Protein AF-A0A9Q8SQZ8-F1 (afdb_monomer_lite)

Structure (mmCIF, N/CA/C/O backbone):
data_AF-A0A9Q8SQZ8-F1
#
_entry.id   AF-A0A9Q8SQZ8-F1
#
loop_
_atom_site.group_PDB
_atom_site.id
_atom_site.type_symbol
_atom_site.label_atom_id
_atom_site.label_alt_id
_atom_site.label_comp_id
_atom_site.label_asym_id
_atom_site.label_entity_id
_atom_site.label_seq_id
_atom_site.pdbx_PDB_ins_code
_atom_site.Cartn_x
_atom_site.Cartn_y
_atom_site.Cartn_z
_atom_site.occupancy
_atom_site.B_iso_or_equiv
_atom_site.auth_seq_id
_atom_site.auth_comp_id
_atom_site.auth_asym_id
_atom_site.auth_atom_id
_atom_site.pdbx_PDB_model_num
ATOM 1 N N . MET A 1 1 ? -5.851 -57.480 -8.052 1.00 29.58 1 MET A N 1
ATOM 2 C CA . MET A 1 1 ? -5.999 -58.046 -9.414 1.00 29.58 1 MET A CA 1
ATOM 3 C C . MET A 1 1 ? -5.198 -57.124 -10.332 1.00 29.58 1 MET A C 1
ATOM 5 O O . MET A 1 1 ? -5.355 -55.925 -10.174 1.00 29.58 1 MET A O 1
ATOM 9 N N . ALA A 1 2 ? -4.104 -57.583 -10.957 1.00 30.70 2 ALA A N 1
ATOM 10 C CA . ALA A 1 2 ? -4.053 -58.412 -12.184 1.00 30.70 2 ALA A CA 1
ATOM 11 C C . ALA A 1 2 ? -4.318 -57.544 -13.442 1.00 30.70 2 ALA A C 1
ATOM 13 O O . ALA A 1 2 ? -5.241 -56.744 -13.389 1.00 30.70 2 ALA A O 1
ATOM 14 N N . ILE A 1 3 ? -3.594 -57.622 -14.572 1.00 33.44 3 ILE A N 1
ATOM 15 C CA . ILE A 1 3 ? -2.558 -58.560 -15.090 1.00 33.44 3 ILE A CA 1
ATOM 16 C C . ILE A 1 3 ? -1.757 -57.782 -16.199 1.00 33.44 3 ILE A C 1
ATOM 18 O O . ILE A 1 3 ? -2.374 -56.963 -16.870 1.00 33.44 3 ILE A O 1
ATOM 22 N N . THR A 1 4 ? -0.407 -57.707 -16.202 1.00 34.75 4 THR A N 1
ATOM 23 C CA . THR A 1 4 ? 0.586 -58.338 -17.149 1.00 34.75 4 THR A CA 1
ATOM 24 C C . THR A 1 4 ? 0.375 -58.168 -18.689 1.00 34.75 4 THR A C 1
ATOM 26 O O . THR A 1 4 ? -0.754 -57.973 -19.106 1.00 34.75 4 THR A O 1
ATOM 29 N N . LEU A 1 5 ? 1.355 -58.228 -19.634 1.00 35.59 5 LEU A N 1
ATOM 30 C CA . LEU A 1 5 ? 2.773 -58.708 -19.699 1.00 35.59 5 LEU A CA 1
ATOM 31 C C . LEU A 1 5 ? 3.570 -58.143 -20.941 1.00 35.59 5 LEU A C 1
ATOM 33 O O . LEU A 1 5 ? 2.969 -57.860 -21.967 1.00 35.59 5 LEU A O 1
ATOM 37 N N . SER A 1 6 ? 4.916 -58.062 -20.829 1.00 34.66 6 SER A N 1
ATOM 38 C CA . SER A 1 6 ? 6.057 -58.204 -21.812 1.00 34.66 6 SER A CA 1
ATOM 39 C C . SER A 1 6 ? 5.891 -58.149 -23.366 1.00 34.66 6 SER A C 1
ATOM 41 O O . SER A 1 6 ? 5.015 -58.830 -23.882 1.00 34.66 6 SER A O 1
ATOM 43 N N . ALA A 1 7 ? 6.734 -57.457 -24.178 1.00 29.70 7 ALA A N 1
ATOM 44 C CA . ALA A 1 7 ? 8.178 -57.659 -24.584 1.00 29.70 7 ALA A CA 1
ATOM 45 C C . ALA A 1 7 ? 8.372 -58.624 -25.818 1.00 29.70 7 ALA A C 1
ATOM 47 O O . ALA A 1 7 ? 7.329 -59.064 -26.299 1.00 29.70 7 ALA A O 1
ATOM 48 N N . PRO A 1 8 ? 9.578 -59.004 -26.373 1.00 53.09 8 PRO A N 1
ATOM 49 C CA . PRO A 1 8 ? 10.999 -58.716 -26.010 1.00 53.09 8 PRO A CA 1
ATOM 50 C C . PRO A 1 8 ? 12.100 -58.600 -27.147 1.00 53.09 8 PRO A C 1
ATOM 52 O O . PRO A 1 8 ? 11.876 -58.946 -28.302 1.00 53.09 8 PRO A O 1
ATOM 55 N N . SER A 1 9 ? 13.370 -58.355 -26.731 1.00 38.12 9 SER A N 1
ATOM 56 C CA . SER A 1 9 ? 14.675 -58.841 -27.315 1.00 38.12 9 SER A CA 1
ATOM 57 C C . SER A 1 9 ? 15.298 -58.139 -28.557 1.00 38.12 9 SER A C 1
ATOM 59 O O . SER A 1 9 ? 14.553 -57.578 -29.347 1.00 38.12 9 SER A O 1
ATOM 61 N N . LYS A 1 10 ? 16.631 -58.125 -28.838 1.00 39.84 10 LYS A N 1
ATOM 62 C CA . LYS A 1 10 ? 17.934 -58.596 -28.226 1.00 39.84 10 LYS A CA 1
ATOM 63 C C . LYS A 1 10 ? 19.115 -57.854 -28.951 1.00 39.84 10 LYS A C 1
ATOM 65 O O . LYS A 1 10 ? 18.832 -57.266 -29.985 1.00 39.84 10 LYS A O 1
ATOM 70 N N . ALA A 1 11 ? 20.425 -57.829 -28.618 1.00 34.94 11 ALA A N 1
ATOM 71 C CA . ALA A 1 11 ? 21.344 -58.324 -27.550 1.00 34.94 11 ALA A CA 1
ATOM 72 C C . ALA A 1 11 ? 22.376 -57.178 -27.215 1.00 34.94 11 ALA A C 1
ATOM 74 O O . ALA A 1 11 ? 21.941 -56.038 -27.295 1.00 34.94 11 ALA A O 1
ATOM 75 N N . GLY A 1 12 ? 23.678 -57.249 -26.838 1.00 30.16 12 GLY A N 1
ATOM 76 C CA . GLY A 1 12 ? 24.775 -58.246 -26.623 1.00 30.16 12 GLY A CA 1
ATOM 77 C C . GLY A 1 12 ? 26.132 -57.635 -27.103 1.00 30.16 12 GLY A C 1
ATOM 78 O O . GLY A 1 12 ? 26.071 -56.794 -27.990 1.00 30.16 12 GLY A O 1
ATOM 79 N N . SER A 1 13 ? 27.384 -57.937 -26.689 1.00 32.06 13 SER A N 1
ATOM 80 C CA . SER A 1 13 ? 28.087 -58.704 -25.608 1.00 32.06 13 SER A CA 1
ATOM 81 C C . SER A 1 13 ? 29.627 -58.582 -25.867 1.00 32.06 13 SER A C 1
ATOM 83 O O . SER A 1 13 ? 29.967 -58.499 -27.041 1.00 32.06 13 SER A O 1
ATOM 85 N N . GLY A 1 14 ? 30.643 -58.615 -24.976 1.00 29.47 14 GLY A N 1
ATOM 86 C CA . GLY A 1 14 ? 30.841 -58.799 -23.512 1.00 29.47 14 GLY A CA 1
ATOM 87 C C . GLY A 1 14 ? 32.157 -58.076 -23.070 1.00 29.47 14 GLY A C 1
ATOM 88 O O . GLY A 1 14 ? 32.350 -56.962 -23.533 1.00 29.47 14 GLY A O 1
ATOM 89 N N . GLN A 1 15 ? 33.120 -58.560 -22.250 1.00 32.97 15 GLN A N 1
ATOM 90 C CA . GLN A 1 15 ? 33.328 -59.809 -21.478 1.00 32.97 15 GLN A CA 1
ATOM 91 C C . GLN A 1 15 ? 34.318 -59.614 -20.274 1.00 32.97 15 GLN A C 1
ATOM 93 O O . GLN A 1 15 ? 35.314 -58.917 -20.401 1.00 32.97 15 GLN A O 1
ATOM 98 N N . ASN A 1 16 ? 34.064 -60.317 -19.158 1.00 29.31 16 ASN A N 1
ATOM 99 C CA . ASN A 1 16 ? 34.944 -60.946 -18.131 1.00 29.31 16 ASN A CA 1
ATOM 100 C C . ASN A 1 16 ? 36.284 -60.355 -17.594 1.00 29.31 16 ASN A C 1
ATOM 102 O O . ASN A 1 16 ? 37.296 -60.416 -18.286 1.00 29.31 16 ASN A O 1
ATOM 106 N N . ALA A 1 17 ? 36.352 -60.158 -16.257 1.00 26.91 17 ALA A N 1
ATOM 107 C CA . ALA A 1 17 ? 37.356 -60.781 -15.350 1.00 26.91 17 ALA A CA 1
ATOM 108 C C . ALA A 1 17 ? 36.981 -60.701 -13.833 1.00 26.91 17 ALA A C 1
ATOM 110 O O . ALA A 1 17 ? 36.675 -59.624 -13.345 1.00 26.91 17 ALA A O 1
ATOM 111 N N . VAL A 1 18 ? 37.049 -61.841 -13.110 1.00 26.22 18 VAL A N 1
ATOM 112 C CA . VAL A 1 18 ? 37.320 -62.052 -11.646 1.00 26.22 18 VAL A CA 1
ATOM 113 C C . VAL A 1 18 ? 36.670 -61.071 -10.625 1.00 26.22 18 VAL A C 1
ATOM 115 O O . VAL A 1 18 ? 37.147 -59.961 -10.443 1.00 26.22 18 VAL A O 1
ATOM 118 N N . ALA A 1 19 ? 35.530 -61.389 -9.984 1.00 28.50 19 ALA A N 1
ATOM 119 C CA . ALA A 1 19 ? 35.329 -62.224 -8.765 1.00 28.50 19 ALA A CA 1
ATOM 120 C C . ALA A 1 19 ? 35.812 -61.576 -7.437 1.00 28.50 19 ALA A C 1
ATOM 122 O O . ALA A 1 19 ? 36.982 -61.234 -7.308 1.00 28.50 19 ALA A O 1
ATOM 123 N N . CYS A 1 20 ? 34.938 -61.331 -6.442 1.00 23.98 20 CYS A N 1
ATOM 124 C CA . CYS A 1 20 ? 34.544 -62.235 -5.323 1.00 23.98 20 CYS A CA 1
ATOM 125 C C . CYS A 1 20 ? 33.568 -61.466 -4.354 1.00 23.98 20 CYS A C 1
ATOM 127 O O . CYS A 1 20 ? 33.515 -60.247 -4.469 1.00 23.98 20 CYS A O 1
ATOM 129 N N . ILE A 1 21 ? 32.786 -61.996 -3.381 1.00 25.22 21 ILE A N 1
ATOM 130 C CA . ILE A 1 21 ? 32.521 -63.359 -2.843 1.00 25.22 21 ILE A CA 1
ATOM 131 C C . ILE A 1 21 ? 31.147 -63.441 -2.072 1.00 25.22 21 ILE A C 1
ATOM 133 O O . ILE A 1 21 ? 30.454 -62.444 -1.921 1.00 25.22 21 ILE A O 1
ATOM 137 N N . LEU A 1 22 ? 30.780 -64.665 -1.644 1.00 27.27 22 LEU A N 1
ATOM 138 C CA . LEU A 1 22 ? 29.767 -65.223 -0.684 1.00 27.27 22 LEU A CA 1
ATOM 139 C C . LEU A 1 22 ? 29.195 -64.324 0.471 1.00 27.27 22 LEU A C 1
ATOM 141 O O . LEU A 1 22 ? 29.862 -63.378 0.862 1.00 27.27 22 LEU A O 1
ATOM 145 N N . TYR A 1 23 ? 28.061 -64.588 1.174 1.00 26.44 23 TYR A N 1
ATOM 146 C CA . TYR A 1 23 ? 27.014 -65.663 1.221 1.00 26.44 23 TYR A CA 1
ATOM 147 C C . TYR A 1 23 ? 25.733 -65.147 1.976 1.00 26.44 23 TYR A C 1
ATOM 149 O O . TYR A 1 23 ? 25.850 -64.180 2.716 1.00 26.44 23 TYR A O 1
ATOM 157 N N . ARG A 1 24 ? 24.478 -65.583 1.697 1.00 28.17 24 ARG A N 1
ATOM 158 C CA . ARG A 1 24 ? 23.642 -66.693 2.291 1.00 28.17 24 ARG A CA 1
ATOM 159 C C . ARG A 1 24 ? 23.305 -66.595 3.817 1.00 28.17 24 ARG A C 1
ATOM 161 O O . ARG A 1 24 ? 24.044 -65.947 4.535 1.00 28.17 24 ARG A O 1
ATOM 168 N N . GLN A 1 25 ? 22.243 -67.210 4.393 1.00 26.48 25 GLN A N 1
ATOM 169 C CA . GLN A 1 25 ? 21.370 -68.334 3.950 1.00 26.48 25 GLN A CA 1
ATOM 170 C C . GLN A 1 25 ? 19.916 -68.350 4.543 1.00 26.48 25 GLN A C 1
ATOM 172 O O . GLN A 1 25 ? 19.582 -67.549 5.405 1.00 26.48 25 GLN A O 1
ATOM 177 N N . HIS A 1 26 ? 19.087 -69.300 4.058 1.00 26.12 26 HIS A N 1
ATOM 178 C CA . HIS A 1 26 ? 17.745 -69.782 4.503 1.00 26.12 26 HIS A CA 1
ATOM 179 C C . HIS A 1 26 ? 17.633 -70.119 6.025 1.00 26.12 26 HIS A C 1
ATOM 181 O O . HIS A 1 26 ? 18.666 -70.208 6.679 1.00 26.12 26 HIS A O 1
ATOM 187 N N . HIS A 1 27 ? 16.475 -70.357 6.684 1.00 25.61 27 HIS A N 1
ATOM 188 C CA . HIS A 1 27 ? 15.243 -71.150 6.386 1.00 25.61 27 HIS A CA 1
ATOM 189 C C . HIS A 1 27 ? 13.979 -70.529 7.064 1.00 25.61 27 HIS A C 1
ATOM 191 O O . HIS A 1 27 ? 14.144 -69.697 7.944 1.00 25.61 27 HIS A O 1
ATOM 197 N N . HIS A 1 28 ? 12.711 -70.705 6.637 1.00 24.20 28 HIS A N 1
ATOM 198 C CA . HIS A 1 28 ? 11.832 -71.888 6.408 1.00 24.20 28 HIS A CA 1
ATOM 199 C C . HIS A 1 28 ? 11.292 -72.593 7.685 1.00 24.20 28 HIS A C 1
ATOM 201 O O . HIS A 1 28 ? 12.040 -72.751 8.639 1.00 24.20 28 HIS A O 1
ATOM 207 N N . ILE A 1 29 ? 10.034 -73.096 7.608 1.00 26.03 29 ILE A N 1
ATOM 208 C CA . ILE A 1 29 ? 9.170 -73.741 8.649 1.00 26.03 29 ILE A CA 1
ATOM 209 C C . ILE A 1 29 ? 8.401 -72.699 9.505 1.00 26.03 29 ILE A C 1
ATOM 211 O O . ILE A 1 29 ? 9.046 -71.850 10.101 1.00 26.03 29 ILE A O 1
ATOM 215 N N . THR A 1 30 ? 7.062 -72.538 9.570 1.00 25.81 30 THR A N 1
ATOM 216 C CA . THR A 1 30 ? 5.794 -73.309 9.362 1.00 25.81 30 THR A CA 1
ATOM 217 C C . THR A 1 30 ? 5.261 -74.132 10.548 1.00 25.81 30 THR A C 1
ATOM 219 O O . THR A 1 30 ? 5.924 -75.069 10.968 1.00 25.81 30 THR A O 1
ATOM 222 N N . GLN A 1 31 ? 3.985 -73.889 10.919 1.00 27.36 31 GLN A N 1
ATOM 223 C CA . GLN A 1 31 ? 3.171 -74.586 11.950 1.00 27.36 31 GLN A CA 1
ATOM 224 C C . GLN A 1 31 ? 3.599 -74.289 13.418 1.00 27.36 31 GLN A C 1
ATOM 226 O O . GLN A 1 31 ? 4.762 -73.998 13.660 1.00 27.36 31 GLN A O 1
ATOM 231 N N . SER A 1 32 ? 2.725 -74.272 14.442 1.00 26.34 32 SER A N 1
ATOM 232 C CA . SER A 1 32 ? 1.269 -74.531 14.503 1.00 26.34 32 SER A CA 1
ATOM 233 C C . SER A 1 32 ? 0.553 -73.718 15.611 1.00 26.34 32 SER A C 1
ATOM 235 O O . SER A 1 32 ? 1.169 -73.356 16.603 1.00 26.34 32 SER A O 1
ATOM 237 N N . THR A 1 33 ? -0.762 -73.509 15.443 1.00 27.78 33 THR A N 1
ATOM 238 C CA . THR A 1 33 ? -1.825 -73.370 16.479 1.00 27.78 33 THR A CA 1
ATOM 239 C C . THR A 1 33 ? -1.558 -72.638 17.811 1.00 27.78 33 THR A C 1
ATOM 241 O O . THR A 1 33 ? -0.959 -73.190 18.724 1.00 27.78 33 THR A O 1
ATOM 244 N N . SER A 1 34 ? -2.215 -71.476 17.951 1.00 39.34 34 SER A N 1
ATOM 245 C CA . SER A 1 34 ? -2.925 -70.990 19.158 1.00 39.34 34 SER A CA 1
ATOM 246 C C . SER A 1 34 ? -2.307 -71.210 20.552 1.00 39.34 34 SER A C 1
ATOM 248 O O . SER A 1 34 ? -2.555 -72.246 21.160 1.00 39.34 34 SER A O 1
ATOM 250 N N . ASP A 1 35 ? -1.715 -70.146 21.118 1.00 37.88 35 ASP A N 1
ATOM 251 C CA . ASP A 1 35 ? -2.357 -69.474 22.276 1.00 37.88 35 ASP A CA 1
ATOM 252 C C . ASP A 1 35 ? -1.887 -68.031 22.613 1.00 37.88 35 ASP A C 1
ATOM 254 O O . ASP A 1 35 ? -2.215 -67.501 23.670 1.00 37.88 35 ASP A O 1
ATOM 258 N N . ASP A 1 36 ? -1.200 -67.317 21.707 1.00 33.66 36 ASP A N 1
ATOM 259 C CA . ASP A 1 36 ? -0.632 -65.984 22.011 1.00 33.66 36 ASP A CA 1
ATOM 260 C C . ASP A 1 36 ? -1.308 -64.807 21.265 1.00 33.66 36 ASP A C 1
ATOM 262 O O . ASP A 1 36 ? -0.710 -64.063 20.481 1.00 33.66 36 ASP A O 1
ATOM 266 N N . ARG A 1 37 ? -2.623 -64.637 21.465 1.00 37.81 37 ARG A N 1
ATOM 267 C CA . ARG A 1 37 ? -3.443 -63.650 20.723 1.00 37.81 37 ARG A CA 1
ATOM 268 C C . ARG A 1 37 ? -3.409 -62.220 21.306 1.00 37.81 37 ARG A C 1
ATOM 270 O O . ARG A 1 37 ? -4.392 -61.492 21.158 1.00 37.81 37 ARG A O 1
ATOM 277 N N . LYS A 1 38 ? -2.325 -61.795 21.975 1.00 34.44 38 LYS A N 1
ATOM 278 C CA . LYS A 1 38 ? -2.216 -60.428 22.550 1.00 34.44 38 LYS A CA 1
ATOM 279 C C . LYS A 1 38 ? -0.894 -59.672 22.351 1.00 34.44 38 LYS A C 1
ATOM 281 O O . LYS A 1 38 ? -0.912 -58.461 22.550 1.00 34.44 38 LYS A O 1
ATOM 286 N N . LEU A 1 39 ? 0.204 -60.302 21.924 1.00 33.69 39 LEU A N 1
ATOM 287 C CA . LEU A 1 39 ? 1.520 -59.631 21.838 1.00 33.69 39 LEU A CA 1
ATOM 288 C C . LEU A 1 39 ? 2.048 -59.351 20.417 1.00 33.69 39 LEU A C 1
ATOM 290 O O . LEU A 1 39 ? 2.993 -58.582 20.255 1.00 33.69 39 LEU A O 1
ATOM 294 N N . HIS A 1 40 ? 1.428 -59.895 19.365 1.00 27.97 40 HIS A N 1
ATOM 295 C CA . HIS A 1 40 ? 1.978 -59.830 18.003 1.00 27.97 40 HIS A CA 1
ATOM 296 C C . HIS A 1 40 ? 1.362 -58.728 17.112 1.00 27.97 40 HIS A C 1
ATOM 298 O O . HIS A 1 40 ? 0.748 -59.004 16.082 1.00 27.97 40 HIS A O 1
ATOM 304 N N . LYS A 1 41 ? 1.513 -57.454 17.513 1.00 28.98 41 LYS A N 1
ATOM 305 C CA . LYS A 1 41 ? 1.098 -56.289 16.693 1.00 28.98 41 LYS A CA 1
ATOM 306 C C . LYS A 1 41 ? 2.043 -55.073 16.762 1.00 28.98 41 LYS A C 1
ATOM 308 O O . LYS A 1 41 ? 1.623 -53.963 16.459 1.00 28.98 41 LYS A O 1
ATOM 313 N N . ALA A 1 42 ? 3.298 -55.280 17.177 1.00 31.52 42 ALA A N 1
ATOM 314 C CA . ALA A 1 42 ? 4.216 -54.201 17.573 1.00 31.52 42 ALA A CA 1
ATOM 315 C C . ALA A 1 42 ? 5.553 -54.119 16.798 1.00 31.52 42 ALA A C 1
ATOM 317 O O . ALA A 1 42 ? 6.314 -53.191 17.040 1.00 31.52 42 ALA A O 1
ATOM 318 N N . TYR A 1 43 ? 5.870 -55.061 15.896 1.00 29.69 43 TYR A N 1
ATOM 319 C CA . TYR A 1 43 ? 7.236 -55.214 15.352 1.00 29.69 43 TYR A CA 1
ATOM 320 C C . TYR A 1 43 ? 7.308 -55.474 13.833 1.00 29.69 43 TYR A C 1
ATOM 322 O O . TYR A 1 43 ? 8.020 -56.357 13.358 1.00 29.69 43 TYR A O 1
ATOM 330 N N . THR A 1 44 ? 6.566 -54.705 13.026 1.00 28.48 44 THR A N 1
ATOM 331 C CA . THR A 1 44 ? 6.694 -54.757 11.549 1.00 28.48 44 THR A CA 1
ATOM 332 C C . THR A 1 44 ? 6.420 -53.403 10.878 1.00 28.48 44 THR A C 1
ATOM 334 O O . THR A 1 44 ? 5.674 -53.311 9.911 1.00 28.48 44 THR A O 1
ATOM 337 N N . SER A 1 45 ? 7.022 -52.331 11.407 1.00 27.20 45 SER A N 1
ATOM 338 C CA . SER A 1 45 ? 6.973 -50.983 10.812 1.00 27.20 45 SER A CA 1
ATOM 339 C C . SER A 1 45 ? 8.290 -50.222 11.022 1.00 27.20 45 SER A C 1
ATOM 341 O O . SER A 1 45 ? 8.309 -49.112 11.547 1.00 27.20 45 SER A O 1
ATOM 343 N N . ILE A 1 46 ? 9.413 -50.837 10.635 1.00 36.97 46 ILE A N 1
ATOM 344 C CA . ILE A 1 46 ? 10.750 -50.223 10.685 1.00 36.97 46 ILE A CA 1
ATOM 345 C C . ILE A 1 46 ? 11.324 -50.197 9.264 1.00 36.97 46 ILE A C 1
ATOM 347 O O . ILE A 1 46 ? 12.080 -51.086 8.895 1.00 36.97 46 ILE A O 1
ATOM 351 N N . MET A 1 47 ? 10.890 -49.213 8.467 1.00 34.94 47 MET A N 1
ATOM 352 C CA . MET A 1 47 ? 11.507 -48.717 7.217 1.00 34.94 47 MET A CA 1
ATOM 353 C C . MET A 1 47 ? 10.702 -47.492 6.734 1.00 34.94 47 MET A C 1
ATOM 355 O O . MET A 1 47 ? 9.926 -47.557 5.784 1.00 34.94 47 MET A O 1
ATOM 359 N N . SER A 1 48 ? 10.827 -46.369 7.443 1.00 27.56 48 SER A N 1
ATOM 360 C CA . SER A 1 48 ? 10.388 -45.035 6.996 1.00 27.56 48 SER A CA 1
ATOM 361 C C . SER A 1 48 ? 11.151 -43.974 7.800 1.00 27.56 48 SER A C 1
ATOM 363 O O . SER A 1 48 ? 11.157 -44.069 9.029 1.00 27.56 48 SER A O 1
ATOM 365 N N . PRO A 1 49 ? 11.810 -42.986 7.163 1.00 30.95 49 PRO A N 1
ATOM 366 C CA . PRO A 1 49 ? 12.570 -41.949 7.859 1.00 30.95 49 PRO A CA 1
ATOM 367 C C . PRO A 1 49 ? 11.630 -40.876 8.432 1.00 30.95 49 PRO A C 1
ATOM 369 O O . PRO A 1 49 ? 11.545 -39.760 7.930 1.00 30.95 49 PRO A O 1
ATOM 372 N N . SER A 1 50 ? 10.902 -41.229 9.492 1.00 33.09 50 SER A N 1
ATOM 373 C CA . SER A 1 50 ? 10.036 -40.310 10.235 1.00 33.09 50 SER A CA 1
ATOM 374 C C . SER A 1 50 ? 10.875 -39.342 11.078 1.00 33.09 50 SER A C 1
ATOM 376 O O . SER A 1 50 ? 11.091 -39.572 12.270 1.00 33.09 50 SER A O 1
ATOM 378 N N . THR A 1 51 ? 11.345 -38.249 10.477 1.00 40.06 51 THR A N 1
ATOM 379 C CA . THR A 1 51 ? 11.937 -37.119 11.207 1.00 40.06 51 THR A CA 1
ATOM 380 C C . THR A 1 51 ? 10.885 -36.480 12.112 1.00 40.06 51 THR A C 1
ATOM 382 O O . THR A 1 51 ? 10.041 -35.715 11.651 1.00 40.06 51 THR A O 1
ATOM 385 N N . SER A 1 52 ? 10.932 -36.806 13.404 1.00 41.84 52 SER A N 1
ATOM 386 C CA . SER A 1 52 ? 10.044 -36.263 14.438 1.00 41.84 52 SER A CA 1
ATOM 387 C C . SER A 1 52 ? 10.327 -34.775 14.688 1.00 41.84 52 SER A C 1
ATOM 389 O O . SER A 1 52 ? 11.026 -34.429 15.641 1.00 41.84 52 SER A O 1
ATOM 391 N N . ARG A 1 53 ? 9.787 -33.895 13.836 1.00 53.56 53 ARG A N 1
ATOM 392 C CA . ARG A 1 53 ? 9.854 -32.434 13.998 1.00 53.56 53 ARG A CA 1
ATOM 393 C C . ARG A 1 53 ? 9.190 -32.022 15.314 1.00 53.56 53 ARG A C 1
ATOM 395 O O . ARG A 1 53 ? 7.995 -32.223 15.505 1.00 53.56 53 ARG A O 1
ATOM 402 N N . SER A 1 54 ? 9.970 -31.468 16.239 1.00 64.75 54 SER A N 1
ATOM 403 C CA . SER A 1 54 ? 9.525 -31.170 17.605 1.00 64.75 54 SER A CA 1
ATOM 404 C C . SER A 1 54 ? 8.972 -29.748 17.741 1.00 64.75 54 SER A C 1
ATOM 406 O O . SER A 1 54 ? 9.560 -28.911 18.427 1.00 64.75 54 SER A O 1
ATOM 408 N N . TYR A 1 55 ? 7.839 -29.474 17.095 1.00 79.88 55 TYR A N 1
ATOM 409 C CA . TYR A 1 55 ? 7.049 -28.259 17.313 1.00 79.88 55 TYR A CA 1
ATOM 410 C C . TYR A 1 55 ? 5.685 -28.601 17.935 1.00 79.88 55 TYR A C 1
ATOM 412 O O . TYR A 1 55 ? 5.191 -29.722 17.811 1.00 79.88 55 TYR A O 1
ATOM 420 N N . LEU A 1 56 ? 5.067 -27.641 18.629 1.00 86.31 56 LEU A N 1
ATOM 421 C CA . LEU A 1 56 ? 3.779 -27.854 19.291 1.00 86.31 56 LEU A CA 1
ATOM 422 C C . LEU A 1 56 ? 2.623 -27.770 18.285 1.00 86.31 56 LEU A C 1
ATOM 424 O O . LEU A 1 56 ? 2.368 -26.704 17.726 1.00 86.31 56 LEU A O 1
ATOM 428 N N . ILE A 1 57 ? 1.886 -28.868 18.114 1.00 95.25 57 ILE A N 1
ATOM 429 C CA . ILE A 1 57 ? 0.538 -28.838 17.533 1.00 95.25 57 ILE A CA 1
ATOM 430 C C . ILE A 1 57 ? -0.443 -28.464 18.649 1.00 95.25 57 ILE A C 1
ATOM 432 O O . ILE A 1 57 ? -0.420 -29.046 19.731 1.00 95.25 57 ILE A O 1
ATOM 436 N N . GLN A 1 58 ? -1.288 -27.473 18.391 1.00 96.19 58 GLN A N 1
ATOM 437 C CA . GLN A 1 58 ? -2.3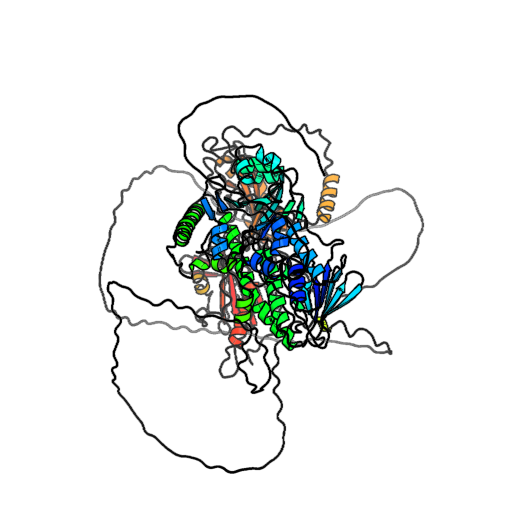03 -26.980 19.312 1.00 96.19 58 GLN A CA 1
ATOM 438 C C . GLN A 1 58 ? -3.511 -27.927 19.328 1.00 96.19 58 GLN A C 1
ATOM 440 O O . GLN A 1 58 ? -4.089 -28.241 18.284 1.00 96.19 58 GLN A O 1
ATOM 445 N N . GLU A 1 59 ? -3.918 -28.346 20.524 1.00 94.81 59 GLU A N 1
ATOM 446 C CA . GLU A 1 59 ? -5.175 -29.061 20.758 1.00 94.81 59 GLU A CA 1
ATOM 447 C C . GLU A 1 59 ? -6.301 -28.079 21.113 1.00 94.81 59 GLU A C 1
ATOM 449 O O . GLU A 1 59 ? -6.051 -26.991 21.636 1.00 94.81 59 GLU A O 1
ATOM 454 N N . LYS A 1 60 ? -7.560 -28.458 20.845 1.00 96.38 60 LYS A N 1
ATOM 455 C CA . LYS A 1 60 ? -8.721 -27.618 21.168 1.00 96.38 60 LYS A CA 1
ATOM 456 C C . LYS A 1 60 ? -8.976 -27.601 22.677 1.00 96.38 60 LYS A C 1
ATOM 458 O O . LYS A 1 60 ? -9.432 -28.597 23.248 1.00 96.38 60 LYS A O 1
ATOM 463 N N . GLN A 1 61 ? -8.730 -26.451 23.300 1.00 95.62 61 GLN A N 1
ATOM 464 C CA . GLN A 1 61 ? -9.007 -26.215 24.713 1.00 95.62 61 GLN A CA 1
ATOM 465 C C . GLN A 1 61 ? -10.487 -26.450 25.031 1.00 95.62 61 GLN A C 1
ATOM 467 O O . GLN A 1 61 ? -11.378 -26.110 24.249 1.00 95.62 61 GLN A O 1
ATOM 472 N N . GLN A 1 62 ? -10.746 -27.019 26.206 1.00 94.88 62 GLN A N 1
ATOM 473 C CA . GLN A 1 62 ? -12.090 -27.120 26.764 1.00 94.88 62 GLN A CA 1
ATOM 474 C C . GLN A 1 62 ? -12.336 -25.904 27.660 1.00 94.88 62 GLN A C 1
ATOM 476 O O . GLN A 1 62 ? -11.486 -25.566 28.483 1.00 94.88 62 GLN A O 1
ATOM 481 N N . ARG A 1 63 ? -13.484 -25.243 27.485 1.00 94.38 63 ARG A N 1
ATOM 482 C CA . ARG A 1 63 ? -13.889 -24.052 28.242 1.00 94.38 63 ARG A CA 1
ATOM 483 C C . ARG A 1 63 ? -15.258 -24.247 28.869 1.00 94.38 63 ARG A C 1
ATOM 485 O O . ARG A 1 63 ? -16.184 -24.701 28.194 1.00 94.38 63 ARG A O 1
ATOM 492 N N . ASP A 1 64 ? -15.383 -23.834 30.124 1.00 91.94 64 ASP A N 1
ATOM 493 C CA . ASP A 1 64 ? -16.672 -23.672 30.786 1.00 91.94 64 ASP A CA 1
ATOM 494 C C . ASP A 1 64 ? -17.490 -22.552 30.127 1.00 91.94 64 ASP A C 1
ATOM 496 O O . ASP A 1 64 ? -16.951 -21.612 29.534 1.00 91.94 64 ASP A O 1
ATOM 500 N N . ALA A 1 65 ? -18.815 -22.616 30.263 1.00 89.31 65 ALA A N 1
ATOM 501 C CA . ALA A 1 65 ? -19.719 -21.621 29.681 1.00 89.31 65 ALA A CA 1
ATOM 502 C C . ALA A 1 65 ? -19.471 -20.186 30.197 1.00 89.31 65 ALA A C 1
ATOM 504 O O . ALA A 1 65 ? -19.799 -19.230 29.506 1.00 89.31 65 ALA A O 1
ATOM 505 N N . SER A 1 66 ? -18.861 -20.032 31.378 1.00 89.38 66 SER A N 1
ATOM 506 C CA . SER A 1 66 ? -18.476 -18.747 31.980 1.00 89.38 66 SER A CA 1
ATOM 507 C C . SER A 1 66 ? -17.170 -18.148 31.439 1.00 89.38 66 SER A C 1
ATOM 509 O O . SER A 1 66 ? -16.827 -17.029 31.815 1.00 89.38 66 SER A O 1
ATOM 511 N N . THR A 1 67 ? -16.424 -18.870 30.594 1.00 93.19 67 THR A N 1
ATOM 512 C CA . THR A 1 67 ? -15.149 -18.406 30.002 1.00 93.19 67 THR A CA 1
ATOM 513 C C . THR A 1 67 ? -15.110 -18.543 28.475 1.00 93.19 67 THR A C 1
ATOM 515 O O . THR A 1 67 ? -14.196 -18.043 27.815 1.00 93.19 67 THR A O 1
ATOM 518 N N . LYS A 1 68 ? -16.100 -19.221 27.888 1.00 97.06 68 LYS A N 1
ATOM 519 C CA . LYS A 1 68 ? -16.339 -19.291 26.446 1.00 97.06 68 LYS A CA 1
ATOM 520 C C . LYS A 1 68 ? -16.921 -17.970 25.923 1.00 97.06 68 LYS A C 1
ATOM 522 O O . LYS A 1 68 ? -17.725 -17.337 26.588 1.00 97.06 68 LYS A O 1
ATOM 527 N N . LEU A 1 69 ? -16.547 -17.604 24.695 1.00 98.31 69 LEU A N 1
ATOM 528 C CA . LEU A 1 69 ? -17.121 -16.479 23.944 1.00 98.31 69 LEU A CA 1
ATOM 529 C C . LEU A 1 69 ? -17.799 -17.011 22.677 1.00 98.31 69 LEU A C 1
ATOM 531 O O . LEU A 1 69 ? -17.323 -17.996 22.105 1.00 98.31 69 LEU A O 1
ATOM 535 N N . HIS A 1 70 ? -18.835 -16.324 22.204 1.00 98.50 70 HIS A N 1
ATOM 536 C CA . HIS A 1 70 ? -19.245 -16.328 20.804 1.00 98.50 70 HIS A CA 1
ATOM 537 C C . HIS A 1 70 ? -18.517 -15.195 20.070 1.00 98.50 70 HIS A C 1
ATOM 539 O O . HIS A 1 70 ? -18.701 -14.019 20.389 1.00 98.50 70 HIS A O 1
ATOM 545 N N . VAL A 1 71 ? -17.699 -15.550 19.081 1.00 98.88 71 VAL A N 1
ATOM 546 C CA . VAL A 1 71 ? -16.911 -14.608 18.278 1.00 98.88 71 VAL A CA 1
ATOM 547 C C . VAL A 1 71 ? -17.453 -14.570 16.851 1.00 98.88 71 VAL A C 1
ATOM 549 O O . VAL A 1 71 ? -17.574 -15.614 16.204 1.00 98.88 71 VAL A O 1
ATOM 552 N N . ILE A 1 72 ? -17.766 -13.374 16.348 1.00 98.94 72 ILE A N 1
ATOM 553 C CA . ILE A 1 72 ? -18.094 -13.157 14.933 1.00 98.94 72 ILE A CA 1
ATOM 554 C C . ILE A 1 72 ? -16.859 -12.613 14.218 1.00 98.94 72 ILE A C 1
ATOM 556 O O . ILE A 1 72 ? -16.246 -11.650 14.671 1.00 98.94 72 ILE A O 1
ATOM 560 N N . ILE A 1 73 ? -16.510 -13.216 13.085 1.00 98.94 73 ILE A N 1
ATOM 561 C CA . ILE A 1 73 ? -15.404 -12.790 12.221 1.00 98.94 73 ILE A CA 1
ATOM 562 C C . ILE A 1 73 ? -15.991 -12.390 10.870 1.00 98.94 73 ILE A C 1
ATOM 564 O O . ILE A 1 73 ? -16.758 -13.151 10.280 1.00 98.94 73 ILE A O 1
ATOM 568 N N . VAL A 1 74 ? -15.651 -11.203 10.375 1.00 98.75 74 VAL A N 1
ATOM 569 C CA . VAL A 1 74 ? -16.180 -10.684 9.105 1.00 98.75 74 VAL A CA 1
ATOM 570 C C . VAL A 1 74 ? -15.102 -10.769 8.033 1.00 98.75 74 VAL A C 1
ATOM 572 O O . VAL A 1 74 ? -14.059 -10.135 8.166 1.00 98.75 74 VAL A O 1
ATOM 575 N N . GLY A 1 75 ? -15.367 -11.548 6.983 1.00 98.06 75 GLY A N 1
ATOM 576 C CA . GLY A 1 75 ? -14.433 -11.905 5.914 1.00 98.06 75 GLY A CA 1
ATOM 577 C C . GLY A 1 75 ? -13.829 -13.304 6.097 1.00 98.06 75 GLY A C 1
ATOM 578 O O . GLY A 1 75 ? -13.155 -13.586 7.086 1.00 98.06 75 GLY A O 1
ATOM 579 N N . ALA A 1 76 ? -14.012 -14.181 5.107 1.00 97.56 76 ALA A N 1
ATOM 580 C CA . ALA A 1 76 ? -13.459 -15.540 5.054 1.00 97.56 76 ALA A CA 1
ATOM 581 C C . ALA A 1 76 ? -12.146 -15.624 4.243 1.00 97.56 76 ALA A C 1
ATOM 583 O O . ALA A 1 76 ? -11.826 -16.658 3.651 1.00 97.56 76 ALA A O 1
ATOM 584 N N . GLY A 1 77 ? -11.371 -14.535 4.208 1.00 95.88 77 GLY A N 1
ATOM 585 C CA . GLY A 1 77 ? -10.009 -14.516 3.664 1.00 95.88 77 GLY A CA 1
ATOM 586 C C . GLY A 1 77 ? -8.994 -15.229 4.571 1.00 95.88 77 GLY A C 1
ATOM 587 O O . GLY A 1 77 ? -9.326 -15.703 5.657 1.00 95.88 77 GLY A O 1
ATOM 588 N N . LEU A 1 78 ? -7.723 -15.274 4.151 1.00 96.12 78 LEU A N 1
ATOM 589 C CA . LEU A 1 78 ? -6.651 -15.997 4.865 1.00 96.12 78 LEU A CA 1
ATOM 590 C C . LEU A 1 78 ? -6.520 -15.603 6.352 1.00 96.12 78 LEU A C 1
ATOM 592 O O . LEU A 1 78 ? -6.376 -16.483 7.198 1.00 96.12 78 LEU A O 1
ATOM 596 N N . GLY A 1 79 ? -6.612 -14.306 6.674 1.00 96.56 79 GLY A N 1
ATOM 597 C CA . GLY A 1 79 ? -6.570 -13.814 8.058 1.00 96.56 79 GLY A CA 1
ATOM 598 C C . GLY A 1 79 ? -7.805 -14.199 8.874 1.00 96.56 79 GLY A C 1
ATOM 599 O O . GLY A 1 79 ? -7.672 -14.717 9.979 1.00 96.56 79 GLY A O 1
ATOM 600 N N . GLY A 1 80 ? -9.007 -14.023 8.312 1.00 98.31 80 GLY A N 1
ATOM 601 C CA . GLY A 1 80 ? -10.264 -14.377 8.980 1.00 98.31 80 GLY A CA 1
ATOM 602 C C . GLY A 1 80 ? -10.397 -15.878 9.252 1.00 98.31 80 GLY A C 1
ATOM 603 O O . GLY A 1 80 ? -10.789 -16.274 10.347 1.00 98.31 80 GLY A O 1
ATOM 604 N N . LEU A 1 81 ? -9.978 -16.732 8.310 1.00 98.69 81 LEU A N 1
ATOM 605 C CA . LEU A 1 81 ? -9.909 -18.183 8.529 1.00 98.69 81 LEU A CA 1
ATOM 606 C C . LEU A 1 81 ? -8.812 -18.571 9.532 1.00 98.69 81 LEU A C 1
ATOM 608 O O . LEU A 1 81 ? -9.032 -19.464 10.346 1.00 98.69 81 LEU A O 1
ATOM 612 N N . GLY A 1 82 ? -7.660 -17.892 9.522 1.00 98.56 82 GLY A N 1
ATOM 613 C CA . GLY A 1 82 ? -6.608 -18.096 10.522 1.00 98.56 82 GLY A CA 1
ATOM 614 C C . GLY A 1 82 ? -7.069 -17.758 11.944 1.00 98.56 82 GLY A C 1
ATOM 615 O O . GLY A 1 82 ? -6.873 -18.551 12.864 1.00 98.56 82 GLY A O 1
ATOM 616 N N . ALA A 1 83 ? -7.759 -16.628 12.108 1.00 98.75 83 ALA A N 1
ATOM 617 C CA . ALA A 1 83 ? -8.394 -16.238 13.364 1.00 98.75 83 ALA A CA 1
ATOM 618 C C . ALA A 1 83 ? -9.529 -17.194 13.767 1.00 98.75 83 ALA A C 1
ATOM 620 O O . ALA A 1 83 ? -9.641 -17.550 14.934 1.00 98.75 83 ALA A O 1
ATOM 621 N N . ALA A 1 84 ? -10.329 -17.696 12.819 1.00 98.88 84 ALA A N 1
ATOM 622 C CA . ALA A 1 84 ? -11.344 -18.705 13.121 1.00 98.88 84 ALA A CA 1
ATOM 623 C C . ALA A 1 84 ? -10.716 -19.987 13.692 1.00 98.88 84 ALA A C 1
ATOM 625 O O . ALA A 1 84 ? -11.162 -20.488 14.723 1.00 98.88 84 ALA A O 1
ATOM 626 N N . ILE A 1 85 ? -9.654 -20.495 13.057 1.00 98.88 85 ILE A N 1
ATOM 627 C CA . ILE A 1 85 ? -8.918 -21.687 13.503 1.00 98.88 85 ILE A CA 1
ATOM 628 C C . ILE A 1 85 ? -8.351 -21.486 14.911 1.00 98.88 85 ILE A C 1
ATOM 630 O O . ILE A 1 85 ? -8.576 -22.325 15.784 1.00 98.88 85 ILE A O 1
ATOM 634 N N . SER A 1 86 ? -7.639 -20.386 15.156 1.00 98.56 86 SER A N 1
ATOM 635 C CA . SER A 1 86 ? -6.985 -20.135 16.443 1.00 98.56 86 SER A CA 1
ATOM 636 C C . SER A 1 86 ? -7.986 -19.871 17.576 1.00 98.56 86 SER A C 1
ATOM 638 O O . SER A 1 86 ? -7.816 -20.399 18.672 1.00 98.56 86 SER A O 1
ATOM 640 N N . THR A 1 87 ? -9.073 -19.137 17.319 1.00 98.81 87 THR A N 1
ATOM 641 C CA . THR A 1 87 ? -10.148 -18.882 18.292 1.00 98.81 87 THR A CA 1
ATOM 642 C C . THR A 1 87 ? -10.938 -20.157 18.619 1.00 98.81 87 THR A C 1
ATOM 644 O O . THR A 1 87 ? -11.310 -20.367 19.777 1.00 98.81 87 THR A O 1
ATOM 647 N N . LEU A 1 88 ? -11.132 -21.060 17.648 1.00 98.81 88 LEU A N 1
ATOM 648 C CA . LEU A 1 88 ? -11.701 -22.390 17.899 1.00 98.81 88 LEU A CA 1
ATOM 649 C C . LEU A 1 88 ? -10.739 -23.294 18.681 1.00 98.81 88 LEU A C 1
ATOM 651 O O . LEU A 1 88 ? -11.198 -24.036 19.546 1.00 98.81 88 LEU A O 1
ATOM 655 N N . LEU A 1 89 ? -9.427 -23.238 18.421 1.00 98.69 89 LEU A N 1
ATOM 656 C CA . LEU A 1 89 ? -8.410 -23.961 19.203 1.00 98.69 89 LEU A CA 1
ATOM 657 C C . LEU A 1 89 ? -8.326 -23.444 20.647 1.00 98.69 89 LEU A C 1
ATOM 659 O O . LEU A 1 89 ? -8.210 -24.238 21.576 1.00 98.69 89 LEU A O 1
ATOM 663 N N . ALA A 1 90 ? -8.510 -22.140 20.853 1.00 98.31 90 ALA A N 1
ATOM 664 C CA . ALA A 1 90 ? -8.669 -21.515 22.165 1.00 98.31 90 ALA A CA 1
ATOM 665 C C . ALA A 1 90 ? -9.981 -21.896 22.893 1.00 98.31 90 ALA A C 1
ATOM 667 O O . ALA A 1 90 ? -10.182 -21.499 24.038 1.00 98.31 90 ALA A O 1
ATOM 668 N N . GLY A 1 91 ? -10.871 -22.680 22.268 1.00 98.25 91 GLY A N 1
ATOM 669 C CA . GLY A 1 91 ? -12.070 -23.247 22.900 1.00 98.25 91 GLY A CA 1
ATOM 670 C C . GLY A 1 91 ? -13.330 -22.375 22.835 1.00 98.25 91 GLY A C 1
ATOM 671 O O . GLY A 1 91 ? -14.346 -22.734 23.436 1.00 98.25 91 GLY A O 1
ATOM 672 N N . HIS A 1 92 ? -13.292 -21.251 22.117 1.00 98.62 92 HIS A N 1
ATOM 673 C CA . HIS A 1 92 ? -14.451 -20.379 21.894 1.00 98.62 92 HIS A CA 1
ATOM 674 C C . HIS A 1 92 ? -15.313 -20.889 20.720 1.00 98.62 92 HIS A C 1
ATOM 676 O O . HIS A 1 92 ? -14.892 -21.773 19.969 1.00 98.62 92 HIS A O 1
ATOM 682 N N . ASP A 1 93 ? -16.522 -20.345 20.557 1.00 98.56 93 ASP A N 1
ATOM 683 C CA . ASP A 1 93 ? -17.408 -20.653 19.425 1.00 98.56 93 ASP A CA 1
ATOM 684 C C . ASP A 1 93 ? -17.321 -19.540 18.372 1.00 98.56 93 ASP A C 1
ATOM 686 O O . ASP A 1 93 ? -17.383 -18.360 18.713 1.00 98.56 93 ASP A O 1
ATOM 690 N N . VAL A 1 94 ? -17.194 -19.904 17.090 1.00 98.88 94 VAL A N 1
ATOM 691 C CA . VAL A 1 94 ? -16.936 -18.949 15.996 1.00 98.88 94 VAL A CA 1
ATOM 692 C C . VAL A 1 94 ? -18.005 -19.015 14.909 1.00 98.88 94 VAL A C 1
ATOM 694 O O . VAL A 1 94 ? -18.346 -20.100 14.427 1.00 98.88 94 VAL A O 1
ATOM 697 N N . THR A 1 95 ? -18.456 -17.839 14.472 1.00 98.88 95 THR A N 1
ATOM 698 C CA . THR A 1 95 ? -19.239 -17.642 13.245 1.00 98.88 95 THR A CA 1
ATOM 699 C C . THR A 1 95 ? -18.474 -16.721 12.291 1.00 98.88 95 THR A C 1
ATOM 701 O O . THR A 1 95 ? -18.124 -15.604 12.663 1.00 98.88 95 THR A O 1
ATOM 704 N N . VAL A 1 96 ? -18.214 -17.169 11.061 1.00 98.88 96 VAL A N 1
ATOM 705 C CA . VAL A 1 96 ? -17.572 -16.368 10.005 1.00 98.88 96 VAL A CA 1
ATOM 706 C C . VAL A 1 96 ? -18.626 -15.916 8.997 1.00 98.88 96 VAL A C 1
ATOM 708 O O . VAL A 1 96 ? -19.364 -16.744 8.458 1.00 98.88 96 VAL A O 1
ATOM 711 N N . LEU A 1 97 ? -18.682 -14.612 8.739 1.00 98.62 97 LEU A N 1
ATOM 712 C CA . LEU A 1 97 ? -19.608 -13.978 7.801 1.00 98.62 97 LEU A CA 1
ATOM 713 C C . LEU A 1 97 ? -18.842 -13.557 6.542 1.00 98.62 97 LEU A C 1
ATOM 715 O O . LEU A 1 97 ? -17.910 -12.758 6.625 1.00 98.62 97 LEU A O 1
ATOM 719 N N . GLU A 1 98 ? -19.223 -14.093 5.385 1.00 97.62 98 GLU A N 1
ATOM 720 C CA . GLU A 1 98 ? -18.616 -13.795 4.086 1.00 97.62 98 GLU A CA 1
ATOM 721 C C . GLU A 1 98 ? -19.633 -13.128 3.151 1.00 97.62 98 GLU A C 1
ATOM 723 O O . GLU A 1 98 ? -20.746 -13.621 2.960 1.00 97.62 98 GLU A O 1
ATOM 728 N N . ALA A 1 99 ? -19.240 -12.011 2.537 1.00 96.50 99 ALA A N 1
ATOM 729 C CA . ALA A 1 99 ? -20.066 -11.260 1.598 1.00 96.50 99 ALA A CA 1
ATOM 730 C C . ALA A 1 99 ? -20.262 -11.997 0.263 1.00 96.50 99 ALA A C 1
ATOM 732 O O . ALA A 1 99 ? -21.325 -11.880 -0.351 1.00 96.50 99 ALA A O 1
ATOM 733 N N . ALA A 1 100 ? -19.262 -12.759 -0.186 1.00 92.38 100 ALA A N 1
ATOM 734 C CA . ALA A 1 100 ? -19.338 -13.575 -1.392 1.00 92.38 100 ALA A CA 1
ATOM 735 C C . ALA A 1 100 ? -20.379 -14.704 -1.276 1.00 92.38 100 ALA A C 1
ATOM 737 O O . ALA A 1 100 ? -20.656 -15.239 -0.200 1.00 92.38 100 ALA A O 1
ATOM 738 N N . SER A 1 101 ? -20.937 -15.111 -2.419 1.00 91.56 101 SER A N 1
ATOM 739 C CA . SER A 1 101 ? -21.929 -16.194 -2.493 1.00 91.56 101 SER A CA 1
ATOM 740 C C . SER A 1 101 ? -21.338 -17.591 -2.278 1.00 91.56 101 SER A C 1
ATOM 742 O O . SER A 1 101 ? -22.065 -18.522 -1.933 1.00 91.56 101 SER A O 1
ATOM 744 N N . ASN A 1 102 ? -20.021 -17.728 -2.453 1.00 88.31 102 ASN A N 1
ATOM 745 C CA . ASN A 1 102 ? -19.232 -18.933 -2.222 1.00 88.31 102 ASN A CA 1
ATOM 746 C C . ASN A 1 102 ? -17.905 -18.523 -1.567 1.00 88.31 102 ASN A C 1
ATOM 748 O O . ASN A 1 102 ? -17.303 -17.538 -1.990 1.00 88.31 102 ASN A O 1
ATOM 752 N N . ILE A 1 103 ? -17.430 -19.282 -0.575 1.00 86.50 103 ILE A N 1
ATOM 753 C CA . ILE A 1 103 ? -16.110 -19.056 0.032 1.00 86.50 103 ILE A CA 1
ATOM 754 C C . ILE A 1 103 ? -15.047 -19.705 -0.864 1.00 86.50 103 ILE A C 1
ATOM 756 O O . ILE A 1 103 ? -15.072 -20.915 -1.082 1.00 86.50 103 ILE A O 1
ATOM 760 N N . GLY A 1 104 ? -14.114 -18.907 -1.381 1.00 81.75 104 GLY A N 1
ATOM 761 C CA . GLY A 1 104 ? -13.048 -19.360 -2.274 1.00 81.75 104 GLY A CA 1
ATOM 762 C C . GLY A 1 104 ? -12.114 -18.222 -2.680 1.00 81.75 104 GLY A C 1
ATOM 763 O O . GLY A 1 104 ? -12.320 -17.075 -2.294 1.00 81.75 104 GLY A O 1
ATOM 764 N N . GLU A 1 105 ? -11.089 -18.546 -3.466 1.00 75.75 105 GLU A N 1
ATOM 765 C CA . GLU A 1 105 ? -10.019 -17.621 -3.860 1.00 75.75 105 GLU A CA 1
ATOM 766 C C . GLU A 1 105 ? -9.660 -17.788 -5.341 1.00 75.75 105 GLU A C 1
ATOM 768 O O . GLU A 1 105 ? -9.557 -18.915 -5.837 1.00 75.75 105 GLU A O 1
ATOM 773 N N . VAL A 1 106 ? -9.453 -16.669 -6.041 1.00 62.84 106 VAL A N 1
ATOM 774 C CA . VAL A 1 106 ? -9.109 -16.640 -7.475 1.00 62.84 106 VAL A CA 1
ATOM 775 C C . VAL A 1 106 ? -7.593 -16.801 -7.662 1.00 62.84 106 VAL A C 1
ATOM 777 O O . VAL A 1 106 ? -6.794 -16.420 -6.805 1.00 62.84 106 VAL A O 1
ATOM 780 N N . GLY A 1 107 ? -7.194 -17.451 -8.757 1.00 64.31 107 GLY A N 1
ATOM 781 C CA . GLY A 1 107 ? -5.861 -18.030 -8.917 1.00 64.31 107 GLY A CA 1
ATOM 782 C C . GLY A 1 107 ? -4.709 -17.032 -9.046 1.00 64.31 107 GLY A C 1
ATOM 783 O O . GLY A 1 107 ? -4.645 -16.249 -9.987 1.00 64.31 107 GLY A O 1
ATOM 784 N N . ALA A 1 108 ? -3.753 -17.138 -8.125 1.00 75.06 108 ALA A N 1
ATOM 785 C CA . ALA A 1 108 ? -2.393 -16.620 -8.239 1.00 75.06 108 ALA A CA 1
ATOM 786 C C . ALA A 1 108 ? -1.473 -17.400 -7.283 1.00 75.06 108 ALA A C 1
ATOM 788 O O . ALA A 1 108 ? -1.945 -18.119 -6.392 1.00 75.06 108 ALA A O 1
ATOM 789 N N . GLY A 1 109 ? -0.161 -17.242 -7.438 1.00 89.06 109 GLY A N 1
ATOM 790 C CA . GLY A 1 109 ? 0.821 -17.708 -6.466 1.00 89.06 109 GLY A CA 1
ATOM 791 C C . GLY A 1 109 ? 0.787 -16.928 -5.153 1.00 89.06 109 GLY A C 1
ATOM 792 O O . GLY A 1 109 ? 0.451 -15.739 -5.109 1.00 89.06 109 GLY A O 1
ATOM 793 N N . ILE A 1 110 ? 1.148 -17.621 -4.078 1.00 92.81 110 ILE A N 1
ATOM 794 C CA . ILE A 1 110 ? 1.423 -17.052 -2.763 1.00 92.81 110 ILE A CA 1
ATOM 795 C C . ILE A 1 110 ? 2.553 -17.836 -2.090 1.00 92.81 110 ILE A C 1
ATOM 797 O O . ILE A 1 110 ? 2.650 -19.050 -2.265 1.00 92.81 110 ILE A O 1
ATOM 801 N N . GLN A 1 111 ? 3.388 -17.151 -1.314 1.00 94.50 111 GLN A N 1
ATOM 802 C CA . GLN A 1 111 ? 4.518 -17.761 -0.613 1.00 94.50 111 GLN A CA 1
ATOM 803 C C . GLN A 1 111 ? 4.225 -17.840 0.889 1.00 94.50 111 GLN A C 1
ATOM 805 O O . GLN A 1 111 ? 3.604 -16.943 1.461 1.00 94.50 111 GLN A O 1
ATOM 810 N N . VAL A 1 112 ? 4.676 -18.914 1.529 1.00 96.00 112 VAL A N 1
ATOM 811 C CA . VAL A 1 112 ? 4.624 -19.124 2.977 1.00 96.00 112 VAL A CA 1
ATOM 812 C C . VAL A 1 112 ? 6.060 -19.148 3.485 1.00 96.00 112 VAL A C 1
ATOM 814 O O . VAL A 1 112 ? 6.819 -20.072 3.198 1.00 96.00 112 VAL A O 1
ATOM 817 N N . LEU A 1 113 ? 6.425 -18.101 4.223 1.00 96.00 113 LEU A N 1
ATOM 818 C CA . LEU A 1 113 ? 7.722 -17.962 4.884 1.00 96.00 113 LEU A CA 1
ATOM 819 C C . LEU A 1 113 ? 7.768 -18.787 6.190 1.00 96.00 113 LEU A C 1
ATOM 821 O O . LEU A 1 113 ? 6.712 -19.000 6.795 1.00 96.00 113 LEU A O 1
ATOM 825 N N . PRO A 1 114 ? 8.959 -19.179 6.684 1.00 95.75 114 PRO A N 1
ATOM 826 C CA . PRO A 1 114 ? 9.151 -19.908 7.944 1.00 95.75 114 PRO A CA 1
ATOM 827 C C . PRO A 1 114 ? 8.314 -19.435 9.152 1.00 95.75 114 PRO A C 1
ATOM 829 O O . PRO A 1 114 ? 7.737 -20.258 9.864 1.00 95.75 114 PRO A O 1
ATOM 832 N N . ASN A 1 115 ? 8.168 -18.123 9.362 1.00 95.31 115 ASN A N 1
ATOM 833 C CA . ASN A 1 115 ? 7.330 -17.544 10.423 1.00 95.31 115 ASN A CA 1
ATOM 834 C C . ASN A 1 115 ? 5.833 -17.866 10.246 1.00 95.31 115 ASN A C 1
ATOM 836 O O . ASN A 1 115 ? 5.150 -18.193 11.214 1.00 95.31 115 ASN A O 1
ATOM 840 N N . ALA A 1 116 ? 5.325 -17.846 9.012 1.00 97.12 116 ALA A N 1
ATOM 841 C CA . ALA A 1 116 ? 3.948 -18.228 8.701 1.00 97.12 116 ALA A CA 1
ATOM 842 C C . ALA A 1 116 ? 3.758 -19.756 8.729 1.00 97.12 116 ALA A C 1
ATOM 844 O O . ALA A 1 116 ? 2.730 -20.243 9.205 1.00 97.12 116 ALA A O 1
ATOM 845 N N . ALA A 1 117 ? 4.762 -20.523 8.289 1.00 97.50 117 ALA A N 1
ATOM 846 C CA . ALA A 1 117 ? 4.767 -21.980 8.397 1.00 97.50 117 ALA A CA 1
ATOM 847 C C . ALA A 1 117 ? 4.681 -22.434 9.865 1.00 97.50 117 ALA A C 1
ATOM 849 O O . ALA A 1 117 ? 3.861 -23.294 10.174 1.00 97.50 117 ALA A O 1
ATOM 850 N N . ARG A 1 118 ? 5.419 -21.794 10.787 1.00 96.75 118 ARG A N 1
ATOM 851 C CA . ARG A 1 118 ? 5.331 -22.028 12.244 1.00 96.75 118 ARG A CA 1
ATOM 852 C C . ARG A 1 118 ? 3.897 -21.932 12.769 1.00 96.75 118 ARG A C 1
ATOM 854 O O . ARG A 1 118 ? 3.446 -22.818 13.496 1.00 96.75 118 ARG A O 1
ATOM 861 N N . VAL A 1 119 ? 3.164 -20.892 12.368 1.00 97.94 119 VAL A N 1
ATOM 862 C CA . VAL A 1 119 ? 1.755 -20.698 12.748 1.00 97.94 119 VAL A CA 1
ATOM 863 C C . VAL A 1 119 ? 0.881 -21.822 12.181 1.00 97.94 119 VAL A C 1
ATOM 865 O O . VAL A 1 119 ? 0.225 -22.532 12.947 1.00 97.94 119 VAL A O 1
ATOM 868 N N . LEU A 1 120 ? 0.927 -22.044 10.863 1.00 98.38 120 LEU A N 1
ATOM 869 C CA . LEU A 1 120 ? 0.120 -23.054 10.162 1.00 98.38 120 LEU A CA 1
ATOM 870 C C . LEU A 1 120 ? 0.363 -24.475 10.697 1.00 98.38 120 LEU A C 1
ATOM 872 O O . LEU A 1 120 ? -0.578 -25.240 10.916 1.00 98.38 120 LEU A O 1
ATOM 876 N N . PHE A 1 121 ? 1.623 -24.834 10.934 1.00 97.50 121 PHE A N 1
ATOM 877 C CA . PHE A 1 121 ? 2.017 -26.160 11.407 1.00 97.50 121 PHE A CA 1
ATOM 878 C C . PHE A 1 121 ? 1.509 -26.393 12.832 1.00 97.50 121 PHE A C 1
ATOM 880 O O . PHE A 1 121 ? 0.996 -27.474 13.124 1.00 97.50 121 PHE A O 1
ATOM 887 N N . SER A 1 122 ? 1.528 -25.359 13.681 1.00 97.44 122 SER A N 1
ATOM 888 C CA . SER A 1 122 ? 0.932 -25.431 15.018 1.00 97.44 122 SER A CA 1
ATOM 889 C C . SER A 1 122 ? -0.583 -25.634 15.003 1.00 97.44 122 SER A C 1
ATOM 891 O O . SER A 1 122 ? -1.130 -26.219 15.929 1.00 97.44 122 SER A O 1
ATOM 893 N N . TRP A 1 123 ? -1.283 -25.239 13.939 1.00 98.25 123 TRP A N 1
ATOM 894 C CA . TRP A 1 123 ? -2.705 -25.551 13.766 1.00 98.25 123 TRP A CA 1
ATOM 895 C C . TRP A 1 123 ? -2.961 -26.972 13.236 1.00 98.25 123 TRP A C 1
ATOM 897 O O . TRP A 1 123 ? -4.118 -27.342 13.024 1.00 98.25 123 TRP A O 1
ATOM 907 N N . GLY A 1 124 ? -1.915 -27.782 13.039 1.00 97.00 124 GLY A N 1
ATOM 908 C CA . GLY A 1 124 ? -1.997 -29.153 12.527 1.00 97.00 124 GLY A CA 1
ATOM 909 C C . GLY A 1 124 ? -2.097 -29.247 11.001 1.00 97.00 124 GLY A C 1
ATOM 910 O O . GLY A 1 124 ? -2.643 -30.221 10.491 1.00 97.00 124 GLY A O 1
ATOM 911 N N . LEU A 1 125 ? -1.626 -28.235 10.260 1.00 97.62 125 LEU A N 1
ATOM 912 C CA . LEU A 1 125 ? -1.804 -28.164 8.803 1.00 97.62 125 LEU A CA 1
ATOM 913 C C . LEU A 1 125 ? -0.655 -28.747 7.960 1.00 97.62 125 LEU A C 1
ATOM 915 O O . LEU A 1 125 ? -0.859 -28.877 6.756 1.00 97.62 125 LEU A O 1
ATOM 919 N N . GLU A 1 126 ? 0.507 -29.110 8.528 1.00 96.38 126 GLU A N 1
ATOM 920 C CA . GLU A 1 126 ? 1.692 -29.552 7.751 1.00 96.38 126 GLU A CA 1
ATOM 921 C C . GLU A 1 126 ? 1.341 -30.659 6.737 1.00 96.38 126 GLU A C 1
ATOM 923 O O . GLU A 1 126 ? 1.474 -30.454 5.531 1.00 96.38 126 GLU A O 1
ATOM 928 N N . GLU A 1 127 ? 0.780 -31.783 7.198 1.00 95.06 127 GLU A N 1
ATOM 929 C CA . GLU A 1 127 ? 0.443 -32.940 6.350 1.00 95.06 127 GLU A CA 1
ATOM 930 C C . GLU A 1 127 ? -0.693 -32.657 5.343 1.00 95.06 127 GLU A C 1
ATOM 932 O O . GLU A 1 127 ? -0.835 -33.360 4.340 1.00 95.06 127 GLU A O 1
ATOM 937 N N . LYS A 1 128 ? -1.532 -31.636 5.576 1.00 95.12 128 LYS A N 1
ATOM 938 C CA . LYS A 1 128 ? -2.549 -31.200 4.600 1.00 95.12 128 LYS A CA 1
ATOM 939 C C . LYS A 1 128 ? -1.934 -30.305 3.526 1.00 95.12 128 LYS A C 1
ATOM 941 O O . LYS A 1 128 ? -2.210 -30.505 2.347 1.00 95.12 128 LYS A O 1
ATOM 946 N N . LEU A 1 129 ? -1.098 -29.351 3.934 1.00 96.06 129 LEU A N 1
ATOM 947 C CA . LEU A 1 129 ? -0.471 -28.359 3.063 1.00 96.06 129 LEU A CA 1
ATOM 948 C C . LEU A 1 129 ? 0.640 -28.953 2.195 1.00 96.06 129 LEU A C 1
ATOM 950 O O . LEU A 1 129 ? 0.718 -28.619 1.016 1.00 96.06 129 LEU A O 1
ATOM 954 N N . GLU A 1 130 ? 1.458 -29.866 2.723 1.00 95.06 130 GLU A N 1
ATOM 955 C CA . GLU A 1 130 ? 2.603 -30.447 2.005 1.00 95.06 130 GLU A CA 1
ATOM 956 C C . GLU A 1 130 ? 2.217 -31.049 0.640 1.00 95.06 130 GLU A C 1
ATOM 958 O O . GLU A 1 130 ? 2.979 -30.962 -0.319 1.00 95.06 130 GLU A O 1
ATOM 963 N N . LYS A 1 131 ? 0.993 -31.580 0.527 1.00 93.38 131 LYS A N 1
ATOM 964 C CA . LYS A 1 131 ? 0.416 -32.167 -0.696 1.00 93.38 131 LYS A CA 1
ATOM 965 C C . LYS A 1 131 ? 0.170 -31.158 -1.830 1.00 93.38 131 LYS A C 1
ATOM 967 O O . LYS A 1 131 ? -0.072 -31.576 -2.959 1.00 93.38 131 LYS A O 1
ATOM 972 N N . TYR A 1 132 ? 0.222 -29.857 -1.540 1.00 93.12 132 TYR A N 1
ATOM 973 C CA . TYR A 1 132 ? 0.006 -28.759 -2.493 1.00 93.12 132 TYR A CA 1
ATOM 974 C C . TYR A 1 132 ? 1.198 -27.790 -2.586 1.00 93.12 132 TYR A C 1
ATOM 976 O O . TYR A 1 132 ? 1.176 -26.886 -3.421 1.00 93.12 132 TYR A O 1
ATOM 984 N N . ALA A 1 133 ? 2.216 -27.970 -1.740 1.00 93.44 133 ALA A N 1
ATOM 985 C CA . ALA A 1 133 ? 3.375 -27.093 -1.642 1.00 93.44 133 ALA A CA 1
ATOM 986 C C . ALA A 1 133 ? 4.408 -27.375 -2.744 1.00 93.44 133 ALA A C 1
ATOM 988 O O . ALA A 1 133 ? 4.897 -28.500 -2.878 1.00 93.44 133 ALA A O 1
ATOM 989 N N . THR A 1 134 ? 4.834 -26.340 -3.468 1.00 93.25 134 THR A N 1
ATOM 990 C CA . THR A 1 134 ? 6.149 -26.365 -4.121 1.00 93.25 134 THR A CA 1
ATOM 991 C C . THR A 1 134 ? 7.219 -26.098 -3.065 1.00 93.25 134 THR A C 1
ATOM 993 O O . THR A 1 134 ? 7.038 -25.268 -2.173 1.00 93.25 134 THR A O 1
ATOM 996 N N . LYS A 1 135 ? 8.354 -26.794 -3.177 1.00 93.06 135 LYS A N 1
ATOM 997 C CA . LYS A 1 135 ? 9.511 -26.666 -2.284 1.00 93.06 135 LYS A CA 1
ATOM 998 C C . LYS A 1 135 ? 10.704 -26.079 -3.056 1.00 93.06 135 LYS A C 1
ATOM 1000 O O . LYS A 1 135 ? 11.555 -26.854 -3.492 1.00 93.06 135 LYS A O 1
ATOM 1005 N N . PRO A 1 136 ? 10.739 -24.757 -3.309 1.00 93.31 136 PRO A N 1
ATOM 1006 C CA . PRO A 1 136 ? 11.879 -24.112 -3.961 1.00 93.31 136 PRO A CA 1
ATOM 1007 C C . PRO A 1 136 ? 13.193 -24.339 -3.197 1.00 93.31 136 PRO A C 1
ATOM 1009 O O . PRO A 1 136 ? 13.217 -24.303 -1.967 1.00 93.31 136 PRO A O 1
ATOM 1012 N N . GLN A 1 137 ? 14.286 -24.559 -3.933 1.00 91.88 137 GLN A N 1
ATOM 1013 C CA . GLN A 1 137 ? 15.628 -24.768 -3.366 1.00 91.88 137 GLN A CA 1
ATOM 1014 C C . GLN A 1 137 ? 16.342 -23.455 -3.033 1.00 91.88 137 GLN A C 1
ATOM 1016 O O . GLN A 1 137 ? 17.054 -23.368 -2.036 1.00 91.88 137 GLN A O 1
ATOM 1021 N N . LYS A 1 138 ? 16.165 -22.434 -3.879 1.00 93.25 138 LYS A N 1
ATOM 1022 C CA . LYS A 1 138 ? 16.814 -21.127 -3.746 1.00 93.25 138 LYS A CA 1
ATOM 1023 C C . LYS A 1 138 ? 15.861 -19.985 -4.062 1.00 93.25 138 LYS A C 1
ATOM 1025 O O . LYS A 1 138 ? 14.895 -20.169 -4.809 1.00 93.25 138 LYS A O 1
ATOM 1030 N N . CYS A 1 139 ? 16.207 -18.802 -3.568 1.00 94.50 139 CYS A N 1
ATOM 1031 C CA . CYS A 1 139 ? 15.770 -17.531 -4.129 1.00 94.50 139 CYS A CA 1
ATOM 1032 C C . CYS A 1 139 ? 16.956 -16.829 -4.801 1.00 94.50 139 CYS A C 1
ATOM 1034 O O . CYS A 1 139 ? 18.013 -16.695 -4.191 1.00 94.50 139 CYS A O 1
ATOM 1036 N N . ASN A 1 140 ? 16.773 -16.361 -6.034 1.00 95.50 140 ASN A N 1
ATOM 1037 C CA . ASN A 1 140 ? 17.806 -15.717 -6.843 1.00 95.50 140 ASN A CA 1
ATOM 1038 C C . ASN A 1 140 ? 17.423 -14.264 -7.149 1.00 95.50 140 ASN A C 1
ATOM 1040 O O . ASN A 1 140 ? 16.278 -13.998 -7.521 1.00 95.50 140 ASN A O 1
ATOM 1044 N N . PHE A 1 141 ? 18.389 -13.351 -7.086 1.00 95.81 141 PHE A N 1
ATOM 1045 C CA . PHE A 1 141 ? 18.282 -11.996 -7.623 1.00 95.81 141 PHE A CA 1
ATOM 1046 C C . PHE A 1 141 ? 19.121 -11.851 -8.889 1.00 95.81 141 PHE A C 1
ATOM 1048 O O . PHE A 1 141 ? 20.272 -12.289 -8.977 1.00 95.81 141 PHE A O 1
ATOM 1055 N N . ILE A 1 142 ? 18.510 -11.233 -9.891 1.00 97.12 142 ILE A N 1
ATOM 1056 C CA . ILE A 1 142 ? 19.006 -11.113 -11.257 1.00 97.12 142 ILE A CA 1
ATOM 1057 C C . ILE A 1 142 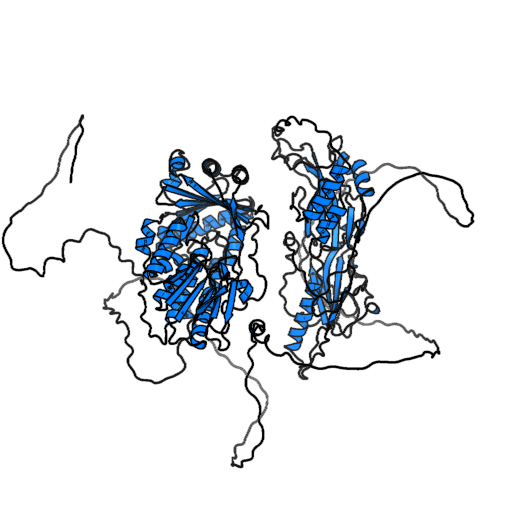? 18.771 -9.659 -11.683 1.00 97.12 142 ILE A C 1
ATOM 1059 O O . ILE A 1 142 ? 17.716 -9.088 -11.414 1.00 97.12 142 ILE A O 1
ATOM 1063 N N . GLY A 1 143 ? 19.741 -9.025 -12.334 1.00 97.62 143 GLY A N 1
ATOM 1064 C CA . GLY A 1 143 ? 19.535 -7.718 -12.946 1.00 97.62 143 GLY A CA 1
ATOM 1065 C C . GLY A 1 143 ? 18.589 -7.840 -14.138 1.00 97.62 143 GLY A C 1
ATOM 1066 O O . GLY A 1 143 ? 18.496 -8.890 -14.777 1.00 97.62 143 GLY A O 1
ATOM 1067 N N . TRP A 1 144 ? 17.892 -6.764 -14.486 1.00 97.44 144 TRP A N 1
ATOM 1068 C CA . TRP A 1 144 ? 16.915 -6.748 -15.579 1.00 97.44 144 TRP A CA 1
ATOM 1069 C C . TRP A 1 144 ? 17.457 -7.168 -16.960 1.00 97.44 144 TRP A C 1
ATOM 1071 O O . TRP A 1 144 ? 16.678 -7.549 -17.834 1.00 97.44 144 TRP A O 1
ATOM 1081 N N . LYS A 1 145 ? 18.784 -7.148 -17.156 1.00 96.69 145 LYS A N 1
ATOM 1082 C CA . LYS A 1 145 ? 19.488 -7.669 -18.345 1.00 96.69 145 LYS A CA 1
ATOM 1083 C C . LYS A 1 145 ? 19.819 -9.167 -18.297 1.00 96.69 145 LYS A C 1
ATOM 1085 O O . LYS A 1 145 ? 20.360 -9.694 -19.264 1.00 96.69 145 LYS A O 1
ATOM 1090 N N . GLY A 1 146 ? 19.503 -9.855 -17.203 1.00 96.06 146 GLY A N 1
ATOM 1091 C CA . GLY A 1 146 ? 19.756 -11.283 -16.998 1.00 96.06 146 GLY A CA 1
ATOM 1092 C C . GLY A 1 146 ? 21.086 -11.622 -16.322 1.00 96.06 146 GLY A C 1
ATOM 1093 O O . GLY A 1 146 ? 21.367 -12.799 -16.091 1.00 96.06 146 GLY A O 1
ATOM 1094 N N . ASN A 1 147 ? 21.887 -10.616 -15.964 1.00 95.00 147 ASN A N 1
ATOM 1095 C CA . ASN A 1 147 ? 23.084 -10.782 -15.146 1.00 95.00 147 ASN A CA 1
ATOM 1096 C C . ASN A 1 147 ? 22.706 -11.257 -13.736 1.00 95.00 147 ASN A C 1
ATOM 1098 O O . ASN A 1 147 ? 21.918 -10.613 -13.051 1.00 95.00 147 ASN A O 1
ATOM 1102 N N . PHE A 1 148 ? 23.280 -12.369 -13.284 1.00 95.75 148 PHE A N 1
ATOM 1103 C CA . PHE A 1 148 ? 23.100 -12.837 -11.910 1.00 95.75 148 PHE A CA 1
ATOM 1104 C C . PHE A 1 148 ? 23.670 -11.813 -10.915 1.00 95.75 148 PHE A C 1
ATOM 1106 O O . PHE A 1 148 ? 24.782 -11.312 -11.113 1.00 95.75 148 PHE A O 1
ATOM 1113 N N . LEU A 1 149 ? 22.908 -11.502 -9.864 1.00 95.25 149 LEU A N 1
ATOM 1114 C CA . LEU A 1 149 ? 23.352 -10.631 -8.776 1.00 95.25 149 LEU A CA 1
ATOM 1115 C C . LEU A 1 149 ? 23.792 -11.458 -7.576 1.00 95.25 149 LEU A C 1
ATOM 1117 O O . LEU A 1 149 ? 24.904 -11.245 -7.099 1.00 95.25 149 LEU A O 1
ATOM 1121 N N . SER A 1 150 ? 22.909 -12.346 -7.096 1.00 94.62 150 SER A N 1
ATOM 1122 C CA . SER A 1 150 ? 23.079 -13.062 -5.830 1.00 94.62 150 SER A CA 1
ATOM 1123 C C . SER A 1 150 ? 22.017 -14.153 -5.592 1.00 94.62 150 SER A C 1
ATOM 1125 O O . SER A 1 150 ? 20.930 -14.081 -6.168 1.00 94.62 150 SER A O 1
ATOM 1127 N N . GLU A 1 151 ? 22.275 -15.129 -4.713 1.00 93.25 151 GLU A N 1
ATOM 1128 C CA . GLU A 1 151 ? 21.315 -16.183 -4.317 1.00 93.25 151 GLU A CA 1
ATOM 1129 C C . GLU A 1 151 ? 21.173 -16.387 -2.792 1.00 93.25 151 GLU A C 1
ATOM 1131 O O . GLU A 1 151 ? 21.928 -15.851 -1.982 1.00 93.25 151 GLU A O 1
ATOM 1136 N N . MET A 1 152 ? 20.171 -17.174 -2.387 1.00 91.25 152 MET A N 1
ATOM 1137 C CA . MET A 1 152 ? 19.938 -17.606 -1.006 1.00 91.25 152 MET A CA 1
ATOM 1138 C C . MET A 1 152 ? 19.362 -19.028 -0.984 1.00 91.25 152 MET A C 1
ATOM 1140 O O . MET A 1 152 ? 18.338 -19.282 -1.621 1.00 91.25 152 MET A O 1
ATOM 1144 N N . ASP A 1 153 ? 19.989 -19.948 -0.247 1.00 90.69 153 ASP A N 1
ATOM 1145 C CA . ASP A 1 153 ? 19.536 -21.341 -0.097 1.00 90.69 153 ASP A CA 1
ATOM 1146 C C . ASP A 1 153 ? 18.359 -21.437 0.890 1.00 90.69 153 ASP A C 1
ATOM 1148 O O . ASP A 1 153 ? 18.496 -21.216 2.091 1.00 90.69 153 ASP A O 1
ATOM 1152 N N . TYR A 1 154 ? 17.173 -21.792 0.408 1.00 91.31 154 TYR A N 1
ATOM 1153 C CA . TYR A 1 154 ? 15.982 -21.856 1.255 1.00 91.31 154 TYR A CA 1
ATOM 1154 C C . TYR A 1 154 ? 15.998 -23.010 2.266 1.00 91.31 154 TYR A C 1
ATOM 1156 O O . TYR A 1 154 ? 15.332 -22.917 3.298 1.00 91.31 154 TYR A O 1
ATOM 1164 N N . HIS A 1 155 ? 16.725 -24.097 2.011 1.00 86.88 155 HIS A N 1
ATOM 1165 C CA . HIS A 1 155 ? 16.783 -25.242 2.920 1.00 86.88 155 HIS A CA 1
ATOM 1166 C C . HIS A 1 155 ? 17.705 -24.965 4.111 1.00 86.88 155 HIS A C 1
ATOM 1168 O O . HIS A 1 155 ? 17.353 -25.287 5.247 1.00 86.88 155 HIS A O 1
ATOM 1174 N N . GLN A 1 156 ? 18.839 -24.307 3.877 1.00 85.19 156 GLN A N 1
ATOM 1175 C CA . GLN A 1 156 ? 19.776 -23.921 4.934 1.00 85.19 156 GLN A CA 1
ATOM 1176 C C . GLN A 1 156 ? 19.185 -22.835 5.851 1.00 85.19 156 GLN A C 1
ATOM 1178 O O . GLN A 1 156 ? 19.281 -22.931 7.075 1.00 85.19 156 GLN A O 1
ATOM 1183 N N . TYR A 1 157 ? 18.478 -21.849 5.291 1.00 86.44 157 TYR A N 1
ATOM 1184 C CA . TYR A 1 157 ? 17.848 -20.787 6.087 1.00 86.44 157 TYR A CA 1
ATOM 1185 C C . TYR A 1 157 ? 16.579 -21.274 6.805 1.00 86.44 157 TYR A C 1
ATOM 1187 O O . TYR A 1 157 ? 16.269 -20.777 7.887 1.00 86.44 157 TYR A O 1
ATOM 1195 N N . ALA A 1 158 ? 15.875 -22.283 6.273 1.00 87.62 158 ALA A N 1
ATOM 1196 C CA . ALA A 1 158 ? 14.783 -22.950 6.988 1.00 87.62 158 ALA A CA 1
ATOM 1197 C C . ALA A 1 158 ? 15.266 -23.599 8.297 1.00 87.62 158 ALA A C 1
ATOM 1199 O O . ALA A 1 158 ? 14.614 -23.438 9.329 1.00 87.62 158 ALA A O 1
ATOM 1200 N N . ALA A 1 159 ? 16.431 -24.260 8.292 1.00 82.75 159 ALA A N 1
ATOM 1201 C CA . ALA A 1 159 ? 17.029 -24.825 9.505 1.00 82.75 159 ALA A CA 1
ATOM 1202 C C . ALA A 1 159 ? 17.307 -23.732 10.556 1.00 82.75 159 ALA A C 1
ATOM 1204 O O . ALA A 1 159 ? 16.875 -23.843 11.704 1.00 82.75 159 ALA A O 1
ATOM 1205 N N . ALA A 1 160 ? 17.921 -22.615 10.147 1.00 78.25 160 ALA A N 1
ATOM 1206 C CA . ALA A 1 160 ? 18.158 -21.457 11.017 1.00 78.25 160 ALA A CA 1
ATOM 1207 C C . ALA A 1 160 ? 16.869 -20.786 11.535 1.00 78.25 160 ALA A C 1
ATOM 1209 O O . ALA A 1 160 ? 16.847 -20.253 12.645 1.00 78.25 160 ALA A O 1
ATOM 1210 N N . ALA A 1 161 ? 15.775 -20.852 10.772 1.00 83.75 161 ALA A N 1
ATOM 1211 C CA . ALA A 1 161 ? 14.449 -20.398 11.190 1.00 83.75 161 ALA A CA 1
ATOM 1212 C C . ALA A 1 161 ? 13.705 -21.394 12.112 1.00 83.75 161 ALA A C 1
ATOM 1214 O O . ALA A 1 161 ? 12.559 -21.136 12.500 1.00 83.75 161 ALA A O 1
ATOM 1215 N N . GLY A 1 162 ? 14.346 -22.502 12.505 1.00 83.12 162 GLY A N 1
ATOM 1216 C CA . GLY A 1 162 ? 13.793 -23.546 13.374 1.00 83.12 162 GLY A CA 1
ATOM 1217 C C . GLY A 1 162 ? 13.116 -24.686 12.612 1.00 83.12 162 GLY A C 1
ATOM 1218 O O . GLY A 1 162 ? 12.027 -25.100 12.997 1.00 83.12 162 GLY A O 1
ATOM 1219 N N . ASP A 1 163 ? 13.731 -25.141 11.518 1.00 88.56 163 ASP A N 1
ATOM 1220 C CA . ASP A 1 163 ? 13.256 -26.183 10.586 1.00 88.56 163 ASP A CA 1
ATOM 1221 C C . ASP A 1 163 ? 11.915 -25.898 9.873 1.00 88.56 163 ASP A C 1
ATOM 1223 O O . ASP A 1 163 ? 11.365 -26.770 9.189 1.00 88.56 163 ASP A O 1
ATOM 1227 N N . PHE A 1 164 ? 11.401 -24.668 9.970 1.00 93.44 164 PHE A N 1
ATOM 1228 C CA . PHE A 1 164 ? 10.193 -24.239 9.264 1.00 93.44 164 PHE A CA 1
ATOM 1229 C C . PHE A 1 164 ? 10.521 -23.815 7.821 1.00 93.44 164 PHE A C 1
ATOM 1231 O O . PHE A 1 164 ? 11.418 -22.997 7.620 1.00 93.44 164 PHE A O 1
ATOM 1238 N N . PRO A 1 165 ? 9.824 -24.351 6.802 1.00 94.31 165 PRO A N 1
ATOM 1239 C CA . PRO A 1 165 ? 10.221 -24.189 5.406 1.00 94.31 165 PRO A CA 1
ATOM 1240 C C . PRO A 1 165 ? 9.708 -22.900 4.749 1.00 94.31 165 PRO A C 1
ATOM 1242 O O . PRO A 1 165 ? 8.698 -22.327 5.155 1.00 94.31 165 PRO A O 1
ATOM 1245 N N . PHE A 1 166 ? 10.362 -22.531 3.646 1.00 94.62 166 PHE A N 1
ATOM 1246 C CA . PHE A 1 166 ? 9.794 -21.689 2.593 1.00 94.62 166 PHE A CA 1
ATOM 1247 C C . PHE A 1 166 ? 9.002 -22.580 1.621 1.00 94.62 166 PHE A C 1
ATOM 1249 O O . PHE A 1 166 ? 9.582 -23.496 1.033 1.00 94.62 166 PHE A O 1
ATOM 1256 N N . TRP A 1 167 ? 7.701 -22.335 1.447 1.00 95.38 167 TRP A N 1
ATOM 1257 C CA . TRP A 1 167 ? 6.822 -23.103 0.546 1.00 95.38 167 TRP A CA 1
ATOM 1258 C C . TRP A 1 167 ? 5.973 -22.180 -0.336 1.00 95.38 167 TRP A C 1
ATOM 1260 O O . TRP A 1 167 ? 5.324 -21.269 0.178 1.00 95.38 167 TRP A O 1
ATOM 1270 N N . ASP A 1 168 ? 5.901 -22.460 -1.640 1.00 94.94 168 ASP A N 1
ATOM 1271 C CA . ASP A 1 168 ? 5.001 -21.747 -2.558 1.00 94.94 168 ASP A CA 1
ATOM 1272 C C . ASP A 1 168 ? 3.705 -22.532 -2.787 1.00 94.94 168 ASP A C 1
ATOM 1274 O O . ASP A 1 168 ? 3.705 -23.760 -2.908 1.00 94.94 168 ASP A O 1
ATOM 1278 N N . PHE A 1 169 ? 2.593 -21.810 -2.902 1.00 94.06 169 PHE A N 1
ATOM 1279 C CA . PHE A 1 169 ? 1.251 -22.359 -3.072 1.00 94.06 169 PHE A CA 1
ATOM 1280 C C . PHE A 1 169 ? 0.481 -21.645 -4.177 1.00 94.06 169 PHE A C 1
ATOM 1282 O O . PHE A 1 169 ? 0.615 -20.440 -4.387 1.00 94.06 169 PHE A O 1
ATOM 1289 N N . HIS A 1 170 ? -0.431 -22.370 -4.823 1.00 92.19 170 HIS A N 1
ATOM 1290 C CA . HIS A 1 170 ? -1.563 -21.721 -5.475 1.00 92.19 170 HIS A CA 1
ATOM 1291 C C . HIS A 1 170 ? -2.517 -21.232 -4.375 1.00 92.19 170 HIS A C 1
ATOM 1293 O O . HIS A 1 170 ? -2.926 -22.033 -3.530 1.00 92.19 170 HIS A O 1
ATOM 1299 N N . ARG A 1 171 ? -2.866 -19.938 -4.352 1.00 90.81 171 ARG A N 1
ATOM 1300 C CA . ARG A 1 171 ? -3.540 -19.293 -3.203 1.00 90.81 171 ARG A CA 1
ATOM 1301 C C . ARG A 1 171 ? -4.808 -20.022 -2.745 1.00 90.81 171 ARG A C 1
ATOM 1303 O O . ARG A 1 171 ? -5.039 -20.144 -1.544 1.00 90.81 171 ARG A O 1
ATOM 1310 N N . SER A 1 172 ? -5.570 -20.574 -3.690 1.00 91.00 172 SER A N 1
ATOM 1311 C CA . SER A 1 172 ? -6.793 -21.334 -3.412 1.00 91.00 172 SER A CA 1
ATOM 1312 C C . SER A 1 172 ? -6.573 -22.656 -2.659 1.00 91.00 172 SER A C 1
ATOM 1314 O O . SER A 1 172 ? -7.497 -23.114 -1.998 1.00 91.00 172 SER A O 1
ATOM 1316 N N . ASP A 1 173 ? -5.396 -23.291 -2.731 1.00 93.25 173 ASP A N 1
ATOM 1317 C CA . ASP A 1 173 ? -5.127 -24.529 -1.979 1.00 93.25 173 ASP A CA 1
ATOM 1318 C C . ASP A 1 173 ? -4.799 -24.234 -0.515 1.00 93.25 173 ASP A C 1
ATOM 1320 O O . ASP A 1 173 ? -5.339 -24.897 0.370 1.00 93.25 173 ASP A O 1
ATOM 1324 N N . LEU A 1 174 ? -3.981 -23.208 -0.252 1.00 95.00 174 LEU A N 1
ATOM 1325 C CA . LEU A 1 174 ? -3.713 -22.715 1.105 1.00 95.00 174 LEU A CA 1
ATOM 1326 C C . LEU A 1 174 ? -5.017 -22.253 1.775 1.00 95.00 174 LEU A C 1
ATOM 1328 O O . LEU A 1 174 ? -5.327 -22.672 2.889 1.00 95.00 174 LEU A O 1
ATOM 1332 N N . HIS A 1 175 ? -5.808 -21.444 1.062 1.00 96.44 175 HIS A N 1
ATOM 1333 C CA . HIS A 1 175 ? -7.122 -20.975 1.509 1.00 96.44 175 HIS A CA 1
ATOM 1334 C C . HIS A 1 175 ? -8.088 -22.129 1.800 1.00 96.44 175 HIS A C 1
ATOM 1336 O O . HIS A 1 175 ? -8.667 -22.183 2.883 1.00 96.44 175 HIS A O 1
ATOM 1342 N N . ARG A 1 176 ? -8.193 -23.110 0.896 1.00 95.31 176 ARG A N 1
ATOM 1343 C CA . ARG A 1 176 ? -9.032 -24.295 1.102 1.00 95.31 176 ARG A CA 1
ATOM 1344 C C . ARG A 1 176 ? -8.565 -25.153 2.283 1.00 95.31 176 ARG A C 1
ATOM 1346 O O . ARG A 1 176 ? -9.409 -25.617 3.039 1.00 95.31 176 ARG A O 1
ATOM 1353 N N . CYS A 1 177 ? -7.260 -25.334 2.497 1.00 97.44 177 CYS A N 1
ATOM 1354 C CA . CYS A 1 177 ? -6.756 -26.084 3.657 1.00 97.44 177 CYS A CA 1
ATOM 1355 C C . CYS A 1 177 ? -7.099 -25.391 4.989 1.00 97.44 177 CYS A C 1
ATOM 1357 O O . CYS A 1 177 ? -7.424 -26.070 5.966 1.00 97.44 177 CYS A O 1
ATOM 1359 N N . LEU A 1 178 ? -7.075 -24.052 5.024 1.00 98.38 178 LEU A N 1
ATOM 1360 C CA . LEU A 1 178 ? -7.558 -23.261 6.161 1.00 98.38 178 LEU A CA 1
ATOM 1361 C C . LEU A 1 178 ? -9.078 -23.421 6.340 1.00 98.38 178 LEU A C 1
ATOM 1363 O O . LEU A 1 178 ? -9.538 -23.705 7.442 1.00 98.38 178 LEU A O 1
ATOM 1367 N N . LEU A 1 179 ? -9.854 -23.313 5.258 1.00 98.25 179 LEU A N 1
ATOM 1368 C CA . LEU A 1 179 ? -11.312 -23.466 5.272 1.00 98.25 179 LEU A CA 1
ATOM 1369 C C . LEU A 1 179 ? -11.745 -24.843 5.799 1.00 98.25 179 LEU A C 1
ATOM 1371 O O . LEU A 1 179 ? -12.550 -24.929 6.725 1.00 98.25 179 LEU A O 1
ATOM 1375 N N . GLU A 1 180 ? -11.164 -25.916 5.255 1.00 98.00 180 GLU A N 1
ATOM 1376 C CA . GLU A 1 180 ? -11.395 -27.297 5.691 1.00 98.00 180 GLU A CA 1
ATOM 1377 C C . GLU A 1 180 ? -11.096 -27.469 7.190 1.00 98.00 180 GLU A C 1
ATOM 1379 O O . GLU A 1 180 ? -11.866 -28.116 7.898 1.00 98.00 180 GLU A O 1
ATOM 1384 N N . ARG A 1 181 ? -10.012 -26.865 7.699 1.00 98.25 181 ARG A N 1
ATOM 1385 C CA . ARG A 1 181 ? -9.625 -26.946 9.119 1.00 98.25 181 ARG A CA 1
ATOM 1386 C C . ARG A 1 181 ? -10.504 -26.088 10.033 1.00 98.25 181 ARG A C 1
ATOM 1388 O O . ARG A 1 181 ? -10.781 -26.514 11.151 1.00 98.25 181 ARG A O 1
ATOM 1395 N N . ALA A 1 182 ? -10.980 -24.930 9.578 1.00 98.56 182 ALA A N 1
ATOM 1396 C CA . ALA A 1 182 ? -11.948 -24.121 10.320 1.00 98.56 182 ALA A CA 1
ATOM 1397 C C . ALA A 1 182 ? -13.273 -24.884 10.503 1.00 98.56 182 ALA A C 1
ATOM 1399 O O . ALA A 1 182 ? -13.788 -24.968 11.619 1.00 98.56 182 ALA A O 1
ATOM 1400 N N . VAL A 1 183 ? -13.783 -25.516 9.437 1.00 98.25 183 VAL A N 1
ATOM 1401 C CA . VAL A 1 183 ? -14.983 -26.374 9.490 1.00 98.25 183 VAL A CA 1
ATOM 1402 C C . VAL A 1 183 ? -14.765 -27.581 10.408 1.00 98.25 183 VAL A C 1
ATOM 1404 O O . VAL A 1 183 ? -15.597 -27.847 11.270 1.00 98.25 183 VAL A O 1
ATOM 1407 N N . GLU A 1 184 ? -13.628 -28.271 10.285 1.00 98.12 184 GLU A N 1
ATOM 1408 C CA . GLU A 1 184 ? -13.249 -29.415 11.133 1.00 98.12 184 GLU A CA 1
ATOM 1409 C C . GLU A 1 184 ? -13.219 -29.070 12.634 1.00 98.12 184 GLU A C 1
ATOM 1411 O O . GLU A 1 184 ? -13.615 -29.881 13.469 1.00 98.12 184 GLU A O 1
ATOM 1416 N N . LEU A 1 185 ? -12.793 -27.851 12.984 1.00 98.25 185 LEU A N 1
ATOM 1417 C CA . LEU A 1 185 ? -12.757 -27.349 14.363 1.00 98.25 185 LEU A CA 1
ATOM 1418 C C . LEU A 1 185 ? -14.109 -26.805 14.868 1.00 98.25 185 LEU A C 1
ATOM 1420 O O . LEU A 1 185 ? -14.228 -26.499 16.063 1.00 98.25 185 LEU A O 1
ATOM 1424 N N . GLY A 1 186 ? -15.121 -26.707 13.999 1.00 98.06 186 GLY A N 1
ATOM 1425 C CA . GLY A 1 186 ? -16.493 -26.314 14.335 1.00 98.06 186 GLY A CA 1
ATOM 1426 C C . GLY A 1 186 ? -16.899 -24.880 13.972 1.00 98.06 186 GLY A C 1
ATOM 1427 O O . GLY A 1 186 ? -17.823 -24.358 14.594 1.00 98.06 186 GLY A O 1
ATOM 1428 N N . ALA A 1 187 ? -16.241 -24.229 13.005 1.00 98.44 187 ALA A N 1
ATOM 1429 C CA . ALA A 1 187 ? -16.673 -22.920 12.505 1.00 98.44 187 ALA A CA 1
ATOM 1430 C C . ALA A 1 187 ? -18.078 -22.988 11.885 1.00 98.44 187 ALA A C 1
ATOM 1432 O O . ALA A 1 187 ? -18.339 -23.811 11.004 1.00 98.44 187 ALA A O 1
ATOM 1433 N N . LYS A 1 188 ? -18.962 -22.065 12.274 1.00 98.50 188 LYS A N 1
ATOM 1434 C CA . LYS A 1 188 ? -20.164 -21.745 11.492 1.00 98.50 188 LYS A CA 1
ATOM 1435 C C . LYS A 1 188 ? -19.755 -20.788 10.376 1.00 98.50 188 LYS A C 1
ATOM 1437 O O . LYS A 1 188 ? -19.049 -19.821 10.643 1.00 98.50 188 LYS A O 1
ATOM 1442 N N . LEU A 1 189 ? -20.183 -21.048 9.145 1.00 97.88 189 LEU A N 1
ATOM 1443 C CA . LEU A 1 189 ? -19.847 -20.235 7.975 1.00 97.88 189 LEU A CA 1
ATOM 1444 C C . LEU A 1 189 ? -21.136 -19.766 7.296 1.00 97.88 189 LEU A C 1
ATOM 1446 O O . LEU A 1 189 ? -21.994 -20.594 6.991 1.00 97.88 189 LEU A O 1
ATOM 1450 N N . GLU A 1 190 ? -21.259 -18.468 7.028 1.00 97.38 190 GLU A N 1
ATOM 1451 C CA . GLU A 1 190 ? -22.406 -17.894 6.318 1.00 97.38 190 GLU A CA 1
ATOM 1452 C C . GLU A 1 190 ? -21.944 -17.094 5.091 1.00 97.38 190 GLU A C 1
ATOM 1454 O O . GLU A 1 190 ? -21.260 -16.082 5.222 1.00 97.38 190 GLU A O 1
ATOM 1459 N N . THR A 1 191 ? -22.331 -17.540 3.893 1.00 96.81 191 THR A N 1
ATOM 1460 C CA . THR A 1 191 ? -22.136 -16.822 2.620 1.00 96.81 191 THR A CA 1
ATOM 1461 C C . THR A 1 191 ? -23.289 -15.868 2.321 1.00 96.81 191 THR A C 1
ATOM 1463 O O . THR A 1 191 ? -24.404 -16.043 2.816 1.00 96.81 191 THR A O 1
ATOM 1466 N N . ASN A 1 192 ? -23.055 -14.888 1.443 1.00 95.50 192 ASN A N 1
ATOM 1467 C CA . ASN A 1 192 ? -23.970 -13.768 1.168 1.00 95.50 192 ASN A CA 1
ATOM 1468 C C . ASN A 1 192 ? -24.258 -12.907 2.421 1.00 95.50 192 ASN A C 1
ATOM 1470 O O . ASN A 1 192 ? -25.214 -12.135 2.456 1.00 95.50 192 ASN A O 1
ATOM 1474 N N . ALA A 1 193 ? -23.425 -13.025 3.456 1.00 96.88 193 ALA A N 1
ATOM 1475 C CA . ALA A 1 193 ? -23.520 -12.327 4.728 1.00 96.88 193 ALA A CA 1
ATOM 1476 C C . ALA A 1 193 ? -22.655 -11.056 4.712 1.00 96.88 193 ALA A C 1
ATOM 1478 O O . ALA A 1 193 ? -21.753 -10.877 5.531 1.00 96.88 193 ALA A O 1
ATOM 1479 N N . LYS A 1 194 ? -22.935 -10.148 3.767 1.00 97.25 194 LYS A N 1
ATOM 1480 C CA . LYS A 1 194 ? -22.274 -8.838 3.727 1.00 97.25 194 LYS A CA 1
ATOM 1481 C C . LYS A 1 194 ? -22.719 -7.992 4.926 1.00 97.25 194 LYS A C 1
ATOM 1483 O O . LYS A 1 194 ? -23.881 -7.592 4.996 1.00 97.25 194 LYS A O 1
ATOM 1488 N N . VAL A 1 195 ? -21.786 -7.688 5.826 1.00 97.38 195 VAL A N 1
ATOM 1489 C CA . VAL A 1 195 ? -21.970 -6.712 6.914 1.00 97.38 195 VAL A CA 1
ATOM 1490 C C . VAL A 1 195 ? -21.971 -5.289 6.348 1.00 97.38 195 VAL A C 1
ATOM 1492 O O . VAL A 1 195 ? -21.280 -4.999 5.369 1.00 97.38 195 VAL A O 1
ATOM 1495 N N . ASP A 1 196 ? -22.789 -4.431 6.951 1.00 92.94 196 ASP A N 1
ATOM 1496 C CA . ASP A 1 196 ? -22.998 -3.032 6.568 1.00 92.94 196 ASP A CA 1
ATOM 1497 C C . ASP A 1 196 ? -22.479 -2.078 7.662 1.00 92.94 196 ASP A C 1
ATOM 1499 O O . ASP A 1 196 ? -21.696 -1.179 7.378 1.00 92.94 196 ASP A O 1
ATOM 1503 N N . THR A 1 197 ? -22.844 -2.341 8.924 1.00 95.81 197 THR A N 1
ATOM 1504 C CA . THR A 1 197 ? -22.471 -1.569 10.127 1.00 95.81 197 THR A CA 1
ATOM 1505 C C . THR A 1 197 ? -22.479 -2.480 11.373 1.00 95.81 197 THR A C 1
ATOM 1507 O O . THR A 1 197 ? -22.922 -3.635 11.308 1.00 95.81 197 THR A O 1
ATOM 1510 N N . PHE A 1 198 ? -21.988 -1.993 12.516 1.00 97.69 198 PHE A N 1
ATOM 1511 C CA . PHE A 1 198 ? -22.073 -2.658 13.820 1.00 97.69 198 PHE A CA 1
ATOM 1512 C C . PHE A 1 198 ? -22.345 -1.660 14.957 1.00 97.69 198 PHE A C 1
ATOM 1514 O O . PHE A 1 198 ? -21.982 -0.490 14.878 1.00 97.69 198 PHE A O 1
ATOM 1521 N N . THR A 1 199 ? -22.949 -2.132 16.047 1.00 97.06 199 THR A N 1
ATOM 1522 C CA . THR A 1 199 ? -23.119 -1.368 17.294 1.00 97.06 199 THR A CA 1
ATOM 1523 C C . THR A 1 199 ? -22.561 -2.139 18.484 1.00 97.06 199 THR A C 1
ATOM 1525 O O . THR A 1 199 ? -22.615 -3.368 18.535 1.00 97.06 199 THR A O 1
ATOM 1528 N N . ILE A 1 200 ? -22.025 -1.409 19.458 1.00 97.06 200 ILE A N 1
ATOM 1529 C CA . ILE A 1 200 ? -21.627 -1.942 20.765 1.00 97.06 200 ILE A CA 1
ATOM 1530 C C . ILE A 1 200 ? -22.805 -1.791 21.735 1.00 97.06 200 ILE A C 1
ATOM 1532 O O . ILE A 1 200 ? -23.552 -0.812 21.654 1.00 97.06 200 ILE A O 1
ATOM 1536 N N . SER A 1 201 ? -23.008 -2.760 22.630 1.00 94.62 201 SER A N 1
ATOM 1537 C CA . SER A 1 201 ? -24.102 -2.710 23.604 1.00 94.62 201 SER A CA 1
ATOM 1538 C C . SER A 1 201 ? -23.875 -1.634 24.686 1.00 94.62 201 SER A C 1
ATOM 1540 O O . SER A 1 201 ? -22.728 -1.339 25.019 1.00 94.62 201 SER A O 1
ATOM 1542 N N . PRO A 1 202 ? -24.935 -1.032 25.274 1.00 88.81 202 PRO A N 1
ATOM 1543 C CA . PRO A 1 202 ? -24.794 0.093 26.218 1.00 88.81 202 PRO A CA 1
ATOM 1544 C C . PRO A 1 202 ? -24.081 -0.214 27.547 1.00 88.81 202 PRO A C 1
ATOM 1546 O O . PRO A 1 202 ? -23.849 0.701 28.334 1.00 88.81 202 PRO A O 1
ATOM 1549 N N . ASP A 1 203 ? -23.790 -1.486 27.809 1.00 87.31 203 ASP A N 1
ATOM 1550 C CA . ASP A 1 203 ? -23.041 -2.023 28.947 1.00 87.31 203 ASP A CA 1
ATOM 1551 C C . ASP A 1 203 ? -21.591 -2.418 28.583 1.00 87.31 203 ASP A C 1
ATOM 1553 O O . ASP A 1 203 ? -20.887 -2.995 29.410 1.00 87.31 203 ASP A O 1
ATOM 1557 N N . ASP A 1 204 ? -21.151 -2.131 27.350 1.00 86.44 204 ASP A N 1
ATOM 1558 C CA . ASP A 1 204 ? -19.833 -2.465 26.791 1.00 86.44 204 ASP A CA 1
ATOM 1559 C C . ASP A 1 204 ? -19.498 -3.977 26.759 1.00 86.44 204 ASP A C 1
ATOM 1561 O O . ASP A 1 204 ? -18.337 -4.357 26.587 1.00 86.44 204 ASP A O 1
ATOM 1565 N N . THR A 1 205 ? -20.484 -4.876 26.893 1.00 88.44 205 THR A N 1
ATOM 1566 C CA . THR A 1 205 ? -20.219 -6.328 26.944 1.00 88.44 205 THR A CA 1
ATOM 1567 C C . THR A 1 205 ? -20.238 -7.029 25.587 1.00 88.44 205 THR A C 1
ATOM 1569 O O . THR A 1 205 ? -19.496 -8.000 25.423 1.00 88.44 205 THR A O 1
ATOM 1572 N N . THR A 1 206 ? -21.025 -6.568 24.610 1.00 96.38 206 THR A N 1
ATOM 1573 C CA . THR A 1 206 ? -21.258 -7.269 23.331 1.00 96.38 206 THR A CA 1
ATOM 1574 C C . THR A 1 206 ? -21.213 -6.336 22.120 1.00 96.38 206 THR A C 1
ATOM 1576 O O . THR A 1 206 ? -21.336 -5.116 22.236 1.00 96.38 206 THR A O 1
ATOM 1579 N N . ALA A 1 207 ? -21.057 -6.927 20.936 1.00 98.19 207 ALA A N 1
ATOM 1580 C CA . ALA A 1 207 ? -21.186 -6.261 19.646 1.00 98.19 207 ALA A CA 1
ATOM 1581 C C . ALA A 1 207 ? -22.304 -6.916 18.820 1.00 98.19 207 ALA A C 1
ATOM 1583 O O . ALA A 1 207 ? -22.430 -8.143 18.783 1.00 98.19 207 ALA A O 1
ATOM 1584 N N . THR A 1 208 ? -23.102 -6.102 18.131 1.00 98.44 208 THR A N 1
ATOM 1585 C CA . THR A 1 208 ? -24.136 -6.544 17.187 1.00 98.44 208 THR A CA 1
ATOM 1586 C C . THR A 1 208 ? -23.790 -6.063 15.785 1.00 98.44 208 THR A C 1
ATOM 1588 O O . THR A 1 208 ? -23.687 -4.862 15.550 1.00 98.44 208 THR A O 1
ATOM 1591 N N . VAL A 1 209 ? -23.621 -6.993 14.844 1.00 97.75 209 VAL A N 1
ATOM 1592 C CA . VAL A 1 209 ? -23.461 -6.684 13.414 1.00 97.75 209 VAL A CA 1
ATOM 1593 C C . VAL A 1 209 ? -24.815 -6.573 12.730 1.00 97.75 209 VAL A C 1
ATOM 1595 O O . VAL A 1 209 ? -25.743 -7.313 13.064 1.00 97.75 209 VAL A O 1
ATOM 1598 N N . TYR A 1 210 ? -24.899 -5.709 11.723 1.00 97.81 210 TYR A N 1
ATOM 1599 C CA . TYR A 1 210 ? -26.052 -5.570 10.838 1.00 97.81 210 TYR A CA 1
ATOM 1600 C C . TYR A 1 210 ? -25.631 -5.918 9.414 1.00 97.81 210 TYR A C 1
ATOM 1602 O O . TYR A 1 210 ? -24.631 -5.419 8.897 1.00 97.81 210 TYR A O 1
ATOM 1610 N N . LEU A 1 211 ? -26.390 -6.809 8.787 1.00 96.94 211 LEU A N 1
ATOM 1611 C CA . LEU A 1 211 ? -26.167 -7.276 7.428 1.00 96.94 211 LEU A CA 1
ATOM 1612 C C . LEU A 1 211 ? -26.984 -6.457 6.432 1.00 96.94 211 LEU A C 1
ATOM 1614 O O . LEU A 1 211 ? -28.116 -6.054 6.716 1.00 96.94 211 LEU A O 1
ATOM 1618 N N . VAL A 1 212 ? -26.458 -6.319 5.217 1.00 91.88 212 VAL A N 1
ATOM 1619 C CA . VAL A 1 212 ? -27.234 -5.847 4.066 1.00 91.88 212 VAL A CA 1
ATOM 1620 C C . VAL A 1 212 ? -28.453 -6.761 3.895 1.00 91.88 212 VAL A C 1
ATOM 1622 O O . VAL A 1 212 ? -28.319 -7.975 3.755 1.00 91.88 212 VAL A O 1
ATOM 1625 N N . GLY A 1 213 ? -29.653 -6.177 3.951 1.00 87.88 213 GLY A N 1
ATOM 1626 C CA . GLY A 1 213 ? -30.923 -6.914 4.033 1.00 87.88 213 GLY A CA 1
ATOM 1627 C C . GLY A 1 213 ? -31.562 -6.955 5.430 1.00 87.88 213 GLY A C 1
ATOM 1628 O O . GLY A 1 213 ? -32.640 -7.522 5.577 1.00 87.88 213 GLY A O 1
ATOM 1629 N N . GLY A 1 214 ? -30.951 -6.339 6.448 1.00 89.81 214 GLY A N 1
ATOM 1630 C CA . GLY A 1 214 ? -31.591 -6.034 7.737 1.00 89.81 214 GLY A CA 1
ATOM 1631 C C . GLY A 1 214 ? -31.555 -7.140 8.797 1.00 89.81 214 GLY A C 1
ATOM 1632 O O . GLY A 1 214 ? -32.117 -6.958 9.875 1.00 89.81 214 GLY A O 1
ATOM 1633 N N . ARG A 1 215 ? -30.889 -8.274 8.541 1.00 95.69 215 ARG A N 1
ATOM 1634 C CA . ARG A 1 215 ? -30.611 -9.286 9.579 1.00 95.69 215 ARG A CA 1
ATOM 1635 C C . ARG A 1 215 ? -29.467 -8.808 10.476 1.00 95.69 215 ARG A C 1
ATOM 1637 O O . ARG A 1 215 ? -28.455 -8.343 9.964 1.00 95.69 215 ARG A O 1
ATOM 1644 N N . SER A 1 216 ? -29.587 -8.984 11.788 1.00 96.81 216 SER A N 1
ATOM 1645 C CA . SER A 1 216 ? -28.507 -8.721 12.747 1.00 96.81 216 SER A CA 1
ATOM 1646 C C . SER A 1 216 ? -28.090 -9.978 13.516 1.00 96.81 216 SER A C 1
ATOM 1648 O O . SER A 1 216 ? -28.839 -10.955 13.583 1.00 96.81 216 SER A O 1
ATOM 1650 N N . LEU A 1 217 ? -26.868 -9.969 14.059 1.00 98.12 217 LEU A N 1
ATOM 1651 C CA . LEU A 1 217 ? -26.325 -11.026 14.922 1.00 98.12 217 LEU A CA 1
ATOM 1652 C C . LEU A 1 217 ? -25.507 -10.402 16.060 1.00 98.12 217 LEU A C 1
ATOM 1654 O O . LEU A 1 217 ? -24.720 -9.491 15.812 1.00 98.12 217 LEU A O 1
ATOM 1658 N N . THR A 1 218 ? -25.644 -10.925 17.280 1.00 98.19 218 THR A N 1
ATOM 1659 C CA . THR A 1 218 ? -24.919 -10.450 18.475 1.00 98.19 218 THR A CA 1
ATOM 1660 C C . THR A 1 218 ? -23.835 -11.446 18.908 1.00 98.19 218 THR A C 1
ATOM 1662 O O . THR A 1 218 ? -23.985 -12.665 18.770 1.00 98.19 218 THR A O 1
ATOM 1665 N N . CYS A 1 219 ? -22.721 -10.926 19.421 1.00 98.50 219 CYS A N 1
ATOM 1666 C CA . CYS A 1 219 ? -21.536 -11.680 19.826 1.00 98.50 219 CYS A CA 1
ATOM 1667 C C . CYS A 1 219 ? -20.788 -10.987 20.972 1.00 98.50 219 CYS A C 1
ATOM 1669 O O . CYS A 1 219 ? -20.931 -9.783 21.179 1.00 98.50 219 CYS A O 1
ATOM 1671 N N . ASP A 1 220 ? -19.961 -11.734 21.700 1.00 98.38 220 ASP A N 1
ATOM 1672 C CA . ASP A 1 220 ? -19.135 -11.177 22.777 1.00 98.38 220 ASP A CA 1
ATOM 1673 C C . ASP A 1 220 ? -17.887 -10.461 22.238 1.00 98.38 220 ASP A C 1
ATOM 1675 O O . ASP A 1 220 ? -17.308 -9.621 22.928 1.00 98.38 220 ASP A O 1
ATOM 1679 N N . LEU A 1 221 ? -17.454 -10.813 21.023 1.00 98.75 221 LEU A N 1
ATOM 1680 C CA . LEU A 1 221 ? -16.349 -10.181 20.308 1.00 98.75 221 LEU A CA 1
ATOM 1681 C C . LEU A 1 221 ? -16.595 -10.225 18.795 1.00 98.75 221 LEU A C 1
ATOM 1683 O O . LEU A 1 221 ? -16.790 -11.296 18.218 1.00 98.75 221 LEU A O 1
ATOM 1687 N N . LEU A 1 222 ? -16.520 -9.061 18.158 1.00 98.88 222 LEU A N 1
ATOM 1688 C CA . LEU A 1 222 ? -16.499 -8.886 16.712 1.00 98.88 222 LEU A CA 1
ATOM 1689 C C . LEU A 1 222 ? -15.057 -8.674 16.223 1.00 98.88 222 LEU A C 1
ATOM 1691 O O . LEU A 1 222 ? -14.318 -7.867 16.785 1.00 98.88 222 LEU A O 1
ATOM 1695 N N . VAL A 1 223 ? -14.664 -9.374 15.160 1.00 98.88 223 VAL A N 1
ATOM 1696 C CA . VAL A 1 223 ? -13.338 -9.274 14.536 1.00 98.88 223 VAL A CA 1
ATOM 1697 C C . VAL A 1 223 ? -13.481 -8.812 13.086 1.00 98.88 223 VAL A C 1
ATOM 1699 O O . VAL A 1 223 ? -14.019 -9.533 12.241 1.00 98.88 223 VAL A O 1
ATOM 1702 N N . GLY A 1 224 ? -12.981 -7.612 12.790 1.00 98.50 224 GLY A N 1
ATOM 1703 C CA . GLY A 1 224 ? -12.896 -7.082 11.431 1.00 98.50 224 GLY A CA 1
ATOM 1704 C C . GLY A 1 224 ? -11.711 -7.673 10.667 1.00 98.50 224 GLY A C 1
ATOM 1705 O O . GLY A 1 224 ? -10.560 -7.350 10.961 1.00 98.50 224 GLY A O 1
ATOM 1706 N N . ALA A 1 225 ? -12.000 -8.527 9.684 1.00 98.25 225 ALA A N 1
ATOM 1707 C CA . ALA A 1 225 ? -11.032 -9.138 8.770 1.00 98.25 225 ALA A CA 1
ATOM 1708 C C . ALA A 1 225 ? -11.432 -8.919 7.291 1.00 98.25 225 ALA A C 1
ATOM 1710 O O . ALA A 1 225 ? -11.019 -9.666 6.402 1.00 98.25 225 ALA A O 1
ATOM 1711 N N . ASP A 1 226 ? -12.222 -7.872 7.017 1.00 96.62 226 ASP A N 1
ATOM 1712 C CA . ASP A 1 226 ? -12.893 -7.559 5.745 1.00 96.62 226 ASP A CA 1
ATOM 1713 C C . ASP A 1 226 ? -11.969 -6.937 4.671 1.00 96.62 226 ASP A C 1
ATOM 1715 O O . ASP A 1 226 ? -12.416 -6.322 3.702 1.00 96.62 226 ASP A O 1
ATOM 1719 N N . GLY A 1 227 ? -10.661 -7.170 4.806 1.00 94.06 227 GLY A N 1
ATOM 1720 C CA . GLY A 1 227 ? -9.645 -6.892 3.794 1.00 94.06 227 GLY A CA 1
ATOM 1721 C C . GLY A 1 227 ? -9.297 -5.414 3.603 1.00 94.06 227 GLY A C 1
ATOM 1722 O O . GLY A 1 227 ? -9.722 -4.531 4.341 1.00 94.06 227 GLY A O 1
ATOM 1723 N N . ILE A 1 228 ? -8.500 -5.129 2.570 1.00 93.06 228 ILE A N 1
ATOM 1724 C CA . ILE A 1 228 ? -7.942 -3.790 2.316 1.00 93.06 228 ILE A CA 1
ATOM 1725 C C . ILE A 1 228 ? -9.009 -2.688 2.161 1.00 93.06 228 ILE A C 1
ATOM 1727 O O . ILE A 1 228 ? -8.803 -1.548 2.584 1.00 93.06 228 ILE A O 1
ATOM 1731 N N . ASN A 1 229 ? -10.177 -3.044 1.619 1.00 92.06 229 ASN A N 1
ATOM 1732 C CA . ASN A 1 229 ? -11.327 -2.160 1.411 1.00 92.06 229 ASN A CA 1
ATOM 1733 C C . ASN A 1 229 ? -12.304 -2.158 2.610 1.00 92.06 229 ASN A C 1
ATOM 1735 O O . ASN A 1 229 ? -13.484 -1.862 2.421 1.00 92.06 229 ASN A O 1
ATOM 1739 N N . SER A 1 230 ? -11.822 -2.520 3.808 1.00 95.25 230 SER A N 1
ATOM 1740 C CA . SER A 1 230 ? -12.621 -2.671 5.029 1.00 95.25 230 SER A CA 1
ATOM 1741 C C . SER A 1 230 ? -13.575 -1.504 5.275 1.00 95.25 230 SER A C 1
ATOM 1743 O O . SER A 1 230 ? -13.163 -0.341 5.285 1.00 95.25 230 SER A O 1
ATOM 1745 N N . LYS A 1 231 ? -14.844 -1.837 5.525 1.00 93.19 231 LYS A N 1
ATOM 1746 C CA . LYS A 1 231 ? -15.874 -0.892 5.970 1.00 93.19 231 LYS A CA 1
ATOM 1747 C C . LYS A 1 231 ? -15.976 -0.831 7.483 1.00 93.19 231 LYS A C 1
ATOM 1749 O O . LYS A 1 231 ? -16.225 0.246 8.015 1.00 93.19 231 LYS A O 1
ATOM 1754 N N . LEU A 1 232 ? -15.670 -1.927 8.176 1.00 95.69 232 LEU A N 1
ATOM 1755 C CA . LEU A 1 232 ? -15.579 -1.924 9.638 1.00 95.69 232 LEU A CA 1
ATOM 1756 C C . LEU A 1 232 ? -14.496 -0.958 10.141 1.00 95.69 232 LEU A C 1
ATOM 1758 O O . LEU A 1 232 ? -14.677 -0.346 11.188 1.00 95.69 232 LEU A O 1
ATOM 1762 N N . ARG A 1 233 ? -13.419 -0.758 9.368 1.00 95.19 233 ARG A N 1
ATOM 1763 C CA . ARG A 1 233 ? -12.374 0.240 9.644 1.00 95.19 233 ARG A CA 1
ATOM 1764 C C . ARG A 1 233 ? -12.903 1.674 9.579 1.00 95.19 233 ARG A C 1
ATOM 1766 O O . ARG A 1 233 ? -12.637 2.456 10.485 1.00 95.19 233 ARG A O 1
ATOM 1773 N N . GLU A 1 234 ? -13.624 2.025 8.515 1.00 94.12 234 GLU A N 1
ATOM 1774 C CA . GLU A 1 234 ? -14.171 3.379 8.328 1.00 94.12 234 GLU A CA 1
ATOM 1775 C C . GLU A 1 234 ? -15.244 3.699 9.379 1.00 94.12 234 GLU A C 1
ATOM 1777 O O . GLU A 1 234 ? -15.253 4.793 9.943 1.00 94.12 234 GLU A O 1
ATOM 1782 N N . GLU A 1 235 ? -16.087 2.713 9.701 1.00 94.50 235 GLU A N 1
ATOM 1783 C CA . GLU A 1 235 ? -17.113 2.807 10.743 1.00 94.50 235 GLU A CA 1
ATOM 1784 C C . GLU A 1 235 ? -16.485 2.997 12.135 1.00 94.50 235 GLU A C 1
ATOM 1786 O O . GLU A 1 235 ? -16.824 3.933 12.858 1.00 94.50 235 GLU A O 1
ATOM 1791 N N . PHE A 1 236 ? -15.496 2.168 12.489 1.00 95.31 236 PHE A N 1
ATOM 1792 C CA . PHE A 1 236 ? -14.781 2.250 13.767 1.00 95.31 236 PHE A CA 1
ATOM 1793 C C . PHE A 1 236 ? -13.999 3.563 13.935 1.00 95.31 236 PHE A C 1
ATOM 1795 O O . PHE A 1 236 ? -13.971 4.129 15.027 1.00 95.31 236 PHE A O 1
ATOM 1802 N N . LEU A 1 237 ? -13.408 4.082 12.855 1.00 92.81 237 LEU A N 1
ATOM 1803 C CA . LEU A 1 237 ? -12.757 5.396 12.839 1.00 92.81 237 LEU A CA 1
ATOM 1804 C C . LEU A 1 237 ? -13.747 6.571 12.721 1.00 92.81 237 LEU A C 1
ATOM 1806 O O . LEU A 1 237 ? -13.320 7.724 12.816 1.00 92.81 237 LEU A O 1
ATOM 1810 N N . CYS A 1 238 ? -15.037 6.297 12.490 1.00 91.31 238 CYS A N 1
ATOM 1811 C CA . CYS A 1 238 ? -16.100 7.272 12.220 1.00 91.31 238 CYS A CA 1
ATOM 1812 C C . CYS A 1 238 ? -15.751 8.285 11.107 1.00 91.31 238 CYS A C 1
ATOM 1814 O O . CYS A 1 238 ? -16.148 9.452 11.159 1.00 91.31 238 CYS A O 1
ATOM 1816 N N . LYS A 1 239 ? -14.989 7.850 10.095 1.00 90.06 239 LYS A N 1
ATOM 1817 C CA . LYS A 1 239 ? -14.559 8.670 8.950 1.00 90.06 239 LYS A CA 1
ATOM 1818 C C . LYS A 1 239 ? -14.228 7.792 7.735 1.00 90.06 239 LYS A C 1
ATOM 1820 O O . LYS A 1 239 ? -13.790 6.656 7.919 1.00 90.06 239 LYS A O 1
ATOM 1825 N N . PRO A 1 240 ? -14.319 8.324 6.503 1.00 89.44 240 PRO A N 1
ATOM 1826 C CA . PRO A 1 240 ? -13.708 7.686 5.346 1.00 89.44 240 PRO A CA 1
ATOM 1827 C C . PRO A 1 240 ? -12.200 7.504 5.555 1.00 89.44 240 PRO A C 1
ATOM 1829 O O . PRO A 1 240 ? -11.497 8.439 5.941 1.00 89.44 240 PRO A O 1
ATOM 1832 N N . ASP A 1 241 ? -11.711 6.308 5.262 1.00 90.00 241 ASP A N 1
ATOM 1833 C CA . ASP A 1 241 ? -10.299 5.943 5.260 1.00 90.00 241 ASP A CA 1
ATOM 1834 C C . ASP A 1 241 ? -10.120 4.944 4.103 1.00 90.00 241 ASP A C 1
ATOM 1836 O O . ASP A 1 241 ? -10.341 3.741 4.283 1.00 90.00 241 ASP A O 1
ATOM 1840 N N . PRO A 1 242 ? -9.788 5.408 2.885 1.00 89.75 242 PRO A N 1
ATOM 1841 C CA . PRO A 1 242 ? -9.534 4.536 1.742 1.00 89.75 242 PRO A CA 1
ATOM 1842 C C . PRO A 1 242 ? -8.117 3.926 1.796 1.00 89.75 242 PRO A C 1
ATOM 1844 O O . PRO A 1 242 ? -7.249 4.433 2.510 1.00 89.75 242 PRO A O 1
ATOM 1847 N N . PRO A 1 243 ? -7.836 2.857 1.027 1.00 90.69 243 PRO A N 1
ATOM 1848 C CA . PRO A 1 243 ? -6.470 2.376 0.826 1.00 90.69 243 PRO A CA 1
ATOM 1849 C C . PRO A 1 243 ? -5.581 3.464 0.210 1.00 90.69 243 PRO A C 1
ATOM 1851 O O . PRO A 1 243 ? -6.015 4.183 -0.692 1.00 90.69 243 PRO A O 1
ATOM 1854 N N . GLN A 1 244 ? -4.326 3.556 0.647 1.00 90.12 244 GLN A N 1
ATOM 1855 C CA . GLN A 1 244 ? -3.360 4.486 0.058 1.00 90.12 244 GLN A CA 1
ATOM 1856 C C . GLN A 1 244 ? -2.731 3.856 -1.186 1.00 90.12 244 GLN A C 1
ATOM 1858 O O . GLN A 1 244 ? -2.230 2.735 -1.108 1.00 90.12 244 GLN A O 1
ATOM 1863 N N . LEU A 1 245 ? -2.757 4.559 -2.321 1.00 90.19 245 LEU A N 1
ATOM 1864 C CA . LEU A 1 245 ? -2.152 4.094 -3.575 1.00 90.19 245 LEU A CA 1
ATOM 1865 C C . LEU A 1 245 ? -0.622 4.154 -3.473 1.00 90.19 245 LEU A C 1
ATOM 1867 O O . LEU A 1 245 ? -0.094 5.149 -2.977 1.00 90.19 245 LEU A O 1
ATOM 1871 N N . THR A 1 246 ? 0.096 3.137 -3.959 1.00 88.00 246 THR A N 1
ATOM 1872 C CA . THR A 1 246 ? 1.574 3.110 -3.872 1.00 88.00 246 THR A CA 1
ATOM 1873 C C . THR A 1 246 ? 2.291 3.626 -5.117 1.00 88.00 246 THR A C 1
ATOM 1875 O O . THR A 1 246 ? 3.514 3.715 -5.104 1.00 88.00 246 THR A O 1
ATOM 1878 N N . GLY A 1 247 ? 1.550 3.937 -6.185 1.00 90.06 247 GLY A N 1
ATOM 1879 C CA . GLY A 1 247 ? 2.106 4.271 -7.500 1.00 90.06 247 GLY A CA 1
ATOM 1880 C C . GLY A 1 247 ? 2.422 3.061 -8.386 1.00 90.06 247 GLY A C 1
ATOM 1881 O O . GLY A 1 247 ? 2.837 3.265 -9.521 1.00 90.06 247 GLY A O 1
ATOM 1882 N N . ASP A 1 248 ? 2.162 1.834 -7.915 1.00 93.00 248 ASP A N 1
ATOM 1883 C CA . ASP A 1 248 ? 2.494 0.589 -8.618 1.00 93.00 248 ASP A CA 1
ATOM 1884 C C . ASP A 1 248 ? 1.253 -0.284 -8.875 1.00 93.00 248 ASP A C 1
ATOM 1886 O O . ASP A 1 248 ? 0.293 -0.299 -8.096 1.00 93.00 248 ASP A O 1
ATOM 1890 N N . LEU A 1 249 ? 1.314 -1.107 -9.920 1.00 93.88 249 LEU A N 1
ATOM 1891 C CA . LEU A 1 249 ? 0.432 -2.253 -10.124 1.00 93.88 249 LEU A CA 1
ATOM 1892 C C . LEU A 1 249 ? 1.238 -3.546 -10.288 1.00 93.88 249 LEU A C 1
ATOM 1894 O O . LEU A 1 249 ? 2.410 -3.544 -10.657 1.00 93.88 249 LEU A O 1
ATOM 1898 N N . ALA A 1 250 ? 0.581 -4.677 -10.053 1.00 94.62 250 ALA A N 1
ATOM 1899 C CA . ALA A 1 250 ? 1.088 -6.011 -10.326 1.00 94.62 250 ALA A CA 1
ATOM 1900 C C . ALA A 1 250 ? 0.252 -6.695 -11.414 1.00 94.62 250 ALA A C 1
ATOM 1902 O O . ALA A 1 250 ? -0.911 -7.042 -11.200 1.00 94.62 250 ALA A O 1
ATOM 1903 N N . TYR A 1 251 ? 0.862 -6.968 -12.561 1.00 95.06 251 TYR A N 1
ATOM 1904 C CA . TYR A 1 251 ? 0.387 -7.997 -13.477 1.00 95.06 251 TYR A CA 1
ATOM 1905 C C . TYR A 1 251 ? 0.554 -9.377 -12.826 1.00 95.06 251 TYR A C 1
ATOM 1907 O O . TYR A 1 251 ? 1.624 -9.689 -12.301 1.00 95.06 251 TYR A O 1
ATOM 1915 N N . ARG A 1 252 ? -0.481 -10.220 -12.876 1.00 91.94 252 ARG A N 1
ATOM 1916 C CA . ARG A 1 252 ? -0.458 -11.615 -12.402 1.00 91.94 252 ARG A CA 1
ATOM 1917 C C . ARG A 1 252 ? -0.870 -12.562 -13.522 1.00 91.94 252 ARG A C 1
ATOM 1919 O O . ARG A 1 252 ? -1.941 -12.383 -14.103 1.00 91.94 252 ARG A O 1
ATOM 1926 N N . LEU A 1 253 ? -0.034 -13.564 -13.785 1.00 92.00 253 LEU A N 1
ATOM 1927 C CA . LEU A 1 253 ? -0.234 -14.586 -14.813 1.00 92.00 253 LEU A CA 1
ATOM 1928 C C . LEU A 1 253 ? 0.265 -15.962 -14.345 1.00 92.00 253 LEU A C 1
ATOM 1930 O O . LEU A 1 253 ? 1.161 -16.075 -13.502 1.00 92.00 253 LEU A O 1
ATOM 1934 N N . LEU A 1 254 ? -0.308 -17.010 -14.934 1.00 91.62 254 LEU A N 1
ATOM 1935 C CA . LEU A 1 254 ? 0.079 -18.406 -14.744 1.00 91.62 254 LEU A CA 1
ATOM 1936 C C . LEU A 1 254 ? 0.431 -18.997 -16.115 1.00 91.62 254 LEU A C 1
ATOM 1938 O O . LEU A 1 254 ? -0.390 -18.968 -17.026 1.00 91.62 254 LEU A O 1
ATOM 1942 N N . LEU A 1 255 ? 1.643 -19.529 -16.261 1.00 93.62 255 LEU A N 1
ATOM 1943 C CA . LEU A 1 255 ? 2.113 -20.181 -17.485 1.00 93.62 255 LEU A CA 1
ATOM 1944 C C . LEU A 1 255 ? 2.059 -21.705 -17.352 1.00 93.62 255 LEU A C 1
ATOM 1946 O O . LEU A 1 255 ? 2.266 -22.257 -16.266 1.00 93.62 255 LEU A O 1
ATOM 1950 N N . ASN A 1 256 ? 1.842 -22.391 -18.473 1.00 93.00 256 ASN A N 1
ATOM 1951 C CA . ASN A 1 256 ? 1.925 -23.845 -18.553 1.00 93.00 256 ASN A CA 1
ATOM 1952 C C . ASN A 1 256 ? 3.393 -24.300 -18.603 1.00 93.00 256 ASN A C 1
ATOM 1954 O O . ASN A 1 256 ? 4.128 -24.000 -19.549 1.00 93.00 256 ASN A O 1
ATOM 1958 N N . THR A 1 257 ? 3.832 -25.075 -17.611 1.00 94.31 257 THR A N 1
ATOM 1959 C CA . THR A 1 257 ? 5.218 -25.568 -17.559 1.00 94.31 257 THR A CA 1
ATOM 1960 C C . THR A 1 257 ? 5.541 -26.541 -18.689 1.00 94.31 257 THR A C 1
ATOM 1962 O O . THR A 1 257 ? 6.698 -26.630 -19.099 1.00 94.31 257 THR A O 1
ATOM 1965 N N . ALA A 1 258 ? 4.541 -27.233 -19.249 1.00 95.25 258 ALA A N 1
ATOM 1966 C CA . ALA A 1 258 ? 4.731 -28.137 -20.382 1.00 95.25 258 ALA A CA 1
ATOM 1967 C C . ALA A 1 258 ? 5.203 -27.407 -21.652 1.00 95.25 258 ALA A C 1
ATOM 1969 O O . ALA A 1 258 ? 5.839 -28.026 -22.506 1.00 95.25 258 ALA A O 1
ATOM 1970 N N . ASP A 1 259 ? 4.925 -26.107 -21.773 1.00 94.06 259 ASP A N 1
ATOM 1971 C CA . ASP A 1 259 ? 5.414 -25.256 -22.858 1.00 94.06 259 ASP A CA 1
ATOM 1972 C C . ASP A 1 259 ? 6.798 -24.677 -22.540 1.00 94.06 259 ASP A C 1
ATOM 1974 O O . ASP A 1 259 ? 7.693 -24.735 -23.384 1.00 94.06 259 ASP A O 1
ATOM 1978 N N . MET A 1 260 ? 7.042 -24.261 -21.292 1.00 95.19 260 MET A N 1
ATOM 1979 C CA . MET A 1 260 ? 8.378 -23.851 -20.830 1.00 95.19 260 MET A CA 1
ATOM 1980 C C . MET A 1 260 ? 9.425 -24.968 -20.967 1.00 95.19 260 MET A C 1
ATOM 1982 O O . MET A 1 260 ? 10.554 -24.708 -21.370 1.00 95.19 260 MET A O 1
ATOM 1986 N N . LEU A 1 261 ? 9.048 -26.227 -20.715 1.00 95.94 261 LEU A N 1
ATOM 1987 C CA . LEU A 1 261 ? 9.904 -27.410 -20.896 1.00 95.94 261 LEU A CA 1
ATOM 1988 C C . LEU A 1 261 ? 10.285 -27.691 -22.364 1.00 95.94 261 LEU A C 1
ATOM 1990 O O . LEU A 1 261 ? 11.133 -28.554 -22.619 1.00 95.94 261 LEU A O 1
ATOM 1994 N N . LYS A 1 262 ? 9.696 -26.993 -23.342 1.00 96.00 262 LYS A N 1
ATOM 1995 C CA . LYS A 1 262 ? 10.106 -27.066 -24.756 1.00 96.00 262 LYS A CA 1
ATOM 1996 C C . LYS A 1 262 ? 11.265 -26.113 -25.060 1.00 96.00 262 LYS A C 1
ATOM 1998 O O . LYS A 1 262 ? 12.048 -26.404 -25.960 1.00 96.00 262 LYS A O 1
ATOM 2003 N N . ASP A 1 263 ? 11.413 -25.027 -24.300 1.00 96.00 263 ASP A N 1
ATOM 2004 C CA . ASP A 1 263 ? 12.501 -24.062 -24.467 1.00 96.00 263 ASP A CA 1
ATOM 2005 C C . ASP A 1 263 ? 13.727 -24.445 -23.605 1.00 96.00 263 ASP A C 1
ATOM 2007 O O . ASP A 1 263 ? 13.599 -24.594 -22.385 1.00 96.00 263 ASP A O 1
ATOM 2011 N N . PRO A 1 264 ? 14.932 -24.601 -24.191 1.00 94.88 264 PRO A N 1
ATOM 2012 C CA . PRO A 1 264 ? 16.136 -24.956 -23.437 1.00 94.88 264 PRO A CA 1
ATOM 2013 C C . PRO A 1 264 ? 16.527 -23.966 -22.329 1.00 94.88 264 PRO A C 1
ATOM 2015 O O . PRO A 1 264 ? 17.115 -24.391 -21.338 1.00 94.88 264 PRO A O 1
ATOM 2018 N N . GLU A 1 265 ? 16.203 -22.676 -22.465 1.00 93.44 265 GLU A N 1
ATOM 2019 C CA . GLU A 1 265 ? 16.570 -21.634 -21.492 1.00 93.44 265 GLU A CA 1
ATOM 2020 C C . GLU A 1 265 ? 15.544 -21.486 -20.361 1.00 93.44 265 GLU A C 1
ATOM 2022 O O . GLU A 1 265 ? 15.883 -20.972 -19.295 1.00 93.44 265 GLU A O 1
ATOM 2027 N N . LEU A 1 266 ? 14.300 -21.939 -20.567 1.00 95.50 266 LEU A N 1
ATOM 2028 C CA . LEU A 1 266 ? 13.242 -21.897 -19.547 1.00 95.50 266 LEU A CA 1
ATOM 2029 C C . LEU A 1 266 ? 13.096 -23.212 -18.775 1.00 95.50 266 LEU A C 1
ATOM 2031 O O . LEU A 1 266 ? 12.684 -23.193 -17.614 1.00 95.50 266 LEU A O 1
ATOM 2035 N N . ARG A 1 267 ? 13.481 -24.341 -19.386 1.00 94.69 267 ARG A N 1
ATOM 2036 C CA . ARG A 1 267 ? 13.496 -25.689 -18.790 1.00 94.69 267 ARG A CA 1
ATOM 2037 C C . ARG A 1 267 ? 13.990 -25.715 -17.339 1.00 94.69 267 ARG A C 1
ATOM 2039 O O . ARG A 1 267 ? 13.349 -26.337 -16.492 1.00 94.69 267 ARG A O 1
ATOM 2046 N N . HIS A 1 268 ? 15.112 -25.049 -17.051 1.00 91.12 268 HIS A N 1
ATOM 2047 C CA . HIS A 1 268 ? 15.753 -25.109 -15.735 1.00 91.12 268 HIS A CA 1
ATOM 2048 C C . HIS A 1 268 ? 14.834 -24.626 -14.605 1.00 91.12 268 HIS A C 1
ATOM 2050 O O . HIS A 1 268 ? 14.805 -25.265 -13.557 1.00 91.12 268 HIS A O 1
ATOM 2056 N N . PHE A 1 269 ? 14.039 -23.572 -14.835 1.00 91.50 269 PHE A N 1
ATOM 2057 C CA . PHE A 1 269 ? 13.122 -23.017 -13.831 1.00 91.50 269 PHE A CA 1
ATOM 2058 C C . PHE A 1 269 ? 11.998 -23.986 -13.429 1.00 91.50 269 PHE A C 1
ATOM 2060 O O . PHE A 1 269 ? 11.410 -23.824 -12.363 1.00 91.50 269 PHE A O 1
ATOM 2067 N N . VAL A 1 270 ? 11.695 -24.982 -14.271 1.00 92.69 270 VAL A N 1
ATOM 2068 C CA . VAL A 1 270 ? 10.699 -26.031 -13.999 1.00 92.69 270 VAL A CA 1
ATOM 2069 C C . VAL A 1 270 ? 11.357 -27.266 -13.381 1.00 92.69 270 VAL A C 1
ATOM 2071 O O . VAL A 1 270 ? 10.865 -27.790 -12.385 1.00 92.69 270 VAL A O 1
ATOM 2074 N N . GLU A 1 271 ? 12.466 -27.735 -13.962 1.00 92.38 271 GLU A N 1
ATOM 2075 C CA . GLU A 1 271 ? 13.166 -28.948 -13.507 1.00 92.38 271 GLU A CA 1
ATOM 2076 C C . GLU A 1 271 ? 13.883 -28.748 -12.159 1.00 92.38 271 GLU A C 1
ATOM 2078 O O . GLU A 1 271 ? 14.056 -29.711 -11.415 1.00 92.38 271 GLU A O 1
ATOM 2083 N N . ASN A 1 272 ? 14.256 -27.509 -11.817 1.00 91.12 272 ASN A N 1
ATOM 2084 C CA . ASN A 1 272 ? 14.875 -27.136 -10.544 1.00 91.12 272 ASN A CA 1
ATOM 2085 C C . ASN A 1 272 ? 14.093 -25.957 -9.929 1.00 91.12 272 ASN A C 1
ATOM 2087 O O . ASN A 1 272 ? 14.447 -24.801 -10.169 1.00 91.12 272 ASN A O 1
ATOM 2091 N N . PRO A 1 273 ? 13.012 -26.215 -9.164 1.00 91.19 273 PRO A N 1
ATOM 2092 C CA . PRO A 1 273 ? 12.167 -25.165 -8.602 1.00 91.19 273 PRO A CA 1
ATOM 2093 C C . PRO A 1 273 ? 12.949 -24.160 -7.748 1.00 91.19 273 PRO A C 1
ATOM 2095 O O . PRO A 1 273 ? 13.594 -24.513 -6.758 1.00 91.19 273 PRO A O 1
ATOM 2098 N N . GLN A 1 274 ? 12.861 -22.892 -8.137 1.00 93.62 274 GLN A N 1
ATOM 2099 C CA . GLN A 1 274 ? 13.517 -21.744 -7.515 1.00 93.62 274 GLN A CA 1
ATOM 2100 C C . GLN A 1 274 ? 12.566 -20.544 -7.573 1.00 93.62 274 GLN A C 1
ATOM 2102 O O . GLN A 1 274 ? 11.710 -20.473 -8.461 1.00 93.62 274 GLN A O 1
ATOM 2107 N N . VAL A 1 275 ? 12.739 -19.600 -6.652 1.00 95.69 275 VAL A N 1
ATOM 2108 C CA . VAL A 1 275 ? 12.114 -18.274 -6.717 1.00 95.69 275 VAL A CA 1
ATOM 2109 C C . VAL A 1 275 ? 13.108 -17.322 -7.377 1.00 95.69 275 VAL A C 1
ATOM 2111 O O . VAL A 1 275 ? 14.283 -17.324 -7.021 1.00 95.69 275 VAL A O 1
ATOM 2114 N N . ASN A 1 276 ? 12.683 -16.511 -8.341 1.00 96.12 276 ASN A N 1
ATOM 2115 C CA . ASN A 1 276 ? 13.592 -15.625 -9.075 1.00 96.12 276 ASN A CA 1
ATOM 2116 C C . ASN A 1 276 ? 13.030 -14.203 -9.150 1.00 96.12 276 ASN A C 1
ATOM 2118 O O . ASN A 1 276 ? 11.873 -14.021 -9.531 1.00 96.12 276 ASN A O 1
ATOM 2122 N N . TYR A 1 277 ? 13.869 -13.218 -8.831 1.00 97.19 277 TYR A N 1
ATOM 2123 C CA . TYR A 1 277 ? 13.575 -11.786 -8.850 1.00 97.19 277 TYR A CA 1
ATOM 2124 C C . TYR A 1 277 ? 14.462 -11.086 -9.894 1.00 97.19 277 TYR A C 1
ATOM 2126 O O . TYR A 1 277 ? 15.677 -11.011 -9.716 1.00 97.19 277 TYR A O 1
ATOM 2134 N N . TRP A 1 278 ? 13.871 -10.545 -10.964 1.00 98.00 278 TRP A N 1
ATOM 2135 C CA . TRP A 1 278 ? 14.553 -9.638 -11.901 1.00 98.00 278 TRP A CA 1
ATOM 2136 C C . TRP A 1 278 ? 14.307 -8.191 -11.493 1.00 98.00 278 TRP A C 1
ATOM 2138 O O . TRP A 1 278 ? 13.167 -7.744 -11.588 1.00 98.00 278 TRP A O 1
ATOM 2148 N N . VAL A 1 279 ? 15.347 -7.463 -11.088 1.00 97.81 279 VAL A N 1
ATOM 2149 C CA . VAL A 1 279 ? 15.272 -6.083 -10.566 1.00 97.81 279 VAL A CA 1
ATOM 2150 C C . VAL A 1 279 ? 15.932 -5.068 -11.509 1.00 97.81 279 VAL A C 1
ATOM 2152 O O . VAL A 1 279 ? 16.959 -5.365 -12.127 1.00 97.81 279 VAL A O 1
ATOM 2155 N N . GLY A 1 280 ? 15.364 -3.864 -11.630 1.00 96.38 280 GLY A N 1
ATOM 2156 C CA . GLY A 1 280 ? 15.862 -2.810 -12.522 1.00 96.38 280 GLY A CA 1
ATOM 2157 C C . GLY A 1 280 ? 14.887 -1.637 -12.714 1.00 96.38 280 GLY A C 1
ATOM 2158 O O . GLY A 1 280 ? 13.941 -1.511 -11.943 1.00 96.38 280 GLY A O 1
ATOM 2159 N N . PRO A 1 281 ? 15.088 -0.794 -13.745 1.00 95.75 281 PRO A N 1
ATOM 2160 C CA . PRO A 1 281 ? 14.401 0.492 -13.896 1.00 95.75 281 PRO A CA 1
ATOM 2161 C C . PRO A 1 281 ? 12.867 0.419 -13.802 1.00 95.75 281 PRO A C 1
ATOM 2163 O O . PRO A 1 281 ? 12.221 -0.225 -14.637 1.00 95.75 281 PRO A O 1
ATOM 2166 N N . ASP A 1 282 ? 12.307 1.106 -12.801 1.00 93.94 282 ASP A N 1
ATOM 2167 C CA . ASP A 1 282 ? 10.873 1.301 -12.510 1.00 93.94 282 ASP A CA 1
ATOM 2168 C C . ASP A 1 282 ? 10.044 0.029 -12.246 1.00 93.94 282 ASP A C 1
ATOM 2170 O O . ASP A 1 282 ? 8.820 0.108 -12.144 1.00 93.94 282 ASP A O 1
ATOM 2174 N N . LYS A 1 283 ? 10.653 -1.164 -12.197 1.00 95.88 283 LYS A N 1
ATOM 2175 C CA . LYS A 1 283 ? 9.904 -2.428 -12.082 1.00 95.88 283 LYS A CA 1
ATOM 2176 C C . LYS A 1 283 ? 10.737 -3.620 -11.639 1.00 95.88 283 LYS A C 1
ATOM 2178 O O . LYS A 1 283 ? 11.964 -3.616 -11.655 1.00 95.88 283 LYS A O 1
ATOM 2183 N N . HIS A 1 284 ? 10.041 -4.704 -11.320 1.00 97.44 284 HIS A N 1
ATOM 2184 C CA . HIS A 1 284 ? 10.647 -6.028 -11.201 1.00 97.44 284 HIS A CA 1
ATOM 2185 C C . HIS A 1 284 ? 9.691 -7.138 -11.649 1.00 97.44 284 HIS A C 1
ATOM 2187 O O . HIS A 1 284 ? 8.479 -6.940 -11.759 1.00 97.44 284 HIS A O 1
ATOM 2193 N N . ALA A 1 285 ? 10.243 -8.321 -11.906 1.00 97.56 285 ALA A N 1
ATOM 2194 C CA . ALA A 1 285 ? 9.479 -9.538 -12.163 1.00 97.56 285 ALA A CA 1
ATOM 2195 C C . ALA A 1 285 ? 9.859 -10.621 -11.149 1.00 97.56 285 ALA A C 1
ATOM 2197 O O . ALA A 1 285 ? 11.042 -10.873 -10.928 1.00 97.56 285 ALA A O 1
ATOM 2198 N N . VAL A 1 286 ? 8.856 -11.275 -10.564 1.00 96.06 286 VAL A N 1
ATOM 2199 C CA . VAL A 1 286 ? 9.003 -12.372 -9.599 1.00 96.06 286 VAL A CA 1
ATOM 2200 C C . VAL A 1 286 ? 8.381 -13.628 -10.187 1.00 96.06 286 VAL A C 1
ATOM 2202 O O . VAL A 1 286 ? 7.239 -13.575 -10.649 1.00 96.06 286 VAL A O 1
ATOM 2205 N N . ASN A 1 287 ? 9.079 -14.765 -10.165 1.00 95.44 287 ASN A N 1
ATOM 2206 C CA . ASN A 1 287 ? 8.493 -16.032 -10.605 1.00 95.44 287 ASN A CA 1
ATOM 2207 C C . ASN A 1 287 ? 8.907 -17.259 -9.782 1.00 95.44 287 ASN A C 1
ATOM 2209 O O . ASN A 1 287 ? 9.935 -17.247 -9.105 1.00 95.44 287 ASN A O 1
ATOM 2213 N N . TYR A 1 288 ? 8.045 -18.282 -9.811 1.00 95.25 288 TYR A N 1
ATOM 2214 C CA . TYR A 1 288 ? 8.209 -19.558 -9.107 1.00 95.25 288 TYR A CA 1
ATOM 2215 C C . TYR A 1 288 ? 7.218 -20.629 -9.605 1.00 95.25 288 TYR A C 1
ATOM 2217 O O . TYR A 1 288 ? 6.168 -20.334 -10.184 1.00 95.25 288 TYR A O 1
ATOM 2225 N N . VAL A 1 289 ? 7.550 -21.900 -9.364 1.00 93.56 289 VAL A N 1
ATOM 2226 C CA . VAL A 1 289 ? 6.750 -23.075 -9.756 1.00 93.56 289 VAL A CA 1
ATOM 2227 C C . VAL A 1 289 ? 5.580 -23.310 -8.792 1.00 93.56 289 VAL A C 1
ATOM 2229 O O . VAL A 1 289 ? 5.721 -23.192 -7.579 1.00 93.56 289 VAL A O 1
ATOM 2232 N N . LEU A 1 290 ? 4.431 -23.738 -9.315 1.00 92.06 290 LEU A N 1
ATOM 2233 C CA . LEU A 1 290 ? 3.220 -24.101 -8.571 1.00 92.06 290 LEU A CA 1
ATOM 2234 C C . LEU A 1 290 ? 2.680 -25.485 -8.964 1.00 92.06 290 LEU A C 1
ATOM 2236 O O . LEU A 1 290 ? 3.088 -26.086 -9.962 1.00 92.06 290 LEU A O 1
ATOM 2240 N N . LYS A 1 291 ? 1.709 -25.978 -8.176 1.00 85.00 291 LYS A N 1
ATOM 2241 C CA . LYS A 1 291 ? 0.939 -27.211 -8.440 1.00 85.00 291 LYS A CA 1
ATOM 2242 C C . LYS A 1 291 ? 1.842 -28.421 -8.740 1.00 85.00 291 LYS A C 1
ATOM 2244 O O . LYS A 1 291 ? 1.584 -29.183 -9.667 1.00 85.00 291 LYS A O 1
ATOM 2249 N N . GLY A 1 292 ? 2.932 -28.573 -7.983 1.00 78.44 292 GLY A N 1
ATOM 2250 C CA . GLY A 1 292 ? 3.858 -29.702 -8.127 1.00 78.44 292 GLY A CA 1
ATOM 2251 C C . GLY A 1 292 ? 4.571 -29.772 -9.483 1.00 78.44 292 GLY A C 1
ATOM 2252 O O . GLY A 1 292 ? 4.850 -30.870 -9.955 1.00 78.44 292 GLY A O 1
ATOM 2253 N N . GLY A 1 293 ? 4.833 -28.628 -10.127 1.00 85.44 293 GLY A N 1
ATOM 2254 C CA . GLY A 1 293 ? 5.524 -28.570 -11.421 1.00 85.44 293 GLY A CA 1
ATOM 2255 C C . GLY A 1 293 ? 4.619 -28.386 -12.639 1.00 85.44 293 GLY A C 1
ATOM 2256 O O . GLY A 1 293 ? 5.120 -28.466 -13.755 1.00 85.44 293 GLY A O 1
ATOM 2257 N N . GLN A 1 294 ? 3.314 -28.149 -12.460 1.00 90.00 294 GLN A N 1
ATOM 2258 C CA . GLN A 1 294 ? 2.341 -28.022 -13.562 1.00 90.00 294 GLN A CA 1
ATOM 2259 C C . GLN A 1 294 ? 2.089 -26.577 -14.016 1.00 90.00 294 GLN A C 1
ATOM 2261 O O . GLN A 1 294 ? 1.723 -26.347 -15.165 1.00 90.00 294 GLN A O 1
ATOM 2266 N N . LEU A 1 295 ? 2.270 -25.603 -13.120 1.00 93.25 295 LEU A N 1
ATOM 2267 C CA . LEU A 1 295 ? 2.071 -24.182 -13.405 1.00 93.25 295 LEU A CA 1
ATOM 2268 C C . LEU A 1 295 ? 3.308 -23.386 -13.002 1.00 93.25 295 LEU A C 1
ATOM 2270 O O . LEU A 1 295 ? 4.018 -23.758 -12.068 1.00 93.25 295 LEU A O 1
ATOM 2274 N N . PHE A 1 296 ? 3.537 -22.267 -13.675 1.00 94.25 296 PHE A N 1
ATOM 2275 C CA . PHE A 1 296 ? 4.593 -21.320 -13.344 1.00 94.25 296 PHE A CA 1
ATOM 2276 C C . PHE A 1 296 ? 3.973 -19.945 -13.123 1.00 94.25 296 PHE A C 1
ATOM 2278 O O . PHE A 1 296 ? 3.383 -19.364 -14.032 1.00 94.25 296 PHE A O 1
ATOM 2285 N N . ASN A 1 297 ? 4.046 -19.444 -11.896 1.00 95.38 297 ASN A N 1
ATOM 2286 C CA . ASN A 1 297 ? 3.487 -18.150 -11.539 1.00 95.38 297 ASN A CA 1
ATOM 2287 C C . ASN A 1 297 ? 4.487 -17.049 -11.866 1.00 95.38 297 ASN A C 1
ATOM 2289 O O . ASN A 1 297 ? 5.635 -17.128 -11.429 1.00 95.38 297 ASN A O 1
ATOM 2293 N N . MET A 1 298 ? 4.028 -15.994 -12.539 1.00 95.06 298 MET A N 1
ATOM 2294 C CA . MET A 1 298 ? 4.764 -14.735 -12.615 1.00 95.06 298 MET A CA 1
ATOM 2295 C C . MET A 1 298 ? 3.928 -13.593 -12.044 1.00 95.06 298 MET A C 1
ATOM 2297 O O . MET A 1 298 ? 2.722 -13.486 -12.2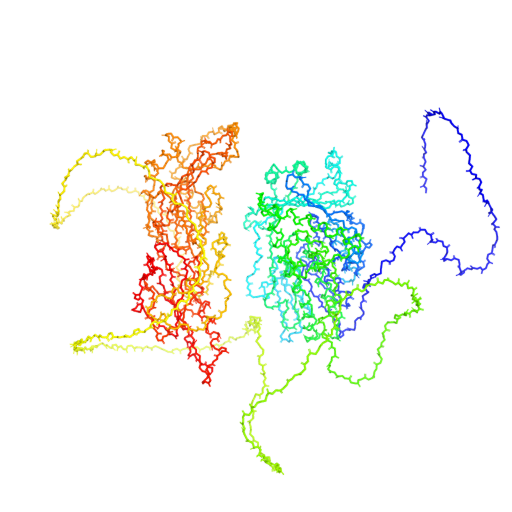83 1.00 95.06 298 MET A O 1
ATOM 2301 N N . VAL A 1 299 ? 4.607 -12.710 -11.322 1.00 95.81 299 VAL A N 1
ATOM 2302 C CA . VAL A 1 299 ? 4.095 -11.407 -10.910 1.00 95.81 299 VAL A CA 1
ATOM 2303 C C . VAL A 1 299 ? 5.038 -10.360 -11.490 1.00 95.81 299 VAL A C 1
ATOM 2305 O O . VAL A 1 299 ? 6.246 -10.452 -11.280 1.00 95.81 299 VAL A O 1
ATOM 2308 N N . LEU A 1 300 ? 4.518 -9.399 -12.251 1.00 96.94 300 LEU A N 1
ATOM 2309 C CA . LEU A 1 300 ? 5.308 -8.335 -12.881 1.00 96.94 300 LEU A CA 1
ATOM 2310 C C . LEU A 1 300 ? 4.815 -7.003 -12.332 1.00 96.94 300 LEU A C 1
ATOM 2312 O O . LEU A 1 300 ? 3.632 -6.694 -12.461 1.00 96.94 300 LEU A O 1
ATOM 2316 N N . LEU A 1 301 ? 5.689 -6.252 -11.678 1.00 97.00 301 LEU A N 1
ATOM 2317 C CA . LEU A 1 301 ? 5.296 -5.163 -10.791 1.00 97.00 301 LEU A CA 1
ATOM 2318 C C . LEU A 1 301 ? 5.931 -3.884 -11.326 1.00 97.00 301 LEU A C 1
ATOM 2320 O O . LEU A 1 301 ? 7.157 -3.790 -11.361 1.00 97.00 301 LEU A O 1
ATOM 2324 N N . VAL A 1 302 ? 5.081 -2.992 -11.834 1.00 96.38 302 VAL A N 1
ATOM 2325 C CA . VAL A 1 302 ? 5.382 -1.843 -12.712 1.00 96.38 302 VAL A CA 1
ATOM 2326 C C . VAL A 1 302 ? 4.595 -0.610 -12.232 1.00 96.38 302 VAL A C 1
ATOM 2328 O O . VAL A 1 302 ? 3.686 -0.784 -11.416 1.00 96.38 302 VAL A O 1
ATOM 2331 N N . PRO A 1 303 ? 4.854 0.611 -12.737 1.00 93.19 303 PRO A N 1
ATOM 2332 C CA . PRO A 1 303 ? 4.078 1.791 -12.355 1.00 93.19 303 PRO A CA 1
ATOM 2333 C C . PRO A 1 303 ? 2.588 1.652 -12.713 1.00 93.19 303 PRO A C 1
ATOM 2335 O O . PRO A 1 303 ? 2.237 1.062 -13.737 1.00 93.19 303 PRO A O 1
ATOM 2338 N N . ASP A 1 304 ? 1.711 2.186 -11.864 1.00 88.19 304 ASP A N 1
ATOM 2339 C CA . ASP A 1 304 ? 0.254 2.083 -11.990 1.00 88.19 304 ASP A CA 1
ATOM 2340 C C . ASP A 1 304 ? -0.296 2.975 -13.116 1.00 88.19 304 ASP A C 1
ATOM 2342 O O . ASP A 1 304 ? -0.226 4.202 -13.045 1.00 88.19 304 ASP A O 1
ATOM 2346 N N . ASP A 1 305 ? -0.897 2.359 -14.135 1.00 83.50 305 ASP A N 1
ATOM 2347 C CA . ASP A 1 305 ? -1.619 3.038 -15.217 1.00 83.50 305 ASP A CA 1
ATOM 2348 C C . ASP A 1 305 ? -3.152 2.906 -15.104 1.00 83.50 305 ASP A C 1
ATOM 2350 O O . ASP A 1 305 ? -3.887 3.446 -15.937 1.00 83.50 305 ASP A O 1
ATOM 2354 N N . MET A 1 306 ? -3.665 2.156 -14.120 1.00 80.31 306 MET A N 1
ATOM 2355 C CA . MET A 1 306 ? -5.085 1.808 -14.067 1.00 80.31 306 MET A CA 1
ATOM 2356 C C . MET A 1 306 ? -5.945 3.064 -13.830 1.00 80.31 306 MET A C 1
ATOM 2358 O O . MET A 1 306 ? -5.570 3.939 -13.047 1.00 80.31 306 MET A O 1
ATOM 2362 N N . PRO A 1 307 ? -7.167 3.158 -14.386 1.00 75.00 307 PRO A N 1
ATOM 2363 C CA . PRO A 1 307 ? -8.097 4.223 -14.014 1.00 75.00 307 PRO A CA 1
ATOM 2364 C C . PRO A 1 307 ? -8.376 4.196 -12.504 1.00 75.00 307 PRO A C 1
ATOM 2366 O O . PRO A 1 307 ? -8.602 3.121 -11.947 1.00 75.00 307 PRO A O 1
ATOM 2369 N N . VAL A 1 308 ? -8.383 5.351 -11.828 1.00 66.88 308 VAL A N 1
ATOM 2370 C CA . VAL A 1 308 ? -8.613 5.432 -10.366 1.00 66.88 308 VAL A CA 1
ATOM 2371 C C . VAL A 1 308 ? -9.954 4.796 -9.977 1.00 66.88 308 VAL A C 1
ATOM 2373 O O . VAL A 1 308 ? -10.011 3.983 -9.059 1.00 66.88 308 VAL A O 1
ATOM 2376 N N . ASP A 1 309 ? -11.009 5.071 -10.749 1.00 65.75 309 ASP A N 1
ATOM 2377 C CA . ASP A 1 309 ? -12.350 4.503 -10.548 1.00 65.75 309 ASP A CA 1
ATOM 2378 C C . ASP A 1 309 ? -12.518 3.083 -11.142 1.00 65.75 309 ASP A C 1
ATOM 2380 O O . ASP A 1 309 ? -13.602 2.506 -11.087 1.00 65.75 309 ASP A O 1
ATOM 2384 N N . GLY A 1 310 ? -11.457 2.492 -11.707 1.00 57.03 310 GLY A N 1
ATOM 2385 C CA . GLY A 1 310 ? -11.468 1.160 -12.331 1.00 57.03 310 GLY A CA 1
ATOM 2386 C C . GLY A 1 310 ? -11.483 -0.019 -11.348 1.00 57.03 310 GLY A C 1
ATOM 2387 O O . GLY A 1 310 ? -11.488 -1.170 -11.776 1.00 57.03 310 GLY A O 1
ATOM 2388 N N . GLY A 1 311 ? -11.477 0.248 -10.040 1.00 67.38 311 GLY A N 1
ATOM 2389 C CA . GLY A 1 311 ? -11.333 -0.769 -8.998 1.00 67.38 311 GLY A CA 1
ATOM 2390 C C . GLY A 1 311 ? -9.889 -1.254 -8.816 1.00 67.38 311 GLY A C 1
ATOM 2391 O O . GLY A 1 311 ? -8.949 -0.749 -9.431 1.00 67.38 311 GLY A O 1
ATOM 2392 N N . ASN A 1 312 ? -9.707 -2.240 -7.933 1.00 77.75 312 ASN A N 1
ATOM 2393 C CA . ASN A 1 312 ? -8.374 -2.718 -7.535 1.00 77.75 312 ASN A CA 1
ATOM 2394 C C . ASN A 1 312 ? -7.858 -3.873 -8.418 1.00 77.75 312 ASN A C 1
ATOM 2396 O O . ASN A 1 312 ? -6.696 -4.265 -8.306 1.00 77.75 312 ASN A O 1
ATOM 2400 N N . THR A 1 313 ? -8.701 -4.436 -9.289 1.00 83.25 313 THR A N 1
ATOM 2401 C CA . THR A 1 313 ? -8.347 -5.550 -10.179 1.00 83.25 313 THR A CA 1
ATOM 2402 C C . THR A 1 313 ? -9.070 -5.405 -11.514 1.00 83.25 313 THR A C 1
ATOM 2404 O O . THR A 1 313 ? -10.283 -5.212 -11.538 1.00 83.25 313 THR A O 1
ATOM 2407 N N . LEU A 1 314 ? -8.330 -5.514 -12.617 1.00 86.00 314 LEU A N 1
ATOM 2408 C CA . LEU A 1 314 ? -8.826 -5.419 -13.993 1.00 86.00 314 LEU A CA 1
ATOM 2409 C C . LEU A 1 314 ? -8.215 -6.524 -14.864 1.00 86.00 314 LEU A C 1
ATOM 2411 O O . LEU A 1 314 ? -7.152 -7.060 -14.548 1.00 86.00 314 LEU A O 1
ATOM 2415 N N . GLN A 1 315 ? -8.841 -6.822 -16.005 1.00 87.38 315 GLN A N 1
ATOM 2416 C CA . GLN A 1 315 ? -8.166 -7.573 -17.066 1.00 87.38 315 GLN A CA 1
ATOM 2417 C C . GLN A 1 315 ? -7.019 -6.715 -17.619 1.00 87.38 315 GLN A C 1
ATOM 2419 O O . GLN A 1 315 ? -7.231 -5.553 -17.972 1.00 87.38 315 GLN A O 1
ATOM 2424 N N . GLY A 1 316 ? -5.806 -7.262 -17.681 1.00 86.44 316 GLY A N 1
ATOM 2425 C CA . GLY A 1 316 ? -4.657 -6.579 -18.271 1.00 86.44 316 GLY A CA 1
ATOM 2426 C C . GLY A 1 316 ? -4.574 -6.794 -19.782 1.00 86.44 316 GLY A C 1
ATOM 2427 O O . GLY A 1 316 ? -5.043 -7.807 -20.302 1.00 86.44 316 GLY A O 1
ATOM 2428 N N . ASN A 1 317 ? -3.948 -5.855 -20.496 1.00 91.12 317 ASN A N 1
ATOM 2429 C CA . ASN A 1 317 ? -3.589 -6.064 -21.895 1.00 91.12 317 ASN A CA 1
ATOM 2430 C C . ASN A 1 317 ? -2.217 -6.755 -22.000 1.00 91.12 317 ASN A C 1
ATOM 2432 O O . ASN A 1 317 ? -1.265 -6.398 -21.307 1.00 91.12 317 ASN A O 1
ATOM 2436 N N . ILE A 1 318 ? -2.120 -7.757 -22.874 1.00 91.62 318 ILE A N 1
ATOM 2437 C CA . ILE A 1 318 ? -0.947 -8.633 -22.971 1.00 91.62 318 ILE A CA 1
ATOM 2438 C C . ILE A 1 318 ? 0.170 -7.961 -23.786 1.00 91.62 318 ILE A C 1
ATOM 2440 O O . ILE A 1 318 ? 1.348 -8.116 -23.469 1.00 91.62 318 ILE A O 1
ATOM 2444 N N . GLU A 1 319 ? -0.171 -7.177 -24.807 1.00 92.12 319 GLU A N 1
ATOM 2445 C CA . GLU A 1 319 ? 0.782 -6.424 -25.635 1.00 92.12 319 GLU A CA 1
ATOM 2446 C C . GLU A 1 319 ? 1.438 -5.294 -24.833 1.00 92.12 319 GLU A C 1
ATOM 2448 O O . GLU A 1 319 ? 2.644 -5.082 -24.938 1.00 92.12 319 GLU A O 1
ATOM 2453 N N . GLU A 1 320 ? 0.661 -4.618 -23.992 1.00 91.81 320 GLU A N 1
ATOM 2454 C CA . GLU A 1 320 ? 1.104 -3.599 -23.045 1.00 91.81 320 GLU A CA 1
ATOM 2455 C C . GLU A 1 320 ? 2.022 -4.207 -21.973 1.00 91.81 320 GLU A C 1
ATOM 2457 O O . GLU A 1 320 ? 3.154 -3.752 -21.809 1.00 91.81 320 GLU A O 1
ATOM 2462 N N . MET A 1 321 ? 1.599 -5.306 -21.332 1.00 94.44 321 MET A N 1
ATOM 2463 C CA . MET A 1 321 ? 2.425 -6.098 -20.410 1.00 94.44 321 MET A CA 1
ATOM 2464 C C . MET A 1 321 ? 3.765 -6.500 -21.049 1.00 94.44 321 MET A C 1
ATOM 2466 O O . MET A 1 321 ? 4.821 -6.321 -20.447 1.00 94.44 321 MET A O 1
ATOM 2470 N N . ARG A 1 322 ? 3.745 -7.018 -22.286 1.00 94.19 322 ARG A N 1
ATOM 2471 C CA . ARG A 1 322 ? 4.957 -7.349 -23.060 1.00 94.19 322 ARG A CA 1
ATOM 2472 C C . ARG A 1 322 ? 5.800 -6.101 -23.358 1.00 94.19 322 ARG A C 1
ATOM 2474 O O . ARG A 1 322 ? 7.025 -6.187 -23.338 1.00 94.19 322 ARG A O 1
ATOM 2481 N N . GLY A 1 323 ? 5.163 -4.954 -23.592 1.00 93.94 323 GLY A N 1
ATOM 2482 C CA . GLY A 1 323 ? 5.801 -3.655 -23.815 1.00 93.94 323 GLY A CA 1
ATOM 2483 C C . GLY A 1 323 ? 6.614 -3.157 -22.618 1.00 93.94 323 GLY A C 1
ATOM 2484 O O . GLY A 1 323 ? 7.754 -2.735 -22.807 1.00 93.94 323 GLY A O 1
ATOM 2485 N N . HIS A 1 324 ? 6.094 -3.285 -21.389 1.00 93.31 324 HIS A N 1
ATOM 2486 C CA . HIS A 1 324 ? 6.814 -2.909 -20.155 1.00 93.31 324 HIS A CA 1
ATOM 2487 C C . HIS A 1 324 ? 8.177 -3.611 -20.008 1.00 93.31 324 HIS A C 1
ATOM 2489 O O . HIS A 1 324 ? 9.101 -3.030 -19.433 1.00 93.31 324 HIS A O 1
ATOM 2495 N N . PHE A 1 325 ? 8.307 -4.825 -20.557 1.00 96.06 325 PHE A N 1
ATOM 2496 C CA . PHE A 1 325 ? 9.502 -5.680 -20.503 1.00 96.06 325 PHE A CA 1
ATOM 2497 C C . PHE A 1 325 ? 10.254 -5.773 -21.847 1.00 96.06 325 PHE A C 1
ATOM 2499 O O . PHE A 1 325 ? 11.090 -6.657 -22.050 1.00 96.06 325 PHE A O 1
ATOM 2506 N N . ALA A 1 326 ? 10.011 -4.844 -22.776 1.00 93.94 326 ALA A N 1
ATOM 2507 C CA . ALA A 1 326 ? 10.803 -4.738 -23.997 1.00 93.94 326 ALA A CA 1
ATOM 2508 C C . ALA A 1 326 ? 12.287 -4.463 -23.670 1.00 93.94 326 ALA A C 1
ATOM 2510 O O . ALA A 1 326 ? 12.621 -3.556 -22.910 1.00 93.94 326 ALA A O 1
ATOM 2511 N N . GLY A 1 327 ? 13.198 -5.259 -24.239 1.00 92.81 327 GLY A N 1
ATOM 2512 C CA . GLY A 1 327 ? 14.645 -5.114 -24.014 1.00 92.81 327 GLY A CA 1
ATOM 2513 C C . GLY A 1 327 ? 15.151 -5.541 -22.626 1.00 92.81 327 GLY A C 1
ATOM 2514 O O . GLY A 1 327 ? 16.317 -5.278 -22.311 1.00 92.81 327 GLY A O 1
ATOM 2515 N N . TRP A 1 328 ? 14.305 -6.184 -21.813 1.00 97.62 328 TRP A N 1
ATOM 2516 C CA . TRP A 1 328 ? 14.710 -6.948 -20.626 1.00 97.62 328 TRP A CA 1
ATOM 2517 C C . TRP A 1 328 ? 15.311 -8.308 -21.031 1.00 97.62 328 TRP A C 1
ATOM 2519 O O . TRP A 1 328 ? 15.379 -8.637 -22.218 1.00 97.62 328 TRP A O 1
ATOM 2529 N N . ASP A 1 329 ? 15.766 -9.086 -20.046 1.00 97.94 329 ASP A N 1
ATOM 2530 C CA . ASP A 1 329 ? 16.239 -10.468 -20.193 1.00 97.94 329 ASP A CA 1
ATOM 2531 C C . ASP A 1 329 ? 15.368 -11.272 -21.192 1.00 97.94 329 ASP A C 1
ATOM 2533 O O . ASP A 1 329 ? 14.151 -11.384 -20.988 1.00 97.94 329 ASP A O 1
ATOM 2537 N N . PRO A 1 330 ? 15.955 -11.872 -22.250 1.00 96.94 330 PRO A N 1
ATOM 2538 C CA . PRO A 1 330 ? 15.221 -12.664 -23.238 1.00 96.94 330 PRO A CA 1
ATOM 2539 C C . PRO A 1 330 ? 14.337 -13.767 -22.641 1.00 96.94 330 PRO A C 1
ATOM 2541 O O . PRO A 1 330 ? 13.300 -14.093 -23.220 1.00 96.94 330 PRO A O 1
ATOM 2544 N N . ARG A 1 331 ? 14.689 -14.308 -21.467 1.00 96.94 331 ARG A N 1
ATOM 2545 C CA . ARG A 1 331 ? 13.891 -15.306 -20.738 1.00 96.94 331 ARG A CA 1
ATOM 2546 C C . ARG A 1 331 ? 12.547 -14.733 -20.286 1.00 96.94 331 ARG A C 1
ATOM 2548 O O . ARG A 1 331 ? 11.537 -15.418 -20.425 1.00 96.94 331 ARG A O 1
ATOM 2555 N N . ILE A 1 332 ? 12.503 -13.476 -19.829 1.00 97.38 332 ILE A N 1
ATOM 2556 C CA . ILE A 1 332 ? 11.242 -12.767 -19.546 1.00 97.38 332 ILE A CA 1
ATOM 2557 C C . ILE A 1 332 ? 10.429 -12.652 -20.836 1.00 97.38 332 ILE A C 1
ATOM 2559 O O . ILE A 1 332 ? 9.283 -13.091 -20.871 1.00 97.38 332 ILE A O 1
ATOM 2563 N N . GLY A 1 333 ? 11.034 -12.163 -21.924 1.00 96.00 333 GLY A N 1
ATOM 2564 C CA . GLY A 1 333 ? 10.360 -12.030 -23.221 1.00 96.00 333 GLY A CA 1
ATOM 2565 C C . GLY A 1 333 ? 9.739 -13.340 -23.727 1.00 96.00 333 GLY A C 1
ATOM 2566 O O . GLY A 1 333 ? 8.589 -13.341 -24.165 1.00 96.00 333 GLY A O 1
ATOM 2567 N N . LYS A 1 334 ? 10.459 -14.462 -23.604 1.00 96.44 334 LYS A N 1
ATOM 2568 C CA . LYS A 1 334 ? 9.963 -15.812 -23.924 1.00 96.44 334 LYS A CA 1
ATOM 2569 C C . LYS A 1 334 ? 8.800 -16.242 -23.030 1.00 96.44 334 LYS A C 1
ATOM 2571 O O . LYS A 1 334 ? 7.789 -16.714 -23.540 1.00 96.44 334 LYS A O 1
ATOM 2576 N N . MET A 1 335 ? 8.911 -16.057 -21.715 1.00 96.44 335 MET A N 1
ATOM 2577 C CA . MET A 1 335 ? 7.839 -16.407 -20.776 1.00 96.44 335 MET A CA 1
ATOM 2578 C C . MET A 1 335 ? 6.564 -15.590 -21.039 1.00 96.44 335 MET A C 1
ATOM 2580 O O . MET A 1 335 ? 5.475 -16.154 -21.100 1.00 96.44 335 MET A O 1
ATOM 2584 N N . LEU A 1 336 ? 6.678 -14.286 -21.313 1.00 96.12 336 LEU A N 1
ATOM 2585 C CA . LEU A 1 336 ? 5.518 -13.446 -21.637 1.00 96.12 336 LEU A CA 1
ATOM 2586 C C . LEU A 1 336 ? 4.887 -13.771 -23.004 1.00 96.12 336 LEU A C 1
ATOM 2588 O O . LEU A 1 336 ? 3.725 -13.430 -23.232 1.00 96.12 336 LEU A O 1
ATOM 2592 N N . GLN A 1 337 ? 5.593 -14.447 -23.918 1.00 94.56 337 GLN A N 1
ATOM 2593 C CA . GLN A 1 337 ? 5.000 -14.979 -25.157 1.00 94.56 337 GLN A CA 1
ATOM 2594 C C . GLN A 1 337 ? 4.102 -16.203 -24.913 1.00 94.56 337 GLN A C 1
ATOM 2596 O O . GLN A 1 337 ? 3.202 -16.436 -25.709 1.00 94.56 337 GLN A O 1
ATOM 2601 N N . MET A 1 338 ? 4.283 -16.925 -23.801 1.00 94.25 338 MET A N 1
ATOM 2602 C CA . MET A 1 338 ? 3.451 -18.073 -23.397 1.00 94.25 338 MET A CA 1
ATOM 2603 C C . MET A 1 338 ? 2.201 -17.665 -22.588 1.00 94.25 338 MET A C 1
ATOM 2605 O O . MET A 1 338 ? 1.495 -18.524 -22.069 1.00 94.25 338 MET A O 1
ATOM 2609 N N . CYS A 1 339 ? 1.958 -16.360 -22.429 1.00 91.69 339 CYS A N 1
ATOM 2610 C CA . CYS A 1 339 ? 0.835 -15.806 -21.675 1.00 91.69 339 CYS A CA 1
ATOM 2611 C C . CYS A 1 339 ? -0.399 -15.595 -22.572 1.00 91.69 339 CYS A C 1
ATOM 2613 O O . CYS A 1 339 ? -0.345 -14.771 -23.493 1.00 91.69 339 CYS A O 1
ATOM 2615 N N . ASP A 1 340 ? -1.490 -16.304 -22.262 1.00 85.19 340 ASP A N 1
ATOM 2616 C CA . ASP A 1 340 ? -2.800 -16.198 -22.930 1.00 85.19 340 ASP A CA 1
ATOM 2617 C C . ASP A 1 340 ? -3.773 -15.233 -22.220 1.00 85.19 340 ASP A C 1
ATOM 2619 O O . ASP A 1 340 ? -4.655 -14.663 -22.861 1.00 85.19 340 ASP A O 1
ATOM 2623 N N . GLU A 1 341 ? -3.618 -15.023 -20.907 1.00 87.50 341 GLU A N 1
ATOM 2624 C CA . GLU A 1 341 ? -4.417 -14.086 -20.106 1.00 87.50 341 GLU A CA 1
ATOM 2625 C C . GLU A 1 341 ? -3.620 -13.513 -18.923 1.00 87.50 341 GLU A C 1
ATOM 2627 O O . GLU A 1 341 ? -2.724 -14.159 -18.380 1.00 87.50 341 GLU A O 1
ATOM 2632 N N . VAL A 1 342 ? -3.950 -12.286 -18.503 1.00 92.19 342 VAL A N 1
ATOM 2633 C CA . VAL A 1 342 ? -3.295 -11.612 -17.373 1.00 92.19 342 VAL A CA 1
ATOM 2634 C C . VAL A 1 342 ? -4.266 -10.676 -16.651 1.00 92.19 342 VAL A C 1
ATOM 2636 O O . VAL A 1 342 ? -5.085 -10.004 -17.281 1.00 92.19 342 VAL A O 1
ATOM 2639 N N . LEU A 1 343 ? -4.150 -10.588 -15.324 1.00 89.75 343 LEU A N 1
ATOM 2640 C CA . LEU A 1 343 ? -4.873 -9.615 -14.498 1.00 89.75 343 LEU A CA 1
ATOM 2641 C C . LEU A 1 343 ? -3.936 -8.493 -14.038 1.00 89.75 343 LEU A C 1
ATOM 2643 O O . LEU A 1 343 ? -2.859 -8.778 -13.516 1.00 89.75 343 LEU A O 1
ATOM 2647 N N . LYS A 1 344 ? -4.368 -7.234 -14.155 1.00 90.19 344 LYS A N 1
ATOM 2648 C CA . LYS A 1 344 ? -3.760 -6.078 -13.475 1.00 90.19 344 LYS A CA 1
ATOM 2649 C C . LYS A 1 344 ? -4.332 -5.961 -12.063 1.00 90.19 344 LYS A C 1
ATOM 2651 O O . LYS A 1 344 ? -5.549 -5.961 -11.891 1.00 90.19 344 LYS A O 1
ATOM 2656 N N . TRP A 1 345 ? -3.466 -5.843 -11.063 1.00 90.62 345 TRP A N 1
ATOM 2657 C CA . TRP A 1 345 ? -3.819 -5.628 -9.658 1.00 90.62 345 TRP A CA 1
ATOM 2658 C C . TRP A 1 345 ? -3.161 -4.343 -9.167 1.00 90.62 345 TRP A C 1
ATOM 2660 O O . TRP A 1 345 ? -1.947 -4.315 -8.985 1.00 90.62 345 TRP A O 1
ATOM 2670 N N . ARG A 1 346 ? -3.945 -3.297 -8.915 1.00 91.94 346 ARG A N 1
ATOM 2671 C CA . ARG A 1 346 ? -3.446 -2.057 -8.309 1.00 91.94 346 ARG A CA 1
ATOM 2672 C C . ARG A 1 346 ? -2.903 -2.348 -6.911 1.00 91.94 346 ARG A C 1
ATOM 2674 O O . ARG A 1 346 ? -3.560 -3.042 -6.129 1.00 91.94 346 ARG A O 1
ATOM 2681 N N . LEU A 1 347 ? -1.723 -1.822 -6.594 1.00 92.81 347 LEU A N 1
ATOM 2682 C CA . LEU A 1 347 ? -1.109 -1.991 -5.283 1.00 92.81 347 LEU A CA 1
ATOM 2683 C C . LEU A 1 347 ? -1.449 -0.800 -4.380 1.00 92.81 347 LEU A C 1
ATOM 2685 O O . LEU A 1 347 ? -1.321 0.370 -4.743 1.00 92.81 347 LEU A O 1
ATOM 2689 N N . CYS A 1 348 ? -1.918 -1.133 -3.180 1.00 91.94 348 CYS A N 1
ATOM 2690 C CA . CYS A 1 348 ? -2.298 -0.181 -2.149 1.00 91.94 348 CYS A CA 1
ATOM 2691 C C . CYS A 1 348 ? -1.829 -0.682 -0.781 1.00 91.94 348 CYS A C 1
ATOM 2693 O O . CYS A 1 348 ? -1.662 -1.888 -0.582 1.00 91.94 348 CYS A O 1
ATOM 2695 N N . ILE A 1 349 ? -1.694 0.232 0.178 1.00 92.00 349 ILE A N 1
ATOM 2696 C CA . ILE A 1 349 ? -1.317 -0.075 1.562 1.00 92.00 349 ILE A CA 1
ATOM 2697 C C . ILE A 1 349 ? -2.286 0.516 2.590 1.00 92.00 349 ILE A C 1
ATOM 2699 O O . ILE A 1 349 ? -3.048 1.451 2.320 1.00 92.00 349 ILE A O 1
ATOM 2703 N N . ARG A 1 350 ? -2.219 -0.036 3.803 1.00 90.31 350 ARG A N 1
ATOM 2704 C CA . ARG A 1 350 ? -2.794 0.511 5.036 1.00 90.31 350 ARG A CA 1
ATOM 2705 C C . ARG A 1 350 ? -1.653 0.689 6.046 1.00 90.31 350 ARG A C 1
ATOM 2707 O O . ARG A 1 350 ? -1.261 -0.288 6.677 1.00 90.31 350 ARG A O 1
ATOM 2714 N N . PRO A 1 351 ? -1.064 1.887 6.194 1.00 78.44 351 PRO A N 1
ATOM 2715 C CA . PRO A 1 351 ? -0.012 2.107 7.183 1.00 78.44 351 PRO A CA 1
ATOM 2716 C C . PRO A 1 351 ? -0.623 2.232 8.587 1.00 78.44 351 PRO A C 1
ATOM 2718 O O . PRO A 1 351 ? -0.910 3.329 9.061 1.00 78.44 351 PRO A O 1
ATOM 2721 N N . GLY A 1 352 ? -0.836 1.087 9.238 1.00 78.25 352 GLY A N 1
ATOM 2722 C CA . GLY A 1 352 ? -1.332 1.000 10.612 1.00 78.25 352 GLY A CA 1
ATOM 2723 C C . GLY A 1 352 ? -2.800 1.408 10.792 1.00 78.25 352 GLY A C 1
ATOM 2724 O O . GLY A 1 352 ? -3.574 1.547 9.837 1.00 78.25 352 GLY A O 1
ATOM 2725 N N . LEU A 1 353 ? -3.191 1.574 12.057 1.00 88.62 353 LEU A N 1
ATOM 2726 C CA . LEU A 1 353 ? -4.536 1.952 12.491 1.00 88.62 353 LEU A CA 1
ATOM 2727 C C . LEU A 1 353 ? -4.434 2.675 13.844 1.00 88.62 353 LEU A C 1
ATOM 2729 O O . LEU A 1 353 ? -3.980 2.087 14.823 1.00 88.62 353 LEU A O 1
ATOM 2733 N N . GLU A 1 354 ? -4.837 3.947 13.879 1.00 88.19 354 GLU A N 1
ATOM 2734 C CA . GLU A 1 354 ? -4.685 4.840 15.036 1.00 88.19 354 GLU A CA 1
ATOM 2735 C C . GLU A 1 354 ? -6.043 5.340 15.556 1.00 88.19 354 GLU A C 1
ATOM 2737 O O . GLU A 1 354 ? -6.918 5.636 14.737 1.00 88.19 354 GLU A O 1
ATOM 2742 N N . PRO A 1 355 ? -6.231 5.509 16.883 1.00 88.81 355 PRO A N 1
ATOM 2743 C CA . PRO A 1 355 ? -5.230 5.354 17.948 1.00 88.81 355 PRO A CA 1
ATOM 2744 C C . PRO A 1 355 ? -5.093 3.921 18.500 1.00 88.81 355 PRO A C 1
ATOM 2746 O O . PRO A 1 355 ? -4.207 3.664 19.310 1.00 88.81 355 PRO A O 1
ATOM 2749 N N . THR A 1 356 ? -5.967 2.990 18.109 1.00 94.88 356 THR A N 1
ATOM 2750 C CA . THR A 1 356 ? -5.978 1.582 18.553 1.00 94.88 356 THR A CA 1
ATOM 2751 C C . THR A 1 356 ? -6.654 0.703 17.503 1.00 94.88 356 THR A C 1
ATOM 2753 O O . THR A 1 356 ? -7.391 1.206 16.658 1.00 94.88 356 THR A O 1
ATOM 2756 N N . TRP A 1 357 ? -6.412 -0.606 17.547 1.00 97.00 357 TRP A N 1
ATOM 2757 C CA . TRP A 1 357 ? -7.065 -1.611 16.706 1.00 97.00 357 TRP A CA 1
ATOM 2758 C C . TRP A 1 357 ? -8.363 -2.149 17.334 1.00 97.00 357 TRP A C 1
ATOM 2760 O O . TRP A 1 357 ? -9.057 -2.944 16.701 1.00 97.00 357 TRP A O 1
ATOM 2770 N N . SER A 1 358 ? -8.679 -1.763 18.578 1.00 97.44 358 SER A N 1
ATOM 2771 C CA . SER A 1 358 ? -9.733 -2.378 19.397 1.00 97.44 358 SER A CA 1
ATOM 2772 C C . SER A 1 358 ? -10.645 -1.341 20.063 1.00 97.44 358 SER A C 1
ATOM 2774 O O . SER A 1 358 ? -10.185 -0.319 20.564 1.00 97.44 358 SER A O 1
ATOM 2776 N N . HIS A 1 359 ? -11.955 -1.600 20.121 1.00 96.81 359 HIS A N 1
ATOM 2777 C CA . HIS A 1 359 ? -12.901 -0.679 20.769 1.00 96.81 359 HIS A CA 1
ATOM 2778 C C . HIS A 1 359 ? -12.783 -0.747 22.306 1.00 96.81 359 HIS A C 1
ATOM 2780 O O . HIS A 1 359 ? -12.732 -1.863 22.834 1.00 96.81 359 HIS A O 1
ATOM 2786 N N . PRO A 1 360 ? -12.839 0.379 23.058 1.00 94.00 360 PRO A N 1
ATOM 2787 C CA . PRO A 1 360 ? -12.673 0.406 24.521 1.00 94.00 360 PRO A CA 1
ATOM 2788 C C . PRO A 1 360 ? -13.550 -0.573 25.320 1.00 94.00 360 PRO A C 1
ATOM 2790 O O . PRO A 1 360 ? -13.148 -1.026 26.389 1.00 94.00 360 PRO A O 1
ATOM 2793 N N . SER A 1 361 ? -14.703 -0.977 24.788 1.00 95.19 361 SER A N 1
ATOM 2794 C CA . SER A 1 361 ? -15.531 -2.080 25.313 1.00 95.19 361 SER A CA 1
ATOM 2795 C C . SER A 1 361 ? -14.802 -3.424 25.512 1.00 95.19 361 SER A C 1
ATOM 2797 O O . SER A 1 361 ? -15.151 -4.206 26.388 1.00 95.19 361 SER A O 1
ATOM 2799 N N . GLY A 1 362 ? -13.800 -3.731 24.682 1.00 96.38 362 GLY A N 1
ATOM 2800 C CA . GLY A 1 362 ? -13.278 -5.088 24.514 1.00 96.38 362 GLY A CA 1
ATOM 2801 C C . GLY A 1 362 ? -14.160 -6.019 23.659 1.00 96.38 362 GLY A C 1
ATOM 2802 O O . GLY A 1 362 ? -13.876 -7.211 23.597 1.00 96.38 362 GLY A O 1
ATOM 2803 N N . ALA A 1 363 ? -15.216 -5.513 23.009 1.00 97.88 363 ALA A N 1
ATOM 2804 C CA . ALA A 1 363 ? -16.133 -6.288 22.163 1.00 97.88 363 ALA A CA 1
ATOM 2805 C C . ALA A 1 363 ? -15.891 -6.133 20.641 1.00 97.88 363 ALA A C 1
ATOM 2807 O O . ALA A 1 363 ? -16.597 -6.754 19.850 1.00 97.88 363 ALA A O 1
ATOM 2808 N N . PHE A 1 364 ? -14.886 -5.358 20.211 1.00 98.56 364 PHE A N 1
ATOM 2809 C CA . PHE A 1 364 ? -14.476 -5.239 18.802 1.00 98.56 364 PHE A CA 1
ATOM 2810 C C . PHE A 1 364 ? -12.951 -5.129 18.656 1.00 98.56 364 PHE A C 1
ATOM 2812 O O . PHE A 1 364 ? -12.313 -4.435 19.452 1.00 98.56 364 PHE A O 1
ATOM 2819 N N . THR A 1 365 ? -12.383 -5.774 17.633 1.00 98.62 365 THR A N 1
ATOM 2820 C CA . THR A 1 365 ? -10.973 -5.649 17.212 1.00 98.62 365 THR A CA 1
ATOM 2821 C C . THR A 1 365 ? -10.806 -5.892 15.703 1.00 98.62 365 THR A C 1
ATOM 2823 O O . THR A 1 365 ? -11.750 -6.321 15.036 1.00 98.62 365 THR A O 1
ATOM 2826 N N . MET A 1 366 ? -9.613 -5.651 15.149 1.00 98.00 366 MET A N 1
ATOM 2827 C CA . MET A 1 366 ? -9.319 -5.767 13.712 1.00 98.00 366 MET A CA 1
ATOM 2828 C C . MET A 1 366 ? -8.001 -6.505 13.413 1.00 98.00 366 MET A C 1
ATOM 2830 O O . MET A 1 366 ? -7.090 -6.529 14.246 1.00 98.00 366 MET A O 1
ATOM 2834 N N . LEU A 1 367 ? -7.887 -7.103 12.216 1.00 98.25 367 LEU A N 1
ATOM 2835 C CA . LEU A 1 367 ? -6.689 -7.832 11.763 1.00 98.25 367 LEU A CA 1
ATOM 2836 C C . LEU A 1 367 ? -6.456 -7.808 10.239 1.00 98.25 367 LEU A C 1
ATOM 2838 O O . LEU A 1 367 ? -7.339 -7.454 9.453 1.00 98.25 367 LEU A O 1
ATOM 2842 N N . GLY A 1 368 ? -5.272 -8.256 9.812 1.00 97.44 368 GLY A N 1
ATOM 2843 C CA . GLY A 1 368 ? -4.913 -8.475 8.409 1.00 97.44 368 GLY A CA 1
ATOM 2844 C C . GLY A 1 368 ? -4.908 -7.203 7.560 1.00 97.44 368 GLY A C 1
ATOM 2845 O O . GLY A 1 368 ? -4.641 -6.105 8.045 1.00 97.44 368 GLY A O 1
ATOM 2846 N N . ASP A 1 369 ? -5.255 -7.342 6.278 1.00 96.50 369 ASP A N 1
ATOM 2847 C CA . ASP A 1 369 ? -5.260 -6.233 5.311 1.00 96.50 369 ASP A CA 1
ATOM 2848 C C . ASP A 1 369 ? -6.207 -5.074 5.698 1.00 96.50 369 ASP A C 1
ATOM 2850 O O . ASP A 1 369 ? -6.019 -3.949 5.238 1.00 96.50 369 ASP A O 1
ATOM 2854 N N . ALA A 1 370 ? -7.195 -5.309 6.572 1.00 96.38 370 ALA A N 1
ATOM 2855 C CA . ALA A 1 370 ? -8.042 -4.252 7.132 1.00 96.38 370 ALA A CA 1
ATOM 2856 C C . ALA A 1 370 ? -7.267 -3.307 8.076 1.00 96.38 370 ALA A C 1
ATOM 2858 O O . ALA A 1 370 ? -7.674 -2.168 8.310 1.00 96.38 370 ALA A O 1
ATOM 2859 N N . VAL A 1 371 ? -6.119 -3.747 8.592 1.00 96.50 371 VAL A N 1
ATOM 2860 C CA . VAL A 1 371 ? -5.247 -2.990 9.496 1.00 96.50 371 VAL A CA 1
ATOM 2861 C C . VAL A 1 371 ? -3.947 -2.581 8.808 1.00 96.50 371 VAL A C 1
ATOM 2863 O O . VAL A 1 371 ? -3.610 -1.398 8.834 1.00 96.50 371 VAL A O 1
ATOM 2866 N N . HIS A 1 372 ? -3.235 -3.532 8.193 1.00 95.88 372 HIS A N 1
ATOM 2867 C CA . HIS A 1 372 ? -1.827 -3.388 7.784 1.00 95.88 372 HIS A CA 1
ATOM 2868 C C . HIS A 1 372 ? -1.506 -3.954 6.387 1.00 95.88 372 HIS A C 1
ATOM 2870 O O . HIS A 1 372 ? -0.404 -4.451 6.144 1.00 95.88 372 HIS A O 1
ATOM 2876 N N . ALA A 1 373 ? -2.453 -3.850 5.442 1.00 94.88 373 ALA A N 1
ATOM 2877 C CA . ALA A 1 373 ? -2.220 -4.205 4.038 1.00 94.88 373 ALA A CA 1
ATOM 2878 C C . ALA A 1 373 ? -0.901 -3.618 3.514 1.00 94.88 373 ALA A C 1
ATOM 2880 O O . ALA A 1 373 ? -0.613 -2.431 3.700 1.00 94.88 373 ALA A O 1
ATOM 2881 N N . THR A 1 374 ? -0.116 -4.458 2.845 1.00 94.44 374 THR A N 1
ATOM 2882 C CA . THR A 1 374 ? 1.284 -4.178 2.518 1.00 94.44 374 THR A CA 1
ATOM 2883 C C . THR A 1 374 ? 1.610 -4.469 1.057 1.00 94.44 374 THR A C 1
ATOM 2885 O O . THR A 1 374 ? 0.945 -5.268 0.392 1.00 94.44 374 THR A O 1
ATOM 2888 N N . LEU A 1 375 ? 2.689 -3.856 0.575 1.00 92.50 375 LEU A N 1
ATOM 2889 C CA . LEU A 1 375 ? 3.287 -4.171 -0.715 1.00 92.50 375 LEU A CA 1
ATOM 2890 C C . LEU A 1 375 ? 3.772 -5.633 -0.751 1.00 92.50 375 LEU A C 1
ATOM 2892 O O . LEU A 1 375 ? 4.318 -6.134 0.238 1.00 92.50 375 LEU A O 1
ATOM 2896 N N . PRO A 1 376 ? 3.648 -6.337 -1.891 1.00 90.50 376 PRO A N 1
ATOM 2897 C CA . PRO A 1 376 ? 4.005 -7.753 -1.988 1.00 90.50 376 PRO A CA 1
ATOM 2898 C C . PRO A 1 376 ? 5.519 -8.022 -1.899 1.00 90.50 376 PRO A C 1
ATOM 2900 O O . PRO A 1 376 ? 5.924 -9.180 -1.887 1.00 90.50 376 PRO A O 1
ATOM 2903 N N . TYR A 1 377 ? 6.357 -6.985 -1.806 1.00 90.50 377 TYR A N 1
ATOM 2904 C CA . TYR A 1 377 ? 7.812 -7.040 -2.000 1.00 90.50 377 TYR A CA 1
ATOM 2905 C C . TYR A 1 377 ? 8.608 -7.727 -0.875 1.00 90.50 377 TYR A C 1
ATOM 2907 O O . TYR A 1 377 ? 9.815 -7.901 -1.013 1.00 90.50 377 TYR A O 1
ATOM 2915 N N . LEU A 1 378 ? 7.950 -8.133 0.219 1.00 89.94 378 LEU A N 1
ATOM 2916 C CA . LEU A 1 378 ? 8.501 -9.042 1.245 1.00 89.94 378 LEU A CA 1
ATOM 2917 C C . LEU A 1 378 ? 7.822 -10.425 1.258 1.00 89.94 378 LEU A C 1
ATOM 2919 O O . LEU A 1 378 ? 8.181 -11.269 2.074 1.00 89.94 378 LEU A O 1
ATOM 2923 N N . ALA A 1 379 ? 6.808 -10.652 0.415 1.00 91.75 379 ALA A N 1
ATOM 2924 C CA . ALA A 1 379 ? 5.878 -11.789 0.459 1.00 91.75 379 ALA A CA 1
ATOM 2925 C C . ALA A 1 379 ? 5.106 -11.979 1.794 1.00 91.75 379 ALA A C 1
ATOM 2927 O O . ALA A 1 379 ? 4.328 -12.920 1.944 1.00 91.75 379 ALA A O 1
ATOM 2928 N N . SER A 1 380 ? 5.256 -11.061 2.756 1.00 92.69 380 SER A N 1
ATOM 2929 C CA . SER A 1 380 ? 4.823 -11.252 4.148 1.00 92.69 380 SER A CA 1
ATOM 2930 C C . SER A 1 380 ? 3.354 -10.955 4.463 1.00 92.69 380 SER A C 1
ATOM 2932 O O . SER A 1 380 ? 2.919 -11.331 5.545 1.00 92.69 380 SER A O 1
ATOM 2934 N N . GLY A 1 381 ? 2.574 -10.305 3.588 1.00 93.44 381 GLY A N 1
ATOM 2935 C CA . GLY A 1 381 ? 1.217 -9.820 3.921 1.00 93.44 381 GLY A CA 1
ATOM 2936 C C . GLY A 1 381 ? 0.280 -10.898 4.485 1.00 93.44 381 GLY A C 1
ATOM 2937 O O . GLY A 1 381 ? -0.247 -10.769 5.589 1.00 93.44 381 GLY A O 1
ATOM 2938 N N . ALA A 1 382 ? 0.159 -12.032 3.790 1.00 93.31 382 ALA A N 1
ATOM 2939 C CA . ALA A 1 382 ? -0.615 -13.166 4.297 1.00 93.31 382 ALA A CA 1
ATOM 2940 C C . ALA A 1 382 ? 0.024 -13.830 5.529 1.00 93.31 382 ALA A C 1
ATOM 2942 O O . ALA A 1 382 ? -0.697 -14.333 6.385 1.00 93.31 382 ALA A O 1
ATOM 2943 N N . GLY A 1 383 ? 1.355 -13.799 5.651 1.00 96.44 383 GLY A N 1
ATOM 2944 C CA . GLY A 1 383 ? 2.055 -14.249 6.853 1.00 96.44 383 GLY A CA 1
ATOM 2945 C C . GLY A 1 383 ? 1.684 -13.415 8.080 1.00 96.44 383 GLY A C 1
ATOM 2946 O O . GLY A 1 383 ? 1.366 -13.984 9.119 1.00 96.44 383 GLY A O 1
ATOM 2947 N N . MET A 1 384 ? 1.618 -12.086 7.943 1.00 96.88 384 MET A N 1
ATOM 2948 C CA . MET A 1 384 ? 1.152 -11.191 9.005 1.00 96.88 384 MET A CA 1
ATOM 2949 C C . MET A 1 384 ? -0.296 -11.485 9.394 1.00 96.88 384 MET A C 1
ATOM 2951 O O . MET A 1 384 ? -0.573 -11.628 10.576 1.00 96.88 384 MET A O 1
ATOM 2955 N N . ALA A 1 385 ? -1.199 -11.652 8.425 1.00 97.56 385 ALA A N 1
ATOM 2956 C CA . ALA A 1 385 ? -2.605 -11.957 8.702 1.00 97.56 385 ALA A CA 1
ATOM 2957 C C . ALA A 1 385 ? -2.811 -13.327 9.391 1.00 97.56 385 ALA A C 1
ATOM 2959 O O . ALA A 1 385 ? -3.726 -13.486 10.199 1.00 97.56 385 ALA A O 1
ATOM 2960 N N . LEU A 1 386 ? -1.956 -14.316 9.103 1.00 98.50 386 LEU A N 1
ATOM 2961 C CA . LEU A 1 386 ? -1.942 -15.609 9.800 1.00 98.50 386 LEU A CA 1
ATOM 2962 C C . LEU A 1 386 ? -1.375 -15.478 11.222 1.00 98.50 386 LEU A C 1
ATOM 2964 O O . LEU A 1 386 ? -1.958 -16.016 12.162 1.00 98.50 386 LEU A O 1
ATOM 2968 N N . GLU A 1 387 ? -0.274 -14.741 11.392 1.00 98.62 387 GLU A N 1
ATOM 2969 C CA . GLU A 1 387 ? 0.294 -14.408 12.704 1.00 98.62 387 GLU A CA 1
ATOM 2970 C C . GLU A 1 387 ? -0.692 -13.623 13.584 1.00 98.62 387 GLU A C 1
ATOM 2972 O O . GLU A 1 387 ? -0.768 -13.907 14.775 1.00 98.62 387 GLU A O 1
ATOM 2977 N N . ASP A 1 388 ? -1.467 -12.684 13.028 1.00 98.62 388 ASP A N 1
ATOM 2978 C CA . ASP A 1 388 ? -2.505 -11.952 13.767 1.00 98.62 388 ASP A CA 1
ATOM 2979 C C . ASP A 1 388 ? -3.535 -12.920 14.347 1.00 98.62 388 ASP A C 1
ATOM 2981 O O . ASP A 1 388 ? -3.810 -12.888 15.543 1.00 98.62 388 ASP A O 1
ATOM 2985 N N . GLY A 1 389 ? -4.066 -13.818 13.506 1.00 98.25 389 GLY A N 1
ATOM 2986 C CA . GLY A 1 389 ? -4.985 -14.862 13.942 1.00 98.25 389 GLY A CA 1
ATOM 2987 C C . GLY A 1 389 ? -4.355 -15.725 15.032 1.00 98.25 389 GLY A C 1
ATOM 2988 O O . GLY A 1 389 ? -4.971 -15.950 16.072 1.00 98.25 389 GLY A O 1
ATOM 2989 N N . GLY A 1 390 ? -3.105 -16.153 14.843 1.00 98.31 390 GLY A N 1
ATOM 2990 C CA . GLY A 1 390 ? -2.348 -16.930 15.826 1.00 98.31 390 GLY A CA 1
ATOM 2991 C C . GLY A 1 390 ? -2.230 -16.231 17.182 1.00 98.31 390 GLY A C 1
ATOM 2992 O O . GLY A 1 390 ? -2.591 -16.819 18.202 1.00 98.31 390 GLY A O 1
ATOM 2993 N N . VAL A 1 391 ? -1.797 -14.968 17.194 1.00 98.75 391 VAL A N 1
ATOM 2994 C CA . VAL A 1 391 ? -1.645 -14.171 18.419 1.00 98.75 391 VAL A CA 1
ATOM 2995 C C . VAL A 1 391 ? -2.998 -13.896 19.072 1.00 98.75 391 VAL A C 1
ATOM 2997 O O . VAL A 1 391 ? -3.137 -14.124 20.270 1.00 98.75 391 VAL A O 1
ATOM 3000 N N . LEU A 1 392 ? -4.015 -13.483 18.307 1.00 98.81 392 LEU A N 1
ATOM 3001 C CA . LEU A 1 392 ? -5.361 -13.216 18.824 1.00 98.81 392 LEU A CA 1
ATOM 3002 C C . LEU A 1 392 ? -5.935 -14.453 19.525 1.00 98.81 392 LEU A C 1
ATOM 3004 O O . LEU A 1 392 ? -6.380 -14.363 20.667 1.00 98.81 392 LEU A O 1
ATOM 3008 N N . GLY A 1 393 ? -5.860 -15.624 18.887 1.00 98.31 393 GLY A N 1
ATOM 3009 C CA . GLY A 1 393 ? -6.312 -16.881 19.483 1.00 98.31 393 GLY A CA 1
ATOM 3010 C C . GLY A 1 393 ? -5.541 -17.248 20.753 1.00 98.31 393 GLY A C 1
ATOM 3011 O O . GLY A 1 393 ? -6.158 -17.623 21.745 1.00 98.31 393 GLY A O 1
ATOM 3012 N N . LEU A 1 394 ? -4.215 -17.075 20.777 1.00 98.25 394 LEU A N 1
ATOM 3013 C CA . LEU A 1 394 ? -3.391 -17.332 21.967 1.00 98.25 394 LEU A CA 1
ATOM 3014 C C . LEU A 1 394 ? -3.629 -16.324 23.110 1.00 98.25 394 LEU A C 1
ATOM 3016 O O . LEU A 1 394 ? -3.490 -16.692 24.278 1.00 98.25 394 LEU A O 1
ATOM 3020 N N . CYS A 1 395 ? -4.019 -15.084 22.808 1.00 98.56 395 CYS A N 1
ATOM 3021 C CA . CYS A 1 395 ? -4.455 -14.103 23.803 1.00 98.56 395 CYS A CA 1
ATOM 3022 C C . CYS A 1 395 ? -5.849 -14.442 24.357 1.00 98.56 395 CYS A C 1
ATOM 3024 O O . CYS A 1 395 ? -6.037 -14.438 25.574 1.00 98.56 395 CYS A O 1
ATOM 3026 N N . LEU A 1 396 ? -6.809 -14.810 23.499 1.00 98.25 396 LEU A N 1
ATOM 3027 C CA . LEU A 1 396 ? -8.142 -15.269 23.920 1.00 98.25 396 LEU A CA 1
ATOM 3028 C C . LEU A 1 396 ? -8.065 -16.565 24.748 1.00 98.25 396 LEU A C 1
ATOM 3030 O O . LEU A 1 396 ? -8.747 -16.693 25.762 1.00 98.25 396 LEU A O 1
ATOM 3034 N N . ALA A 1 397 ? -7.145 -17.473 24.407 1.00 97.00 397 ALA A N 1
ATOM 3035 C CA . ALA A 1 397 ? -6.866 -18.702 25.152 1.00 97.00 397 ALA A CA 1
ATOM 3036 C C . ALA A 1 397 ? -6.448 -18.474 26.619 1.00 97.00 397 ALA A C 1
ATOM 3038 O O . ALA A 1 397 ? -6.532 -19.406 27.419 1.00 97.00 397 ALA A O 1
ATOM 3039 N N . ARG A 1 398 ? -6.026 -17.259 26.998 1.00 95.69 398 ARG A N 1
ATOM 3040 C CA . ARG A 1 398 ? -5.687 -16.886 28.384 1.00 95.69 398 ARG A CA 1
ATOM 3041 C C . ARG A 1 398 ? -6.858 -16.284 29.174 1.00 95.69 398 ARG A C 1
ATOM 3043 O O . ARG A 1 398 ? -6.697 -16.027 30.362 1.00 95.69 398 ARG A O 1
ATOM 3050 N N . LEU A 1 399 ? -8.029 -16.075 28.562 1.00 95.19 399 LEU A N 1
ATOM 3051 C CA . LEU A 1 399 ? -9.197 -15.508 29.246 1.00 95.19 399 LEU A CA 1
ATOM 3052 C C . LEU A 1 399 ? -9.711 -16.427 30.363 1.00 95.19 399 LEU A C 1
ATOM 3054 O O . LEU A 1 399 ? -10.058 -17.583 30.109 1.00 95.19 399 LEU A O 1
ATOM 3058 N N . THR A 1 400 ? -9.818 -15.883 31.573 1.00 92.44 400 THR A N 1
ATOM 3059 C CA . THR A 1 400 ? -10.378 -16.517 32.781 1.00 92.44 400 THR A CA 1
ATOM 3060 C C . THR A 1 400 ? -11.897 -16.406 32.895 1.00 92.44 400 THR A C 1
ATOM 3062 O O . THR A 1 400 ? -12.505 -17.101 33.703 1.00 92.44 400 THR A O 1
ATOM 3065 N N . ASP A 1 401 ? -12.500 -15.522 32.104 1.00 93.81 401 ASP A N 1
ATOM 3066 C CA . ASP A 1 401 ? -13.890 -15.073 32.171 1.00 93.81 401 ASP A CA 1
ATOM 3067 C C . ASP A 1 401 ? -14.227 -14.278 30.891 1.00 93.81 401 ASP A C 1
ATOM 3069 O O . ASP A 1 401 ? -13.352 -14.029 30.057 1.00 93.81 401 ASP A O 1
ATOM 3073 N N . THR A 1 402 ? -15.486 -13.871 30.723 1.00 93.81 402 THR A N 1
ATOM 3074 C CA . THR A 1 402 ? -15.968 -13.144 29.531 1.00 93.81 402 THR A CA 1
ATOM 3075 C C . THR A 1 402 ? -16.025 -11.617 29.681 1.00 93.81 402 THR A C 1
ATOM 3077 O O . THR A 1 402 ? -16.522 -10.933 28.779 1.00 93.81 402 THR A O 1
ATOM 3080 N N . SER A 1 403 ? -15.541 -11.051 30.793 1.00 93.44 403 SER A N 1
ATOM 3081 C CA . SER A 1 403 ? -15.739 -9.633 31.115 1.00 93.44 403 SER A CA 1
ATOM 3082 C C . SER A 1 403 ? -15.046 -8.678 30.137 1.00 93.44 403 SER A C 1
ATOM 3084 O O . SER A 1 403 ? -14.015 -8.980 29.533 1.00 93.44 403 SER A O 1
ATOM 3086 N N . ALA A 1 404 ? -15.582 -7.459 30.038 1.00 93.56 404 ALA A N 1
ATOM 3087 C CA . ALA A 1 404 ? -14.972 -6.364 29.285 1.00 93.56 404 ALA A CA 1
ATOM 3088 C C . ALA A 1 404 ? -13.524 -6.057 29.731 1.00 93.56 404 ALA A C 1
ATOM 3090 O O . ALA A 1 404 ? -12.704 -5.641 28.916 1.00 93.56 404 ALA A O 1
ATOM 3091 N N . ALA A 1 405 ? -13.180 -6.288 31.006 1.00 93.81 405 ALA A N 1
ATOM 3092 C CA . ALA A 1 405 ? -11.824 -6.095 31.521 1.00 93.81 405 ALA A CA 1
ATOM 3093 C C . ALA A 1 405 ? -10.850 -7.156 30.984 1.00 93.81 405 ALA A C 1
ATOM 3095 O O . ALA A 1 405 ? -9.836 -6.800 30.381 1.00 93.81 405 ALA A O 1
ATOM 3096 N N . SER A 1 406 ? -11.192 -8.439 31.121 1.00 94.75 406 SER A N 1
ATOM 3097 C CA . SER A 1 406 ? -10.362 -9.547 30.634 1.00 94.75 406 SER A CA 1
ATOM 3098 C C . SER A 1 406 ? -10.230 -9.520 29.107 1.00 94.75 406 SER A C 1
ATOM 3100 O O . SER A 1 406 ? -9.129 -9.687 28.577 1.00 94.75 406 SER A O 1
ATOM 3102 N N . LYS A 1 407 ? -11.310 -9.184 28.381 1.00 96.69 407 LYS A N 1
ATOM 3103 C CA . LYS A 1 407 ? -11.260 -8.960 26.925 1.00 96.69 407 LYS A CA 1
ATOM 3104 C C . LYS A 1 407 ? -10.368 -7.777 26.540 1.00 96.69 407 LYS A C 1
ATOM 3106 O O . LYS A 1 407 ? -9.521 -7.943 25.666 1.00 96.69 407 LYS A O 1
ATOM 3111 N N . ARG A 1 408 ? -10.472 -6.618 27.212 1.00 96.38 408 ARG A N 1
ATOM 3112 C CA . ARG A 1 408 ? -9.543 -5.483 27.007 1.00 96.38 408 ARG A CA 1
ATOM 3113 C C . ARG A 1 408 ? -8.082 -5.888 27.201 1.00 96.38 408 ARG A C 1
ATOM 3115 O O . ARG A 1 408 ? -7.251 -5.499 26.389 1.00 96.38 408 ARG A O 1
ATOM 3122 N N . GLN A 1 409 ? -7.762 -6.662 28.240 1.00 96.69 409 GLN A N 1
ATOM 3123 C CA . GLN A 1 409 ? -6.391 -7.123 28.489 1.00 96.69 409 GLN A CA 1
ATOM 3124 C C . GLN A 1 409 ? -5.887 -8.029 27.358 1.00 96.69 409 GLN A C 1
ATOM 3126 O O . GLN A 1 409 ? -4.802 -7.791 26.828 1.00 96.69 409 GLN A O 1
ATOM 3131 N N . ALA A 1 410 ? -6.679 -9.024 26.946 1.00 97.88 410 ALA A N 1
ATOM 3132 C CA . ALA A 1 410 ? -6.314 -9.923 25.852 1.00 97.88 410 ALA A CA 1
ATOM 3133 C C . ALA A 1 410 ? -6.121 -9.172 24.522 1.00 97.88 410 ALA A C 1
ATOM 3135 O O . ALA A 1 410 ? -5.128 -9.401 23.832 1.00 97.88 410 ALA A O 1
ATOM 3136 N N . LEU A 1 411 ? -7.025 -8.243 24.190 1.00 98.31 411 LEU A N 1
ATOM 3137 C CA . LEU A 1 411 ? -6.943 -7.431 22.973 1.00 98.31 411 LEU A CA 1
ATOM 3138 C C . LEU A 1 411 ? -5.786 -6.425 23.006 1.00 98.31 411 LEU A C 1
ATOM 3140 O O . LEU A 1 411 ? -5.130 -6.242 21.984 1.00 98.31 411 LEU A O 1
ATOM 3144 N N . LYS A 1 412 ? -5.473 -5.835 24.168 1.00 97.88 412 LYS A N 1
ATOM 3145 C CA . LYS A 1 412 ? -4.282 -4.990 24.321 1.00 97.88 412 LYS A CA 1
ATOM 3146 C C . LYS A 1 412 ? -2.998 -5.785 24.090 1.00 97.88 412 LYS A C 1
ATOM 3148 O O . LYS A 1 412 ? -2.167 -5.333 23.314 1.00 97.88 412 LYS A O 1
ATOM 3153 N N . VAL A 1 413 ? -2.831 -6.958 24.709 1.00 98.50 413 VAL A N 1
ATOM 3154 C CA . VAL A 1 413 ? -1.603 -7.752 24.505 1.00 98.50 413 VAL A CA 1
ATOM 3155 C C . VAL A 1 413 ? -1.497 -8.238 23.056 1.00 98.50 413 VAL A C 1
ATOM 3157 O O . VAL A 1 413 ? -0.400 -8.226 22.503 1.00 98.50 413 VAL A O 1
ATOM 3160 N N . TYR A 1 414 ? -2.616 -8.589 22.414 1.00 98.62 414 TYR A N 1
ATOM 3161 C CA . TYR A 1 414 ? -2.662 -8.845 20.970 1.00 98.62 414 TYR A CA 1
ATOM 3162 C C . TYR A 1 414 ? -2.136 -7.639 20.173 1.00 98.62 414 TYR A C 1
ATOM 3164 O O . TYR A 1 414 ? -1.182 -7.782 19.410 1.00 98.62 414 TYR A O 1
ATOM 3172 N N . GLU A 1 415 ? -2.680 -6.442 20.394 1.00 98.19 415 GLU A N 1
ATOM 3173 C CA . GLU A 1 415 ? -2.258 -5.231 19.683 1.00 98.19 415 GLU A CA 1
ATOM 3174 C C . GLU A 1 415 ? -0.784 -4.871 19.954 1.00 98.19 415 GLU A C 1
ATOM 3176 O O . GLU A 1 415 ? -0.043 -4.583 19.014 1.00 98.19 415 GLU A O 1
ATOM 3181 N N . ASP A 1 416 ? -0.323 -4.981 21.205 1.00 97.75 416 ASP A N 1
ATOM 3182 C CA . ASP A 1 416 ? 1.070 -4.734 21.604 1.00 97.75 416 ASP A CA 1
ATOM 3183 C C . ASP A 1 416 ? 2.055 -5.705 20.919 1.00 97.75 416 ASP A C 1
ATOM 3185 O O . ASP A 1 416 ? 3.183 -5.322 20.609 1.00 97.75 416 ASP A O 1
ATOM 3189 N N . CYS A 1 417 ? 1.655 -6.960 20.670 1.00 98.06 417 CYS A N 1
ATOM 3190 C CA . CYS A 1 417 ? 2.445 -7.933 19.898 1.00 98.06 417 CYS A CA 1
ATOM 3191 C C . CYS A 1 417 ? 2.473 -7.591 18.398 1.00 98.06 417 CYS A C 1
ATOM 3193 O O . CYS A 1 417 ? 3.491 -7.755 17.721 1.00 98.06 417 CYS A O 1
ATOM 3195 N N . ARG A 1 418 ? 1.335 -7.155 17.844 1.00 97.62 418 ARG A N 1
ATOM 3196 C CA . ARG A 1 418 ? 1.143 -7.050 16.390 1.00 97.62 418 ARG A CA 1
ATOM 3197 C C . ARG A 1 418 ? 1.519 -5.697 15.798 1.00 97.62 418 ARG A C 1
ATOM 3199 O O . ARG A 1 418 ? 2.030 -5.679 14.676 1.00 97.62 418 ARG A O 1
ATOM 3206 N N . ARG A 1 419 ? 1.314 -4.583 16.507 1.00 95.75 419 ARG A N 1
ATOM 3207 C CA . ARG A 1 419 ? 1.457 -3.227 15.947 1.00 95.75 419 ARG A CA 1
ATOM 3208 C C . ARG A 1 419 ? 2.858 -2.955 15.396 1.00 95.75 419 ARG A C 1
ATOM 3210 O O . ARG A 1 419 ? 3.018 -2.861 14.182 1.00 95.75 419 ARG A O 1
ATOM 3217 N N . GLU A 1 420 ? 3.880 -2.892 16.255 1.00 93.94 420 GLU A N 1
ATOM 3218 C CA . GLU A 1 420 ? 5.246 -2.544 15.823 1.00 93.94 420 GLU A CA 1
ATOM 3219 C C . GLU A 1 420 ? 5.754 -3.506 14.737 1.00 93.94 420 GLU A C 1
ATOM 3221 O O . GLU A 1 420 ? 6.329 -3.075 13.736 1.00 93.94 420 GLU A O 1
ATOM 3226 N N . ARG A 1 421 ? 5.489 -4.811 14.898 1.00 94.44 421 ARG A N 1
ATOM 3227 C CA . ARG A 1 421 ? 5.908 -5.846 13.947 1.00 94.44 421 ARG A CA 1
ATOM 3228 C C . ARG A 1 421 ? 5.292 -5.646 12.565 1.00 94.44 421 ARG A C 1
ATOM 3230 O O . ARG A 1 421 ? 6.023 -5.680 11.574 1.00 94.44 421 ARG A O 1
ATOM 3237 N N . THR A 1 422 ? 3.977 -5.465 12.485 1.00 95.94 422 THR A N 1
ATOM 3238 C CA . THR A 1 422 ? 3.278 -5.344 11.196 1.00 95.94 422 THR A CA 1
ATOM 3239 C C . THR A 1 422 ? 3.642 -4.040 10.495 1.00 95.94 422 THR A C 1
ATOM 3241 O O . THR A 1 422 ? 4.023 -4.062 9.326 1.00 95.94 422 THR A O 1
ATOM 3244 N N . GLU A 1 423 ? 3.693 -2.922 11.220 1.00 93.75 423 GLU A N 1
ATOM 3245 C CA . GLU A 1 423 ? 4.191 -1.654 10.680 1.00 93.75 423 GLU A CA 1
ATOM 3246 C C . GLU A 1 423 ? 5.640 -1.739 10.182 1.00 93.75 423 GLU A C 1
ATOM 3248 O O . GLU A 1 423 ? 5.970 -1.175 9.141 1.00 93.75 423 GLU A O 1
ATOM 3253 N N . ARG A 1 424 ? 6.531 -2.432 10.904 1.00 91.38 424 ARG A N 1
ATOM 3254 C CA . ARG A 1 424 ? 7.937 -2.611 10.508 1.00 91.38 424 ARG A CA 1
ATOM 3255 C C . ARG A 1 424 ? 8.051 -3.399 9.201 1.00 91.38 424 ARG A C 1
ATOM 3257 O O . ARG A 1 424 ? 8.879 -3.052 8.362 1.00 91.38 424 ARG A O 1
ATOM 3264 N N . VAL A 1 425 ? 7.189 -4.396 8.990 1.00 92.69 425 VAL A N 1
ATOM 3265 C CA . VAL A 1 425 ? 7.071 -5.115 7.710 1.00 92.69 425 VAL A CA 1
ATOM 3266 C C . VAL A 1 425 ? 6.476 -4.224 6.612 1.00 92.69 425 VAL A C 1
ATOM 3268 O O . VAL A 1 425 ? 6.990 -4.251 5.497 1.00 92.69 425 VAL A O 1
ATOM 3271 N N . VAL A 1 426 ? 5.462 -3.396 6.900 1.00 92.88 426 VAL A N 1
ATOM 3272 C CA . VAL A 1 426 ? 4.898 -2.422 5.937 1.00 92.88 426 VAL A CA 1
ATOM 3273 C C . VAL A 1 426 ? 5.956 -1.404 5.495 1.00 92.88 426 VAL A C 1
ATOM 3275 O O . VAL A 1 426 ? 6.204 -1.267 4.298 1.00 92.88 426 VAL A O 1
ATOM 3278 N N . ARG A 1 427 ? 6.655 -0.760 6.443 1.00 89.88 427 ARG A N 1
ATOM 3279 C CA . ARG A 1 427 ? 7.752 0.192 6.171 1.00 89.88 427 ARG A CA 1
ATOM 3280 C C . ARG A 1 427 ? 8.857 -0.444 5.322 1.00 89.88 427 ARG A C 1
ATOM 3282 O O . ARG A 1 427 ? 9.317 0.156 4.352 1.00 89.88 427 ARG A O 1
ATOM 3289 N N . ARG A 1 428 ? 9.254 -1.681 5.643 1.00 90.00 428 ARG A N 1
ATOM 3290 C CA . ARG A 1 428 ? 10.265 -2.422 4.872 1.00 90.00 428 ARG A CA 1
ATOM 3291 C C . ARG A 1 428 ? 9.747 -2.874 3.494 1.00 90.00 428 ARG A C 1
ATOM 3293 O O . ARG A 1 428 ? 10.542 -2.990 2.568 1.00 90.00 428 ARG A O 1
ATOM 3300 N N . GLY A 1 429 ? 8.431 -3.032 3.326 1.00 90.75 429 GLY A N 1
ATOM 3301 C CA . GLY A 1 429 ? 7.765 -3.198 2.028 1.00 90.75 429 GLY A CA 1
ATOM 3302 C C . GLY A 1 429 ? 7.965 -1.993 1.113 1.00 90.75 429 GLY A C 1
ATOM 3303 O O . GLY A 1 429 ? 8.396 -2.161 -0.024 1.00 90.75 429 GLY A O 1
ATOM 3304 N N . THR A 1 430 ? 7.743 -0.780 1.624 1.00 88.19 430 THR A N 1
ATOM 3305 C CA . THR A 1 430 ? 7.999 0.468 0.882 1.00 88.19 430 THR A CA 1
ATOM 3306 C C . THR A 1 430 ? 9.486 0.664 0.568 1.00 88.19 430 THR A C 1
ATOM 3308 O O . THR A 1 430 ? 9.823 1.067 -0.539 1.00 88.19 430 THR A O 1
ATOM 3311 N N . TYR A 1 431 ? 10.400 0.302 1.476 1.00 89.69 431 TYR A N 1
ATOM 3312 C CA . TYR A 1 431 ? 11.841 0.297 1.169 1.00 89.69 431 TYR A CA 1
ATOM 3313 C C . TYR A 1 431 ? 12.185 -0.650 0.004 1.00 89.69 431 TYR A C 1
ATOM 3315 O O . TYR A 1 431 ? 12.965 -0.298 -0.882 1.00 89.69 431 TYR A O 1
ATOM 3323 N N . ASN A 1 432 ? 11.566 -1.837 -0.027 1.00 91.69 432 ASN A N 1
ATOM 3324 C CA . ASN A 1 432 ? 11.772 -2.808 -1.100 1.00 91.69 432 ASN A CA 1
ATOM 3325 C C . ASN A 1 432 ? 11.275 -2.332 -2.475 1.00 91.69 432 ASN A C 1
ATOM 3327 O O . ASN A 1 432 ? 11.825 -2.771 -3.478 1.00 91.69 432 ASN A O 1
ATOM 3331 N N . GLN A 1 433 ? 10.280 -1.437 -2.532 1.00 91.81 433 GLN A N 1
ATOM 3332 C CA . GLN A 1 433 ? 9.826 -0.802 -3.777 1.00 91.81 433 GLN A CA 1
ATOM 3333 C C . GLN A 1 433 ? 11.001 -0.077 -4.445 1.00 91.81 433 GLN A C 1
ATOM 3335 O O . GLN A 1 433 ? 11.475 -0.473 -5.508 1.00 91.81 433 GLN A O 1
ATOM 3340 N N . TRP A 1 434 ? 11.545 0.916 -3.739 1.00 91.12 434 TRP A N 1
ATOM 3341 C CA . TRP A 1 434 ? 12.660 1.742 -4.195 1.00 91.12 434 TRP A CA 1
ATOM 3342 C C . TRP A 1 434 ? 13.901 0.909 -4.550 1.00 91.12 434 TRP A C 1
ATOM 3344 O O . TRP A 1 434 ? 14.390 0.987 -5.676 1.00 91.12 434 TRP A O 1
ATOM 3354 N N . ILE A 1 435 ? 14.380 0.052 -3.639 1.00 92.38 435 ILE A N 1
ATOM 3355 C CA . ILE A 1 435 ? 15.653 -0.662 -3.838 1.00 92.38 435 ILE A CA 1
ATOM 3356 C C . ILE A 1 435 ? 15.600 -1.730 -4.948 1.00 92.38 435 ILE A C 1
ATOM 3358 O O . ILE A 1 435 ? 16.648 -2.155 -5.441 1.00 92.38 435 ILE A O 1
ATOM 3362 N N . TYR A 1 436 ? 14.410 -2.164 -5.381 1.00 95.19 436 TYR A N 1
ATOM 33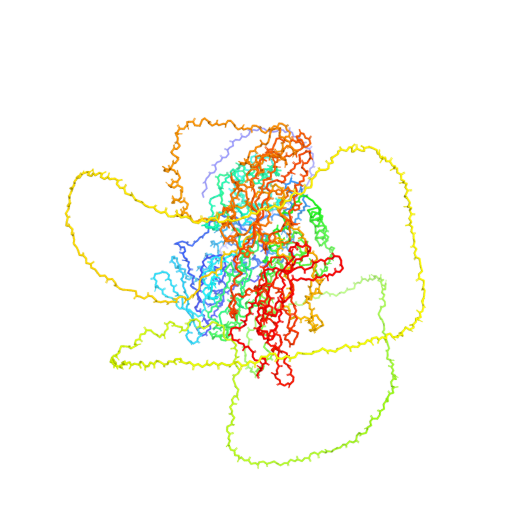63 C CA . TYR A 1 436 ? 14.242 -3.072 -6.525 1.00 95.19 436 TYR A CA 1
ATOM 3364 C C . TYR A 1 436 ? 14.052 -2.340 -7.855 1.00 95.19 436 TYR A C 1
ATOM 3366 O O . TYR A 1 436 ? 14.383 -2.916 -8.892 1.00 95.19 436 TYR A O 1
ATOM 3374 N N . HIS A 1 437 ? 13.569 -1.095 -7.838 1.00 95.31 437 HIS A N 1
ATOM 3375 C CA . HIS A 1 437 ? 13.198 -0.334 -9.042 1.00 95.31 437 HIS A CA 1
ATOM 3376 C C . HIS A 1 437 ? 14.278 0.655 -9.522 1.00 95.31 437 HIS A C 1
ATOM 3378 O O . HIS A 1 437 ? 14.048 1.414 -10.464 1.00 95.31 437 HIS A O 1
ATOM 3384 N N . LEU A 1 438 ? 15.454 0.666 -8.879 1.00 93.38 438 LEU A N 1
ATOM 3385 C CA . LEU A 1 438 ? 16.564 1.569 -9.210 1.00 93.38 438 LEU A CA 1
ATOM 3386 C C . LEU A 1 438 ? 16.955 1.518 -10.697 1.00 93.38 438 LEU A C 1
ATOM 3388 O O . LEU A 1 438 ? 17.092 0.443 -11.289 1.00 93.38 438 LEU A O 1
ATOM 3392 N N . HIS A 1 439 ? 17.201 2.701 -11.264 1.00 93.62 439 HIS A N 1
ATOM 3393 C CA . HIS A 1 439 ? 17.735 2.875 -12.616 1.00 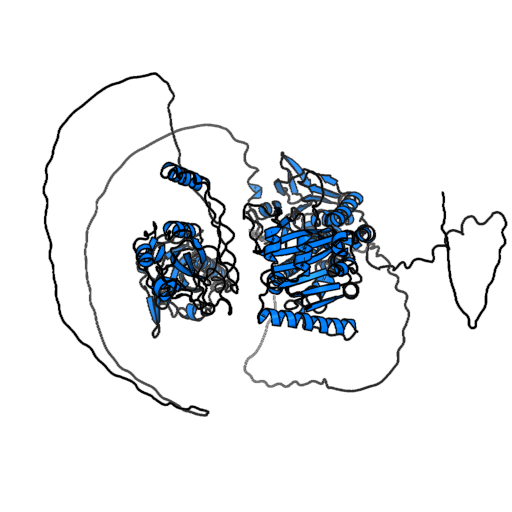93.62 439 HIS A CA 1
ATOM 3394 C C . HIS A 1 439 ? 19.228 2.536 -12.681 1.00 93.62 439 HIS A C 1
ATOM 3396 O O . HIS A 1 439 ? 19.944 2.685 -11.691 1.00 93.62 439 HIS A O 1
ATOM 3402 N N . ASP A 1 440 ? 19.705 2.124 -13.860 1.00 91.12 440 ASP A N 1
ATOM 3403 C CA . ASP A 1 440 ? 21.125 1.839 -14.108 1.00 91.12 440 ASP A CA 1
ATOM 3404 C C . ASP A 1 440 ? 21.984 3.078 -13.789 1.00 91.12 440 ASP A C 1
ATOM 3406 O O . ASP A 1 440 ? 21.850 4.129 -14.421 1.00 91.12 440 ASP A O 1
ATOM 3410 N N . GLY A 1 441 ? 22.870 2.970 -12.796 1.00 93.44 441 GLY A N 1
ATOM 3411 C CA . GLY A 1 441 ? 23.584 4.124 -12.247 1.00 93.44 441 GLY A CA 1
ATOM 3412 C C . GLY A 1 441 ? 24.255 3.842 -10.898 1.00 93.44 441 GLY A C 1
ATOM 3413 O O . GLY A 1 441 ? 24.258 2.699 -10.441 1.00 93.44 441 GLY A O 1
ATOM 3414 N N . PRO A 1 442 ? 24.834 4.864 -10.235 1.00 91.69 442 PRO A N 1
ATOM 3415 C CA . PRO A 1 442 ? 25.618 4.680 -9.009 1.00 91.69 442 PRO A CA 1
ATOM 3416 C C . PRO A 1 442 ? 24.867 3.953 -7.884 1.00 91.69 442 PRO A C 1
ATOM 3418 O O . PRO A 1 442 ? 25.428 3.046 -7.275 1.00 91.69 442 PRO A O 1
ATOM 3421 N N . GLU A 1 443 ? 23.593 4.286 -7.660 1.00 90.94 443 GLU A N 1
ATOM 3422 C CA . GLU A 1 443 ? 22.755 3.650 -6.631 1.00 90.94 443 GLU A CA 1
ATOM 3423 C C . GLU A 1 443 ? 22.494 2.166 -6.939 1.00 90.94 443 GLU A C 1
ATOM 3425 O O . GLU A 1 443 ? 22.615 1.317 -6.058 1.00 90.94 443 GLU A O 1
ATOM 3430 N N . GLN A 1 444 ? 22.206 1.824 -8.200 1.00 95.69 444 GLN A N 1
ATOM 3431 C CA . GLN A 1 444 ? 22.038 0.434 -8.636 1.00 95.69 444 GLN A CA 1
ATOM 3432 C C . GLN A 1 444 ? 23.353 -0.358 -8.544 1.00 95.69 444 GLN A C 1
ATOM 3434 O O . GLN A 1 444 ? 23.326 -1.529 -8.167 1.00 95.69 444 GLN A O 1
ATOM 3439 N N . VAL A 1 445 ? 24.502 0.265 -8.818 1.00 95.12 445 VAL A N 1
ATOM 3440 C CA . VAL A 1 445 ? 25.824 -0.360 -8.635 1.00 95.12 445 VAL A CA 1
ATOM 3441 C C . VAL A 1 445 ? 26.121 -0.617 -7.153 1.00 95.12 445 VAL A C 1
ATOM 3443 O O . VAL A 1 445 ? 26.608 -1.697 -6.818 1.00 95.12 445 VAL A O 1
ATOM 3446 N N . GLU A 1 446 ? 25.789 0.313 -6.252 1.00 93.94 446 GLU A N 1
ATOM 3447 C CA . GLU A 1 446 ? 25.907 0.103 -4.800 1.00 93.94 446 GLU A CA 1
ATOM 3448 C C . GLU A 1 446 ? 24.974 -1.020 -4.317 1.00 93.94 446 GLU A C 1
ATOM 3450 O O . GLU A 1 446 ? 25.389 -1.910 -3.574 1.00 93.94 446 GLU A O 1
ATOM 3455 N N . ARG A 1 447 ? 23.726 -1.033 -4.797 1.00 94.19 447 ARG A N 1
ATOM 3456 C CA . ARG A 1 447 ? 22.715 -2.061 -4.504 1.00 94.19 447 ARG A CA 1
ATOM 3457 C C . ARG A 1 447 ? 23.167 -3.454 -4.959 1.00 94.19 447 ARG A C 1
ATOM 3459 O O . ARG A 1 447 ? 23.042 -4.419 -4.205 1.00 94.19 447 ARG A O 1
ATOM 3466 N N . ASP A 1 448 ? 23.745 -3.561 -6.153 1.00 95.06 448 ASP A N 1
ATOM 3467 C CA . ASP A 1 448 ? 24.297 -4.810 -6.697 1.00 95.06 448 ASP A CA 1
ATOM 3468 C C . ASP A 1 448 ? 25.591 -5.254 -5.989 1.00 95.06 448 ASP A C 1
ATOM 3470 O O . ASP A 1 448 ? 25.883 -6.452 -5.942 1.00 95.06 448 ASP A O 1
ATOM 3474 N N . ALA A 1 449 ? 26.357 -4.322 -5.410 1.00 92.88 449 ALA A N 1
ATOM 3475 C CA . ALA A 1 449 ? 27.496 -4.639 -4.548 1.00 92.88 449 ALA A CA 1
ATOM 3476 C C . ALA A 1 449 ? 27.032 -5.183 -3.185 1.00 92.88 449 ALA A C 1
ATOM 3478 O O . ALA A 1 449 ? 27.478 -6.257 -2.778 1.00 92.88 449 ALA A O 1
ATOM 3479 N N . LYS A 1 450 ? 26.065 -4.518 -2.532 1.00 91.06 450 LYS A N 1
ATOM 3480 C CA . LYS A 1 450 ? 25.451 -4.978 -1.271 1.00 91.06 450 LYS A CA 1
ATOM 3481 C C . LYS A 1 450 ? 24.820 -6.365 -1.401 1.00 91.06 450 LYS A C 1
ATOM 3483 O O . LYS A 1 450 ? 24.938 -7.177 -0.488 1.00 91.06 450 LYS A O 1
ATOM 3488 N N . PHE A 1 451 ? 24.206 -6.686 -2.545 1.00 92.12 451 PHE A N 1
ATOM 3489 C CA . PHE A 1 451 ? 23.682 -8.036 -2.796 1.00 92.12 451 PHE A CA 1
ATOM 3490 C C . PHE A 1 451 ? 24.758 -9.121 -2.621 1.00 92.12 451 PHE A C 1
ATOM 3492 O O . PHE A 1 451 ? 24.475 -10.151 -2.011 1.00 92.12 451 PHE A O 1
ATOM 3499 N N . LYS A 1 452 ? 25.986 -8.871 -3.088 1.00 90.88 452 LYS A N 1
ATOM 3500 C CA . LYS A 1 452 ? 27.120 -9.806 -2.996 1.00 90.88 452 LYS A CA 1
ATOM 3501 C C . LYS A 1 452 ? 27.785 -9.789 -1.625 1.00 90.88 452 LYS A C 1
ATOM 3503 O O . LYS A 1 452 ? 28.114 -10.846 -1.103 1.00 90.88 452 LYS A O 1
ATOM 3508 N N . GLU A 1 453 ? 27.926 -8.615 -1.011 1.00 87.88 453 GLU A N 1
ATOM 3509 C CA . GLU A 1 453 ? 28.451 -8.476 0.354 1.00 87.88 453 GLU A CA 1
ATOM 3510 C C . GLU A 1 453 ? 27.651 -9.338 1.344 1.00 87.88 453 GLU A C 1
ATOM 3512 O O . GLU A 1 453 ? 28.219 -10.172 2.048 1.00 87.88 453 GLU A O 1
ATOM 3517 N N . PHE A 1 454 ? 26.320 -9.224 1.326 1.00 86.75 454 PHE A N 1
ATOM 3518 C CA . PHE A 1 454 ? 25.443 -10.008 2.199 1.00 86.75 454 PHE A CA 1
ATOM 3519 C C . PHE A 1 454 ? 25.450 -11.516 1.865 1.00 86.75 454 PHE A C 1
ATOM 3521 O O . PHE A 1 454 ? 25.247 -12.337 2.757 1.00 86.75 454 PHE A O 1
ATOM 3528 N N . GLU A 1 455 ? 25.728 -11.903 0.614 1.00 87.88 455 GLU A N 1
ATOM 3529 C CA . GLU A 1 455 ? 25.909 -13.310 0.216 1.00 87.88 455 GLU A CA 1
ATOM 3530 C C . GLU A 1 455 ? 27.197 -13.888 0.802 1.00 87.88 455 GLU A C 1
ATOM 3532 O O . GLU A 1 455 ? 27.188 -14.945 1.430 1.00 87.88 455 GLU A O 1
ATOM 3537 N N . GLU A 1 456 ? 28.302 -13.154 0.673 1.00 86.69 456 GLU A N 1
ATOM 3538 C CA . GLU A 1 456 ? 29.581 -13.511 1.273 1.00 86.69 456 GLU A CA 1
ATOM 3539 C C . GLU A 1 456 ? 29.545 -13.529 2.808 1.00 86.69 456 GLU A C 1
ATOM 3541 O O . GLU A 1 456 ? 30.388 -14.186 3.423 1.00 86.69 456 GLU A O 1
ATOM 3546 N N . MET A 1 457 ? 28.647 -12.774 3.442 1.00 82.44 457 MET A N 1
ATOM 3547 C CA . MET A 1 457 ? 28.455 -12.784 4.895 1.00 82.44 457 MET A CA 1
ATOM 3548 C C . MET A 1 457 ? 27.661 -14.004 5.354 1.00 82.44 457 MET A C 1
ATOM 3550 O O . MET A 1 457 ? 28.137 -14.742 6.219 1.00 82.44 457 MET A O 1
ATOM 3554 N N . ASP A 1 458 ? 26.495 -14.257 4.755 1.00 80.88 458 ASP A N 1
ATOM 3555 C CA . ASP A 1 458 ? 25.695 -15.431 5.104 1.00 80.88 458 ASP A CA 1
ATOM 3556 C C . ASP A 1 458 ? 26.423 -16.740 4.735 1.00 80.88 458 ASP A C 1
ATOM 3558 O O . ASP A 1 458 ? 26.353 -17.698 5.498 1.00 80.88 458 ASP A O 1
ATOM 3562 N N . ALA A 1 459 ? 27.199 -16.791 3.645 1.00 83.12 459 ALA A N 1
ATOM 3563 C CA . ALA A 1 459 ? 27.992 -17.973 3.284 1.00 83.12 459 ALA A CA 1
ATOM 3564 C C . ALA A 1 459 ? 29.027 -18.361 4.361 1.00 83.12 459 ALA A C 1
ATOM 3566 O O . ALA A 1 459 ? 29.218 -19.549 4.621 1.00 83.12 459 ALA A O 1
ATOM 3567 N N . LYS A 1 460 ? 29.657 -17.374 5.019 1.00 82.88 460 LYS A N 1
ATOM 3568 C CA . LYS A 1 460 ? 30.586 -17.595 6.147 1.00 82.88 460 LYS A CA 1
ATOM 3569 C C . LYS A 1 460 ? 29.838 -18.110 7.381 1.00 82.88 460 LYS A C 1
ATOM 3571 O O . LYS A 1 460 ? 30.253 -19.083 8.006 1.00 82.88 460 LYS A O 1
ATOM 3576 N N . TRP A 1 461 ? 28.686 -17.514 7.687 1.00 79.00 461 TRP A N 1
ATOM 3577 C CA . TRP A 1 461 ? 27.820 -17.982 8.771 1.00 79.00 461 TRP A CA 1
ATOM 3578 C C . TRP A 1 461 ? 27.344 -19.431 8.547 1.00 79.00 461 TRP A C 1
ATOM 3580 O O . TRP A 1 461 ? 27.404 -20.243 9.472 1.00 79.00 461 TRP A O 1
ATOM 3590 N N . LEU A 1 462 ? 26.967 -19.790 7.316 1.00 77.25 462 LEU A N 1
ATOM 3591 C CA . LEU A 1 462 ? 26.567 -21.149 6.930 1.00 77.25 462 LEU A CA 1
ATOM 3592 C C . LEU A 1 462 ? 27.723 -22.163 6.970 1.00 77.25 462 LEU A C 1
ATOM 3594 O O . LEU A 1 462 ? 27.484 -23.329 7.284 1.00 77.25 462 LEU A O 1
ATOM 3598 N N . SER A 1 463 ? 28.975 -21.747 6.738 1.00 79.19 463 SER A N 1
ATOM 3599 C CA . SER A 1 463 ? 30.155 -22.598 6.982 1.00 79.19 463 SER A CA 1
ATOM 3600 C C . SER A 1 463 ? 30.538 -22.723 8.466 1.00 79.19 463 SER A C 1
ATOM 3602 O O . SER A 1 463 ? 31.469 -23.458 8.792 1.00 79.19 463 SER A O 1
ATOM 3604 N N . GLY A 1 464 ? 29.812 -22.056 9.371 1.00 70.12 464 GLY A N 1
ATOM 3605 C CA . GLY A 1 464 ? 30.027 -22.072 10.821 1.00 70.12 464 GLY A CA 1
ATOM 3606 C C . GLY A 1 464 ? 30.882 -20.916 11.353 1.00 70.12 464 GLY A C 1
ATOM 3607 O O . GLY A 1 464 ? 30.955 -20.725 12.572 1.00 70.12 464 GLY A O 1
ATOM 3608 N N . ASP A 1 465 ? 31.472 -20.103 10.473 1.00 62.31 465 ASP A N 1
ATOM 3609 C CA . ASP A 1 465 ? 32.215 -18.901 10.846 1.00 62.31 465 ASP A CA 1
ATOM 3610 C C . ASP A 1 465 ? 31.219 -17.810 11.250 1.00 62.31 465 ASP A C 1
ATOM 3612 O O . ASP A 1 465 ? 30.657 -17.093 10.422 1.00 62.31 465 ASP A O 1
ATOM 3616 N N . SER A 1 466 ? 30.965 -17.717 12.556 1.00 56.31 466 SER A N 1
ATOM 3617 C CA . SER A 1 466 ? 29.895 -16.901 13.139 1.00 56.31 466 SER A CA 1
ATOM 3618 C C . SER A 1 466 ? 30.169 -15.395 13.042 1.00 56.31 466 SER A C 1
ATOM 3620 O O . SER A 1 466 ? 30.506 -14.738 14.029 1.00 56.31 466 SER A O 1
ATOM 3622 N N . ALA A 1 467 ? 29.980 -14.837 11.847 1.00 54.53 467 ALA A N 1
ATOM 3623 C CA . ALA A 1 467 ? 29.797 -13.409 11.646 1.00 54.53 467 ALA A CA 1
ATOM 3624 C C . ALA A 1 467 ? 28.631 -12.908 12.517 1.00 54.53 467 ALA A C 1
ATOM 3626 O O . ALA A 1 467 ? 27.624 -13.591 12.697 1.00 54.53 467 ALA A O 1
ATOM 3627 N N . VAL A 1 468 ? 28.749 -11.701 13.067 1.00 58.50 468 VAL A N 1
ATOM 3628 C CA . VAL A 1 468 ? 27.676 -11.044 13.824 1.00 58.50 468 VAL A CA 1
ATOM 3629 C C . VAL A 1 468 ? 27.564 -9.619 13.308 1.00 58.50 468 VAL A C 1
ATOM 3631 O O . VAL A 1 468 ? 28.550 -8.886 13.311 1.00 58.50 468 VAL A O 1
ATOM 3634 N N . LEU A 1 469 ? 26.372 -9.237 12.845 1.00 55.16 469 LEU A N 1
ATOM 3635 C CA . LEU A 1 469 ? 26.122 -7.870 12.399 1.00 55.16 469 LEU A CA 1
ATOM 3636 C C . LEU A 1 469 ? 26.021 -6.911 13.596 1.00 55.16 469 LEU A C 1
ATOM 3638 O O . LEU A 1 469 ? 25.479 -7.287 14.639 1.00 55.16 469 LEU A O 1
ATOM 3642 N N . PRO A 1 470 ? 26.450 -5.648 13.436 1.00 50.97 470 PRO A N 1
ATOM 3643 C CA . PRO A 1 470 ? 25.975 -4.546 14.260 1.00 50.97 470 PRO A CA 1
ATOM 3644 C C . PRO A 1 470 ? 24.443 -4.455 14.209 1.00 50.97 470 PRO A C 1
ATOM 3646 O O . PRO A 1 470 ? 23.852 -4.475 13.130 1.00 50.97 470 PRO A O 1
ATOM 3649 N N . ALA A 1 471 ? 23.798 -4.282 15.366 1.00 54.34 471 ALA A N 1
ATOM 3650 C CA . ALA A 1 471 ? 22.335 -4.263 15.486 1.00 54.34 471 ALA A CA 1
ATOM 3651 C C . ALA A 1 471 ? 21.633 -3.172 14.643 1.00 54.34 471 ALA A C 1
ATOM 3653 O O . ALA A 1 471 ? 20.451 -3.291 14.340 1.00 54.34 471 ALA A O 1
ATOM 3654 N N . SER A 1 472 ? 22.348 -2.122 14.221 1.00 50.25 472 SER A N 1
ATOM 3655 C CA . SER A 1 472 ? 21.844 -1.130 13.262 1.00 50.25 472 SER A CA 1
ATOM 3656 C C . SER A 1 472 ? 21.559 -1.739 11.882 1.00 50.25 472 SER A C 1
ATOM 3658 O O . SER A 1 472 ? 20.503 -1.486 11.300 1.00 50.25 472 SER A O 1
ATOM 3660 N N . GLN A 1 473 ? 22.454 -2.591 11.376 1.00 55.75 473 GLN A N 1
ATOM 3661 C CA . GLN A 1 473 ? 22.346 -3.194 10.043 1.00 55.75 473 GLN A CA 1
ATOM 3662 C C . GLN A 1 473 ? 21.284 -4.309 9.974 1.00 55.75 473 GLN A C 1
ATOM 3664 O O . GLN A 1 473 ? 20.763 -4.582 8.898 1.00 55.75 473 GLN A O 1
ATOM 3669 N N . GLU A 1 474 ? 20.851 -4.867 11.113 1.00 58.06 474 GLU A N 1
ATOM 3670 C CA . GLU A 1 474 ? 19.718 -5.814 11.207 1.00 58.06 474 GLU A CA 1
ATOM 3671 C C . GLU A 1 474 ? 18.339 -5.185 10.874 1.00 58.06 474 GLU A C 1
ATOM 3673 O O . GLU A 1 474 ? 17.302 -5.856 10.947 1.00 58.06 474 GLU A O 1
ATOM 3678 N N . THR A 1 475 ? 18.287 -3.883 10.562 1.00 57.50 475 THR A N 1
ATOM 3679 C CA . THR A 1 475 ? 17.032 -3.113 10.458 1.00 57.50 475 THR A CA 1
ATOM 3680 C C . THR A 1 475 ? 16.787 -2.417 9.116 1.00 57.50 475 THR A C 1
ATOM 3682 O O . THR A 1 475 ? 15.622 -2.199 8.781 1.00 57.50 475 THR A O 1
ATOM 3685 N N . GLY A 1 476 ? 17.841 -2.088 8.356 1.00 62.53 476 GLY A N 1
ATOM 3686 C CA . GLY A 1 476 ? 17.774 -1.138 7.235 1.00 62.53 476 GLY A CA 1
ATOM 3687 C C . GLY A 1 476 ? 18.266 -1.680 5.893 1.00 62.53 476 GLY A C 1
ATOM 3688 O O . GLY A 1 476 ? 17.450 -1.926 5.008 1.00 62.53 476 GLY A O 1
ATOM 3689 N N . ASP A 1 477 ? 19.582 -1.858 5.749 1.00 71.56 477 ASP A N 1
ATOM 3690 C CA . ASP A 1 477 ? 20.276 -1.701 4.452 1.00 71.56 477 ASP A CA 1
ATOM 3691 C C . ASP A 1 477 ? 20.471 -2.975 3.609 1.00 71.56 477 ASP A C 1
ATOM 3693 O O . ASP A 1 477 ? 20.981 -2.913 2.490 1.00 71.56 477 ASP A O 1
ATOM 3697 N N . ASP A 1 478 ? 20.070 -4.129 4.140 1.00 80.19 478 ASP A N 1
ATOM 3698 C CA . ASP A 1 478 ? 20.068 -5.426 3.452 1.00 80.19 478 ASP A CA 1
ATOM 3699 C C . ASP A 1 478 ? 19.183 -5.383 2.186 1.00 80.19 478 ASP A C 1
ATOM 3701 O O . ASP A 1 478 ? 17.980 -5.146 2.319 1.00 80.19 478 ASP A O 1
ATOM 3705 N N . PRO A 1 479 ? 19.685 -5.631 0.962 1.00 83.31 479 PRO A N 1
ATOM 3706 C CA . PRO A 1 479 ? 18.846 -5.655 -0.241 1.00 83.31 479 PRO A CA 1
ATOM 3707 C C . PRO A 1 479 ? 18.026 -6.954 -0.397 1.00 83.31 479 PRO A C 1
ATOM 3709 O O . PRO A 1 479 ? 17.047 -6.975 -1.145 1.00 83.31 479 PRO A O 1
ATOM 3712 N N . PHE A 1 480 ? 18.371 -8.034 0.312 1.00 85.38 480 PHE A N 1
ATOM 3713 C CA . PHE A 1 480 ? 17.759 -9.362 0.199 1.00 85.38 480 PHE A CA 1
ATOM 3714 C C . PHE A 1 480 ? 17.030 -9.706 1.516 1.00 85.38 480 PHE A C 1
ATOM 3716 O O . PHE A 1 480 ? 17.544 -10.466 2.332 1.00 85.38 480 PHE A O 1
ATOM 3723 N N . PRO A 1 481 ? 15.788 -9.230 1.731 1.00 81.38 481 PRO A N 1
ATOM 3724 C CA . PRO A 1 481 ? 15.173 -9.079 3.057 1.00 81.38 481 PRO A CA 1
ATOM 3725 C C . PRO A 1 481 ? 14.940 -10.380 3.842 1.00 81.38 481 PRO A C 1
ATOM 3727 O O . PRO A 1 481 ? 14.566 -10.348 5.011 1.00 81.38 481 PRO A O 1
ATOM 3730 N N . TRP A 1 482 ? 15.085 -11.540 3.209 1.00 87.38 482 TRP A N 1
ATOM 3731 C CA . TRP A 1 482 ? 14.932 -12.839 3.858 1.00 87.38 482 TRP A CA 1
ATOM 3732 C C . TRP A 1 482 ? 16.256 -13.364 4.446 1.00 87.38 482 TRP A C 1
ATOM 3734 O O . TRP A 1 482 ? 16.265 -14.450 5.025 1.00 87.38 482 TRP A O 1
ATOM 3744 N N . ARG A 1 483 ? 17.356 -12.599 4.349 1.00 85.69 483 ARG A N 1
ATOM 3745 C CA . ARG A 1 483 ? 18.680 -12.996 4.844 1.00 85.69 483 ARG A CA 1
ATOM 3746 C C . ARG A 1 483 ? 18.821 -12.970 6.361 1.00 85.69 483 ARG A C 1
ATOM 3748 O O . ARG A 1 483 ? 18.227 -12.141 7.049 1.00 85.69 483 ARG A O 1
ATOM 3755 N N . TYR A 1 484 ? 19.607 -13.902 6.898 1.00 77.44 484 TYR A N 1
ATOM 3756 C CA . TYR A 1 484 ? 19.723 -14.093 8.343 1.00 77.44 484 TYR A CA 1
ATOM 3757 C C . TYR A 1 484 ? 20.621 -13.028 8.968 1.00 77.44 484 TYR A C 1
ATOM 3759 O O . TYR A 1 484 ? 20.253 -12.432 9.980 1.00 77.44 484 TYR A O 1
ATOM 3767 N N . HIS A 1 485 ? 21.742 -12.700 8.330 1.00 75.44 485 HIS A N 1
ATOM 3768 C CA . HIS A 1 485 ? 22.472 -11.468 8.610 1.00 75.44 485 HIS A CA 1
ATOM 3769 C C . HIS A 1 485 ? 21.835 -10.304 7.844 1.00 75.44 485 HIS A C 1
ATOM 3771 O O . HIS A 1 485 ? 22.419 -9.745 6.929 1.00 75.44 485 HIS A O 1
ATOM 3777 N N . GLY A 1 486 ? 20.607 -9.962 8.232 1.00 79.25 486 GLY A N 1
ATOM 3778 C CA . GLY A 1 486 ? 19.760 -8.970 7.576 1.00 79.25 486 GLY A CA 1
ATOM 3779 C C . GLY A 1 486 ? 18.418 -8.839 8.295 1.00 79.25 486 GLY A C 1
ATOM 3780 O O . GLY A 1 486 ? 18.305 -9.167 9.482 1.00 79.25 486 GLY A O 1
ATOM 3781 N N . VAL A 1 487 ? 17.370 -8.397 7.593 1.00 84.25 487 VAL A N 1
ATOM 3782 C CA . VAL A 1 487 ? 16.033 -8.277 8.220 1.00 84.25 487 VAL A CA 1
ATOM 3783 C C . VAL A 1 487 ? 15.320 -9.631 8.383 1.00 84.25 487 VAL A C 1
ATOM 3785 O O . VAL A 1 487 ? 14.385 -9.753 9.181 1.00 84.25 487 VAL A O 1
ATOM 3788 N N . GLY A 1 488 ? 15.818 -10.687 7.733 1.00 87.31 488 GLY A N 1
ATOM 3789 C CA . GLY A 1 488 ? 15.306 -12.054 7.831 1.00 87.31 488 GLY A CA 1
ATOM 3790 C C . GLY A 1 488 ? 15.406 -12.651 9.235 1.00 87.31 488 GLY A C 1
ATOM 3791 O O . GLY A 1 488 ? 14.516 -13.406 9.626 1.00 87.31 488 GLY A O 1
ATOM 3792 N N . ARG A 1 489 ? 16.397 -12.262 10.054 1.00 84.25 489 ARG A N 1
ATOM 3793 C CA . ARG A 1 489 ? 16.503 -12.698 11.463 1.00 84.25 489 ARG A CA 1
ATOM 3794 C C . ARG A 1 489 ? 15.225 -12.416 12.249 1.00 84.25 489 ARG A C 1
ATOM 3796 O O . ARG A 1 489 ? 14.657 -13.341 12.823 1.00 84.25 489 ARG A O 1
ATOM 3803 N N . TRP A 1 490 ? 14.747 -11.173 12.270 1.00 87.19 490 TRP A N 1
ATOM 3804 C CA . TRP A 1 490 ? 13.538 -10.808 13.024 1.00 87.19 490 TRP A CA 1
ATOM 3805 C C . TRP A 1 490 ? 12.243 -11.083 12.242 1.00 87.19 490 TRP A C 1
ATOM 3807 O O . TRP A 1 490 ? 11.181 -11.255 12.846 1.00 87.19 490 TRP A O 1
ATOM 3817 N N . LEU A 1 491 ? 12.306 -11.164 10.910 1.00 91.00 491 LEU A N 1
ATOM 3818 C CA . LEU A 1 491 ? 11.160 -11.522 10.077 1.00 91.00 491 LEU A CA 1
ATOM 3819 C C . LEU A 1 491 ? 10.790 -13.008 10.226 1.00 91.00 491 LEU A C 1
ATOM 3821 O O . LEU A 1 491 ? 9.650 -13.314 10.579 1.00 91.00 491 LEU A O 1
ATOM 3825 N N . LEU A 1 492 ? 11.750 -13.910 9.992 1.00 91.62 492 LEU A N 1
ATOM 3826 C CA . LEU A 1 492 ? 11.540 -15.352 9.806 1.00 91.62 492 LEU A CA 1
ATOM 3827 C C . LEU A 1 492 ? 11.515 -16.160 11.110 1.00 91.62 492 LEU A C 1
ATOM 3829 O O . LEU A 1 492 ? 10.812 -17.164 11.188 1.00 91.62 492 LEU A O 1
ATOM 3833 N N . THR A 1 493 ? 12.267 -15.744 12.137 1.00 90.81 493 THR A N 1
ATOM 3834 C CA . THR A 1 493 ? 12.374 -16.499 13.408 1.00 90.81 493 THR A CA 1
ATOM 3835 C C . THR A 1 493 ? 11.252 -16.198 14.410 1.00 90.81 493 THR A C 1
ATOM 3837 O O . THR A 1 493 ? 11.261 -16.734 15.520 1.00 90.81 493 THR A O 1
ATOM 3840 N N . TYR A 1 494 ? 10.293 -15.343 14.033 1.00 94.19 494 TYR A N 1
ATOM 3841 C CA . TYR A 1 494 ? 9.227 -14.859 14.910 1.00 94.19 494 TYR A CA 1
ATOM 3842 C C . TYR A 1 494 ? 8.433 -15.988 15.570 1.00 94.19 494 TYR A C 1
ATOM 3844 O O . TYR A 1 494 ? 8.052 -16.972 14.935 1.00 94.19 494 TYR A O 1
ATOM 3852 N N . ASP A 1 495 ? 8.168 -15.811 16.862 1.00 94.00 495 ASP A N 1
ATOM 3853 C CA . ASP A 1 495 ? 7.552 -16.811 17.719 1.00 94.00 495 ASP A CA 1
ATOM 3854 C C . ASP A 1 495 ? 6.459 -16.160 18.573 1.00 94.00 495 ASP A C 1
ATOM 3856 O O . ASP A 1 495 ? 6.736 -15.443 19.537 1.00 94.00 495 ASP A O 1
ATOM 3860 N N . MET A 1 496 ? 5.204 -16.410 18.193 1.00 95.50 496 MET A N 1
ATOM 3861 C CA . MET A 1 496 ? 4.034 -15.798 18.823 1.00 95.50 496 MET A CA 1
ATOM 3862 C C . MET A 1 496 ? 3.861 -16.159 20.306 1.00 95.50 496 MET A C 1
ATOM 3864 O O . MET A 1 496 ? 3.285 -15.367 21.047 1.00 95.50 496 MET A O 1
ATOM 3868 N N . TRP A 1 497 ? 4.384 -17.297 20.782 1.00 95.56 497 TRP A N 1
ATOM 3869 C CA . TRP A 1 497 ? 4.314 -17.629 22.211 1.00 95.56 497 TRP A CA 1
ATOM 3870 C C . TRP A 1 497 ? 5.269 -16.770 23.027 1.00 95.56 497 TRP A C 1
ATOM 3872 O O . TRP A 1 497 ? 4.852 -16.219 24.043 1.00 95.56 497 TRP A O 1
ATOM 3882 N N . LYS A 1 498 ? 6.516 -16.615 22.566 1.00 94.88 498 LYS A N 1
ATOM 3883 C CA . LYS A 1 498 ? 7.519 -15.768 23.235 1.00 94.88 498 LYS A CA 1
ATOM 3884 C C . LYS A 1 498 ? 7.114 -14.298 23.227 1.00 94.88 498 LYS A C 1
ATOM 3886 O O . LYS A 1 498 ? 7.317 -13.602 24.216 1.00 94.88 498 LYS A O 1
ATOM 3891 N N . ASP A 1 499 ? 6.531 -13.836 22.123 1.00 95.69 499 ASP A N 1
ATOM 3892 C CA . ASP A 1 499 ? 6.062 -12.458 21.982 1.00 95.69 499 ASP A CA 1
ATOM 3893 C C . ASP A 1 499 ? 4.953 -12.143 23.002 1.00 95.69 499 ASP A C 1
ATOM 3895 O O . ASP A 1 499 ? 5.098 -11.221 23.808 1.00 95.69 499 ASP A O 1
ATOM 3899 N N . ILE A 1 500 ? 3.922 -12.995 23.076 1.00 96.50 500 ILE A N 1
ATOM 3900 C CA . ILE A 1 500 ? 2.846 -12.881 24.074 1.00 96.50 500 ILE A CA 1
ATOM 3901 C C . ILE A 1 500 ? 3.382 -13.054 25.496 1.00 96.50 500 ILE A C 1
ATOM 3903 O O . ILE A 1 500 ? 2.993 -12.301 26.380 1.00 96.50 500 ILE A O 1
ATOM 3907 N N . GLU A 1 501 ? 4.272 -14.014 25.754 1.00 95.00 501 GLU A N 1
ATOM 3908 C CA . GLU A 1 501 ? 4.873 -14.207 27.082 1.00 95.00 501 GLU A CA 1
ATOM 3909 C C . GLU A 1 501 ? 5.681 -12.983 27.542 1.00 95.00 501 GLU A C 1
ATOM 3911 O O . GLU A 1 501 ? 5.648 -12.651 28.723 1.00 95.00 501 GLU A O 1
ATOM 3916 N N . SER A 1 502 ? 6.324 -12.260 26.617 1.00 95.12 502 SER A N 1
ATOM 3917 C CA . SER A 1 502 ? 7.054 -11.018 26.916 1.00 95.12 502 SER A CA 1
ATOM 3918 C C . SER A 1 502 ? 6.159 -9.806 27.205 1.00 95.12 502 SER A C 1
ATOM 3920 O O . SER A 1 502 ? 6.622 -8.850 27.827 1.00 95.12 502 SER A O 1
ATOM 3922 N N . LYS A 1 503 ? 4.899 -9.826 26.745 1.00 95.44 503 LYS A N 1
ATOM 3923 C CA . LYS A 1 503 ? 3.963 -8.685 26.804 1.00 95.44 503 LYS A CA 1
ATOM 3924 C C . LYS A 1 503 ? 2.760 -8.909 27.718 1.00 95.44 503 LYS A C 1
ATOM 3926 O O . LYS A 1 503 ? 2.108 -7.946 28.112 1.00 95.44 503 LYS A O 1
ATOM 3931 N N . TRP A 1 504 ? 2.459 -10.153 28.081 1.00 94.06 504 TRP A N 1
ATOM 3932 C CA . TRP A 1 504 ? 1.429 -10.452 29.067 1.00 94.06 504 TRP A CA 1
ATOM 3933 C C . TRP A 1 504 ? 1.918 -10.037 30.464 1.00 94.06 504 TRP A C 1
ATOM 3935 O O . TRP A 1 504 ? 2.999 -10.475 30.863 1.00 94.06 504 TRP A O 1
ATOM 3945 N N . PRO A 1 505 ? 1.159 -9.229 31.231 1.00 82.81 505 PRO A N 1
ATOM 3946 C CA . PRO A 1 505 ? 1.557 -8.843 32.582 1.00 82.81 505 PRO A CA 1
ATOM 3947 C C . PRO A 1 505 ? 1.845 -10.065 33.459 1.00 82.81 505 PRO A C 1
ATOM 3949 O O . PRO A 1 505 ? 1.046 -11.001 33.502 1.00 82.81 505 PRO A O 1
ATOM 3952 N N . SER A 1 506 ? 2.981 -10.062 34.158 1.00 69.50 506 SER A N 1
ATOM 3953 C CA . SER A 1 506 ? 3.295 -11.084 35.154 1.00 69.50 506 SER A CA 1
ATOM 3954 C C . SER A 1 506 ? 2.602 -10.763 36.481 1.00 69.50 506 SER A C 1
ATOM 3956 O O . SER A 1 506 ? 2.571 -9.612 36.918 1.00 69.50 506 SER A O 1
ATOM 3958 N N . ASP A 1 507 ? 2.037 -11.782 37.134 1.00 51.25 507 ASP A N 1
ATOM 3959 C CA . ASP A 1 507 ? 1.240 -11.621 38.357 1.00 51.25 507 ASP A CA 1
ATOM 3960 C C . ASP A 1 507 ? 2.107 -11.273 39.582 1.00 51.25 507 ASP A C 1
ATOM 3962 O O . ASP A 1 507 ? 2.415 -12.116 40.428 1.00 51.25 507 ASP A O 1
ATOM 3966 N N . SER A 1 508 ? 2.497 -10.003 39.708 1.00 36.28 508 SER A N 1
ATOM 3967 C CA . SER A 1 508 ? 3.288 -9.479 40.829 1.00 36.28 508 SER A CA 1
ATOM 3968 C C . SER A 1 508 ? 2.476 -8.584 41.779 1.00 36.28 508 SER A C 1
ATOM 3970 O O . SER A 1 508 ? 2.977 -7.560 42.243 1.00 36.28 508 SER A O 1
ATOM 3972 N N . ALA A 1 509 ? 1.222 -8.957 42.073 1.00 31.20 509 ALA A N 1
ATOM 3973 C CA . ALA A 1 509 ? 0.320 -8.199 42.955 1.00 31.20 509 ALA A CA 1
ATOM 3974 C C . ALA A 1 509 ? -0.586 -9.070 43.866 1.00 31.20 509 ALA A C 1
ATOM 3976 O O . ALA A 1 509 ? -1.759 -8.777 44.055 1.00 31.20 509 ALA A O 1
ATOM 3977 N N . GLY A 1 510 ? -0.020 -10.113 44.483 1.00 30.30 510 GLY A N 1
ATOM 3978 C CA . GLY A 1 510 ? -0.470 -10.644 45.781 1.00 30.30 510 GLY A CA 1
ATOM 3979 C C . GLY A 1 510 ? -1.831 -11.359 45.888 1.00 30.30 510 GLY A C 1
ATOM 3980 O O . GLY A 1 510 ? -2.872 -10.745 46.100 1.00 30.30 510 GLY A O 1
ATOM 3981 N N . THR A 1 511 ? -1.799 -12.689 46.020 1.00 28.53 511 THR A N 1
ATOM 3982 C CA . THR A 1 511 ? -2.732 -13.407 46.917 1.00 28.53 511 THR A CA 1
ATOM 3983 C C . THR A 1 511 ? -2.118 -14.713 47.422 1.00 28.53 511 THR A C 1
ATOM 3985 O O . THR A 1 511 ? -1.679 -15.558 46.648 1.00 28.53 511 THR A O 1
ATOM 3988 N N . SER A 1 512 ? -2.089 -14.912 48.740 1.00 35.88 512 SER A N 1
ATOM 3989 C CA . SER A 1 512 ? -1.529 -16.108 49.385 1.00 35.88 512 SER A CA 1
ATOM 3990 C C . SER A 1 512 ? -2.575 -17.221 49.563 1.00 35.88 512 SER A C 1
ATOM 3992 O O . SER A 1 512 ? -2.876 -17.649 50.678 1.00 35.88 512 SER A O 1
ATOM 3994 N N . ALA A 1 513 ? -3.121 -17.723 48.453 1.00 28.84 513 ALA A N 1
ATOM 3995 C CA . ALA A 1 513 ? -4.074 -18.837 48.445 1.00 28.84 513 ALA A CA 1
ATOM 3996 C C . ALA A 1 513 ? -3.379 -20.187 48.166 1.00 28.84 513 ALA A C 1
ATOM 3998 O O . ALA A 1 513 ? -2.728 -20.374 47.141 1.00 28.84 513 ALA A O 1
ATOM 3999 N N . LYS A 1 514 ? -3.525 -21.162 49.075 1.00 33.72 514 LYS A N 1
ATOM 4000 C CA . LYS A 1 514 ? -3.036 -22.539 48.872 1.00 33.72 514 LYS A CA 1
ATOM 4001 C C . LYS A 1 514 ? -4.089 -23.369 48.127 1.00 33.72 514 LYS A C 1
ATOM 4003 O O . LYS A 1 514 ? -5.128 -23.654 48.715 1.00 33.72 514 LYS A O 1
ATOM 4008 N N . GLY A 1 515 ? -3.799 -23.859 46.919 1.00 28.05 515 GLY A N 1
ATOM 4009 C CA . GLY A 1 515 ? -4.666 -24.861 46.281 1.00 28.05 515 GLY A CA 1
ATOM 4010 C C . GLY A 1 515 ? -4.302 -25.268 44.849 1.00 28.05 515 GLY A C 1
ATOM 4011 O O . GLY A 1 515 ? -4.514 -24.501 43.926 1.00 28.05 515 GLY A O 1
ATOM 4012 N N . GLY A 1 516 ? -3.819 -26.506 44.683 1.00 27.70 516 GLY A N 1
ATOM 4013 C CA . GLY A 1 516 ? -3.986 -27.344 43.481 1.00 27.70 516 GLY A CA 1
ATOM 4014 C C . GLY A 1 516 ? -3.710 -26.745 42.093 1.00 27.70 516 GLY A C 1
ATOM 4015 O O . GLY A 1 516 ? -4.652 -26.466 41.362 1.00 27.70 516 GLY A O 1
ATOM 4016 N N . ASN A 1 517 ? -2.441 -26.698 41.671 1.00 28.75 517 ASN A N 1
ATOM 4017 C CA . ASN A 1 517 ? -2.064 -26.400 40.282 1.00 28.75 517 ASN A CA 1
ATOM 4018 C C . ASN A 1 517 ? -1.509 -27.667 39.575 1.00 28.75 517 ASN A C 1
ATOM 4020 O O . ASN A 1 517 ? -0.483 -28.188 40.026 1.00 28.75 517 ASN A O 1
ATOM 4024 N N . PRO A 1 518 ? -2.155 -28.203 38.517 1.00 33.25 518 PRO A N 1
ATOM 4025 C CA . PRO A 1 518 ? -1.699 -29.395 37.800 1.00 33.25 518 PRO A CA 1
ATOM 4026 C C . PRO A 1 518 ? -0.768 -29.041 36.624 1.00 33.25 518 PRO A C 1
ATOM 4028 O O . PRO A 1 518 ? -1.193 -28.950 35.474 1.00 33.25 518 PRO A O 1
ATOM 4031 N N . THR A 1 519 ? 0.530 -28.875 36.889 1.00 30.44 519 THR A N 1
ATOM 4032 C CA . THR A 1 519 ? 1.525 -28.632 35.830 1.00 30.44 519 THR A CA 1
ATOM 4033 C C . THR A 1 519 ? 1.865 -29.903 35.026 1.00 30.44 519 THR A C 1
ATOM 4035 O O . THR A 1 519 ? 2.125 -30.957 35.619 1.00 30.44 519 THR A O 1
ATOM 4038 N N . PRO A 1 520 ? 1.942 -29.835 33.678 1.00 31.20 520 PRO A N 1
ATOM 4039 C CA . PRO A 1 520 ? 2.464 -30.926 32.855 1.00 31.20 520 PRO A CA 1
ATOM 4040 C C . PRO A 1 520 ? 3.929 -31.238 33.191 1.00 31.20 520 PRO A C 1
ATOM 4042 O O . PRO A 1 520 ? 4.786 -30.356 33.252 1.00 31.20 520 PRO A O 1
ATOM 4045 N N . ARG A 1 521 ? 4.229 -32.516 33.432 1.00 25.53 521 ARG A N 1
ATOM 4046 C CA . ARG A 1 521 ? 5.485 -32.947 34.060 1.00 25.53 521 ARG A CA 1
ATOM 4047 C C . ARG A 1 521 ? 6.560 -33.316 33.032 1.00 25.53 521 ARG A C 1
ATOM 4049 O O . ARG A 1 521 ? 6.762 -34.493 32.749 1.00 25.53 521 ARG A O 1
ATOM 4056 N N . ALA A 1 522 ? 7.287 -32.325 32.517 1.00 29.30 522 ALA A N 1
ATOM 4057 C CA . ALA A 1 522 ? 8.461 -32.561 31.672 1.00 29.30 522 ALA A CA 1
ATOM 4058 C C . ALA A 1 522 ? 9.601 -33.232 32.472 1.00 29.30 522 ALA A C 1
ATOM 4060 O O . ALA A 1 522 ? 10.214 -32.624 33.351 1.00 29.30 522 ALA A O 1
ATOM 4061 N N . THR A 1 523 ? 9.887 -34.506 32.194 1.00 26.36 523 THR A N 1
ATOM 4062 C CA . THR A 1 523 ? 10.914 -35.286 32.904 1.00 26.36 523 THR A CA 1
ATOM 4063 C C . THR A 1 523 ? 12.284 -35.182 32.234 1.00 26.36 523 THR A C 1
ATOM 4065 O O . THR A 1 523 ? 12.607 -35.978 31.355 1.00 26.36 523 THR A O 1
ATOM 4068 N N . HIS A 1 524 ? 13.131 -34.256 32.691 1.00 27.66 524 HIS A N 1
ATOM 4069 C CA . HIS A 1 524 ? 14.551 -34.256 32.324 1.00 27.66 524 HIS A CA 1
ATOM 4070 C C . HIS A 1 524 ? 15.336 -35.330 33.094 1.00 27.66 524 HIS A C 1
ATOM 4072 O O . HIS A 1 524 ? 15.592 -35.200 34.293 1.00 27.66 524 HIS A O 1
ATOM 4078 N N . SER A 1 525 ? 15.780 -36.371 32.388 1.00 25.89 525 SER A N 1
ATOM 4079 C CA . SER A 1 525 ? 16.861 -37.257 32.832 1.00 25.89 525 SER A CA 1
ATOM 4080 C C . SER A 1 525 ? 18.226 -36.567 32.691 1.00 25.89 525 SER A C 1
ATOM 4082 O O . SER A 1 525 ? 18.453 -35.807 31.752 1.00 25.89 525 SER A O 1
ATOM 4084 N N . ARG A 1 526 ? 19.153 -36.835 33.621 1.00 26.84 526 ARG A N 1
ATOM 4085 C CA . ARG A 1 526 ? 20.523 -36.290 33.610 1.00 26.84 526 ARG A CA 1
ATOM 4086 C C . ARG A 1 526 ? 21.521 -37.276 33.003 1.00 26.84 526 ARG A C 1
ATOM 4088 O O . ARG A 1 526 ? 21.697 -38.344 33.576 1.00 26.84 526 ARG A O 1
ATOM 4095 N N . GLU A 1 527 ? 22.310 -36.828 32.031 1.00 27.30 527 GLU A N 1
ATOM 4096 C CA . GLU A 1 527 ? 23.660 -37.344 31.736 1.00 27.30 527 GLU A CA 1
ATOM 4097 C C . GLU A 1 527 ? 24.500 -36.170 31.197 1.00 27.30 527 GLU A C 1
ATOM 4099 O O . GLU A 1 527 ? 24.150 -35.548 30.204 1.00 27.30 527 GLU A O 1
ATOM 4104 N N . ARG A 1 528 ? 25.405 -35.597 32.001 1.00 25.88 528 ARG A N 1
ATOM 4105 C CA . ARG A 1 528 ? 26.810 -36.013 32.203 1.00 25.88 528 ARG A CA 1
ATOM 4106 C C . ARG A 1 528 ? 27.675 -35.908 30.937 1.00 25.88 528 ARG A C 1
ATOM 4108 O O . ARG A 1 528 ? 27.829 -36.877 30.207 1.00 25.88 528 ARG A O 1
ATOM 4115 N N . GLN A 1 529 ? 28.408 -34.801 30.822 1.00 27.02 529 GLN A N 1
ATOM 4116 C CA . GLN A 1 529 ? 29.757 -34.809 30.250 1.00 27.02 529 GLN A CA 1
ATOM 4117 C C . GLN A 1 529 ? 30.723 -34.120 31.221 1.00 27.02 529 GLN A C 1
ATOM 4119 O O . GLN A 1 529 ? 30.425 -33.045 31.734 1.00 27.02 529 GLN A O 1
ATOM 4124 N N . ASN A 1 530 ? 31.867 -34.758 31.482 1.00 25.92 530 ASN A N 1
ATOM 4125 C CA . ASN A 1 530 ? 32.930 -34.248 32.349 1.00 25.92 530 ASN A CA 1
ATOM 4126 C C . ASN A 1 530 ? 34.234 -34.094 31.545 1.00 25.92 530 ASN A C 1
ATOM 4128 O O . ASN A 1 530 ? 35.001 -35.044 31.459 1.00 25.92 530 ASN A O 1
ATOM 4132 N N . GLY A 1 531 ? 34.479 -32.876 31.052 1.00 23.42 531 GLY A N 1
ATOM 4133 C CA . GLY A 1 531 ? 35.762 -32.167 31.159 1.00 23.42 531 GLY A CA 1
ATOM 4134 C C . GLY A 1 531 ? 37.005 -32.582 30.347 1.00 23.42 531 GLY A C 1
ATOM 4135 O O . GLY A 1 531 ? 37.215 -33.740 30.017 1.00 23.42 531 GLY A O 1
ATOM 4136 N N . ILE A 1 532 ? 37.896 -31.578 30.234 1.00 23.66 532 ILE A N 1
ATOM 4137 C CA . ILE A 1 532 ? 39.376 -31.668 30.225 1.00 23.66 532 ILE A CA 1
ATOM 4138 C C . ILE A 1 532 ? 40.012 -32.200 28.915 1.00 23.66 532 ILE A C 1
ATOM 4140 O O . ILE A 1 532 ? 39.706 -33.303 28.490 1.00 23.66 532 ILE A O 1
ATOM 4144 N N . ALA A 1 533 ? 40.988 -31.545 28.259 1.00 24.91 533 ALA A N 1
ATOM 4145 C CA . ALA A 1 533 ? 41.575 -30.181 28.304 1.00 24.91 533 ALA A CA 1
ATOM 4146 C C . ALA A 1 533 ? 42.474 -30.005 27.025 1.00 24.91 533 ALA A C 1
ATOM 4148 O O . ALA A 1 533 ? 42.399 -30.870 26.158 1.00 24.91 533 ALA A O 1
ATOM 4149 N N . LEU A 1 534 ? 43.357 -29.017 26.768 1.00 25.12 534 LEU A N 1
ATOM 4150 C CA . LEU A 1 534 ? 43.929 -27.829 27.454 1.00 25.12 534 LEU A CA 1
ATOM 4151 C C . LEU A 1 534 ? 44.620 -26.935 26.364 1.00 25.12 534 LEU A C 1
ATOM 4153 O O . LEU A 1 534 ? 44.762 -27.384 25.230 1.00 25.12 534 LEU A O 1
ATOM 4157 N N . ARG A 1 535 ? 45.189 -25.782 26.765 1.00 23.44 535 ARG A N 1
ATOM 4158 C CA . ARG A 1 535 ? 46.143 -24.871 26.065 1.00 23.44 535 ARG A CA 1
ATOM 4159 C C . ARG A 1 535 ? 45.596 -23.868 25.031 1.00 23.44 535 ARG A C 1
ATOM 4161 O O . ARG A 1 535 ? 44.720 -24.216 24.257 1.00 23.44 535 ARG A O 1
ATOM 4168 N N . GLU A 1 536 ? 46.175 -22.666 24.867 1.00 29.11 536 GLU A N 1
ATOM 4169 C CA . GLU A 1 536 ? 46.757 -21.682 25.825 1.00 29.11 536 GLU A CA 1
ATOM 4170 C C . GLU A 1 536 ? 47.112 -20.360 25.092 1.00 29.11 536 GLU A C 1
ATOM 4172 O O . GLU A 1 536 ? 47.456 -20.398 23.915 1.00 29.11 536 GLU A O 1
ATOM 4177 N N . GLY A 1 537 ? 47.085 -19.214 25.795 1.00 23.00 537 GLY A N 1
ATOM 4178 C CA . GLY A 1 537 ? 47.437 -17.872 25.273 1.00 23.00 537 GLY A CA 1
ATOM 4179 C C . GLY A 1 537 ? 46.289 -16.855 25.458 1.00 23.00 537 GLY A C 1
ATOM 4180 O O . GLY A 1 537 ? 45.272 -16.997 24.797 1.00 23.00 537 GLY A O 1
ATOM 4181 N N . VAL A 1 538 ? 46.259 -15.922 26.430 1.00 24.80 538 VAL A N 1
ATOM 4182 C CA . VAL A 1 538 ? 47.196 -14.809 26.761 1.00 24.80 538 VAL A CA 1
ATOM 4183 C C . VAL A 1 538 ? 47.202 -13.756 25.636 1.00 24.80 538 VAL A C 1
ATOM 4185 O O . VAL A 1 538 ? 47.612 -14.087 24.534 1.00 24.80 538 VAL A O 1
ATOM 4188 N N . GLN A 1 539 ? 46.791 -12.488 25.808 1.00 23.75 539 GLN A N 1
ATOM 4189 C CA . GLN A 1 539 ? 46.344 -11.682 26.975 1.00 23.75 539 GLN A CA 1
ATOM 4190 C C . GLN A 1 539 ? 45.275 -10.647 26.490 1.00 23.75 539 GLN A C 1
ATOM 4192 O O . GLN A 1 539 ? 44.984 -10.616 25.302 1.00 23.75 539 GLN A O 1
ATOM 4197 N N . VAL A 1 540 ? 44.590 -9.824 27.302 1.00 25.08 540 VAL A N 1
ATOM 4198 C CA . VAL A 1 540 ? 45.102 -8.580 27.929 1.00 25.08 540 VAL A CA 1
ATOM 4199 C C . VAL A 1 540 ? 44.140 -8.063 29.026 1.00 25.08 540 VAL A C 1
ATOM 4201 O O . VAL A 1 540 ? 42.943 -7.931 28.810 1.00 25.08 540 VAL A O 1
ATOM 4204 N N . LEU A 1 541 ? 44.730 -7.752 30.186 1.00 23.27 541 LEU A N 1
ATOM 4205 C CA . LEU A 1 541 ? 44.361 -6.796 31.254 1.00 23.27 541 LEU A CA 1
ATOM 4206 C C . LEU A 1 541 ? 42.913 -6.268 31.411 1.00 23.27 541 LEU A C 1
ATOM 4208 O O . LEU A 1 541 ? 42.439 -5.448 30.631 1.00 23.27 541 LEU A O 1
ATOM 4212 N N . ALA A 1 542 ? 42.352 -6.515 32.603 1.00 26.11 542 ALA A N 1
ATOM 4213 C CA . ALA A 1 542 ? 41.411 -5.617 33.281 1.00 26.11 542 ALA A CA 1
ATOM 4214 C C . ALA A 1 542 ? 41.816 -5.461 34.765 1.00 26.11 542 ALA A C 1
ATOM 4216 O O . ALA A 1 542 ? 41.905 -6.455 35.482 1.00 26.11 542 ALA A O 1
ATOM 4217 N N . VAL A 1 543 ? 42.084 -4.232 35.226 1.00 22.53 543 VAL A N 1
ATOM 4218 C CA . VAL A 1 543 ? 42.366 -3.863 36.636 1.00 22.53 543 VAL A CA 1
ATOM 4219 C C . VAL A 1 543 ? 42.050 -2.362 36.870 1.00 22.53 543 VAL A C 1
ATOM 4221 O O . VAL A 1 543 ? 41.977 -1.627 35.887 1.00 22.53 543 VAL A O 1
ATOM 4224 N N . PRO A 1 544 ? 41.799 -1.894 38.119 1.00 38.28 544 PRO A N 1
ATOM 4225 C CA . PRO A 1 544 ? 40.894 -0.758 38.375 1.00 38.28 544 PRO A CA 1
ATOM 4226 C C . PRO A 1 544 ? 41.549 0.385 39.204 1.00 38.28 544 PRO A C 1
ATOM 4228 O O . PRO A 1 544 ? 42.760 0.571 39.126 1.00 38.28 544 PRO A O 1
ATOM 4231 N N . ARG A 1 545 ? 40.762 1.052 40.084 1.00 24.75 545 ARG A N 1
ATOM 4232 C CA . ARG A 1 545 ? 41.099 2.152 41.042 1.00 24.75 545 ARG A CA 1
ATOM 4233 C C . ARG A 1 545 ? 41.015 3.573 40.426 1.00 24.75 545 ARG A C 1
ATOM 4235 O O . ARG A 1 545 ? 40.997 3.692 39.213 1.00 24.75 545 ARG A O 1
ATOM 4242 N N . ILE A 1 546 ? 40.886 4.678 41.186 1.00 22.16 546 ILE A N 1
ATOM 4243 C CA . ILE A 1 546 ? 41.108 4.924 42.635 1.00 22.16 546 ILE A CA 1
ATOM 4244 C C . ILE A 1 546 ? 40.141 5.999 43.210 1.00 22.16 546 ILE A C 1
ATOM 4246 O O . ILE A 1 546 ? 39.508 6.722 42.451 1.00 22.16 546 ILE A O 1
ATOM 4250 N N . TRP A 1 547 ? 40.046 6.120 44.543 1.00 22.33 547 TRP A N 1
ATOM 4251 C CA . TRP A 1 547 ? 39.358 7.216 45.270 1.00 22.33 547 TRP A CA 1
ATOM 4252 C C . TRP A 1 547 ? 40.336 8.348 45.636 1.00 22.33 547 TRP A C 1
ATOM 4254 O O . TRP A 1 547 ? 41.449 8.024 46.038 1.00 22.33 547 TRP A O 1
ATOM 4264 N N . PHE A 1 548 ? 39.901 9.620 45.659 1.00 21.95 548 PHE A N 1
ATOM 4265 C CA . PHE A 1 548 ? 40.500 10.683 46.498 1.00 21.95 548 PHE A CA 1
ATOM 4266 C C . PHE A 1 548 ? 39.515 11.831 46.819 1.00 21.95 548 PHE A C 1
ATOM 4268 O O . PHE A 1 548 ? 38.485 11.964 46.163 1.00 21.95 548 PHE A O 1
ATOM 4275 N N . VAL A 1 549 ? 39.811 12.622 47.865 1.00 22.83 549 VAL A N 1
ATOM 4276 C CA . VAL A 1 549 ? 38.909 13.622 48.483 1.00 22.83 549 VAL A CA 1
ATOM 4277 C C . VAL A 1 549 ? 39.671 14.856 48.995 1.00 22.83 549 VAL A C 1
ATOM 4279 O O . VAL A 1 549 ? 40.547 14.702 49.839 1.00 22.83 549 VAL A O 1
ATOM 4282 N N . THR A 1 550 ? 39.232 16.059 48.599 1.00 24.47 550 THR A N 1
ATOM 4283 C CA . THR A 1 550 ? 39.279 17.352 49.339 1.00 24.47 550 THR A CA 1
ATOM 4284 C C . THR A 1 550 ? 38.198 18.255 48.715 1.00 24.47 550 THR A C 1
ATOM 4286 O O . THR A 1 550 ? 38.177 18.353 47.494 1.00 24.47 550 THR A O 1
ATOM 4289 N N . LYS A 1 551 ? 37.186 18.826 49.386 1.00 24.00 551 LYS A N 1
ATOM 4290 C CA . LYS A 1 551 ? 37.069 19.525 50.686 1.00 24.00 551 LYS A CA 1
ATOM 4291 C C . LYS A 1 551 ? 37.565 20.982 50.652 1.00 24.00 551 LYS A C 1
ATOM 4293 O O . LYS A 1 551 ? 38.766 21.194 50.705 1.00 24.00 551 LYS A O 1
ATOM 4298 N N . ASP A 1 552 ? 36.622 21.933 50.662 1.00 25.33 552 ASP A N 1
ATOM 4299 C CA . ASP A 1 552 ? 36.508 23.020 51.661 1.00 25.33 552 ASP A CA 1
ATOM 4300 C C . ASP A 1 552 ? 35.162 23.771 51.483 1.00 25.33 552 ASP A C 1
ATOM 4302 O O . ASP A 1 552 ? 34.756 24.037 50.360 1.00 25.33 552 ASP A O 1
ATOM 4306 N N . THR A 1 553 ? 34.287 23.760 52.504 1.00 29.30 553 THR A N 1
ATOM 4307 C CA . THR A 1 553 ? 33.925 24.861 53.448 1.00 29.30 553 THR A CA 1
ATOM 4308 C C . THR A 1 553 ? 33.078 25.998 52.826 1.00 29.30 553 THR A C 1
ATOM 4310 O O . THR A 1 553 ? 33.297 26.390 51.692 1.00 29.30 553 THR A O 1
ATOM 4313 N N . ASN A 1 554 ? 32.050 26.555 53.488 1.00 26.30 554 ASN A N 1
ATOM 4314 C CA . ASN A 1 554 ? 31.941 26.845 54.926 1.00 26.30 554 ASN A CA 1
ATOM 4315 C C . ASN A 1 554 ? 30.481 26.977 55.443 1.00 26.30 554 ASN A C 1
ATOM 4317 O O . ASN A 1 554 ? 29.637 27.467 54.707 1.00 26.30 554 ASN A O 1
ATOM 4321 N N . ASN A 1 555 ? 30.269 26.678 56.739 1.00 27.11 555 ASN A N 1
ATOM 4322 C CA . ASN A 1 555 ? 29.189 27.147 57.649 1.00 27.11 555 ASN A CA 1
ATOM 4323 C C . ASN A 1 555 ? 27.680 26.925 57.316 1.00 27.11 555 ASN A C 1
ATOM 4325 O O . ASN A 1 555 ? 27.253 27.021 56.177 1.00 27.11 555 ASN A O 1
ATOM 4329 N N . SER A 1 556 ? 26.781 26.697 58.293 1.00 26.55 556 SER A N 1
ATOM 4330 C CA . SER A 1 556 ? 26.970 26.394 59.734 1.00 26.55 556 SER A CA 1
ATOM 4331 C C . SER A 1 556 ? 25.695 25.871 60.440 1.00 26.55 556 SER A C 1
ATOM 4333 O O . SER A 1 556 ? 24.649 26.494 60.335 1.00 26.55 556 SER A O 1
ATOM 4335 N N . ILE A 1 557 ? 25.864 24.831 61.274 1.00 26.17 557 ILE A N 1
ATOM 4336 C CA . ILE A 1 557 ? 25.244 24.641 62.615 1.00 26.17 557 ILE A CA 1
ATOM 4337 C C . ILE A 1 557 ? 23.693 24.506 62.721 1.00 26.17 557 ILE A C 1
ATOM 4339 O O . ILE A 1 557 ? 22.965 25.477 62.870 1.00 26.17 557 ILE A O 1
ATOM 4343 N N . GLN A 1 558 ? 23.230 23.242 62.696 1.00 25.08 558 GLN A N 1
ATOM 4344 C CA . GLN A 1 558 ? 22.446 22.489 63.722 1.00 25.08 558 GLN A CA 1
ATOM 4345 C C . GLN A 1 558 ? 21.868 23.186 64.999 1.00 25.08 558 GLN A C 1
ATOM 4347 O O . GLN A 1 558 ? 22.443 24.173 65.444 1.00 25.08 558 GLN A O 1
ATOM 4352 N N . PRO A 1 559 ? 20.964 22.534 65.792 1.00 46.66 559 PRO A N 1
ATOM 4353 C CA . PRO A 1 559 ? 19.923 21.518 65.492 1.00 46.66 559 PRO A CA 1
ATOM 4354 C C . PRO A 1 559 ? 18.614 21.696 66.349 1.00 46.66 559 PRO A C 1
ATOM 4356 O O . PRO A 1 559 ? 18.401 22.742 66.950 1.00 46.66 559 PRO A O 1
ATOM 4359 N N . ALA A 1 560 ? 17.826 20.610 66.503 1.00 25.53 560 ALA A N 1
ATOM 4360 C CA . ALA A 1 560 ? 16.705 20.388 67.451 1.00 25.53 560 ALA A CA 1
ATOM 4361 C C . ALA A 1 560 ? 15.370 21.118 67.138 1.00 25.53 560 ALA A C 1
ATOM 4363 O O . ALA A 1 560 ? 15.353 22.082 66.387 1.00 25.53 560 ALA A O 1
ATOM 4364 N N . GLY A 1 561 ? 14.200 20.673 67.630 1.00 24.84 561 GLY A N 1
ATOM 4365 C CA . GLY A 1 561 ? 13.883 19.541 68.527 1.00 24.84 561 GLY A CA 1
ATOM 4366 C C . GLY A 1 561 ? 12.474 18.944 68.275 1.00 24.84 561 GLY A C 1
ATOM 4367 O O . GLY A 1 561 ? 11.817 19.364 67.324 1.00 24.84 561 GLY A O 1
ATOM 4368 N N . PRO A 1 562 ? 12.024 17.930 69.048 1.00 35.62 562 PRO A N 1
ATOM 4369 C CA . PRO A 1 562 ? 10.936 17.033 68.631 1.00 35.62 562 PRO A CA 1
ATOM 4370 C C . PRO A 1 562 ? 9.567 17.237 69.318 1.00 35.62 562 PRO A C 1
ATOM 4372 O O . PRO A 1 562 ? 9.507 17.703 70.446 1.00 35.62 562 PRO A O 1
ATOM 4375 N N . ALA A 1 563 ? 8.533 16.719 68.638 1.00 27.56 563 ALA A N 1
ATOM 4376 C CA . ALA A 1 563 ? 7.298 16.082 69.138 1.00 27.56 563 ALA A CA 1
ATOM 4377 C C . ALA A 1 563 ? 6.370 16.794 70.150 1.00 27.56 563 ALA A C 1
ATOM 4379 O O . ALA A 1 563 ? 6.761 17.087 71.270 1.00 27.56 563 ALA A O 1
ATOM 4380 N N . GLU A 1 564 ? 5.070 16.816 69.823 1.00 26.23 564 GLU A N 1
ATOM 4381 C CA . GLU A 1 564 ? 3.991 16.479 70.772 1.00 26.23 564 GLU A CA 1
ATOM 4382 C C . GLU A 1 564 ? 2.716 16.027 70.024 1.00 26.23 564 GLU A C 1
ATOM 4384 O O . GLU A 1 564 ? 2.622 16.209 68.807 1.00 26.23 564 GLU A O 1
ATOM 4389 N N . ALA A 1 565 ? 1.770 15.373 70.714 1.00 26.17 565 ALA A N 1
ATOM 4390 C CA . ALA A 1 565 ? 0.554 14.808 70.110 1.00 26.17 565 ALA A CA 1
ATOM 4391 C C . ALA A 1 565 ? -0.631 14.710 71.098 1.00 26.17 565 ALA A C 1
ATOM 4393 O O . ALA A 1 565 ? -0.468 14.192 72.200 1.00 26.17 565 ALA A O 1
ATOM 4394 N N . ALA A 1 566 ? -1.815 15.157 70.661 1.00 25.56 566 ALA A N 1
ATOM 4395 C CA . ALA A 1 566 ? -3.156 14.915 71.223 1.00 25.56 566 ALA A CA 1
ATOM 4396 C C . ALA A 1 566 ? -4.174 15.371 70.147 1.00 25.56 566 ALA A C 1
ATOM 4398 O O . ALA A 1 566 ? -4.044 16.474 69.626 1.00 25.56 566 ALA A O 1
ATOM 4399 N N . GLU A 1 567 ? -4.978 14.499 69.536 1.00 25.62 567 GLU A N 1
ATOM 4400 C CA . GLU A 1 567 ? -6.230 13.865 70.005 1.00 25.62 567 GLU A CA 1
ATOM 4401 C C . GLU A 1 567 ? -7.521 14.682 69.751 1.00 25.62 567 GLU A C 1
ATOM 4403 O O . GLU A 1 567 ? -7.708 15.784 70.248 1.00 25.62 567 GLU A O 1
ATOM 4408 N N . HIS A 1 568 ? -8.407 14.058 68.961 1.00 25.41 568 HIS A N 1
ATOM 4409 C CA . HIS A 1 568 ? -9.864 14.219 68.811 1.00 25.41 568 HIS A CA 1
ATOM 4410 C C . HIS A 1 568 ? -10.573 15.571 69.061 1.00 25.41 568 HIS A C 1
ATOM 4412 O O . HIS A 1 568 ? -10.769 15.984 70.199 1.00 25.41 568 HIS A O 1
ATOM 4418 N N . TYR A 1 569 ? -11.296 16.033 68.030 1.00 22.70 569 TYR A N 1
ATOM 4419 C CA . TYR A 1 569 ? -12.769 15.935 68.065 1.00 22.70 569 TYR A CA 1
ATOM 4420 C C . TYR A 1 569 ? -13.379 15.762 66.661 1.00 22.70 569 TYR A C 1
ATOM 4422 O O . TYR A 1 569 ? -12.669 15.852 65.661 1.00 22.70 569 TYR A O 1
ATOM 4430 N N . ILE A 1 570 ? -14.679 15.456 66.597 1.00 25.06 570 ILE A N 1
ATOM 4431 C CA . ILE A 1 570 ? -15.454 15.239 65.363 1.00 25.06 570 ILE A CA 1
ATOM 4432 C C . ILE A 1 570 ? -16.381 16.436 65.123 1.00 25.06 570 ILE A C 1
ATOM 4434 O O . ILE A 1 570 ? -17.147 16.778 66.020 1.00 25.06 570 ILE A O 1
ATOM 4438 N N . ASP A 1 571 ? -16.394 16.977 63.902 1.00 23.89 571 ASP A N 1
ATOM 4439 C CA . ASP A 1 571 ? -17.625 17.471 63.268 1.00 23.89 571 ASP A CA 1
ATOM 4440 C C . ASP A 1 571 ? -17.527 17.349 61.731 1.00 23.89 571 ASP A C 1
ATOM 4442 O O . ASP A 1 571 ? -16.502 16.936 61.184 1.00 23.89 571 ASP A O 1
ATOM 4446 N N . SER A 1 572 ? -18.623 17.641 61.040 1.00 26.09 572 SER A N 1
ATOM 4447 C CA . SER A 1 572 ? -18.944 17.206 59.688 1.00 26.09 572 SER A CA 1
ATOM 4448 C C . SER A 1 572 ? -19.175 18.376 58.729 1.00 26.09 572 SER A C 1
ATOM 4450 O O . SER A 1 572 ? -20.032 19.224 58.951 1.00 26.09 572 SER A O 1
ATOM 4452 N N . SER A 1 573 ? -18.450 18.403 57.607 1.00 24.89 573 SER A N 1
ATOM 4453 C CA . SER A 1 573 ? -18.883 19.108 56.389 1.00 24.89 573 SER A CA 1
ATOM 4454 C C . SER A 1 573 ? -18.091 18.664 55.152 1.00 24.89 573 SER A C 1
ATOM 4456 O O . SER A 1 573 ? -16.869 18.587 55.174 1.00 24.89 573 SER A O 1
ATOM 4458 N N . THR A 1 574 ? -18.832 18.355 54.084 1.00 27.30 574 THR A N 1
ATOM 4459 C CA . THR A 1 574 ? -18.455 18.443 52.656 1.00 27.30 574 THR A CA 1
ATOM 4460 C C . THR A 1 574 ? -16.973 18.313 52.259 1.00 27.30 574 THR A C 1
ATOM 4462 O O . THR A 1 574 ? -16.231 19.294 52.276 1.00 27.30 574 THR A O 1
ATOM 4465 N N . VAL A 1 575 ? -16.614 17.158 51.688 1.00 25.22 575 VAL A N 1
ATOM 4466 C CA . VAL A 1 575 ? -15.574 17.057 50.647 1.00 25.22 575 VAL A CA 1
ATOM 4467 C C . VAL A 1 575 ? -16.193 16.391 49.415 1.00 25.22 575 VAL A C 1
ATOM 4469 O O . VAL A 1 575 ? -16.955 15.434 49.532 1.00 25.22 575 VAL A O 1
ATOM 4472 N N . GLU A 1 576 ? -15.885 16.939 48.244 1.00 27.27 576 GLU A N 1
ATOM 4473 C CA . GLU A 1 576 ? -16.302 16.487 46.913 1.00 27.27 576 GLU A CA 1
ATOM 4474 C C . GLU A 1 576 ? -15.037 16.093 46.121 1.00 27.27 576 GLU A C 1
ATOM 4476 O O . GLU A 1 576 ? -13.986 16.682 46.378 1.00 27.27 576 GLU A O 1
ATOM 4481 N N . LYS A 1 577 ? -15.159 15.192 45.124 1.00 26.67 577 LYS A N 1
ATOM 4482 C CA . LYS A 1 577 ? -14.076 14.664 44.244 1.00 26.67 577 LYS A CA 1
ATOM 4483 C C . LYS A 1 577 ? -13.174 13.648 44.984 1.00 26.67 577 LYS A C 1
ATOM 4485 O O . LYS A 1 577 ? -12.857 13.825 46.148 1.00 26.67 577 LYS A O 1
ATOM 4490 N N . ASP A 1 578 ? -12.857 12.476 44.433 1.00 26.00 578 ASP A N 1
ATOM 4491 C CA . ASP A 1 578 ? -12.208 12.265 43.136 1.00 26.00 578 ASP A CA 1
ATOM 4492 C C . ASP A 1 578 ? -12.770 11.094 42.312 1.00 26.00 578 ASP A C 1
ATOM 4494 O O . ASP A 1 578 ? -12.947 9.978 42.800 1.00 26.00 578 ASP A O 1
ATOM 4498 N N . ALA A 1 579 ? -12.942 11.338 41.011 1.00 25.31 579 ALA A N 1
ATOM 4499 C CA . ALA A 1 579 ? -13.118 10.319 39.980 1.00 25.31 579 ALA A CA 1
ATOM 4500 C C . ALA A 1 579 ? -12.503 10.846 38.672 1.00 25.31 579 ALA A C 1
ATOM 4502 O O . ALA A 1 579 ? -13.112 11.649 37.966 1.00 25.31 579 ALA A O 1
ATOM 4503 N N . ALA A 1 580 ? -11.260 10.452 38.380 1.00 26.42 580 ALA A N 1
ATOM 4504 C CA . ALA A 1 580 ? -10.517 10.969 37.233 1.00 26.42 580 ALA A CA 1
ATOM 4505 C C . ALA A 1 580 ? -11.125 10.493 35.900 1.00 26.42 580 ALA A C 1
ATOM 4507 O O . ALA A 1 580 ? -11.254 9.293 35.654 1.00 26.42 580 ALA A O 1
ATOM 4508 N N . ALA A 1 581 ? -11.470 11.439 35.025 1.00 25.55 581 ALA A N 1
ATOM 4509 C CA . ALA A 1 581 ? -11.992 11.140 33.698 1.00 25.55 581 ALA A CA 1
ATOM 4510 C C . ALA A 1 581 ? -10.855 10.792 32.723 1.00 25.55 581 ALA A C 1
ATOM 4512 O O . ALA A 1 581 ? -10.017 11.635 32.405 1.00 25.55 581 ALA A O 1
ATOM 4513 N N . PHE A 1 582 ? -10.859 9.564 32.201 1.00 25.67 582 PHE A N 1
ATOM 4514 C CA . PHE A 1 582 ? -10.099 9.228 30.996 1.00 25.67 582 PHE A CA 1
ATOM 4515 C C . PHE A 1 582 ? -10.827 9.771 29.750 1.00 25.67 582 PHE A C 1
ATOM 4517 O O . PHE A 1 582 ? -12.061 9.739 29.712 1.00 25.67 582 PHE A O 1
ATOM 4524 N N . PRO A 1 583 ? -10.108 10.247 28.716 1.00 29.77 583 PRO A N 1
ATOM 4525 C CA . PRO A 1 583 ? -10.731 10.735 27.489 1.00 29.77 583 PRO A CA 1
ATOM 4526 C C . PRO A 1 583 ? -11.368 9.580 26.701 1.00 29.77 583 PRO A C 1
ATOM 4528 O O . PRO A 1 583 ? -10.681 8.661 26.257 1.00 29.77 583 PRO A O 1
ATOM 4531 N N . ILE A 1 584 ? -12.688 9.641 26.513 1.00 31.08 584 ILE A N 1
ATOM 4532 C CA . ILE A 1 584 ? -13.455 8.660 25.733 1.00 31.08 584 ILE A CA 1
ATOM 4533 C C . ILE A 1 584 ? -13.372 9.024 24.239 1.00 31.08 584 ILE A C 1
ATOM 4535 O O . ILE A 1 584 ? -13.793 10.125 23.872 1.00 31.08 584 ILE A O 1
ATOM 4539 N N . PRO A 1 585 ? -12.891 8.133 23.353 1.00 35.22 585 PRO A N 1
ATOM 4540 C CA . PRO A 1 585 ? -13.055 8.306 21.915 1.00 35.22 585 PRO A CA 1
ATOM 4541 C C . PRO A 1 585 ? -14.494 7.963 21.482 1.00 35.22 585 PRO A C 1
ATOM 4543 O O . PRO A 1 585 ? -15.083 7.012 21.983 1.00 35.22 585 PRO A O 1
ATOM 4546 N N . CYS A 1 586 ? -15.011 8.699 20.492 1.00 33.75 586 CYS A N 1
ATOM 4547 C CA . CYS A 1 586 ? -16.309 8.505 19.822 1.00 33.75 586 CYS A CA 1
ATOM 4548 C C . CYS A 1 586 ? -17.597 8.782 20.649 1.00 33.75 586 CYS A C 1
ATOM 4550 O O . CYS A 1 586 ? -18.129 7.902 21.324 1.00 33.75 586 CYS A O 1
ATOM 4552 N N . PRO A 1 587 ? -18.207 9.978 20.496 1.00 32.50 587 PRO A N 1
ATOM 4553 C CA . PRO A 1 587 ? -19.578 10.258 20.948 1.00 32.50 587 PRO A CA 1
ATOM 4554 C C . PRO A 1 587 ? -20.682 9.695 20.026 1.00 32.50 587 PRO A C 1
ATOM 4556 O O . PRO A 1 587 ? -21.857 9.704 20.395 1.00 32.50 587 PRO A O 1
ATOM 4559 N N . CYS A 1 588 ? -20.337 9.261 18.808 1.00 35.62 588 CYS A N 1
ATOM 4560 C CA . CYS A 1 588 ? -21.273 9.093 17.690 1.00 35.62 588 CYS A CA 1
ATOM 4561 C C . CYS A 1 588 ? -22.331 8.000 17.921 1.00 35.62 588 CYS A C 1
ATOM 4563 O O . CYS A 1 588 ? -23.503 8.194 17.598 1.00 35.62 588 CYS A O 1
ATOM 4565 N N . LEU A 1 589 ? -21.941 6.868 18.519 1.00 42.06 589 LEU A N 1
ATOM 4566 C CA . LEU A 1 589 ? -22.791 5.671 18.618 1.00 42.06 589 LEU A CA 1
ATOM 4567 C C . LEU A 1 589 ? -24.031 5.829 19.520 1.00 42.06 589 LEU A C 1
ATOM 4569 O O . LEU A 1 589 ? -24.925 4.986 19.477 1.00 42.06 589 LEU A O 1
ATOM 4573 N N . ARG A 1 590 ? -24.123 6.896 20.327 1.00 31.62 590 ARG A N 1
ATOM 4574 C CA . ARG A 1 590 ? -25.246 7.113 21.260 1.00 31.62 590 ARG A CA 1
ATOM 4575 C C . ARG A 1 590 ? -26.455 7.838 20.653 1.00 31.62 590 ARG A C 1
ATOM 4577 O O . ARG A 1 590 ? -27.497 7.895 21.298 1.00 31.62 590 ARG A O 1
ATOM 4584 N N . ALA A 1 591 ? -26.336 8.391 19.444 1.00 30.34 591 ALA A N 1
ATOM 4585 C CA . ALA A 1 591 ? -27.322 9.326 18.889 1.00 30.34 591 ALA A CA 1
ATOM 4586 C C . ALA A 1 591 ? -28.606 8.681 18.315 1.00 30.34 591 ALA A C 1
ATOM 4588 O O . ALA A 1 591 ? -29.608 9.372 18.155 1.00 30.34 591 ALA A O 1
ATOM 4589 N N . ASN A 1 592 ? -28.614 7.372 18.035 1.00 31.42 592 ASN A N 1
ATOM 4590 C CA . ASN A 1 592 ? -29.723 6.694 17.339 1.00 31.42 592 ASN A CA 1
ATOM 4591 C C . ASN A 1 592 ? -30.818 6.101 18.258 1.00 31.42 592 ASN A C 1
ATOM 4593 O O . ASN A 1 592 ? -31.633 5.303 17.799 1.00 31.42 592 ASN A O 1
ATOM 4597 N N . ILE A 1 593 ? -30.868 6.472 19.545 1.00 28.97 593 ILE A N 1
ATOM 4598 C CA . ILE A 1 593 ? -31.899 6.004 20.497 1.00 28.97 593 ILE A CA 1
ATOM 4599 C C . ILE A 1 593 ? -32.504 7.185 21.276 1.00 28.97 593 ILE A C 1
ATOM 4601 O O . ILE A 1 593 ? -32.377 7.267 22.493 1.00 28.97 593 ILE A O 1
ATOM 4605 N N . LEU A 1 594 ? -33.151 8.115 20.563 1.00 26.98 594 LEU A N 1
ATOM 4606 C CA . LEU A 1 594 ? -34.081 9.126 21.105 1.00 26.98 594 LEU A CA 1
ATOM 4607 C C . LEU A 1 594 ? -34.882 9.756 19.942 1.00 26.98 594 LEU A C 1
ATOM 4609 O O . LEU A 1 594 ? -34.643 10.886 19.528 1.00 26.98 594 LEU A O 1
ATOM 4613 N N . GLY A 1 595 ? -35.790 8.970 19.350 1.00 27.86 595 GLY A N 1
ATOM 4614 C CA . GLY A 1 595 ? -36.483 9.317 18.096 1.00 27.86 595 GLY A CA 1
ATOM 4615 C C . GLY A 1 595 ? -37.900 8.747 17.960 1.00 27.86 595 GLY A C 1
ATOM 4616 O O . GLY A 1 595 ? -38.353 8.486 16.849 1.00 27.86 595 GLY A O 1
ATOM 4617 N N . ALA A 1 596 ? -38.582 8.505 19.080 1.00 30.41 596 ALA A N 1
ATOM 4618 C CA . ALA A 1 596 ? -39.985 8.097 19.139 1.00 30.41 596 ALA A CA 1
ATOM 4619 C C . ALA A 1 596 ? -40.584 8.565 20.474 1.00 30.41 596 ALA A C 1
ATOM 4621 O O . ALA A 1 596 ? -39.901 8.460 21.492 1.00 30.41 596 ALA A O 1
ATOM 4622 N N . LEU A 1 597 ? -41.851 9.014 20.455 1.00 26.27 597 LEU A N 1
ATOM 4623 C CA . LEU A 1 597 ? -42.470 9.900 21.466 1.00 26.27 597 LEU A CA 1
ATOM 4624 C C . LEU A 1 597 ? -41.837 11.319 21.395 1.00 26.27 597 LEU A C 1
ATOM 4626 O O . LEU A 1 597 ? -40.621 11.437 21.313 1.00 26.27 597 LEU A O 1
ATOM 4630 N N . GLU A 1 598 ? -42.567 12.438 21.346 1.00 27.41 598 GLU A N 1
ATOM 4631 C CA . GLU A 1 598 ? -43.966 12.706 21.717 1.00 27.41 598 GLU A CA 1
ATOM 4632 C C . GLU A 1 598 ? -44.690 13.610 20.691 1.00 27.41 598 GLU A C 1
ATOM 4634 O O . GLU A 1 598 ? -44.142 14.610 20.232 1.00 27.41 598 GLU A O 1
ATOM 4639 N N . ASP A 1 599 ? -45.961 13.309 20.408 1.00 26.34 599 ASP A N 1
ATOM 4640 C CA . ASP A 1 599 ? -46.944 14.267 19.876 1.00 26.34 599 ASP A CA 1
ATOM 4641 C C . ASP A 1 599 ? -47.772 14.799 21.058 1.00 26.34 599 ASP A C 1
ATOM 4643 O O . ASP A 1 599 ? -48.353 13.972 21.756 1.00 26.34 599 ASP A O 1
ATOM 4647 N N . PHE A 1 600 ? -47.886 16.126 21.260 1.00 25.95 600 PHE A N 1
ATOM 4648 C CA . PHE A 1 600 ? -49.157 16.806 21.613 1.00 25.95 600 PHE A CA 1
ATOM 4649 C C . PHE A 1 600 ? -49.048 18.348 21.806 1.00 25.95 600 PHE A C 1
ATOM 4651 O O . PHE A 1 600 ? -48.527 18.844 22.796 1.00 25.95 600 PHE A O 1
ATOM 4658 N N . ASN A 1 601 ? -49.762 19.074 20.935 1.00 24.66 601 ASN A N 1
ATOM 4659 C CA . ASN A 1 601 ? -50.632 20.237 21.225 1.00 24.66 601 ASN A CA 1
ATOM 4660 C C . ASN A 1 601 ? -50.137 21.684 21.561 1.00 24.66 601 ASN A C 1
ATOM 4662 O O . ASN A 1 601 ? -49.469 21.973 22.545 1.00 24.66 601 ASN A O 1
ATOM 4666 N N . THR A 1 602 ? -50.789 22.625 20.850 1.00 25.81 602 THR A N 1
ATOM 4667 C CA . THR A 1 602 ? -51.333 23.944 21.296 1.00 25.81 602 THR A CA 1
ATOM 4668 C C . THR A 1 602 ? -50.487 25.236 21.453 1.00 25.81 602 THR A C 1
ATOM 4670 O O . THR A 1 602 ? -50.233 25.713 22.550 1.00 25.81 602 THR A O 1
ATOM 4673 N N . THR A 1 603 ? -50.361 25.954 20.321 1.00 24.84 603 THR A N 1
ATOM 4674 C CA . THR A 1 603 ? -50.913 27.323 20.052 1.00 24.84 603 THR A CA 1
ATOM 4675 C C . THR A 1 603 ? -50.437 28.631 20.741 1.00 24.84 603 THR A C 1
ATOM 4677 O O . THR A 1 603 ? -50.624 28.812 21.937 1.00 24.84 603 THR A O 1
ATOM 4680 N N . ARG A 1 604 ? -50.218 29.636 19.852 1.00 24.41 604 ARG A N 1
ATOM 4681 C CA . ARG A 1 604 ? -50.765 31.036 19.796 1.00 24.41 604 ARG A CA 1
ATOM 4682 C C . ARG A 1 604 ? -49.916 32.264 20.228 1.00 24.41 604 ARG A C 1
ATOM 4684 O O . ARG A 1 604 ? -49.622 32.417 21.401 1.00 24.41 604 ARG A O 1
ATOM 4691 N N . MET A 1 605 ? -49.834 33.222 19.275 1.00 22.27 605 MET A N 1
ATOM 4692 C CA . MET A 1 605 ? -49.899 34.708 19.417 1.00 22.27 605 MET A CA 1
ATOM 4693 C C . MET A 1 605 ? -48.716 35.429 20.130 1.00 22.27 605 MET A C 1
ATOM 4695 O O . MET A 1 605 ? -48.073 34.845 20.987 1.00 22.27 605 MET A O 1
ATOM 4699 N N . GLU A 1 606 ? -48.329 36.682 19.819 1.00 24.36 606 GLU A N 1
ATOM 4700 C CA . GLU A 1 606 ? -48.818 37.690 18.842 1.00 24.36 606 GLU A CA 1
ATOM 4701 C C . GLU A 1 606 ? -47.691 38.678 18.390 1.00 24.36 606 GLU A C 1
ATOM 4703 O O . GLU A 1 606 ? -46.549 38.567 18.829 1.00 24.36 606 GLU A O 1
ATOM 4708 N N . GLU A 1 607 ? -48.006 39.634 17.503 1.00 22.31 607 GLU A N 1
ATOM 4709 C CA . GLU A 1 607 ? -47.131 40.689 16.910 1.00 22.31 607 GLU A CA 1
ATOM 4710 C C . GLU A 1 607 ? -47.650 42.108 17.325 1.00 22.31 607 GLU A C 1
ATOM 4712 O O . GLU A 1 607 ? -48.672 42.156 18.012 1.00 22.31 607 GLU A O 1
ATOM 4717 N N . PRO A 1 608 ? -47.171 43.284 16.828 1.00 48.75 608 PRO A N 1
ATOM 4718 C CA . PRO A 1 608 ? -45.827 43.809 16.473 1.00 48.75 608 PRO A CA 1
ATOM 4719 C C . PRO A 1 608 ? -45.548 45.239 17.078 1.00 48.75 608 PRO A C 1
ATOM 4721 O O . PRO A 1 608 ? -46.305 45.697 17.928 1.00 48.75 608 PRO A O 1
ATOM 4724 N N . LEU A 1 609 ? -44.516 45.983 16.590 1.00 24.47 609 LEU A N 1
ATOM 4725 C CA . LEU A 1 609 ? -44.526 47.426 16.145 1.00 24.47 609 LEU A CA 1
ATOM 4726 C C . LEU A 1 609 ? -43.280 48.317 16.486 1.00 24.47 609 LEU A C 1
ATOM 4728 O O . LEU A 1 609 ? -42.902 48.447 17.639 1.00 24.47 609 LEU A O 1
ATOM 4732 N N . LEU A 1 610 ? -42.743 49.007 15.448 1.00 26.69 610 LEU A N 1
ATOM 4733 C CA . LEU A 1 610 ? -42.337 50.449 15.298 1.00 26.69 610 LEU A CA 1
ATOM 4734 C C . LEU A 1 610 ? -41.649 51.262 16.452 1.00 26.69 610 LEU A C 1
ATOM 4736 O O . LEU A 1 610 ? -42.019 51.136 17.603 1.00 26.69 610 LEU A O 1
ATOM 4740 N N . SER A 1 611 ? -40.775 52.283 16.246 1.00 25.28 611 SER A N 1
ATOM 4741 C CA . SER A 1 611 ? -40.071 52.871 15.065 1.00 25.28 611 SER A CA 1
ATOM 4742 C C . SER A 1 611 ? -39.104 54.043 15.439 1.00 25.28 611 SER A C 1
ATOM 4744 O O . SER A 1 611 ? -39.263 54.618 16.510 1.00 25.28 611 SER A O 1
ATOM 4746 N N . ARG A 1 612 ? -38.251 54.507 14.484 1.00 27.59 612 ARG A N 1
ATOM 4747 C CA . ARG A 1 612 ? -37.492 55.811 14.439 1.00 27.59 612 ARG A CA 1
ATOM 4748 C C . ARG A 1 612 ? -36.388 56.002 15.520 1.00 27.59 612 ARG A C 1
ATOM 4750 O O . ARG A 1 612 ? -36.405 55.320 16.526 1.00 27.59 612 ARG A O 1
ATOM 4757 N N . GLY A 1 613 ? -35.368 56.874 15.389 1.00 25.12 613 GLY A N 1
ATOM 4758 C CA . GLY A 1 613 ? -34.923 57.811 14.329 1.00 25.12 613 GLY A CA 1
ATOM 4759 C C . GLY A 1 613 ? -33.506 58.396 14.624 1.00 25.12 613 GLY A C 1
ATOM 4760 O O . GLY A 1 613 ? -32.955 58.130 15.686 1.00 25.12 613 GLY A O 1
ATOM 4761 N N . LYS A 1 614 ? -32.885 59.160 13.699 1.00 26.45 614 LYS A N 1
ATOM 4762 C CA . LYS A 1 614 ? -31.481 59.671 13.790 1.00 26.45 614 LYS A CA 1
ATOM 4763 C C . LYS A 1 614 ? -31.366 61.130 14.292 1.00 26.45 614 LYS A C 1
ATOM 4765 O O . LYS A 1 614 ? -32.231 61.916 13.922 1.00 26.45 614 LYS A O 1
ATOM 4770 N N . LEU A 1 615 ? -30.229 61.513 14.913 1.00 28.36 615 LEU A N 1
ATOM 4771 C CA . LEU A 1 615 ? -29.200 62.484 14.410 1.00 28.36 615 LEU A CA 1
ATOM 4772 C C . LEU A 1 615 ? -28.300 63.085 15.525 1.00 28.36 615 LEU A C 1
ATOM 4774 O O . LEU A 1 615 ? -28.800 63.459 16.578 1.00 28.36 615 LEU A O 1
ATOM 4778 N N . GLY A 1 616 ? -26.990 63.245 15.268 1.00 24.48 616 GLY A N 1
ATOM 4779 C CA . GLY A 1 616 ? -26.008 63.878 16.174 1.00 24.48 616 GLY A CA 1
ATOM 4780 C C . GLY A 1 616 ? -24.605 64.002 15.531 1.00 24.48 616 GLY A C 1
ATOM 4781 O O . GLY A 1 616 ? -24.222 63.107 14.784 1.00 24.48 616 GLY A O 1
ATOM 4782 N N . ASN A 1 617 ? -23.871 65.107 15.770 1.00 26.22 617 ASN A N 1
ATOM 4783 C CA . ASN A 1 617 ? -22.680 65.563 15.001 1.00 26.22 617 ASN A CA 1
ATOM 4784 C C . ASN A 1 617 ? -21.568 66.187 15.910 1.00 26.22 617 ASN A C 1
ATOM 4786 O O . ASN A 1 617 ? -21.745 66.215 17.121 1.00 26.22 617 ASN A O 1
ATOM 4790 N N . ILE A 1 618 ? -20.533 66.816 15.294 1.00 25.00 618 ILE A N 1
ATOM 4791 C CA . ILE A 1 618 ? -19.475 67.730 15.847 1.00 25.00 618 ILE A CA 1
ATOM 4792 C C . ILE A 1 618 ? -18.229 66.955 16.387 1.00 25.00 618 ILE A C 1
ATOM 4794 O O . ILE A 1 618 ? -18.412 66.079 17.217 1.00 25.00 618 ILE A O 1
ATOM 4798 N N . ASN A 1 619 ? -16.971 67.040 15.879 1.00 25.55 619 ASN A N 1
ATOM 4799 C CA . ASN A 1 619 ? -16.001 68.121 15.495 1.00 25.55 619 ASN A CA 1
ATOM 4800 C C . ASN A 1 619 ? -15.181 68.677 16.697 1.00 25.55 619 ASN A C 1
ATOM 4802 O O . ASN A 1 619 ? -15.765 68.844 17.756 1.00 25.55 619 ASN A O 1
ATOM 4806 N N . MET A 1 620 ? -13.884 69.063 16.667 1.00 24.27 620 MET A N 1
ATOM 4807 C CA . MET A 1 620 ? -12.712 69.077 15.732 1.00 24.27 620 MET A CA 1
ATOM 4808 C C . MET A 1 620 ? -11.451 69.526 16.567 1.00 24.27 620 MET A C 1
ATOM 4810 O O . MET A 1 620 ? -11.668 70.033 17.661 1.00 24.27 620 MET A O 1
ATOM 4814 N N . ARG A 1 621 ? -10.146 69.526 16.188 1.00 24.16 621 ARG A N 1
ATOM 4815 C CA . ARG A 1 621 ? -9.249 68.895 15.166 1.00 24.16 621 ARG A CA 1
ATOM 4816 C C . ARG A 1 621 ? -7.790 69.423 15.401 1.00 24.16 621 ARG A C 1
ATOM 4818 O O . ARG A 1 621 ? -7.666 70.551 15.863 1.00 24.16 621 ARG A O 1
ATOM 4825 N N . VAL A 1 622 ? -6.724 68.706 14.971 1.00 25.17 622 VAL A N 1
ATOM 4826 C CA . VAL A 1 622 ? -5.262 69.084 15.064 1.00 25.17 622 VAL A CA 1
ATOM 4827 C C . VAL A 1 622 ? -4.748 69.223 16.541 1.00 25.17 622 VAL A C 1
ATOM 4829 O O . VAL A 1 622 ? -5.580 69.121 17.433 1.00 25.17 622 VAL A O 1
ATOM 4832 N N . ALA A 1 623 ? -3.468 69.359 16.962 1.00 24.88 623 ALA A N 1
ATOM 4833 C CA . ALA A 1 623 ? -2.102 69.459 16.375 1.00 24.88 623 ALA A CA 1
ATOM 4834 C C . ALA A 1 623 ? -1.010 69.046 17.428 1.00 24.88 623 ALA A C 1
ATOM 4836 O O . ALA A 1 623 ? -1.385 68.612 18.512 1.00 24.88 623 ALA A O 1
ATOM 4837 N N . LEU A 1 624 ? 0.305 69.330 17.292 1.00 25.72 624 LEU A N 1
ATOM 4838 C CA . LEU A 1 624 ? 1.357 68.855 16.348 1.00 25.72 624 LEU A CA 1
ATOM 4839 C C . LEU A 1 624 ? 2.696 69.590 16.682 1.00 25.72 624 LEU A C 1
ATOM 4841 O O . LEU A 1 624 ? 2.774 70.793 16.438 1.00 25.72 624 LEU A O 1
ATOM 4845 N N . THR A 1 625 ? 3.753 68.910 17.167 1.00 24.83 625 THR A N 1
ATOM 4846 C CA . THR A 1 625 ? 5.114 69.505 17.322 1.00 24.83 625 THR A CA 1
ATOM 4847 C C . THR A 1 625 ? 6.264 68.477 17.270 1.00 24.83 625 THR A C 1
ATOM 4849 O O . THR A 1 625 ? 6.019 67.276 17.342 1.00 24.83 625 THR A O 1
ATOM 4852 N N . ILE A 1 626 ? 7.509 68.961 17.106 1.00 27.28 626 ILE A N 1
ATOM 4853 C CA . ILE A 1 626 ? 8.763 68.215 16.826 1.00 27.28 626 ILE A CA 1
ATOM 4854 C C . ILE A 1 626 ? 9.889 68.717 17.765 1.00 27.28 626 ILE A C 1
ATOM 4856 O O . ILE A 1 626 ? 9.798 69.845 18.250 1.00 27.28 626 ILE A O 1
ATOM 4860 N N . GLY A 1 627 ? 10.951 67.926 17.985 1.00 24.36 627 GLY A N 1
ATOM 4861 C CA . GLY A 1 627 ? 12.230 68.386 18.553 1.00 24.36 627 GLY A CA 1
ATOM 4862 C C . GLY A 1 627 ? 13.398 67.422 18.268 1.00 24.36 627 GLY A C 1
ATOM 4863 O O . GLY A 1 627 ? 13.233 66.214 18.424 1.00 24.36 627 GLY A O 1
ATOM 4864 N N . ASP A 1 628 ? 14.548 67.964 17.854 1.00 28.00 628 ASP A N 1
ATOM 4865 C CA . ASP A 1 628 ? 15.806 67.256 17.541 1.00 28.00 628 ASP A CA 1
ATOM 4866 C C . ASP A 1 628 ? 16.831 67.349 18.695 1.00 28.00 628 ASP A C 1
ATOM 4868 O O . ASP A 1 628 ? 16.745 68.281 19.491 1.00 28.00 628 ASP A O 1
ATOM 4872 N N . GLU A 1 629 ? 17.854 66.473 18.725 1.00 26.78 629 GLU A N 1
ATOM 4873 C CA . GLU A 1 629 ? 19.247 66.852 19.079 1.00 26.78 629 GLU A CA 1
ATOM 4874 C C . GLU A 1 629 ? 20.293 65.763 18.715 1.00 26.78 629 GLU A C 1
ATOM 4876 O O . GLU A 1 629 ? 19.936 64.646 18.333 1.00 26.78 629 GLU A O 1
ATOM 4881 N N . GLU A 1 630 ? 21.596 66.090 18.772 1.00 28.22 630 GLU A N 1
ATOM 4882 C CA . GLU A 1 630 ? 22.682 65.325 18.123 1.00 28.22 630 GLU A CA 1
ATOM 4883 C C . GLU A 1 630 ? 23.735 64.654 19.051 1.00 28.22 630 GLU A C 1
ATOM 4885 O O . GLU A 1 630 ? 24.150 65.204 20.070 1.00 28.22 630 GLU A O 1
ATOM 4890 N N . SER A 1 631 ? 24.394 63.617 18.498 1.00 25.59 631 SER A N 1
ATOM 4891 C CA . SER A 1 631 ? 25.866 63.389 18.523 1.00 25.59 631 SER A CA 1
ATOM 4892 C C . SER A 1 631 ? 26.576 62.569 19.638 1.00 25.59 631 SER A C 1
ATOM 4894 O O . SER A 1 631 ? 26.116 62.423 20.763 1.00 25.59 631 SER A O 1
ATOM 4896 N N . ARG A 1 632 ? 27.804 62.126 19.271 1.00 26.05 632 ARG A N 1
ATOM 4897 C CA . ARG A 1 632 ? 28.991 61.724 20.085 1.00 26.05 632 ARG A CA 1
ATOM 4898 C C . ARG A 1 632 ? 29.165 60.275 20.594 1.00 26.05 632 ARG A C 1
ATOM 4900 O O . ARG A 1 632 ? 29.005 59.959 21.763 1.00 26.05 632 ARG A O 1
ATOM 4907 N N . THR A 1 633 ? 29.719 59.452 19.697 1.00 26.81 633 THR A N 1
ATOM 4908 C CA . THR A 1 633 ? 30.996 58.696 19.840 1.00 26.81 633 THR A CA 1
ATOM 4909 C C . THR A 1 633 ? 31.667 58.532 21.223 1.00 26.81 633 THR A C 1
ATOM 4911 O O . THR A 1 633 ? 32.032 59.538 21.830 1.00 26.81 633 THR A O 1
ATOM 4914 N N . MET A 1 634 ? 32.116 57.304 21.549 1.00 26.23 634 MET A N 1
ATOM 4915 C CA . MET A 1 634 ? 33.507 56.997 21.981 1.00 26.23 634 MET A CA 1
ATOM 4916 C C . MET A 1 634 ? 33.786 55.479 22.118 1.00 26.23 634 MET A C 1
ATOM 4918 O O . MET A 1 634 ? 32.875 54.710 22.393 1.00 26.23 634 MET A O 1
ATOM 4922 N N . GLY A 1 635 ? 35.068 55.077 22.036 1.00 24.88 635 GLY A N 1
ATOM 4923 C CA . GLY A 1 635 ? 35.609 53.988 22.875 1.00 24.88 635 GLY A CA 1
ATOM 4924 C C . GLY A 1 635 ? 35.834 52.583 22.282 1.00 24.88 635 GLY A C 1
ATOM 4925 O O . GLY A 1 635 ? 35.122 51.650 22.628 1.00 24.88 635 GLY A O 1
ATOM 4926 N N . SER A 1 636 ? 36.922 52.382 21.528 1.00 26.33 636 SER A N 1
ATOM 4927 C CA . SER A 1 636 ? 37.594 51.066 21.411 1.00 26.33 636 SER A CA 1
ATOM 4928 C C . SER A 1 636 ? 38.694 50.916 22.474 1.00 26.33 636 SER A C 1
ATOM 4930 O O . SER A 1 636 ? 39.304 51.929 22.828 1.00 26.33 636 SER A O 1
ATOM 4932 N N . PRO A 1 637 ? 39.078 49.688 22.871 1.00 41.72 637 PRO A N 1
ATOM 4933 C CA . PRO A 1 637 ? 40.463 49.293 22.565 1.00 41.72 637 PRO A CA 1
ATOM 4934 C C . PRO A 1 637 ? 40.657 47.822 22.135 1.00 41.72 637 PRO A C 1
ATOM 4936 O O . PRO A 1 637 ? 39.828 46.950 22.369 1.00 41.72 637 PRO A O 1
ATOM 4939 N N . THR A 1 638 ? 41.806 47.561 21.507 1.00 27.27 638 THR A N 1
ATOM 4940 C CA . THR A 1 638 ? 42.226 46.284 20.894 1.00 27.27 638 THR A CA 1
ATOM 4941 C C . THR A 1 638 ? 43.198 45.473 21.756 1.00 27.27 638 THR A C 1
ATOM 4943 O O . THR A 1 638 ? 44.049 46.080 22.402 1.00 27.27 638 THR A O 1
ATOM 4946 N N . TRP A 1 639 ? 43.237 44.143 21.584 1.00 24.86 639 TRP A N 1
ATOM 4947 C CA . TRP A 1 639 ? 44.461 43.326 21.740 1.00 24.86 639 TRP A CA 1
ATOM 4948 C C . TRP A 1 639 ? 44.585 42.266 20.619 1.00 24.86 639 TRP A C 1
ATOM 4950 O O . TRP A 1 639 ? 43.780 42.272 19.690 1.00 24.86 639 TRP A O 1
ATOM 4960 N N . ARG A 1 640 ? 45.676 41.482 20.593 1.00 25.45 640 ARG A N 1
ATOM 4961 C CA . ARG A 1 640 ? 46.339 41.004 19.355 1.00 25.45 640 ARG A CA 1
ATOM 4962 C C . ARG A 1 640 ? 46.709 39.504 19.327 1.00 25.45 640 ARG A C 1
ATOM 4964 O O . ARG A 1 640 ? 47.297 39.055 20.300 1.00 25.45 640 ARG A O 1
ATOM 4971 N N . LEU A 1 641 ? 46.611 38.903 18.122 1.00 28.88 641 LEU A N 1
ATOM 4972 C CA . LEU A 1 641 ? 47.577 37.967 17.470 1.00 28.88 641 LEU A CA 1
ATOM 4973 C C . LEU A 1 641 ? 47.855 36.582 18.135 1.00 28.88 641 LEU A C 1
ATOM 4975 O O . LEU A 1 641 ? 47.618 36.412 19.321 1.00 28.88 641 LEU A O 1
ATOM 4979 N N . ALA A 1 642 ? 48.355 35.538 17.443 1.00 27.61 642 ALA A N 1
ATOM 4980 C CA . ALA A 1 642 ? 48.794 35.365 16.036 1.00 27.61 642 ALA A CA 1
ATOM 4981 C C . ALA A 1 642 ? 48.780 33.873 15.585 1.00 27.61 642 ALA A C 1
ATOM 4983 O O . ALA A 1 642 ? 48.453 33.000 16.385 1.00 27.61 642 ALA A O 1
ATOM 4984 N N . HIS A 1 643 ? 49.268 33.641 14.349 1.00 27.47 643 HIS A N 1
ATOM 4985 C CA . HIS A 1 643 ? 49.670 32.370 13.705 1.00 27.47 643 HIS A CA 1
ATOM 4986 C C . HIS A 1 643 ? 48.534 31.594 12.981 1.00 27.47 643 HIS A C 1
ATOM 4988 O O . HIS A 1 643 ? 47.401 31.596 13.447 1.00 27.47 643 HIS A O 1
ATOM 4994 N N . GLU A 1 644 ? 48.735 30.942 11.819 1.00 25.81 644 GLU A N 1
ATOM 4995 C CA . GLU A 1 644 ? 49.954 30.845 10.980 1.00 25.81 644 GLU A CA 1
ATOM 4996 C C . GLU A 1 644 ? 49.687 30.937 9.448 1.00 25.81 644 GLU A C 1
ATOM 4998 O O . GLU A 1 644 ? 49.291 31.994 8.960 1.00 25.81 644 GLU A O 1
ATOM 5003 N N . ALA A 1 645 ? 49.939 29.865 8.681 1.00 28.00 645 ALA A N 1
ATOM 5004 C CA . ALA A 1 645 ? 49.966 29.777 7.210 1.00 28.00 645 ALA A CA 1
ATOM 5005 C C . ALA A 1 645 ? 49.190 28.503 6.748 1.00 28.00 645 ALA A C 1
ATOM 5007 O O . ALA A 1 645 ? 48.723 27.750 7.597 1.00 28.00 645 ALA A O 1
ATOM 5008 N N . ASP A 1 646 ? 48.959 28.162 5.472 1.00 26.31 646 ASP A N 1
ATOM 5009 C CA . ASP A 1 646 ? 49.771 28.345 4.253 1.00 26.31 646 ASP A CA 1
ATOM 5010 C C . ASP A 1 646 ? 48.907 28.611 2.985 1.00 26.31 646 ASP A C 1
ATOM 5012 O O . ASP A 1 646 ? 47.788 29.116 3.064 1.00 26.31 646 ASP A O 1
ATOM 5016 N N . SER A 1 647 ? 49.466 28.395 1.791 1.00 27.97 647 SER A N 1
ATOM 5017 C CA . SER A 1 647 ? 49.189 29.174 0.588 1.00 27.97 647 SER A CA 1
ATOM 5018 C C . SER A 1 647 ? 49.484 28.409 -0.712 1.00 27.97 647 SER A C 1
ATOM 5020 O O . SER A 1 647 ? 50.348 27.532 -0.738 1.00 27.97 647 SER A O 1
ATOM 5022 N N . ARG A 1 648 ? 48.818 28.799 -1.818 1.00 27.69 648 ARG A N 1
ATOM 5023 C CA . ARG A 1 648 ? 49.368 28.824 -3.200 1.00 27.69 648 ARG A CA 1
ATOM 5024 C C . ARG A 1 648 ? 48.391 29.422 -4.230 1.00 27.69 648 ARG A C 1
ATOM 5026 O O . ARG A 1 648 ? 47.191 29.184 -4.188 1.00 27.69 648 ARG A O 1
ATOM 5033 N N . ARG A 1 649 ? 48.951 30.161 -5.195 1.00 27.12 649 ARG A N 1
ATOM 5034 C CA . ARG A 1 649 ? 48.387 30.511 -6.523 1.00 27.12 649 ARG A CA 1
ATOM 5035 C C . ARG A 1 649 ? 49.390 30.047 -7.600 1.00 27.12 649 ARG A C 1
ATOM 5037 O O . ARG A 1 649 ? 50.530 29.745 -7.240 1.00 27.12 649 ARG A O 1
ATOM 5044 N N . PRO A 1 650 ? 49.010 29.987 -8.889 1.00 40.66 650 PRO A N 1
ATOM 5045 C CA . PRO A 1 650 ? 49.385 31.059 -9.844 1.00 40.66 650 PRO A CA 1
ATOM 5046 C C . PRO A 1 650 ? 48.151 31.648 -10.573 1.00 40.66 650 PRO A C 1
ATOM 5048 O O . PRO A 1 650 ? 47.111 31.006 -10.635 1.00 40.66 650 PRO A O 1
ATOM 5051 N N . LEU A 1 651 ? 48.100 32.941 -10.929 1.00 23.14 651 LEU A N 1
ATOM 5052 C CA . LEU A 1 651 ? 48.599 33.582 -12.174 1.00 23.14 651 LEU A CA 1
ATOM 5053 C C . LEU A 1 651 ? 48.113 32.894 -13.475 1.00 23.14 651 LEU A C 1
ATOM 5055 O O . LEU A 1 651 ? 48.423 31.730 -13.680 1.00 23.14 651 LEU A O 1
ATOM 5059 N N . VAL A 1 652 ? 47.265 33.490 -14.334 1.00 25.64 652 VAL A N 1
ATOM 5060 C CA . VAL A 1 652 ? 47.285 34.800 -15.057 1.00 25.64 652 VAL A CA 1
ATOM 5061 C C . VAL A 1 652 ? 48.165 34.802 -16.316 1.00 25.64 652 VAL A C 1
ATOM 5063 O O . VAL A 1 652 ? 49.382 34.869 -16.200 1.00 25.64 652 VAL A O 1
ATOM 5066 N N . VAL A 1 653 ? 47.521 34.898 -17.492 1.00 21.98 653 VAL A N 1
ATOM 5067 C CA . VAL A 1 653 ? 47.973 35.628 -18.702 1.00 21.98 653 VAL A CA 1
ATOM 5068 C C . VAL A 1 653 ? 46.732 36.219 -19.402 1.00 21.98 653 VAL A C 1
ATOM 5070 O O . VAL A 1 653 ? 45.646 35.652 -19.324 1.00 21.98 653 VAL A O 1
ATOM 5073 N N . ILE A 1 654 ? 46.890 37.372 -20.062 1.00 25.62 654 ILE A N 1
ATOM 5074 C CA . ILE A 1 654 ? 45.858 38.094 -20.827 1.00 25.62 654 ILE A CA 1
ATOM 5075 C C . ILE A 1 654 ? 46.108 37.902 -22.329 1.00 25.62 654 ILE A C 1
ATOM 5077 O O . ILE A 1 654 ? 47.256 38.000 -22.760 1.00 25.62 654 ILE A O 1
ATOM 5081 N N . LEU A 1 655 ? 45.050 37.777 -23.137 1.00 23.52 655 LEU A N 1
ATOM 5082 C CA . LEU A 1 655 ? 45.088 38.197 -24.542 1.00 23.52 655 LEU A CA 1
ATOM 5083 C C . LEU A 1 655 ? 43.869 39.056 -24.893 1.00 23.52 655 LEU A C 1
ATOM 5085 O O . LEU A 1 655 ? 42.755 38.812 -24.438 1.00 23.52 655 LEU A O 1
ATOM 5089 N N . LEU A 1 656 ? 44.123 40.089 -25.693 1.00 25.94 656 LEU A N 1
ATOM 5090 C CA . LEU A 1 656 ? 43.138 41.038 -26.203 1.00 25.94 656 LEU A CA 1
ATOM 5091 C C . LEU A 1 656 ? 42.659 40.605 -27.590 1.00 25.94 656 LEU A C 1
ATOM 5093 O O . LEU A 1 656 ? 43.460 40.144 -28.400 1.00 25.94 656 LEU A O 1
ATOM 5097 N N . ASN A 1 657 ? 41.411 40.933 -27.919 1.00 23.61 657 ASN A N 1
ATOM 5098 C CA . ASN A 1 657 ? 41.138 41.541 -29.219 1.00 23.61 657 ASN A CA 1
ATOM 5099 C C . ASN A 1 657 ? 39.984 42.553 -29.116 1.00 23.61 657 ASN A C 1
ATOM 5101 O O . ASN A 1 657 ? 39.205 42.525 -28.162 1.00 23.61 657 ASN A O 1
ATOM 5105 N N . ARG A 1 658 ? 39.943 43.513 -30.042 1.00 25.98 658 ARG A N 1
ATOM 5106 C CA . ARG A 1 658 ? 39.078 44.714 -30.026 1.00 25.98 658 ARG A CA 1
ATOM 5107 C C . ARG A 1 658 ? 38.724 45.089 -31.479 1.00 25.98 658 ARG A C 1
ATOM 5109 O O . ARG A 1 658 ? 39.169 44.382 -32.373 1.00 25.98 658 ARG A O 1
ATOM 5116 N N . GLU A 1 659 ? 38.042 46.231 -31.683 1.00 28.09 659 GLU A N 1
ATOM 5117 C CA . GLU A 1 659 ? 37.764 46.890 -32.990 1.00 28.09 659 GLU A CA 1
ATOM 5118 C C . GLU A 1 659 ? 36.594 46.234 -33.792 1.00 28.09 659 GLU A C 1
ATOM 5120 O O . GLU A 1 659 ? 36.528 45.015 -33.865 1.00 28.09 659 GLU A O 1
ATOM 5125 N N . LEU A 1 660 ? 35.593 46.928 -34.386 1.00 24.22 660 LEU A N 1
ATOM 5126 C CA . LEU A 1 660 ? 35.304 48.374 -34.571 1.00 24.22 660 LEU A CA 1
ATOM 5127 C C . LEU A 1 660 ? 33.779 48.719 -34.688 1.00 24.22 660 LEU A C 1
ATOM 5129 O O . LEU A 1 660 ? 33.041 48.044 -35.389 1.00 24.22 660 LEU A O 1
ATOM 5133 N N . LYS A 1 661 ? 33.382 49.839 -34.047 1.00 25.17 661 LYS A N 1
ATOM 5134 C CA . LYS A 1 661 ? 32.419 50.938 -34.399 1.00 25.17 661 LYS A CA 1
ATOM 5135 C C . LYS A 1 661 ? 31.142 50.727 -35.272 1.00 25.17 661 LYS A C 1
ATOM 5137 O O . LYS A 1 661 ? 31.243 50.349 -36.428 1.00 25.17 661 LYS A O 1
ATOM 5142 N N . HIS A 1 662 ? 29.985 51.174 -34.732 1.00 24.88 662 HIS A N 1
ATOM 5143 C CA . HIS A 1 662 ? 29.213 52.437 -35.010 1.00 24.88 662 HIS A CA 1
ATOM 5144 C C . HIS A 1 662 ? 29.241 53.123 -36.407 1.00 24.88 662 HIS A C 1
ATOM 5146 O O . HIS A 1 662 ? 30.236 52.944 -37.107 1.00 24.88 662 HIS A O 1
ATOM 5152 N N . PRO A 1 663 ? 28.288 54.044 -36.767 1.00 47.47 663 PRO A N 1
ATOM 5153 C CA . PRO A 1 663 ? 27.224 54.754 -35.986 1.00 47.47 663 PRO A CA 1
ATOM 5154 C C . PRO A 1 663 ? 25.791 54.580 -36.613 1.00 47.47 663 PRO A C 1
ATOM 5156 O O . PRO A 1 663 ? 25.629 53.604 -37.330 1.00 47.47 663 PRO A O 1
ATOM 5159 N N . GLU A 1 664 ? 24.661 55.300 -36.408 1.00 25.05 664 GLU A N 1
ATOM 5160 C CA . GLU A 1 664 ? 24.188 56.655 -35.962 1.00 25.05 664 GLU A CA 1
ATOM 5161 C C . GLU A 1 664 ? 22.736 56.548 -35.348 1.00 25.05 664 GLU A C 1
ATOM 5163 O O . GLU A 1 664 ? 22.278 55.430 -35.136 1.00 25.05 664 GLU A O 1
ATOM 5168 N N . TYR A 1 665 ? 21.889 57.588 -35.143 1.00 25.86 665 TYR A N 1
ATOM 5169 C CA . TYR A 1 665 ? 21.938 58.766 -34.228 1.00 25.86 665 TYR A CA 1
ATOM 5170 C C . TYR A 1 665 ? 20.543 59.498 -34.184 1.00 25.86 665 TYR A C 1
ATOM 5172 O O . TYR A 1 665 ? 19.886 59.542 -35.218 1.00 25.86 665 TYR A O 1
ATOM 5180 N N . ILE A 1 666 ? 20.138 60.155 -33.062 1.00 24.59 666 ILE A N 1
ATOM 5181 C CA . ILE A 1 666 ? 19.030 61.183 -32.950 1.00 24.59 666 ILE A CA 1
ATOM 5182 C C . ILE A 1 666 ? 17.572 60.614 -33.165 1.00 24.59 666 ILE A C 1
ATOM 5184 O O . ILE A 1 666 ? 17.456 59.509 -33.671 1.00 24.59 666 ILE A O 1
ATOM 5188 N N . SER A 1 667 ? 16.376 61.132 -32.768 1.00 23.45 667 SER A N 1
ATOM 5189 C CA . SER A 1 667 ? 15.751 62.303 -32.058 1.00 23.45 667 SER A CA 1
ATOM 5190 C C . SER A 1 667 ? 14.563 61.772 -31.191 1.00 23.45 667 SER A C 1
ATOM 5192 O O . SER A 1 667 ? 13.871 60.874 -31.649 1.00 23.45 667 SER A O 1
ATOM 5194 N N . LEU A 1 668 ? 14.326 62.116 -29.908 1.00 24.75 668 LEU A N 1
ATOM 5195 C CA . LEU A 1 668 ? 13.740 63.331 -29.267 1.00 24.75 668 LEU A CA 1
ATOM 5196 C C . LEU A 1 668 ? 12.222 63.648 -29.489 1.00 24.75 668 LEU A C 1
ATOM 5198 O O . LEU A 1 668 ? 11.831 64.002 -30.593 1.00 24.75 668 LEU A O 1
ATOM 5202 N N . ARG A 1 669 ? 11.470 63.730 -28.357 1.00 23.44 669 ARG A N 1
ATOM 5203 C CA . ARG A 1 669 ? 10.198 64.484 -28.067 1.00 23.44 669 ARG A CA 1
ATOM 5204 C C . ARG A 1 669 ? 8.882 64.085 -28.792 1.00 23.44 669 ARG A C 1
ATOM 5206 O O . ARG A 1 669 ? 8.938 63.462 -29.836 1.00 23.44 669 ARG A O 1
ATOM 5213 N N . SER A 1 670 ? 7.666 64.483 -28.356 1.00 23.45 670 SER A N 1
ATOM 5214 C CA . SER A 1 670 ? 7.040 64.658 -27.009 1.00 23.45 670 SER A CA 1
ATOM 5215 C C . SER A 1 670 ? 5.513 64.946 -27.134 1.00 23.45 670 SER A C 1
ATOM 5217 O O . SER A 1 670 ? 5.070 65.355 -28.197 1.00 23.45 670 SER A O 1
ATOM 5219 N N . SER A 1 671 ? 4.755 64.852 -26.021 1.00 23.47 671 SER A N 1
ATOM 5220 C CA . SER A 1 671 ? 3.527 65.637 -25.681 1.00 23.47 671 SER A CA 1
ATOM 5221 C C . SER A 1 671 ? 2.263 65.634 -26.592 1.00 23.47 671 SER A C 1
ATOM 5223 O O . SER A 1 671 ? 2.273 66.304 -27.615 1.00 23.47 671 SER A O 1
ATOM 5225 N N . SER A 1 672 ? 1.166 64.993 -26.115 1.00 25.25 672 SER A N 1
ATOM 5226 C CA . SER A 1 672 ? -0.202 65.528 -25.758 1.00 25.25 672 SER A CA 1
ATOM 5227 C C . SER A 1 672 ? -0.920 66.615 -26.619 1.00 25.25 672 SER A C 1
ATOM 5229 O O . SER A 1 672 ? -0.209 67.387 -27.250 1.00 25.25 672 SER A O 1
ATOM 5231 N N . PRO A 1 673 ? -2.273 66.836 -26.554 1.00 40.75 673 PRO A N 1
ATOM 5232 C CA . PRO A 1 673 ? -3.249 66.451 -25.502 1.00 40.75 673 PRO A CA 1
ATOM 5233 C C . PRO A 1 673 ? -4.666 65.984 -25.992 1.00 40.75 673 PRO A C 1
ATOM 5235 O O . PRO A 1 673 ? -4.869 65.680 -27.161 1.00 40.75 673 PRO A O 1
ATOM 5238 N N . SER A 1 674 ? -5.636 65.928 -25.061 1.00 28.69 674 SER A N 1
ATOM 5239 C CA . SER A 1 674 ? -7.114 65.778 -25.201 1.00 28.69 674 SER A CA 1
ATOM 5240 C C . SER A 1 674 ? -7.830 67.171 -25.231 1.00 28.69 674 SER A C 1
ATOM 5242 O O . SER A 1 674 ? -7.076 68.146 -25.316 1.00 28.69 674 SER A O 1
ATOM 5244 N N . PRO A 1 675 ? -9.180 67.373 -25.085 1.00 51.50 675 PRO A N 1
ATOM 5245 C CA . PRO A 1 675 ? -10.341 66.468 -24.849 1.00 51.50 675 PRO A CA 1
ATOM 5246 C C . PRO A 1 675 ? -11.646 66.816 -25.666 1.00 51.50 675 PRO A C 1
ATOM 5248 O O . PRO A 1 675 ? -11.550 67.458 -26.705 1.00 51.50 675 PRO A O 1
ATOM 5251 N N . ASP A 1 676 ? -12.832 66.421 -25.147 1.00 28.05 676 ASP A N 1
ATOM 5252 C CA . ASP A 1 676 ? -14.218 66.928 -25.402 1.00 28.05 676 ASP A CA 1
ATOM 5253 C C . ASP A 1 676 ? -14.929 66.616 -26.754 1.00 28.05 676 ASP A C 1
ATOM 5255 O O . ASP A 1 676 ? -14.276 66.464 -27.778 1.00 28.05 676 ASP A O 1
ATOM 5259 N N . SER A 1 677 ? -16.277 66.546 -26.882 1.00 28.05 677 SER A N 1
ATOM 5260 C CA . SER A 1 677 ? -17.407 66.267 -25.942 1.00 28.05 677 SER A CA 1
ATOM 5261 C C . SER A 1 677 ? -18.717 65.908 -26.728 1.00 28.05 677 SER A C 1
ATOM 5263 O O . SER A 1 677 ? -18.666 65.741 -27.945 1.00 28.05 677 SER A O 1
ATOM 5265 N N . ASP A 1 678 ? -19.862 65.722 -26.044 1.00 29.88 678 ASP A N 1
ATOM 5266 C CA . ASP A 1 678 ? -21.160 65.151 -26.508 1.00 29.88 678 ASP A CA 1
ATOM 5267 C C . ASP A 1 678 ? -21.857 65.757 -27.760 1.00 29.88 678 ASP A C 1
ATOM 5269 O O . ASP A 1 678 ? -21.669 66.935 -28.054 1.00 29.88 678 ASP A O 1
ATOM 5273 N N . LEU A 1 679 ? -22.795 65.000 -28.395 1.00 26.50 679 LEU A N 1
ATOM 5274 C CA . LEU A 1 679 ? -24.248 65.353 -28.508 1.00 26.50 679 LEU A CA 1
ATOM 5275 C C . LEU A 1 679 ? -25.137 64.465 -29.449 1.00 26.50 679 LEU A C 1
ATOM 5277 O O . LEU A 1 679 ? -25.044 64.546 -30.667 1.00 26.50 679 LEU A O 1
ATOM 5281 N N . LEU A 1 680 ? -26.120 63.771 -28.840 1.00 26.34 680 LEU A N 1
ATOM 5282 C CA . LEU A 1 680 ? -27.575 63.673 -29.176 1.00 26.34 680 LEU A CA 1
ATOM 5283 C C . LEU A 1 680 ? -28.192 63.148 -30.525 1.00 26.34 680 LEU A C 1
ATOM 5285 O O . LEU A 1 680 ? -27.679 63.342 -31.617 1.00 26.34 680 LEU A O 1
ATOM 5289 N N . ILE A 1 681 ? -29.456 62.666 -30.382 1.00 24.33 681 ILE A N 1
ATOM 5290 C CA . ILE A 1 681 ? -30.613 62.591 -31.338 1.00 24.33 681 ILE A CA 1
ATOM 5291 C C . ILE A 1 681 ? -30.982 61.249 -32.058 1.00 24.33 681 ILE A C 1
ATOM 5293 O O . ILE A 1 681 ? -30.172 60.367 -32.309 1.00 24.33 681 ILE A O 1
ATOM 5297 N N . HIS A 1 682 ? -32.299 61.105 -32.302 1.00 27.72 682 HIS A N 1
ATOM 5298 C CA . HIS A 1 682 ? -33.159 59.964 -32.730 1.00 27.72 682 HIS A CA 1
ATOM 5299 C C . HIS A 1 682 ? -34.039 60.440 -33.947 1.00 27.72 682 HIS A C 1
ATOM 5301 O O . HIS A 1 682 ? -33.849 61.596 -34.331 1.00 27.72 682 HIS A O 1
ATOM 5307 N N . PRO A 1 683 ? -35.086 59.754 -34.506 1.00 53.03 683 PRO A N 1
ATOM 5308 C CA . PRO A 1 683 ? -35.524 58.332 -34.515 1.00 53.03 683 PRO A CA 1
ATOM 5309 C C . PRO A 1 683 ? -36.097 57.781 -35.887 1.00 53.03 683 PRO A C 1
ATOM 5311 O O . PRO A 1 683 ? -36.234 58.507 -36.864 1.00 53.03 683 PRO A O 1
ATOM 5314 N N . HIS A 1 684 ? -36.614 56.530 -35.866 1.00 32.75 684 HIS A N 1
ATOM 5315 C CA . HIS A 1 684 ? -37.856 56.014 -36.532 1.00 32.75 684 HIS A CA 1
ATOM 5316 C C . HIS A 1 684 ? -37.960 55.414 -37.975 1.00 32.75 684 HIS A C 1
ATOM 5318 O O . HIS A 1 684 ? -37.219 55.747 -38.888 1.00 32.75 684 HIS A O 1
ATOM 5324 N N . HIS A 1 685 ? -39.033 54.586 -38.119 1.00 30.50 685 HIS A N 1
ATOM 5325 C CA . HIS A 1 685 ? -39.706 53.987 -39.314 1.00 30.50 685 HIS A CA 1
ATOM 5326 C C . HIS A 1 685 ? -39.138 52.665 -39.921 1.00 30.50 685 HIS A C 1
ATOM 5328 O O . HIS A 1 685 ? -37.933 52.471 -39.895 1.00 30.50 685 HIS A O 1
ATOM 5334 N N . LEU A 1 686 ? -39.910 51.693 -40.483 1.00 27.75 686 LEU A N 1
ATOM 5335 C CA . LEU A 1 686 ? -41.379 51.409 -40.573 1.00 27.75 686 LEU A CA 1
ATOM 5336 C C . LEU A 1 686 ? -41.686 49.943 -41.056 1.00 27.75 686 LEU A C 1
ATOM 5338 O O . LEU A 1 686 ? -41.065 49.525 -42.020 1.00 27.75 686 LEU A O 1
ATOM 5342 N N . ARG A 1 687 ? -42.752 49.279 -40.527 1.00 28.19 687 ARG A N 1
ATOM 5343 C CA . ARG A 1 687 ? -43.647 48.224 -41.153 1.00 28.19 687 ARG A CA 1
ATOM 5344 C C . ARG A 1 687 ? -43.047 46.894 -41.728 1.00 28.19 687 ARG A C 1
ATOM 5346 O O . ARG A 1 687 ? -41.879 46.837 -42.055 1.00 28.19 687 ARG A O 1
ATOM 5353 N N . SER A 1 688 ? -43.782 45.778 -41.950 1.00 26.78 688 SER A N 1
ATOM 5354 C CA . SER A 1 688 ? -45.068 45.248 -41.403 1.00 26.78 688 SER A CA 1
ATOM 5355 C C . SER A 1 688 ? -45.424 43.809 -41.872 1.00 26.78 688 SER A C 1
ATOM 5357 O O . SER A 1 688 ? -45.294 43.526 -43.059 1.00 26.78 688 SER A O 1
ATOM 5359 N N . SER A 1 689 ? -46.137 43.040 -41.021 1.00 26.67 689 SER A N 1
ATOM 5360 C CA . SER A 1 689 ? -47.058 41.913 -41.366 1.00 26.67 689 SER A CA 1
ATOM 5361 C C . SER A 1 689 ? -46.425 40.574 -41.842 1.00 26.67 689 SER A C 1
ATOM 5363 O O . SER A 1 689 ? -45.273 40.578 -42.246 1.00 26.67 689 SER A O 1
ATOM 5365 N N . ARG A 1 690 ? -47.083 39.391 -41.802 1.00 27.12 690 ARG A N 1
ATOM 5366 C CA . ARG A 1 690 ? -48.497 39.017 -41.507 1.00 27.12 690 ARG A CA 1
ATOM 5367 C C . ARG A 1 690 ? -48.623 37.506 -41.141 1.00 27.12 690 ARG A C 1
ATOM 5369 O O . ARG A 1 690 ? -47.972 36.725 -41.811 1.00 27.12 690 ARG A O 1
ATOM 5376 N N . THR A 1 691 ? -49.526 37.132 -40.207 1.00 25.86 691 THR A N 1
ATOM 5377 C CA . THR A 1 691 ? -50.344 35.864 -40.117 1.00 25.86 691 THR A CA 1
ATOM 5378 C C . THR A 1 691 ? -49.701 34.453 -40.255 1.00 25.86 691 THR A C 1
ATOM 5380 O O . THR A 1 691 ? -48.832 34.251 -41.083 1.00 25.86 691 THR A O 1
ATOM 5383 N N . SER A 1 692 ? -50.158 33.378 -39.582 1.00 24.58 692 SER A N 1
ATOM 5384 C CA . SER A 1 692 ? -51.246 33.186 -38.590 1.00 24.58 692 SER A CA 1
ATOM 5385 C C . SER A 1 692 ? -51.234 31.778 -37.945 1.00 24.58 692 SER A C 1
ATOM 5387 O O . SER A 1 692 ? -50.753 30.836 -38.559 1.00 24.58 692 SER A O 1
ATOM 5389 N N . SER A 1 693 ? -51.949 31.650 -36.810 1.00 24.11 693 SER A N 1
ATOM 5390 C CA . SER A 1 693 ? -52.772 30.492 -36.361 1.00 24.11 693 SER A CA 1
ATOM 5391 C C . SER A 1 693 ? -52.142 29.118 -36.032 1.00 24.11 693 SER A C 1
ATOM 5393 O O . SER A 1 693 ? -51.289 28.642 -36.762 1.00 24.11 693 SER A O 1
ATOM 5395 N N . ALA A 1 694 ? -52.635 28.356 -35.038 1.00 24.69 694 ALA A N 1
ATOM 5396 C CA . ALA A 1 694 ? -53.497 28.684 -33.880 1.00 24.69 694 ALA A CA 1
ATOM 5397 C C . ALA A 1 694 ? -53.649 27.481 -32.913 1.00 24.69 694 ALA A C 1
ATOM 5399 O O . ALA A 1 694 ? -53.835 26.367 -33.386 1.00 24.69 694 ALA A O 1
ATOM 5400 N N . SER A 1 695 ? -53.812 27.767 -31.607 1.00 23.47 695 SER A N 1
ATOM 5401 C CA . SER A 1 695 ? -54.627 26.998 -30.623 1.00 23.47 695 SER A CA 1
ATOM 5402 C C . SER A 1 695 ? -54.211 25.538 -30.286 1.00 23.47 695 SER A C 1
ATOM 5404 O O . SER A 1 695 ? -53.453 24.926 -31.020 1.00 23.47 695 SER A O 1
ATOM 5406 N N . SER A 1 696 ? -54.619 24.920 -29.166 1.00 24.62 696 SER A N 1
ATOM 5407 C CA . SER A 1 696 ? -55.629 25.270 -28.141 1.00 24.62 696 SER A CA 1
ATOM 5408 C C . SER A 1 696 ? -55.269 24.736 -26.735 1.00 24.62 696 SER A C 1
ATOM 5410 O O . SER A 1 696 ? -54.575 23.735 -26.639 1.00 24.62 696 SER A O 1
ATOM 5412 N N . THR A 1 697 ? -55.818 25.361 -25.675 1.00 24.75 697 THR A N 1
ATOM 5413 C CA . THR A 1 697 ? -56.211 24.768 -24.357 1.00 24.75 697 THR A CA 1
ATOM 5414 C C . THR A 1 697 ? -55.332 23.643 -23.767 1.00 24.75 697 THR A C 1
ATOM 5416 O O . THR A 1 697 ? -55.371 22.518 -24.249 1.00 24.75 697 THR A O 1
ATOM 5419 N N . GLY A 1 698 ? -54.602 23.845 -22.665 1.00 24.25 698 GLY A N 1
ATOM 5420 C CA . GLY A 1 698 ? -55.153 23.983 -21.298 1.00 24.25 698 GLY A CA 1
ATOM 5421 C C . GLY A 1 698 ? -54.753 22.742 -20.464 1.00 24.25 698 GLY A C 1
ATOM 5422 O O . GLY A 1 698 ? -54.386 21.733 -21.049 1.00 24.25 698 GLY A O 1
ATOM 5423 N N . SER A 1 699 ? -54.758 22.704 -19.129 1.00 24.28 699 SER A N 1
ATOM 5424 C CA . SER A 1 699 ? -55.131 23.669 -18.081 1.00 24.28 699 SER A CA 1
ATOM 5425 C C . SER A 1 699 ? -54.468 23.242 -16.753 1.00 24.28 699 SER A C 1
ATOM 5427 O O . SER A 1 699 ? -54.342 22.040 -16.556 1.00 24.28 699 SER A O 1
ATOM 5429 N N . SER A 1 700 ? -54.205 24.182 -15.820 1.00 23.39 700 SER A N 1
ATOM 5430 C CA . SER A 1 700 ? -54.089 23.985 -14.341 1.00 23.39 700 SER A CA 1
ATOM 5431 C C . SER A 1 700 ? -53.024 22.983 -13.799 1.00 23.39 700 SER A C 1
ATOM 5433 O O . SER A 1 700 ? -52.799 21.935 -14.377 1.00 23.39 700 SER A O 1
ATOM 5435 N N . ILE A 1 701 ? -52.316 23.180 -12.675 1.00 25.52 701 ILE A N 1
ATOM 5436 C CA . ILE A 1 701 ? -52.552 23.945 -11.428 1.00 25.52 701 ILE A CA 1
ATOM 5437 C C . ILE A 1 701 ? -51.252 24.696 -11.000 1.00 25.52 701 ILE A C 1
ATOM 5439 O O . ILE A 1 701 ? -50.169 24.405 -11.499 1.00 25.52 701 ILE A O 1
ATOM 5443 N N . LEU A 1 702 ? -51.375 25.692 -10.107 1.00 22.17 702 LEU A N 1
ATOM 5444 C CA . LEU A 1 702 ? -50.299 26.535 -9.535 1.00 22.17 702 LEU A CA 1
ATOM 5445 C C . LEU A 1 702 ? -49.782 25.972 -8.157 1.00 22.17 702 LEU A C 1
ATOM 5447 O O . LEU A 1 702 ? -49.882 24.766 -7.960 1.00 22.17 702 LEU A O 1
ATOM 5451 N N . PRO A 1 703 ? -49.196 26.744 -7.208 1.00 32.38 703 PRO A N 1
ATOM 5452 C CA . PRO A 1 703 ? -47.747 27.020 -7.155 1.00 32.38 703 PRO A CA 1
ATOM 5453 C C . PRO A 1 703 ? -47.093 26.870 -5.745 1.00 32.38 703 PRO A C 1
ATOM 5455 O O . PRO A 1 703 ? -47.792 26.685 -4.755 1.00 32.38 703 PRO A O 1
ATOM 5458 N N . SER A 1 704 ? -45.787 27.200 -5.637 1.00 21.11 704 SER A N 1
ATOM 5459 C CA . SER A 1 704 ? -45.110 27.774 -4.431 1.00 21.11 704 SER A CA 1
ATOM 5460 C C . SER A 1 704 ? -44.936 26.863 -3.181 1.00 21.11 704 SER A C 1
ATOM 5462 O O . SER A 1 704 ? -45.571 25.821 -3.116 1.00 21.11 704 SER A O 1
ATOM 5464 N N . VAL A 1 705 ? -44.082 27.109 -2.162 1.00 22.81 705 VAL A N 1
ATOM 5465 C CA . VAL A 1 705 ? -43.088 28.167 -1.800 1.00 22.81 705 VAL A CA 1
ATOM 5466 C C . VAL A 1 705 ? -41.775 27.480 -1.308 1.00 22.81 705 VAL A C 1
ATOM 5468 O O . VAL A 1 705 ? -41.758 26.270 -1.104 1.00 22.81 705 VAL A O 1
ATOM 5471 N N . SER A 1 706 ? -40.677 28.226 -1.109 1.00 33.59 706 SER A N 1
ATOM 5472 C CA . SER A 1 706 ? -39.409 27.776 -0.485 1.00 33.59 706 SER A CA 1
ATOM 5473 C C . SER A 1 706 ? -39.457 27.618 1.054 1.00 33.59 706 SER A C 1
ATOM 5475 O O . SER A 1 706 ? -40.442 28.002 1.688 1.00 33.59 706 SER A O 1
ATOM 5477 N N . PRO A 1 707 ? -38.397 27.046 1.665 1.00 30.47 707 PRO A N 1
ATOM 5478 C CA . PRO A 1 707 ? -37.348 27.847 2.343 1.00 30.47 707 PRO A CA 1
ATOM 5479 C C . PRO A 1 707 ? -35.918 27.460 1.848 1.00 30.47 707 PRO A C 1
ATOM 5481 O O . PRO A 1 707 ? -35.787 26.529 1.063 1.00 30.47 707 PRO A O 1
ATOM 5484 N N . ARG A 1 708 ? -34.823 28.236 2.003 1.00 24.00 708 ARG A N 1
ATOM 5485 C CA . ARG A 1 708 ? -34.026 28.597 3.212 1.00 24.00 708 ARG A CA 1
ATOM 5486 C C . ARG A 1 708 ? -33.697 27.396 4.128 1.00 24.00 708 ARG A C 1
ATOM 5488 O O . ARG A 1 708 ? -34.603 26.637 4.430 1.00 24.00 708 ARG A O 1
ATOM 5495 N N . ALA A 1 709 ? -32.499 27.233 4.701 1.00 22.92 709 ALA A N 1
ATOM 5496 C CA . ALA A 1 709 ? -31.143 27.777 4.470 1.00 22.92 709 ALA A CA 1
ATOM 5497 C C . ALA A 1 709 ? -30.143 26.967 5.352 1.00 22.92 709 ALA A C 1
ATOM 5499 O O . ALA A 1 709 ? -30.611 26.204 6.193 1.00 22.92 709 ALA A O 1
ATOM 5500 N N . LEU A 1 710 ? -28.828 27.227 5.231 1.00 23.78 710 LEU A N 1
ATOM 5501 C CA . LEU A 1 710 ? -27.694 26.569 5.926 1.00 23.78 710 LEU A CA 1
ATOM 5502 C C . LEU A 1 710 ? -27.364 25.171 5.344 1.00 23.78 710 LEU A C 1
ATOM 5504 O O . LEU A 1 710 ? -28.264 24.356 5.175 1.00 23.78 710 LEU A O 1
ATOM 5508 N N . ASP A 1 711 ? -26.163 24.871 4.822 1.00 24.56 711 ASP A N 1
ATOM 5509 C CA . ASP A 1 711 ? -24.769 25.065 5.306 1.00 24.56 711 ASP A CA 1
ATOM 5510 C C . ASP A 1 711 ? -24.429 24.120 6.474 1.00 24.56 711 ASP A C 1
ATOM 5512 O O . ASP A 1 711 ? -25.215 24.022 7.410 1.00 24.56 711 ASP A O 1
ATOM 5516 N N . THR A 1 712 ? -23.301 23.401 6.544 1.00 24.03 712 THR A N 1
ATOM 5517 C CA . THR A 1 712 ? -22.166 23.070 5.635 1.00 24.03 712 THR A CA 1
ATOM 5518 C C . THR A 1 712 ? -21.613 21.698 6.131 1.00 24.03 712 THR A C 1
ATOM 5520 O O . THR A 1 712 ? -22.072 21.197 7.150 1.00 24.03 712 THR A O 1
ATOM 5523 N N . CYS A 1 713 ? -20.685 20.950 5.521 1.00 22.59 713 CYS A N 1
ATOM 5524 C CA . CYS A 1 713 ? -19.554 21.299 4.667 1.00 22.59 713 CYS A CA 1
ATOM 5525 C C . CYS A 1 713 ? -19.132 20.080 3.814 1.00 22.59 713 CYS A C 1
ATOM 5527 O O . CYS A 1 713 ? -18.974 18.981 4.342 1.00 22.59 713 CYS A O 1
ATOM 5529 N N . GLN A 1 714 ? -18.897 20.271 2.516 1.00 24.86 714 GLN A N 1
ATOM 5530 C CA . GLN A 1 714 ? -18.153 19.330 1.669 1.00 24.86 714 GLN A CA 1
ATOM 5531 C C . GLN A 1 714 ? -16.821 19.986 1.304 1.00 24.86 714 GLN A C 1
ATOM 5533 O O . GLN A 1 714 ? -16.855 21.150 0.934 1.00 24.86 714 GLN A O 1
ATOM 5538 N N . TYR A 1 715 ? -15.702 19.257 1.390 1.00 27.09 715 TYR A N 1
ATOM 5539 C CA . TYR A 1 715 ? -14.490 19.351 0.546 1.00 27.09 715 TYR A CA 1
ATOM 5540 C C . TYR A 1 715 ? -13.319 18.648 1.247 1.00 27.09 715 TYR A C 1
ATOM 5542 O O . TYR A 1 715 ? -12.997 18.999 2.372 1.00 27.09 715 TYR A O 1
ATOM 5550 N N . PHE A 1 716 ? -12.679 17.689 0.565 1.00 23.69 716 PHE A N 1
ATOM 5551 C CA . PHE A 1 716 ? -11.215 17.518 0.472 1.00 23.69 716 PHE A CA 1
ATOM 5552 C C . PHE A 1 716 ? -10.904 16.261 -0.363 1.00 23.69 716 PHE A C 1
ATOM 5554 O O . PHE A 1 716 ? -10.934 15.134 0.125 1.00 23.69 716 PHE A O 1
ATOM 5561 N N . LYS A 1 717 ? -10.619 16.459 -1.656 1.00 24.22 717 LYS A N 1
ATOM 5562 C CA . LYS A 1 717 ? -10.167 15.417 -2.594 1.00 24.22 717 LYS A CA 1
ATOM 5563 C C . LYS A 1 717 ? -9.100 16.013 -3.516 1.00 24.22 717 LYS A C 1
ATOM 5565 O O . LYS A 1 717 ? -9.430 16.502 -4.586 1.00 24.22 717 LYS A O 1
ATOM 5570 N N . MET A 1 718 ? -7.833 15.958 -3.110 1.00 24.06 718 MET A N 1
ATOM 5571 C CA . MET A 1 718 ? -6.673 16.119 -3.997 1.00 24.06 718 MET A CA 1
ATOM 5572 C C . MET A 1 718 ? -5.420 15.524 -3.330 1.00 24.06 718 MET A C 1
ATOM 5574 O O . MET A 1 718 ? -5.225 15.782 -2.142 1.00 24.06 718 MET A O 1
ATOM 5578 N N . ARG A 1 719 ? -4.564 14.815 -4.091 1.00 31.62 719 ARG A N 1
ATOM 5579 C CA . ARG A 1 719 ? -3.078 14.750 -3.981 1.00 31.62 719 ARG A CA 1
ATOM 5580 C C . ARG A 1 719 ? -2.508 13.594 -4.824 1.00 31.62 719 ARG A C 1
ATOM 5582 O O . ARG A 1 719 ? -2.362 12.474 -4.348 1.00 31.62 719 ARG A O 1
ATOM 5589 N N . SER A 1 720 ? -2.101 13.938 -6.040 1.00 28.78 720 SER A N 1
ATOM 5590 C CA . SER A 1 720 ? -1.026 13.286 -6.805 1.00 28.78 720 SER A CA 1
ATOM 5591 C C . SER A 1 720 ? -0.046 14.397 -7.242 1.00 28.78 720 SER A C 1
ATOM 5593 O O . SER A 1 720 ? -0.299 15.565 -6.935 1.00 28.78 720 SER A O 1
ATOM 5595 N N . ALA A 1 721 ? 1.094 14.059 -7.851 1.00 26.78 721 ALA A N 1
ATOM 5596 C CA . ALA A 1 721 ? 2.147 14.975 -8.338 1.00 26.78 721 ALA A CA 1
ATOM 5597 C C . ALA A 1 721 ? 2.880 15.918 -7.334 1.00 26.78 721 ALA A C 1
ATOM 5599 O O . ALA A 1 721 ? 3.995 16.347 -7.622 1.00 26.78 721 ALA A O 1
ATOM 5600 N N . ILE A 1 722 ? 2.363 16.192 -6.128 1.00 27.56 722 ILE A N 1
ATOM 5601 C CA . ILE A 1 722 ? 2.985 17.151 -5.176 1.00 27.56 722 ILE A CA 1
ATOM 5602 C C . ILE A 1 722 ? 4.294 16.659 -4.515 1.00 27.56 722 ILE A C 1
ATOM 5604 O O . ILE A 1 722 ? 5.086 17.462 -4.016 1.00 27.56 722 ILE A O 1
ATOM 5608 N N . LEU A 1 723 ? 4.548 15.347 -4.479 1.00 30.92 723 LEU A N 1
ATOM 5609 C CA . LEU A 1 723 ? 5.487 14.768 -3.508 1.00 30.92 723 LEU A CA 1
ATOM 5610 C C . LEU A 1 723 ? 6.992 14.951 -3.792 1.00 30.92 723 LEU A C 1
ATOM 5612 O O . LEU A 1 723 ? 7.787 14.523 -2.967 1.00 30.92 723 LEU A O 1
ATOM 5616 N N . VAL A 1 724 ? 7.404 15.589 -4.893 1.00 30.89 724 VAL A N 1
ATOM 5617 C CA . VAL A 1 724 ? 8.838 15.827 -5.194 1.00 30.89 724 VAL A CA 1
ATOM 5618 C C . VAL A 1 724 ? 9.283 17.261 -4.861 1.00 30.89 724 VAL A C 1
ATOM 5620 O O . VAL A 1 724 ? 10.448 17.483 -4.554 1.00 30.89 724 VAL A O 1
ATOM 5623 N N . ALA A 1 725 ? 8.359 18.230 -4.825 1.00 27.62 725 ALA A N 1
ATOM 5624 C CA . ALA A 1 725 ? 8.643 19.600 -4.375 1.00 27.62 725 ALA A CA 1
ATOM 5625 C C . ALA A 1 725 ? 8.400 19.809 -2.865 1.00 27.62 725 ALA A C 1
ATOM 5627 O O . ALA A 1 725 ? 8.934 20.739 -2.267 1.00 27.62 725 ALA A O 1
ATOM 5628 N N . ALA A 1 726 ? 7.574 18.962 -2.239 1.00 29.75 726 ALA A N 1
ATOM 5629 C CA . ALA A 1 726 ? 7.099 19.162 -0.866 1.00 29.75 726 ALA A CA 1
ATOM 5630 C C . ALA A 1 726 ? 7.973 18.523 0.237 1.00 29.75 726 ALA A C 1
ATOM 5632 O O . ALA A 1 726 ? 7.762 18.812 1.419 1.00 29.75 726 ALA A O 1
ATOM 5633 N N . ILE A 1 727 ? 8.966 17.686 -0.101 1.00 35.81 727 ILE A N 1
ATOM 5634 C CA . ILE A 1 727 ? 9.865 17.040 0.882 1.00 35.81 727 ILE A CA 1
ATOM 5635 C C . ILE A 1 727 ? 11.003 17.999 1.273 1.00 35.81 727 ILE A C 1
ATOM 5637 O O . ILE A 1 727 ? 12.192 17.757 1.089 1.00 35.81 727 ILE A O 1
ATOM 5641 N N . SER A 1 728 ? 10.607 19.144 1.815 1.00 32.25 728 SER A N 1
ATOM 5642 C CA . SER A 1 728 ? 11.471 20.072 2.558 1.00 32.25 728 SER A CA 1
ATOM 5643 C C . SER A 1 728 ? 10.733 20.728 3.735 1.00 32.25 728 SER A C 1
ATOM 5645 O O . SER A 1 728 ? 11.350 21.432 4.516 1.00 32.25 728 SER A O 1
ATOM 5647 N N . GLY A 1 729 ? 9.423 20.480 3.897 1.00 31.38 729 GLY A N 1
ATOM 5648 C CA . GLY A 1 729 ? 8.591 21.044 4.971 1.00 31.38 729 GLY A CA 1
ATOM 5649 C C . GLY A 1 729 ? 8.170 20.050 6.060 1.00 31.38 729 GLY A C 1
ATOM 5650 O O . GLY A 1 729 ? 7.253 20.351 6.819 1.00 31.38 729 GLY A O 1
ATOM 5651 N N . LEU A 1 730 ? 8.792 18.864 6.126 1.00 36.62 730 LEU A N 1
ATOM 5652 C CA . LEU A 1 730 ? 8.506 17.820 7.127 1.00 36.62 730 LEU A CA 1
ATOM 5653 C C . LEU A 1 730 ? 9.455 17.880 8.341 1.00 36.62 730 LEU A C 1
ATOM 5655 O O . LEU A 1 730 ? 9.787 16.863 8.950 1.00 36.62 730 LEU A O 1
ATOM 5659 N N . ALA A 1 731 ? 9.853 19.097 8.722 1.00 35.59 731 ALA A N 1
ATOM 5660 C CA . ALA A 1 731 ? 10.337 19.364 10.068 1.00 35.59 731 ALA A CA 1
ATOM 5661 C C . ALA A 1 731 ? 9.265 18.933 11.086 1.00 35.59 731 ALA A C 1
ATOM 5663 O O . ALA A 1 731 ? 8.068 19.154 10.882 1.00 35.59 731 ALA A O 1
ATOM 5664 N N . ALA A 1 732 ? 9.683 18.301 12.184 1.00 37.16 732 ALA A N 1
ATOM 5665 C CA . ALA A 1 732 ? 8.752 17.842 13.208 1.00 37.16 732 ALA A CA 1
ATOM 5666 C C . ALA A 1 732 ? 7.925 19.014 13.768 1.00 37.16 732 ALA A C 1
ATOM 5668 O O . ALA A 1 732 ? 8.440 20.117 13.970 1.00 37.16 732 ALA A O 1
ATOM 5669 N N . ALA A 1 733 ? 6.655 18.761 14.095 1.00 40.88 733 ALA A N 1
ATOM 5670 C CA . ALA A 1 733 ? 5.760 19.734 14.726 1.00 40.88 733 ALA A CA 1
ATOM 5671 C C . ALA A 1 733 ? 6.094 19.968 16.217 1.00 40.88 733 ALA A C 1
ATOM 5673 O O . ALA A 1 733 ? 5.213 19.978 17.073 1.00 40.88 733 ALA A O 1
ATOM 5674 N N . GLY A 1 734 ? 7.377 20.157 16.531 1.00 47.56 734 GLY A N 1
ATOM 5675 C CA . GLY A 1 734 ? 7.820 20.638 17.831 1.00 47.56 734 GLY A CA 1
ATOM 5676 C C . GLY A 1 734 ? 7.358 22.080 18.085 1.00 47.56 734 GLY A C 1
ATOM 5677 O O . GLY A 1 734 ? 7.006 22.801 17.135 1.00 47.56 734 GLY A O 1
ATOM 5678 N N . PRO A 1 735 ? 7.368 22.521 19.353 1.00 49.72 735 PRO A N 1
ATOM 5679 C CA . PRO A 1 735 ? 7.128 23.918 19.694 1.00 49.72 735 PRO A CA 1
ATOM 5680 C C . PRO A 1 735 ? 8.136 24.834 18.989 1.00 49.72 735 PRO A C 1
ATOM 5682 O O . PRO A 1 735 ? 9.225 24.403 18.604 1.00 49.72 735 PRO A O 1
ATOM 5685 N N . VAL A 1 736 ? 7.780 26.107 18.807 1.00 52.75 736 VAL A N 1
ATOM 5686 C CA . VAL A 1 736 ? 8.762 27.122 18.393 1.00 52.75 736 VAL A CA 1
ATOM 5687 C C . VAL A 1 736 ? 9.911 27.154 19.412 1.00 52.75 736 VAL A C 1
ATOM 5689 O O . VAL A 1 736 ? 9.682 27.104 20.621 1.00 52.75 736 VAL A O 1
ATOM 5692 N N . ALA A 1 737 ? 11.147 27.203 18.905 1.00 47.44 737 ALA A N 1
ATOM 5693 C CA . ALA A 1 737 ? 12.366 27.334 19.703 1.00 47.44 737 ALA A CA 1
ATOM 5694 C C . ALA A 1 737 ? 12.275 28.542 20.669 1.00 47.44 737 ALA A C 1
ATOM 5696 O O . ALA A 1 737 ? 11.527 29.478 20.378 1.00 47.44 737 ALA A O 1
ATOM 5697 N N . PRO A 1 738 ? 12.997 28.549 21.813 1.00 48.31 738 PRO A N 1
ATOM 5698 C CA . PRO A 1 738 ? 12.863 29.583 22.845 1.00 48.31 738 PRO A CA 1
ATOM 5699 C C . PRO A 1 738 ? 12.833 30.997 22.254 1.00 48.31 738 PRO A C 1
ATOM 5701 O O . PRO A 1 738 ? 13.744 31.399 21.535 1.00 48.31 738 PRO A O 1
ATOM 5704 N N . ARG A 1 739 ? 11.731 31.703 22.538 1.00 55.31 739 ARG A N 1
ATOM 5705 C CA . ARG A 1 739 ? 11.212 32.822 21.739 1.00 55.31 739 ARG A CA 1
ATOM 5706 C C . ARG A 1 739 ? 12.243 33.932 21.515 1.00 55.31 739 ARG A C 1
ATOM 5708 O O . ARG A 1 739 ? 12.459 34.763 22.399 1.00 55.31 739 ARG A O 1
ATOM 5715 N N . ASP A 1 740 ? 12.800 34.007 20.309 1.00 54.47 740 ASP A N 1
ATOM 5716 C CA . ASP A 1 740 ? 13.575 35.172 19.887 1.00 54.47 740 ASP A CA 1
ATOM 5717 C C . ASP A 1 740 ? 12.623 36.326 19.531 1.00 54.47 740 ASP A C 1
ATOM 5719 O O . ASP A 1 740 ? 12.025 36.395 18.455 1.00 54.47 740 ASP A O 1
ATOM 5723 N N . THR A 1 741 ? 12.461 37.250 20.477 1.00 54.31 741 THR A N 1
ATOM 5724 C CA . THR A 1 741 ? 11.655 38.461 20.296 1.00 54.31 741 THR A CA 1
ATOM 5725 C C . THR A 1 741 ? 12.470 39.647 19.766 1.00 54.31 741 THR A C 1
ATOM 5727 O O . THR A 1 741 ? 12.013 40.782 19.883 1.00 54.31 741 THR A O 1
ATOM 5730 N N . THR A 1 742 ? 13.676 39.454 19.220 1.00 52.34 742 THR A N 1
ATOM 5731 C CA . THR A 1 742 ? 14.498 40.564 18.695 1.00 52.34 742 THR A CA 1
ATOM 5732 C C . THR A 1 742 ? 14.058 41.022 17.303 1.00 52.34 742 THR A C 1
ATOM 5734 O O . THR A 1 742 ? 14.151 42.209 16.988 1.00 52.34 742 THR A O 1
ATOM 5737 N N . ALA A 1 743 ? 13.477 40.132 16.494 1.00 56.16 743 ALA A N 1
ATOM 5738 C CA . ALA A 1 743 ? 13.029 40.409 15.124 1.00 56.16 743 ALA A CA 1
ATOM 5739 C C . ALA A 1 743 ? 11.708 41.215 15.015 1.00 56.16 743 ALA A C 1
ATOM 5741 O O . ALA A 1 743 ? 11.005 41.149 14.009 1.00 56.16 743 ALA A O 1
ATOM 5742 N N . GLN A 1 744 ? 11.354 41.996 16.040 1.00 58.44 744 GLN A N 1
ATOM 5743 C CA . GLN A 1 744 ? 10.059 42.682 16.170 1.00 58.44 744 GLN A CA 1
ATOM 5744 C C . GLN A 1 744 ? 9.760 43.762 15.111 1.00 58.44 744 GLN A C 1
ATOM 5746 O O . GLN A 1 744 ? 8.599 44.135 14.961 1.00 58.44 744 GLN A O 1
ATOM 5751 N N . ASN A 1 745 ? 10.774 44.258 14.392 1.00 63.78 745 ASN A N 1
ATOM 5752 C CA . ASN A 1 745 ? 10.657 45.324 13.386 1.00 63.78 745 ASN A CA 1
ATOM 5753 C C . ASN A 1 745 ? 11.118 44.848 11.991 1.00 63.78 745 ASN A C 1
ATOM 5755 O O . ASN A 1 745 ? 11.920 45.514 11.333 1.00 63.78 745 ASN A O 1
ATOM 5759 N N . GLY A 1 746 ? 10.672 43.669 11.557 1.00 76.94 746 GLY A N 1
ATOM 5760 C CA . GLY A 1 746 ? 11.010 43.117 10.247 1.00 76.94 746 GLY A CA 1
ATOM 5761 C C . GLY A 1 746 ? 10.304 41.797 9.935 1.00 76.94 746 GLY A C 1
ATOM 5762 O O . GLY A 1 746 ? 9.308 41.430 10.556 1.00 76.94 746 GLY A O 1
ATOM 5763 N N . ILE A 1 747 ? 10.831 41.094 8.938 1.00 85.69 747 ILE A N 1
ATOM 5764 C CA . ILE A 1 747 ? 10.664 39.653 8.735 1.00 85.69 747 ILE A CA 1
ATOM 5765 C C . ILE A 1 747 ? 11.846 38.989 9.442 1.00 85.69 747 ILE A C 1
ATOM 5767 O O . ILE A 1 747 ? 12.997 39.362 9.187 1.00 85.69 747 ILE A O 1
ATOM 5771 N N . ASP A 1 748 ? 11.587 38.008 10.302 1.00 85.44 748 ASP A N 1
ATOM 5772 C CA . ASP A 1 748 ? 12.646 37.190 10.885 1.00 85.44 748 ASP A CA 1
ATOM 5773 C C . ASP A 1 748 ? 13.181 36.218 9.825 1.00 85.44 748 ASP A C 1
ATOM 5775 O O . ASP A 1 748 ? 12.622 35.148 9.578 1.00 85.44 748 ASP A O 1
ATOM 5779 N N . LEU A 1 749 ? 14.257 36.627 9.158 1.00 84.69 749 LEU A N 1
ATOM 5780 C CA . LEU A 1 749 ? 14.932 35.810 8.157 1.00 84.69 749 LEU A CA 1
ATOM 5781 C C . LEU A 1 749 ? 15.853 34.745 8.780 1.00 84.69 749 LEU A C 1
ATOM 5783 O O . LEU A 1 749 ? 16.386 33.938 8.028 1.00 84.69 749 LEU A O 1
ATOM 5787 N N . SER A 1 750 ? 16.025 34.678 10.108 1.00 79.56 750 SER A N 1
ATOM 5788 C CA . SER A 1 750 ? 16.760 33.559 10.726 1.00 79.56 750 SER A CA 1
ATOM 5789 C C . SER A 1 750 ? 15.980 32.246 10.600 1.00 79.56 750 SER A C 1
ATOM 5791 O O . SER A 1 750 ? 16.562 31.218 10.267 1.00 79.56 750 SER A O 1
ATOM 5793 N N . ALA A 1 751 ? 14.647 32.304 10.706 1.00 76.00 751 ALA A N 1
ATOM 5794 C CA . ALA A 1 751 ? 13.752 31.189 10.395 1.00 76.00 751 ALA A CA 1
ATOM 5795 C C . ALA A 1 751 ? 13.803 30.760 8.913 1.00 76.00 751 ALA A C 1
ATOM 5797 O O . ALA A 1 751 ? 13.468 29.625 8.596 1.00 76.00 751 ALA A O 1
ATOM 5798 N N . PHE A 1 752 ? 14.236 31.644 8.005 1.00 81.50 752 PHE A N 1
ATOM 5799 C CA . PHE A 1 752 ? 14.510 31.295 6.606 1.00 81.50 752 PHE A CA 1
ATOM 5800 C C . PHE A 1 752 ? 15.894 30.645 6.436 1.00 81.50 752 PHE A C 1
ATOM 5802 O O . PHE A 1 752 ? 16.020 29.690 5.678 1.00 81.50 752 PHE A O 1
ATOM 5809 N N . ASP A 1 753 ? 16.917 31.128 7.151 1.00 79.00 753 ASP A N 1
ATOM 5810 C CA . ASP A 1 753 ? 18.287 30.585 7.094 1.00 79.00 753 ASP A CA 1
ATOM 5811 C C . ASP A 1 753 ? 18.442 29.218 7.780 1.00 79.00 753 ASP A C 1
ATOM 5813 O O . ASP A 1 753 ? 19.394 28.492 7.497 1.00 79.00 753 ASP A O 1
ATOM 5817 N N . ALA A 1 754 ? 17.549 28.895 8.720 1.00 74.19 754 ALA A N 1
ATOM 5818 C CA . ALA A 1 754 ? 17.560 27.642 9.472 1.00 74.19 754 ALA A CA 1
ATOM 5819 C C . ALA A 1 754 ? 17.104 26.428 8.640 1.00 74.19 754 ALA A C 1
ATOM 5821 O O . ALA A 1 754 ? 17.480 25.299 8.956 1.00 74.19 754 ALA A O 1
ATOM 5822 N N . GLU A 1 755 ? 16.318 26.656 7.586 1.00 73.88 755 GLU A N 1
ATOM 5823 C CA . GLU A 1 755 ? 15.842 25.609 6.679 1.00 73.88 755 GLU A CA 1
ATOM 5824 C C . GLU A 1 755 ? 16.846 25.373 5.531 1.00 73.88 755 GLU A C 1
ATOM 5826 O O . GLU A 1 755 ? 17.478 26.318 5.045 1.00 73.88 755 GLU A O 1
ATOM 5831 N N . PRO A 1 756 ? 17.015 24.126 5.052 1.00 64.06 756 PRO A N 1
ATOM 5832 C CA . PRO A 1 756 ? 17.937 23.829 3.960 1.00 64.06 756 PRO A CA 1
ATOM 5833 C C . PRO A 1 756 ? 17.508 24.532 2.665 1.00 64.06 756 PRO A C 1
ATOM 5835 O O . PRO A 1 756 ? 16.324 24.581 2.331 1.00 64.06 756 PRO A O 1
ATOM 5838 N N . VAL A 1 757 ? 18.487 25.042 1.903 1.00 58.84 757 VAL A N 1
ATOM 5839 C CA . VAL A 1 757 ? 18.243 25.744 0.629 1.00 58.84 757 VAL A CA 1
ATOM 5840 C C . VAL A 1 757 ? 17.443 24.837 -0.317 1.00 58.84 757 VAL A C 1
ATOM 5842 O O . VAL A 1 757 ? 17.978 23.810 -0.747 1.00 58.84 757 VAL A O 1
ATOM 5845 N N . PRO A 1 758 ? 16.192 25.188 -0.676 1.00 54.81 758 PRO A N 1
ATOM 5846 C CA . PRO A 1 758 ? 15.335 24.273 -1.416 1.00 54.81 758 PRO A CA 1
ATOM 5847 C C . PRO A 1 758 ? 15.848 24.027 -2.831 1.00 54.81 758 PRO A C 1
ATOM 5849 O O . PRO A 1 758 ? 16.213 24.963 -3.549 1.00 54.81 758 PRO A O 1
ATOM 5852 N N . THR A 1 759 ? 15.823 22.770 -3.264 1.00 48.47 759 THR A N 1
ATOM 5853 C CA . THR A 1 759 ? 16.142 22.413 -4.646 1.00 48.47 759 THR A CA 1
ATOM 5854 C C . THR A 1 759 ? 15.139 23.077 -5.590 1.00 48.47 759 THR A C 1
ATOM 5856 O O . THR A 1 759 ? 13.925 22.949 -5.422 1.00 48.47 759 THR A O 1
ATOM 5859 N N . LYS A 1 760 ? 15.631 23.786 -6.612 1.00 47.81 760 LYS A N 1
ATOM 5860 C CA . LYS A 1 760 ? 14.783 24.196 -7.734 1.00 47.81 760 LYS A CA 1
ATOM 5861 C C . LYS A 1 760 ? 14.281 22.943 -8.451 1.00 47.81 760 LYS A C 1
ATOM 5863 O O . LYS A 1 760 ? 15.093 22.126 -8.874 1.00 47.81 760 LYS A O 1
ATOM 5868 N N . VAL A 1 761 ? 12.970 22.829 -8.633 1.00 51.31 761 VAL A N 1
ATOM 5869 C CA . VAL A 1 761 ? 12.345 21.727 -9.368 1.00 51.31 761 VAL A CA 1
ATOM 5870 C C . VAL A 1 761 ? 11.498 22.292 -10.501 1.00 51.31 761 VAL A C 1
ATOM 5872 O O . VAL A 1 761 ? 10.506 22.977 -10.285 1.00 51.31 761 VAL A O 1
ATOM 5875 N N . GLY A 1 762 ? 11.922 22.035 -11.733 1.00 40.62 762 GLY A N 1
ATOM 5876 C CA . GLY A 1 762 ? 11.099 22.238 -12.921 1.00 40.62 762 GLY A CA 1
ATOM 5877 C C . GLY A 1 762 ? 10.483 20.918 -13.393 1.00 40.62 762 GLY A C 1
ATOM 5878 O O . GLY A 1 762 ? 10.836 19.852 -12.882 1.00 40.62 762 GLY A O 1
ATOM 5879 N N . PRO A 1 763 ? 9.614 20.953 -14.416 1.00 43.19 763 PRO A N 1
ATOM 5880 C CA . PRO A 1 763 ? 9.368 19.762 -15.220 1.00 43.19 763 PRO A CA 1
ATOM 5881 C C . PRO A 1 763 ? 10.698 19.249 -15.793 1.00 43.19 763 PRO A C 1
ATOM 5883 O O . PRO A 1 763 ? 11.475 20.027 -16.353 1.00 43.19 763 PRO A O 1
ATOM 5886 N N . ALA A 1 764 ? 10.952 17.942 -15.693 1.00 42.31 764 ALA A N 1
ATOM 5887 C CA . ALA A 1 764 ? 12.015 17.324 -16.476 1.00 42.31 764 ALA A CA 1
ATOM 5888 C C . ALA A 1 764 ? 11.677 17.499 -17.967 1.00 42.31 764 ALA A C 1
ATOM 5890 O O . ALA A 1 764 ? 10.574 17.178 -18.407 1.00 42.31 764 ALA A O 1
ATOM 5891 N N . VAL A 1 765 ? 12.596 18.068 -18.737 1.00 39.53 765 VAL A N 1
ATOM 5892 C CA . VAL A 1 765 ? 12.332 18.471 -20.124 1.00 39.53 765 VAL A CA 1
ATOM 5893 C C . VAL A 1 765 ? 12.206 17.239 -21.021 1.00 39.53 765 VAL A C 1
ATOM 5895 O O . VAL A 1 765 ? 13.061 16.349 -20.980 1.00 39.53 765 VAL A O 1
ATOM 5898 N N . GLY A 1 766 ? 11.137 17.186 -21.818 1.00 42.56 766 GLY A N 1
ATOM 5899 C CA . GLY A 1 766 ? 10.698 15.975 -22.515 1.00 42.56 766 GLY A CA 1
ATOM 5900 C C . GLY A 1 766 ? 9.818 15.038 -21.677 1.00 42.56 766 GLY A C 1
ATOM 5901 O O . GLY A 1 766 ? 9.468 13.958 -22.147 1.00 42.56 766 GLY A O 1
ATOM 5902 N N . ALA A 1 767 ? 9.413 15.418 -20.457 1.00 39.06 767 ALA A N 1
ATOM 5903 C CA . ALA A 1 767 ? 8.467 14.624 -19.671 1.00 39.06 767 ALA A CA 1
ATOM 5904 C C . ALA A 1 767 ? 7.055 14.603 -20.286 1.00 39.06 767 ALA A C 1
ATOM 5906 O O . ALA A 1 767 ? 6.530 15.604 -20.795 1.00 39.06 767 ALA A O 1
ATOM 5907 N N . THR A 1 768 ? 6.419 13.439 -20.164 1.00 34.91 768 THR A N 1
ATOM 5908 C CA . THR A 1 768 ? 5.058 13.126 -20.614 1.00 34.91 768 THR A CA 1
ATOM 5909 C C . THR A 1 768 ? 4.225 12.735 -19.396 1.00 34.91 768 THR A C 1
ATOM 5911 O O . THR A 1 768 ? 4.584 11.784 -18.706 1.00 34.91 768 THR A O 1
ATOM 5914 N N . VAL A 1 769 ? 3.159 13.482 -19.087 1.00 46.34 769 VAL A N 1
ATOM 5915 C CA . VAL A 1 769 ? 2.534 13.465 -17.750 1.00 46.34 769 VAL A CA 1
ATOM 5916 C C . VAL A 1 769 ? 0.999 13.511 -17.824 1.00 46.34 769 VAL A C 1
ATOM 5918 O O . VAL A 1 769 ? 0.454 14.184 -18.698 1.00 46.34 769 VAL A O 1
ATOM 5921 N N . GLU A 1 770 ? 0.387 12.756 -16.900 1.00 35.28 770 GLU A N 1
ATOM 5922 C CA . GLU A 1 770 ? -0.999 12.696 -16.378 1.00 35.28 770 GLU A CA 1
ATOM 5923 C C . GLU A 1 770 ? -2.211 12.987 -17.296 1.00 35.28 770 GLU A C 1
ATOM 5925 O O . GLU A 1 770 ? -2.311 13.982 -18.012 1.00 35.28 770 GLU A O 1
ATOM 5930 N N . THR A 1 771 ? -3.226 12.117 -17.184 1.00 30.39 771 THR A N 1
ATOM 5931 C CA . THR A 1 771 ? -4.544 12.284 -17.822 1.00 30.39 771 THR A CA 1
ATOM 5932 C C . THR A 1 771 ? -5.542 12.871 -16.812 1.00 30.39 771 THR A C 1
ATOM 5934 O O . THR A 1 771 ? -5.672 12.321 -15.719 1.00 30.39 771 THR A O 1
ATOM 5937 N N . PRO A 1 772 ? -6.273 13.954 -17.137 1.00 31.03 772 PRO A N 1
ATOM 5938 C CA . PRO A 1 772 ? -7.117 14.653 -16.169 1.00 31.03 772 PRO A CA 1
ATOM 5939 C C . PRO A 1 772 ? -8.461 13.958 -15.907 1.00 31.03 772 PRO A C 1
ATOM 5941 O O . PRO A 1 772 ? -9.123 13.476 -16.829 1.00 31.03 772 PRO A O 1
ATOM 5944 N N . THR A 1 773 ? -8.939 14.033 -14.664 1.00 30.05 773 THR A N 1
ATOM 5945 C CA . THR A 1 773 ? -10.362 13.840 -14.339 1.00 30.05 773 THR A CA 1
ATOM 5946 C C . THR A 1 773 ? -11.211 14.978 -14.913 1.00 30.05 773 THR A C 1
ATOM 5948 O O . THR A 1 773 ? -10.823 16.145 -14.851 1.00 30.05 773 THR A O 1
ATOM 5951 N N . TYR A 1 774 ? -12.390 14.655 -15.446 1.00 34.47 774 TYR A N 1
ATOM 5952 C CA . TYR A 1 774 ? -13.315 15.611 -16.063 1.00 34.47 774 TYR A CA 1
ATOM 5953 C C . TYR A 1 774 ? -14.766 15.171 -15.834 1.00 34.47 774 TYR A C 1
ATOM 5955 O O . TYR A 1 774 ? -15.036 13.976 -15.741 1.00 34.47 774 TYR A O 1
ATOM 5963 N N . ASP A 1 775 ? -15.696 16.126 -15.764 1.00 41.03 775 ASP A N 1
ATOM 5964 C CA . ASP A 1 775 ? -17.132 15.851 -15.726 1.00 41.03 775 ASP A CA 1
ATOM 5965 C C . ASP A 1 775 ? -17.619 15.382 -17.119 1.00 41.03 775 ASP A C 1
ATOM 5967 O O . ASP A 1 775 ? -17.642 16.178 -18.069 1.00 41.03 775 ASP A O 1
ATOM 5971 N N . PRO A 1 776 ? -18.040 14.109 -17.273 1.00 44.53 776 PRO A N 1
ATOM 5972 C CA . PRO A 1 776 ? -18.482 13.578 -18.557 1.00 44.53 776 PRO A CA 1
ATOM 5973 C C . PRO A 1 776 ? -19.830 14.155 -19.025 1.00 44.53 776 PRO A C 1
ATOM 5975 O O . PRO A 1 776 ? -20.169 14.003 -20.201 1.00 44.53 776 PRO A O 1
ATOM 5978 N N . ALA A 1 777 ? -20.608 14.817 -18.161 1.00 40.38 777 ALA A N 1
ATOM 5979 C CA . ALA A 1 777 ? -21.837 15.502 -18.553 1.00 40.38 777 ALA A CA 1
ATOM 5980 C C . ALA A 1 777 ? -21.528 16.813 -19.291 1.00 40.38 777 ALA A C 1
ATOM 5982 O O . ALA A 1 777 ? -22.066 17.041 -20.379 1.00 40.38 777 ALA A O 1
ATOM 5983 N N . VAL A 1 778 ? -20.607 17.627 -18.759 1.00 40.94 778 VAL A N 1
ATOM 5984 C CA . VAL A 1 778 ? -20.124 18.850 -19.429 1.00 40.94 778 VAL A CA 1
ATOM 5985 C C . VAL A 1 778 ? -19.416 18.489 -20.736 1.00 40.94 778 VAL A C 1
ATOM 5987 O O . VAL A 1 778 ? -19.761 19.046 -21.779 1.00 40.94 778 VAL A O 1
ATOM 5990 N N . ALA A 1 779 ? -18.547 17.468 -20.714 1.00 42.53 779 ALA A N 1
ATOM 5991 C CA . ALA A 1 779 ? -17.868 16.934 -21.901 1.00 42.53 779 ALA A CA 1
ATOM 5992 C C . ALA A 1 779 ? -18.829 16.692 -23.070 1.00 42.53 779 ALA A C 1
ATOM 5994 O O . ALA A 1 779 ? -18.596 17.105 -24.207 1.00 42.53 779 ALA A O 1
ATOM 5995 N N . LYS A 1 780 ? -19.941 16.019 -22.770 1.00 40.00 780 LYS A N 1
ATOM 5996 C CA . LYS A 1 780 ? -20.933 15.600 -23.755 1.00 40.00 780 LYS A CA 1
ATOM 5997 C C . LYS A 1 780 ? -21.802 16.767 -24.220 1.00 40.00 780 LYS A C 1
ATOM 5999 O O . LYS A 1 780 ? -22.185 16.791 -25.387 1.00 40.00 780 LYS A O 1
ATOM 6004 N N . ALA A 1 781 ? -22.081 17.740 -23.353 1.00 45.50 781 ALA A N 1
ATOM 6005 C CA . ALA A 1 781 ? -22.827 18.949 -23.698 1.00 45.50 781 ALA A CA 1
ATOM 6006 C C . ALA A 1 781 ? -22.036 19.890 -24.625 1.00 45.50 781 ALA A C 1
ATOM 6008 O O . ALA A 1 781 ? -22.607 20.433 -25.572 1.00 45.50 781 ALA A O 1
ATOM 6009 N N . GLU A 1 782 ? -20.733 20.062 -24.391 1.00 43.94 782 GLU A N 1
ATOM 6010 C CA . GLU A 1 782 ? -19.873 20.920 -25.216 1.00 43.94 782 GLU A CA 1
ATOM 6011 C C . GLU A 1 782 ? -19.504 20.244 -26.542 1.00 43.94 782 GLU A C 1
ATOM 6013 O O . GLU A 1 782 ? -19.719 20.835 -27.601 1.00 43.94 782 GLU A O 1
ATOM 6018 N N . ALA A 1 783 ? -19.097 18.969 -26.523 1.00 41.75 783 ALA A N 1
ATOM 6019 C CA . ALA A 1 783 ? -18.821 18.214 -27.750 1.00 41.75 783 ALA A CA 1
ATOM 6020 C C . ALA A 1 783 ? -20.057 18.081 -28.663 1.00 41.75 783 ALA A C 1
ATOM 6022 O O . ALA A 1 783 ? -19.925 18.118 -29.884 1.00 41.75 783 ALA A O 1
ATOM 6023 N N . SER A 1 784 ? -21.271 17.989 -28.099 1.00 46.69 784 SER A N 1
ATOM 6024 C CA . SER A 1 784 ? -22.511 17.977 -28.898 1.00 46.69 784 SER A CA 1
ATOM 6025 C C . SER A 1 784 ? -22.851 19.339 -29.515 1.00 46.69 784 SER A C 1
ATOM 6027 O O . SER A 1 784 ? -23.563 19.380 -30.516 1.00 46.69 784 SER A O 1
ATOM 6029 N N . LYS A 1 785 ? -22.361 20.453 -28.950 1.00 46.12 785 LYS A N 1
ATOM 6030 C CA . LYS A 1 785 ? -22.487 21.784 -29.567 1.00 46.12 785 LYS A CA 1
ATOM 6031 C C . LYS A 1 785 ? -21.472 21.976 -30.687 1.00 46.12 785 LYS A C 1
ATOM 6033 O O . LYS A 1 785 ? -21.856 22.441 -31.755 1.00 46.12 785 LYS A O 1
ATOM 6038 N N . ASP A 1 786 ? -20.216 21.588 -30.469 1.00 43.97 786 ASP A N 1
ATOM 6039 C CA . ASP A 1 786 ? -19.172 21.693 -31.495 1.00 43.97 786 ASP A CA 1
ATOM 6040 C C . ASP A 1 786 ? -19.482 20.800 -32.707 1.00 43.97 786 ASP A C 1
ATOM 6042 O O . ASP A 1 786 ? -19.531 21.286 -33.833 1.00 43.97 786 ASP A O 1
ATOM 6046 N N . ALA A 1 787 ? -19.861 19.536 -32.488 1.00 45.62 787 ALA A N 1
ATOM 6047 C CA . ALA A 1 787 ? -20.269 18.628 -33.566 1.00 45.62 787 ALA A CA 1
ATOM 6048 C C . ALA A 1 787 ? -21.518 19.097 -34.348 1.00 45.62 787 ALA A C 1
ATOM 6050 O O . ALA A 1 787 ? -21.718 18.683 -35.490 1.00 45.62 787 ALA A O 1
ATOM 6051 N N . ALA A 1 788 ? -22.354 19.962 -33.757 1.00 50.62 788 ALA A N 1
ATOM 6052 C CA . ALA A 1 788 ? -23.492 20.589 -34.433 1.00 50.62 788 ALA A CA 1
ATOM 6053 C C . ALA A 1 788 ? -23.118 21.886 -35.181 1.00 50.62 788 ALA A C 1
ATOM 6055 O O . ALA A 1 788 ? -23.813 22.262 -36.124 1.00 50.62 788 ALA A O 1
ATOM 6056 N N . ALA A 1 789 ? -22.035 22.561 -34.783 1.00 42.16 789 ALA A N 1
ATOM 6057 C CA . ALA A 1 789 ? -21.501 23.746 -35.456 1.00 42.16 789 ALA A CA 1
ATOM 6058 C C . ALA A 1 789 ? -20.539 23.391 -36.606 1.00 42.16 789 ALA A C 1
ATOM 6060 O O . ALA A 1 789 ? -20.537 24.065 -37.635 1.00 42.16 789 ALA A O 1
ATOM 6061 N N . ASN A 1 790 ? -19.762 22.316 -36.445 1.00 35.62 790 ASN A N 1
ATOM 6062 C CA . ASN A 1 790 ? -18.690 21.879 -37.339 1.00 35.62 790 ASN A CA 1
ATOM 6063 C C . ASN A 1 790 ? -18.949 20.454 -37.885 1.00 35.62 790 ASN A C 1
ATOM 6065 O O . ASN A 1 790 ? -18.279 19.501 -37.479 1.00 35.62 790 ASN A O 1
ATOM 6069 N N . PRO A 1 791 ? -19.913 20.263 -38.810 1.00 39.50 791 PRO A N 1
ATOM 6070 C CA . PRO A 1 791 ? -20.204 18.952 -39.391 1.00 39.50 791 PRO A CA 1
ATOM 6071 C C . PRO A 1 791 ? -19.063 18.477 -40.309 1.00 39.50 791 PRO A C 1
ATOM 6073 O O . PRO A 1 791 ? -18.956 18.880 -41.469 1.00 39.50 791 PRO A O 1
ATOM 6076 N N . ILE A 1 792 ? -18.207 17.591 -39.794 1.00 39.25 792 ILE A N 1
ATOM 6077 C CA . ILE A 1 792 ? -17.076 17.021 -40.540 1.00 39.25 792 ILE A CA 1
ATOM 6078 C C . ILE A 1 792 ? -17.583 16.075 -41.640 1.00 39.25 792 ILE A C 1
ATOM 6080 O O . ILE A 1 792 ? -18.277 15.093 -41.371 1.00 39.25 792 ILE A O 1
ATOM 6084 N N . ALA A 1 793 ? -17.190 16.339 -42.888 1.00 43.41 793 ALA A N 1
ATOM 6085 C CA . ALA A 1 793 ? -17.456 15.443 -44.008 1.00 43.41 793 ALA A CA 1
ATOM 6086 C C . ALA A 1 793 ? -16.677 14.124 -43.855 1.00 43.41 793 ALA A C 1
ATOM 6088 O O . ALA A 1 793 ? -15.465 14.128 -43.625 1.00 43.41 793 ALA A O 1
ATOM 6089 N N . VAL A 1 794 ? -17.364 12.988 -44.017 1.00 37.62 794 VAL A N 1
ATOM 6090 C CA . VAL A 1 794 ? -16.760 11.654 -43.883 1.00 37.62 794 VAL A CA 1
ATOM 6091 C C . VAL A 1 794 ? -15.724 11.436 -44.987 1.00 37.62 794 VAL A C 1
ATOM 6093 O O . VAL A 1 794 ? -16.072 11.242 -46.152 1.00 37.62 794 VAL A O 1
ATOM 6096 N N . SER A 1 795 ? -14.446 11.435 -44.611 1.00 36.44 795 SER A N 1
ATOM 6097 C CA . SER A 1 795 ? -13.351 10.991 -45.471 1.00 36.44 795 SER A CA 1
ATOM 6098 C C . SER A 1 795 ? -12.956 9.561 -45.106 1.00 36.44 795 SER A C 1
ATOM 6100 O O . SER A 1 795 ? -12.779 9.226 -43.935 1.00 36.44 795 SER A O 1
ATOM 6102 N N . ASN A 1 796 ? -12.823 8.700 -46.117 1.00 39.72 796 ASN A N 1
ATOM 6103 C CA . ASN A 1 796 ? -12.325 7.340 -45.928 1.00 39.72 796 ASN A CA 1
ATOM 6104 C C . ASN A 1 796 ? -10.812 7.395 -45.690 1.00 39.72 796 ASN A C 1
ATOM 6106 O O . ASN A 1 796 ? -10.032 7.441 -46.642 1.00 39.72 796 ASN A O 1
ATOM 6110 N N . SER A 1 797 ? -10.390 7.398 -44.427 1.00 34.62 797 SER A N 1
ATOM 6111 C CA . SER A 1 797 ? -8.977 7.344 -44.063 1.00 34.62 797 SER A CA 1
ATOM 6112 C C . SER A 1 797 ? -8.397 5.955 -44.349 1.00 34.62 797 SER A C 1
ATOM 6114 O O . SER A 1 797 ? -8.532 5.010 -43.573 1.00 34.62 797 SER A O 1
ATOM 6116 N N . THR A 1 798 ? -7.691 5.829 -45.473 1.00 35.19 798 THR A N 1
ATOM 6117 C CA . THR A 1 798 ? -6.732 4.735 -45.661 1.00 35.19 798 THR A CA 1
ATOM 6118 C C . THR A 1 798 ? -5.715 4.780 -44.525 1.00 35.19 798 THR A C 1
ATOM 6120 O O . THR A 1 798 ? -5.073 5.814 -44.330 1.00 35.19 798 THR A O 1
ATOM 6123 N N . LEU A 1 799 ? -5.560 3.672 -43.794 1.00 34.06 799 LEU A N 1
ATOM 6124 C CA . LEU A 1 799 ? -4.572 3.544 -42.723 1.00 34.06 799 LEU A CA 1
ATOM 6125 C C . LEU A 1 799 ? -3.186 3.953 -43.235 1.00 34.06 799 LEU A C 1
ATOM 6127 O O . LEU A 1 799 ? -2.632 3.306 -44.126 1.00 34.06 799 LEU A O 1
ATOM 6131 N N . ALA A 1 800 ? -2.628 5.023 -42.666 1.00 37.03 800 ALA A N 1
ATOM 6132 C CA . ALA A 1 800 ? -1.257 5.415 -42.948 1.00 37.03 800 ALA A CA 1
ATOM 6133 C C . ALA A 1 800 ? -0.317 4.279 -42.516 1.00 37.03 800 ALA A C 1
ATOM 6135 O O . ALA A 1 800 ? -0.461 3.722 -41.423 1.00 37.03 800 ALA A O 1
ATOM 6136 N N . ALA A 1 801 ? 0.633 3.918 -43.380 1.00 34.56 801 ALA A N 1
ATOM 6137 C CA . ALA A 1 801 ? 1.612 2.889 -43.060 1.00 34.56 801 ALA A CA 1
ATOM 6138 C C . ALA A 1 801 ? 2.389 3.273 -41.790 1.00 34.56 801 ALA A C 1
ATOM 6140 O O . ALA A 1 801 ? 2.713 4.446 -41.596 1.00 34.56 801 ALA A O 1
ATOM 6141 N N . ARG A 1 802 ? 2.710 2.286 -40.938 1.00 40.16 802 ARG A N 1
ATOM 6142 C CA . ARG A 1 802 ? 3.553 2.501 -39.751 1.00 40.16 802 ARG A CA 1
ATOM 6143 C C . ARG A 1 802 ? 4.836 3.216 -40.178 1.00 40.16 802 ARG A C 1
ATOM 6145 O O . ARG A 1 802 ? 5.627 2.640 -40.924 1.00 40.16 802 ARG A O 1
ATOM 6152 N N . THR A 1 803 ? 5.041 4.442 -39.698 1.00 44.62 803 THR A N 1
ATOM 6153 C CA . THR A 1 803 ? 6.262 5.205 -39.964 1.00 44.62 803 THR A CA 1
ATOM 6154 C C . THR A 1 803 ? 7.447 4.426 -39.410 1.00 44.62 803 THR A C 1
ATOM 6156 O O . THR A 1 803 ? 7.598 4.309 -38.195 1.00 44.62 803 THR A O 1
ATOM 6159 N N . VAL A 1 804 ? 8.253 3.850 -40.301 1.00 52.66 804 VAL A N 1
ATOM 6160 C CA . VAL A 1 804 ? 9.438 3.074 -39.927 1.00 52.66 804 VAL A CA 1
ATOM 6161 C C . VAL A 1 804 ? 10.384 3.993 -39.155 1.00 52.66 804 VAL A C 1
ATOM 6163 O O . VAL A 1 804 ? 10.691 5.086 -39.632 1.00 52.66 804 VAL A O 1
ATOM 6166 N N . THR A 1 805 ? 10.829 3.570 -37.968 1.00 62.22 805 THR A N 1
ATOM 6167 C CA . THR A 1 805 ? 11.855 4.293 -37.203 1.00 62.22 805 THR A CA 1
ATOM 6168 C C . THR A 1 805 ? 13.081 4.489 -38.099 1.00 62.22 805 THR A C 1
ATOM 6170 O O . THR A 1 805 ? 13.598 3.489 -38.607 1.00 62.22 805 THR A O 1
ATOM 6173 N N . PRO A 1 806 ? 13.545 5.730 -38.344 1.00 69.12 806 PRO A N 1
ATOM 6174 C CA . PRO A 1 806 ? 14.698 5.951 -39.204 1.00 69.12 806 PRO A CA 1
ATOM 6175 C C . PRO A 1 806 ? 15.922 5.234 -38.628 1.00 69.12 806 PRO A C 1
ATOM 6177 O O . PRO A 1 806 ? 16.125 5.215 -37.413 1.00 69.12 806 PRO A O 1
ATOM 6180 N N . ALA A 1 807 ? 16.707 4.595 -39.497 1.00 68.50 807 ALA A N 1
ATOM 6181 C CA . ALA A 1 807 ? 17.767 3.687 -39.074 1.00 68.50 807 ALA A CA 1
ATOM 6182 C C . ALA A 1 807 ? 18.774 4.390 -38.144 1.00 68.50 807 ALA A C 1
ATOM 6184 O O . ALA A 1 807 ? 19.407 5.366 -38.535 1.00 68.50 807 ALA A O 1
ATOM 6185 N N . GLY A 1 808 ? 18.906 3.875 -36.919 1.00 76.12 808 GLY A N 1
ATOM 6186 C CA . GLY A 1 808 ? 19.780 4.418 -35.878 1.00 76.12 808 GLY A CA 1
ATOM 6187 C C . GLY A 1 808 ? 19.070 5.249 -34.804 1.00 76.12 808 GLY A C 1
ATOM 6188 O O . GLY A 1 808 ? 19.581 5.312 -33.689 1.00 76.12 808 GLY A O 1
ATOM 6189 N N . CYS A 1 809 ? 17.904 5.842 -35.077 1.00 78.75 809 CYS A N 1
ATOM 6190 C CA . CYS A 1 809 ? 17.159 6.620 -34.077 1.00 78.75 809 CYS A CA 1
ATOM 6191 C C . CYS A 1 809 ? 16.554 5.725 -32.984 1.00 78.75 809 CYS A C 1
ATOM 6193 O O . CYS A 1 809 ? 16.251 4.554 -33.225 1.00 78.75 809 CYS A O 1
ATOM 6195 N N . GLY A 1 810 ? 16.386 6.282 -31.781 1.00 77.75 810 GLY A N 1
ATOM 6196 C CA . GLY A 1 810 ? 15.839 5.574 -30.625 1.00 77.75 810 GLY A CA 1
ATOM 6197 C C . GLY A 1 810 ? 14.317 5.403 -30.666 1.00 77.75 810 GLY A C 1
ATOM 6198 O O . GLY A 1 810 ? 13.691 5.390 -31.731 1.00 77.75 810 GLY A O 1
ATOM 6199 N N . ALA A 1 811 ? 13.700 5.246 -29.491 1.00 79.19 811 ALA A N 1
ATOM 6200 C CA . ALA A 1 811 ? 12.254 5.074 -29.398 1.00 79.19 811 ALA A CA 1
ATOM 6201 C C . ALA A 1 811 ? 11.521 6.309 -29.946 1.00 79.19 811 ALA A C 1
ATOM 6203 O O . ALA A 1 811 ? 11.999 7.438 -29.847 1.00 79.19 811 ALA A O 1
ATOM 6204 N N . LYS A 1 812 ? 10.359 6.097 -30.570 1.00 80.12 812 LYS A N 1
ATOM 6205 C CA . LYS A 1 812 ? 9.529 7.204 -31.047 1.00 80.12 812 LYS A CA 1
ATOM 6206 C C . LYS A 1 812 ? 8.867 7.878 -29.844 1.00 80.12 812 LYS A C 1
ATOM 6208 O O . LYS A 1 812 ? 8.157 7.212 -29.094 1.00 80.12 812 LYS A O 1
ATOM 6213 N N . GLN A 1 813 ? 9.053 9.185 -29.713 1.00 77.56 813 GLN A N 1
ATOM 6214 C CA . GLN A 1 813 ? 8.363 9.990 -28.710 1.00 77.56 813 GLN A CA 1
ATOM 6215 C C . GLN A 1 813 ? 6.874 10.171 -29.089 1.00 77.56 813 GLN A C 1
ATOM 6217 O O . GLN A 1 813 ? 6.515 10.003 -30.266 1.00 77.56 813 GLN A O 1
ATOM 6222 N N . PRO A 1 814 ? 5.976 10.474 -28.129 1.00 76.19 814 PRO A N 1
ATOM 6223 C CA . PRO A 1 814 ? 4.573 10.763 -28.428 1.00 76.19 814 PRO A CA 1
ATOM 6224 C C . PRO A 1 814 ? 4.434 11.905 -29.439 1.00 76.19 814 PRO A C 1
ATOM 6226 O O . PRO A 1 814 ? 5.223 12.844 -29.421 1.00 76.19 814 PRO A O 1
ATOM 6229 N N . ASP A 1 815 ? 3.448 11.841 -30.337 1.00 77.06 815 ASP A N 1
ATOM 6230 C CA . ASP A 1 815 ? 3.285 12.884 -31.357 1.00 77.06 815 ASP A CA 1
ATOM 6231 C C . ASP A 1 815 ? 2.922 14.233 -30.720 1.00 77.06 815 ASP A C 1
ATOM 6233 O O . ASP A 1 815 ? 1.901 14.352 -30.040 1.00 77.06 815 ASP A O 1
ATOM 6237 N N . GLY A 1 816 ? 3.745 15.251 -30.985 1.00 81.62 816 GLY A N 1
ATOM 6238 C CA . GLY A 1 816 ? 3.433 16.633 -30.636 1.00 81.62 816 GLY A CA 1
ATOM 6239 C C . GLY A 1 816 ? 2.348 17.228 -31.535 1.00 81.62 816 GLY A C 1
ATOM 6240 O O . GLY A 1 816 ? 2.152 16.806 -32.677 1.00 81.62 816 GLY A O 1
ATOM 6241 N N . TYR A 1 817 ? 1.646 18.224 -30.997 1.00 87.00 817 TYR A N 1
ATOM 6242 C CA . TYR A 1 817 ? 0.442 18.812 -31.592 1.00 87.00 817 TYR A CA 1
ATOM 6243 C C . TYR A 1 817 ? 0.640 20.242 -32.120 1.00 87.00 817 TYR A C 1
ATOM 6245 O O . TYR A 1 817 ? -0.238 20.769 -32.800 1.00 87.00 817 TYR A O 1
ATOM 6253 N N . GLY A 1 818 ? 1.770 20.879 -31.803 1.00 88.69 818 GLY A N 1
ATOM 6254 C CA . GLY A 1 818 ? 2.132 22.197 -32.318 1.00 88.69 818 GLY A CA 1
ATOM 6255 C C . GLY A 1 818 ? 2.770 22.147 -33.713 1.00 88.69 818 GLY A C 1
ATOM 6256 O O . GLY A 1 818 ? 3.212 21.084 -34.159 1.00 88.69 818 GLY A O 1
ATOM 6257 N N . PRO A 1 819 ? 2.836 23.293 -34.414 1.00 90.50 819 PRO A N 1
ATOM 6258 C CA . PRO A 1 819 ? 3.501 23.390 -35.707 1.00 90.50 819 PRO A CA 1
ATOM 6259 C C . PRO A 1 819 ? 5.014 23.213 -35.537 1.00 90.50 819 PRO A C 1
ATOM 6261 O O . PRO A 1 819 ? 5.606 23.797 -34.635 1.00 90.50 819 PRO A O 1
ATOM 6264 N N . VAL A 1 820 ? 5.636 22.434 -36.423 1.00 92.50 820 VAL A N 1
ATOM 6265 C CA . VAL A 1 820 ? 7.098 22.306 -36.498 1.00 92.50 820 VAL A CA 1
ATOM 6266 C C . VAL A 1 820 ? 7.632 23.382 -37.440 1.00 92.50 820 VAL A C 1
ATOM 6268 O O . VAL A 1 820 ? 7.183 23.479 -38.585 1.00 92.50 820 VAL A O 1
ATOM 6271 N N . SER A 1 821 ? 8.581 24.184 -36.958 1.00 92.69 821 SER A N 1
ATOM 6272 C CA . SER A 1 821 ? 9.221 25.253 -37.729 1.00 92.69 821 SER A CA 1
ATOM 6273 C C . SER A 1 821 ? 9.959 24.726 -38.966 1.00 92.69 821 SER A C 1
ATOM 6275 O O . SER A 1 821 ? 10.406 23.580 -39.012 1.00 92.69 821 SER A O 1
ATOM 6277 N N . SER A 1 822 ? 10.095 25.580 -39.983 1.00 89.88 822 SER A N 1
ATOM 6278 C CA . SER A 1 822 ? 10.759 25.254 -41.248 1.00 89.88 822 SER A CA 1
ATOM 6279 C C . SER A 1 822 ? 11.794 26.333 -41.599 1.00 89.88 822 SER A C 1
ATOM 6281 O O . SER A 1 822 ? 11.384 27.433 -41.978 1.00 89.88 822 SER A O 1
ATOM 6283 N N . PRO A 1 823 ? 13.110 26.044 -41.557 1.00 92.25 823 PRO A N 1
ATOM 6284 C CA . PRO A 1 823 ? 13.728 24.742 -41.273 1.00 92.25 823 PRO A CA 1
ATOM 6285 C C . PRO A 1 823 ? 13.521 24.233 -39.834 1.00 92.25 823 PRO A C 1
ATOM 6287 O O . PRO A 1 823 ? 13.318 25.006 -38.900 1.00 92.25 823 PRO A O 1
ATOM 6290 N N . ASP A 1 824 ? 13.580 22.907 -39.676 1.00 93.31 824 ASP A N 1
ATOM 6291 C CA . ASP A 1 824 ? 13.460 22.216 -38.386 1.00 93.31 824 ASP A CA 1
ATOM 6292 C C . ASP A 1 824 ? 14.793 22.258 -37.625 1.00 93.31 824 ASP A C 1
ATOM 6294 O O . ASP A 1 824 ? 15.557 21.290 -37.573 1.00 93.31 824 ASP A O 1
ATOM 6298 N N . ASP A 1 825 ? 15.081 23.415 -37.039 1.00 93.75 825 ASP A N 1
ATOM 6299 C CA . ASP A 1 825 ? 16.213 23.619 -36.146 1.00 93.75 825 ASP A CA 1
ATOM 6300 C C . ASP A 1 825 ? 15.831 24.485 -34.935 1.00 93.75 825 ASP A C 1
ATOM 6302 O O . ASP A 1 825 ? 14.783 25.134 -34.892 1.00 93.75 825 ASP A O 1
ATOM 6306 N N . TYR A 1 826 ? 16.691 24.475 -33.917 1.00 92.31 826 TYR A N 1
ATOM 6307 C CA . TYR A 1 826 ? 16.470 25.205 -32.669 1.00 92.31 826 TYR A CA 1
ATOM 6308 C C . TYR A 1 826 ? 16.460 26.733 -32.849 1.00 92.31 826 TYR A C 1
ATOM 6310 O O . TYR A 1 826 ? 15.682 27.418 -32.189 1.00 92.31 826 TYR A O 1
ATOM 6318 N N . ALA A 1 827 ? 17.307 27.289 -33.720 1.00 95.00 827 ALA A N 1
ATOM 6319 C CA . ALA A 1 827 ? 17.395 28.737 -33.906 1.00 95.00 827 ALA A CA 1
ATOM 6320 C C . ALA A 1 827 ? 16.136 29.285 -34.594 1.00 95.00 827 ALA A C 1
ATOM 6322 O O . ALA A 1 827 ? 15.637 30.342 -34.204 1.00 95.00 827 ALA A O 1
ATOM 6323 N N . THR A 1 828 ? 15.595 28.538 -35.555 1.00 96.25 828 THR A N 1
ATOM 6324 C CA . THR A 1 828 ? 14.320 28.834 -36.210 1.00 96.25 828 THR A CA 1
ATOM 6325 C C . THR A 1 828 ? 13.158 28.656 -35.230 1.00 96.25 828 THR A C 1
ATOM 6327 O O . THR A 1 828 ? 12.380 29.591 -35.061 1.00 96.25 828 THR A O 1
ATOM 6330 N N . PHE A 1 829 ? 13.095 27.537 -34.494 1.00 96.44 829 PHE A N 1
ATOM 6331 C CA . PHE A 1 829 ? 12.055 27.292 -33.483 1.00 96.44 829 PHE A CA 1
ATOM 6332 C C . PHE A 1 829 ? 11.968 28.406 -32.432 1.00 96.44 829 PHE A C 1
ATOM 6334 O O . PHE A 1 829 ? 10.895 28.950 -32.185 1.00 96.44 829 PHE A O 1
ATOM 6341 N N . MET A 1 830 ? 13.092 28.796 -31.822 1.00 96.12 830 MET A N 1
ATOM 6342 C CA . MET A 1 830 ? 13.077 29.782 -30.732 1.00 96.12 830 MET A CA 1
ATOM 6343 C C . MET A 1 830 ? 12.588 31.168 -31.177 1.00 96.12 830 MET A C 1
ATOM 6345 O O . MET A 1 830 ? 12.081 31.922 -30.344 1.00 96.12 830 MET A O 1
ATOM 6349 N N . ASN A 1 831 ? 12.713 31.491 -32.468 1.00 95.62 831 ASN A N 1
ATOM 6350 C CA . ASN A 1 831 ? 12.386 32.795 -33.048 1.00 95.62 831 ASN A CA 1
ATOM 6351 C C . ASN A 1 831 ? 11.166 32.763 -33.990 1.00 95.62 831 ASN A C 1
ATOM 6353 O O . ASN A 1 831 ? 10.924 33.745 -34.693 1.00 95.62 831 ASN A O 1
ATOM 6357 N N . ASP A 1 832 ? 10.400 31.668 -34.021 1.00 95.62 832 ASP A N 1
ATOM 6358 C CA . ASP A 1 832 ? 9.274 31.516 -34.944 1.00 95.62 832 ASP A CA 1
ATOM 6359 C C . ASP A 1 832 ? 8.148 32.537 -34.638 1.00 95.62 832 ASP A C 1
ATOM 6361 O O . ASP A 1 832 ? 7.585 32.545 -33.529 1.00 95.62 832 ASP A O 1
ATOM 6365 N N . PRO A 1 833 ? 7.765 33.399 -35.604 1.00 94.69 833 PRO A N 1
ATOM 6366 C CA . PRO A 1 833 ? 6.674 34.352 -35.419 1.00 94.69 833 PRO A CA 1
ATOM 6367 C C . PRO A 1 833 ? 5.327 33.687 -35.108 1.00 94.69 833 PRO A C 1
ATOM 6369 O O . PRO A 1 833 ? 4.473 34.320 -34.478 1.00 94.69 833 PRO A O 1
ATOM 6372 N N . GLN A 1 834 ? 5.119 32.425 -35.503 1.00 94.81 834 GLN A N 1
ATOM 6373 C CA . GLN A 1 834 ? 3.894 31.688 -35.202 1.00 94.81 834 GLN A CA 1
ATOM 6374 C C . GLN A 1 834 ? 3.757 31.426 -33.698 1.00 94.81 834 GLN A C 1
ATOM 6376 O O . GLN A 1 834 ? 2.682 31.663 -33.146 1.00 94.81 834 GLN A O 1
ATOM 6381 N N . PHE A 1 835 ? 4.830 31.030 -33.005 1.00 95.56 835 PHE A N 1
ATOM 6382 C CA . PHE A 1 835 ? 4.796 30.827 -31.551 1.00 95.56 835 PHE A CA 1
ATOM 6383 C C . PHE A 1 835 ? 4.613 32.142 -30.792 1.00 95.56 835 PHE A C 1
ATOM 6385 O O . PHE A 1 835 ? 3.815 32.193 -29.858 1.00 95.56 835 PHE A O 1
ATOM 6392 N N . THR A 1 836 ? 5.265 33.222 -31.239 1.00 93.19 836 THR A N 1
ATOM 6393 C CA . THR A 1 836 ? 5.011 34.568 -30.694 1.00 93.19 836 THR A CA 1
ATOM 6394 C C . THR A 1 836 ? 3.535 34.943 -30.833 1.00 93.19 836 THR A C 1
ATOM 6396 O O . THR A 1 836 ? 2.921 35.359 -29.857 1.00 93.19 836 THR A O 1
ATOM 6399 N N . THR A 1 837 ? 2.942 34.734 -32.013 1.00 95.06 837 THR A N 1
ATOM 6400 C CA . THR A 1 837 ? 1.529 35.053 -32.289 1.00 95.06 837 THR A CA 1
ATOM 6401 C C . THR A 1 837 ? 0.565 34.203 -31.457 1.00 95.06 837 THR A C 1
ATOM 6403 O O . THR A 1 837 ? -0.446 34.711 -30.977 1.00 95.06 837 THR A O 1
ATOM 6406 N N . ILE A 1 838 ? 0.868 32.917 -31.255 1.00 94.62 838 ILE A N 1
ATOM 6407 C CA . ILE A 1 838 ? 0.099 32.028 -30.371 1.00 94.62 838 ILE A CA 1
ATOM 6408 C C . ILE A 1 838 ? 0.156 32.541 -28.925 1.00 94.62 838 ILE A C 1
ATOM 6410 O O . ILE A 1 838 ? -0.884 32.685 -28.287 1.00 94.62 838 ILE A O 1
ATOM 6414 N N . ALA A 1 839 ? 1.352 32.866 -28.427 1.00 95.38 839 ALA A N 1
ATOM 6415 C CA . ALA A 1 839 ? 1.559 33.310 -27.054 1.00 95.38 839 ALA A CA 1
ATOM 6416 C C . ALA A 1 839 ? 0.917 34.679 -26.764 1.00 95.38 839 ALA A C 1
ATOM 6418 O O . ALA A 1 839 ? 0.272 34.840 -25.729 1.00 95.38 839 ALA A O 1
ATOM 6419 N N . THR A 1 840 ? 1.041 35.664 -27.658 1.00 95.50 840 THR A N 1
ATOM 6420 C CA . THR A 1 840 ? 0.483 37.013 -27.432 1.00 95.50 840 THR A CA 1
ATOM 6421 C C . THR A 1 840 ? -1.035 37.081 -27.586 1.00 95.50 840 THR A C 1
ATOM 6423 O O . THR A 1 840 ? -1.661 37.934 -26.960 1.00 95.50 840 THR A O 1
ATOM 6426 N N . ASN A 1 841 ? -1.638 36.181 -28.369 1.00 94.62 841 ASN A N 1
ATOM 6427 C CA . ASN A 1 841 ? -3.092 36.106 -28.544 1.00 94.62 841 ASN A CA 1
ATOM 6428 C C . ASN A 1 841 ? -3.787 35.197 -27.509 1.00 94.62 841 ASN A C 1
ATOM 6430 O O . ASN A 1 841 ? -5.017 35.128 -27.487 1.00 94.62 841 ASN A O 1
ATOM 6434 N N . ALA A 1 842 ? -3.033 34.487 -26.665 1.00 93.69 842 ALA A N 1
ATOM 6435 C CA . ALA A 1 842 ? -3.588 33.557 -25.687 1.00 93.69 842 ALA A CA 1
ATOM 6436 C C . ALA A 1 842 ? -4.339 34.287 -24.558 1.00 93.69 842 ALA A C 1
ATOM 6438 O O . ALA A 1 842 ? -3.786 35.144 -23.863 1.00 93.69 842 ALA A O 1
ATOM 6439 N N . GLN A 1 843 ? -5.606 33.917 -24.351 1.00 91.56 843 GLN A N 1
ATOM 6440 C CA . GLN A 1 843 ? -6.500 34.598 -23.415 1.00 91.56 843 GLN A CA 1
ATOM 6441 C C . GLN A 1 843 ? -5.971 34.555 -21.970 1.00 91.56 843 GLN A C 1
ATOM 6443 O O . GLN A 1 843 ? -5.468 33.528 -21.510 1.00 91.56 843 GLN A O 1
ATOM 6448 N N . VAL A 1 844 ? -6.147 35.649 -21.222 1.00 94.88 844 VAL A N 1
ATOM 6449 C CA . VAL A 1 844 ? -5.985 35.637 -19.760 1.00 94.88 844 VAL A CA 1
ATOM 6450 C C . VAL A 1 844 ? -7.145 34.837 -19.140 1.00 94.88 844 VAL A C 1
ATOM 6452 O O . VAL A 1 844 ? -8.305 35.155 -19.430 1.00 94.88 844 VAL A O 1
ATOM 6455 N N . PRO A 1 845 ? -6.880 33.801 -18.321 1.00 94.38 845 PRO A N 1
ATOM 6456 C CA . PRO A 1 845 ? -7.943 32.994 -17.728 1.00 94.38 845 PRO A CA 1
ATOM 6457 C C . PRO A 1 845 ? -8.782 33.751 -16.691 1.00 94.38 845 PRO A C 1
ATOM 6459 O O . PRO A 1 845 ? -8.340 34.734 -16.091 1.00 94.38 845 PRO A O 1
ATOM 6462 N N . ALA A 1 846 ? -10.016 33.298 -16.468 1.00 88.88 846 ALA A N 1
ATOM 6463 C CA . ALA A 1 846 ? -10.948 33.986 -15.579 1.00 88.88 846 ALA A CA 1
ATOM 6464 C C . ALA A 1 846 ? -10.517 33.821 -14.113 1.00 88.88 846 ALA A C 1
ATOM 6466 O O . ALA A 1 846 ? -10.314 32.709 -13.639 1.00 88.88 846 ALA A O 1
ATOM 6467 N N . GLY A 1 847 ? -10.373 34.932 -13.384 1.00 89.31 847 GLY A N 1
ATOM 6468 C CA . GLY A 1 847 ? -9.846 34.912 -12.013 1.00 89.31 847 GLY A CA 1
ATOM 6469 C C . GLY A 1 847 ? -8.319 34.783 -11.921 1.00 89.31 847 GLY A C 1
ATOM 6470 O O . GLY A 1 847 ? -7.804 34.552 -10.829 1.00 89.31 847 GLY A O 1
ATOM 6471 N N . TYR A 1 848 ? -7.596 34.957 -13.032 1.00 95.38 848 TYR A N 1
ATOM 6472 C CA . TYR A 1 848 ? -6.133 34.998 -13.084 1.00 95.38 848 TYR A CA 1
ATOM 6473 C C . TYR A 1 848 ? -5.643 36.350 -13.628 1.00 95.38 848 TYR A C 1
ATOM 6475 O O . TYR A 1 848 ? -6.341 37.028 -14.382 1.00 95.38 848 TYR A O 1
ATOM 6483 N N . SER A 1 849 ? -4.424 36.744 -13.265 1.00 94.75 849 SER A N 1
ATOM 6484 C CA . SER A 1 849 ? -3.665 37.826 -13.900 1.00 94.75 849 SER A CA 1
ATOM 6485 C C . SER A 1 849 ? -2.538 37.261 -14.763 1.00 94.75 849 SER A C 1
ATOM 6487 O O . SER A 1 849 ? -2.010 36.185 -14.491 1.00 94.75 849 SER A O 1
ATOM 6489 N N . LEU A 1 850 ? -2.150 37.993 -15.808 1.00 96.38 850 LEU A N 1
ATOM 6490 C CA . LEU A 1 850 ? -0.955 37.695 -16.597 1.00 96.38 850 LEU A CA 1
ATOM 6491 C C . LEU A 1 850 ? 0.293 38.159 -15.828 1.00 96.38 850 LEU A C 1
ATOM 6493 O O . LEU A 1 850 ? 0.461 39.356 -15.605 1.00 96.38 850 LEU A O 1
ATOM 6497 N N . SER A 1 851 ? 1.170 37.228 -15.455 1.00 95.06 851 SER A N 1
ATOM 6498 C CA . SER A 1 851 ? 2.473 37.524 -14.842 1.00 95.06 851 SER A CA 1
ATOM 6499 C C . SER A 1 851 ? 3.534 37.874 -15.885 1.00 95.06 851 SER A C 1
ATOM 6501 O O . SER A 1 851 ? 4.330 38.789 -15.689 1.00 95.06 851 SER A O 1
ATOM 6503 N N . PHE A 1 852 ? 3.578 37.123 -16.988 1.00 97.38 852 PHE A N 1
ATOM 6504 C CA . PHE A 1 852 ? 4.493 37.349 -18.108 1.00 97.38 852 PHE A CA 1
ATOM 6505 C C . PHE A 1 852 ? 3.955 36.699 -19.385 1.00 97.38 852 PHE A C 1
ATOM 6507 O O . PHE A 1 852 ? 3.182 35.747 -19.317 1.00 97.38 852 PHE A O 1
ATOM 6514 N N . SER A 1 853 ? 4.394 37.180 -20.550 1.00 97.00 853 SER A N 1
ATOM 6515 C CA . SER A 1 853 ? 4.048 36.595 -21.850 1.00 97.00 853 SER A CA 1
ATOM 6516 C C . SER A 1 853 ? 5.265 36.487 -22.769 1.00 97.00 853 SER A C 1
ATOM 6518 O O . SER A 1 853 ? 6.219 37.256 -22.627 1.00 97.00 853 SER A O 1
ATOM 6520 N N . ASN A 1 854 ? 5.205 35.527 -23.695 1.00 96.31 854 ASN A N 1
ATOM 6521 C CA . ASN A 1 854 ? 6.162 35.272 -24.770 1.00 96.31 854 ASN A CA 1
ATOM 6522 C C . ASN A 1 854 ? 7.633 35.214 -24.310 1.00 96.31 854 ASN A C 1
ATOM 6524 O O . ASN A 1 854 ? 8.519 35.827 -24.908 1.00 96.31 854 ASN A O 1
ATOM 6528 N N . LYS A 1 855 ? 7.901 34.495 -23.215 1.00 96.75 855 LYS A N 1
ATOM 6529 C CA . LYS A 1 855 ? 9.265 34.216 -22.746 1.00 96.75 855 LYS A CA 1
ATOM 6530 C C . LYS A 1 855 ? 9.873 33.018 -23.482 1.00 96.75 855 LYS A C 1
ATOM 6532 O O . LYS A 1 855 ? 9.182 32.062 -23.832 1.00 96.75 855 LYS A O 1
ATOM 6537 N N . GLN A 1 856 ? 11.189 33.063 -23.664 1.00 95.44 856 GLN A N 1
ATOM 6538 C CA . GLN A 1 856 ? 12.012 31.925 -24.075 1.00 95.44 856 GLN A CA 1
ATOM 6539 C C . GLN A 1 856 ? 12.499 31.195 -22.813 1.00 95.44 856 GLN A C 1
ATOM 6541 O O . GLN A 1 856 ? 13.614 31.425 -22.354 1.00 95.44 856 GLN A O 1
ATOM 6546 N N . GLY A 1 857 ? 11.609 30.411 -22.196 1.00 90.88 857 GLY A N 1
ATOM 6547 C CA . GLY A 1 857 ? 11.881 29.648 -20.973 1.00 90.88 857 GLY A CA 1
ATOM 6548 C C . GLY A 1 857 ? 10.617 29.299 -20.177 1.00 90.88 857 GLY A C 1
ATOM 6549 O O . GLY A 1 857 ? 9.721 30.133 -20.029 1.00 90.88 857 GLY A O 1
ATOM 6550 N N . ALA A 1 858 ? 10.525 28.070 -19.672 1.00 95.06 858 ALA A N 1
ATOM 6551 C CA . ALA A 1 858 ? 9.476 27.613 -18.760 1.00 95.06 858 ALA A CA 1
ATOM 6552 C C . ALA A 1 858 ? 9.773 28.035 -17.312 1.00 95.06 858 ALA A C 1
ATOM 6554 O O . ALA A 1 858 ? 10.925 28.273 -16.938 1.00 95.06 858 ALA A O 1
ATOM 6555 N N . THR A 1 859 ? 8.725 28.105 -16.489 1.00 93.94 859 THR A N 1
ATOM 6556 C CA . THR A 1 859 ? 8.840 28.348 -15.047 1.00 93.94 859 THR A CA 1
ATOM 6557 C C . THR A 1 859 ? 9.612 27.220 -14.350 1.00 93.94 859 THR A C 1
ATOM 6559 O O . THR A 1 859 ? 9.400 26.037 -14.617 1.00 93.94 859 THR A O 1
ATOM 6562 N N . GLU A 1 860 ? 10.500 27.607 -13.436 1.00 85.69 860 GLU A N 1
ATOM 6563 C CA . GLU A 1 860 ? 11.339 26.742 -12.611 1.00 85.69 860 GLU A CA 1
ATOM 6564 C C . GLU A 1 860 ? 11.560 27.396 -11.230 1.00 85.69 860 GLU A C 1
ATOM 6566 O O . GLU A 1 860 ? 12.290 28.382 -11.084 1.00 85.69 860 GLU A O 1
ATOM 6571 N N . CYS A 1 861 ? 10.946 26.834 -10.191 1.00 81.94 861 CYS A N 1
ATOM 6572 C CA . CYS A 1 861 ? 11.160 27.206 -8.789 1.00 81.94 861 CYS A CA 1
ATOM 6573 C C . CYS A 1 861 ? 10.774 26.036 -7.868 1.00 81.94 861 CYS A C 1
ATOM 6575 O O . CYS A 1 861 ? 10.281 25.013 -8.323 1.00 81.94 861 CYS A O 1
ATOM 6577 N N . ASN A 1 862 ? 10.980 26.151 -6.559 1.00 78.06 862 ASN A N 1
ATOM 6578 C CA . ASN A 1 862 ? 10.682 25.067 -5.614 1.00 78.06 862 ASN A CA 1
ATOM 6579 C C . ASN A 1 862 ? 9.179 24.887 -5.289 1.00 78.06 862 ASN A C 1
ATOM 6581 O O . ASN A 1 862 ? 8.847 24.186 -4.338 1.00 78.06 862 ASN A O 1
ATOM 6585 N N . THR A 1 863 ? 8.263 25.514 -6.039 1.00 84.62 863 THR A N 1
ATOM 6586 C CA . THR A 1 863 ? 6.807 25.435 -5.800 1.00 84.62 863 THR A CA 1
ATOM 6587 C C . THR A 1 863 ? 6.058 24.598 -6.847 1.00 84.62 863 THR A C 1
ATOM 6589 O O . THR A 1 863 ? 4.832 24.622 -6.888 1.00 84.62 863 THR A O 1
ATOM 6592 N N . TYR A 1 864 ? 6.769 23.852 -7.696 1.00 85.00 864 TYR A N 1
ATOM 6593 C CA . TYR A 1 864 ? 6.196 22.999 -8.747 1.00 85.00 864 TYR A CA 1
ATOM 6594 C C . TYR A 1 864 ? 5.170 21.979 -8.217 1.00 85.00 864 TYR A C 1
ATOM 6596 O O . TYR A 1 864 ? 5.421 21.298 -7.224 1.00 85.00 864 TYR A O 1
ATOM 6604 N N . LEU A 1 865 ? 4.025 21.856 -8.900 1.00 76.69 865 LEU A N 1
ATOM 6605 C CA . LEU A 1 865 ? 2.936 20.930 -8.547 1.00 76.69 865 LEU A CA 1
ATOM 6606 C C . LEU A 1 865 ? 2.648 19.860 -9.613 1.00 76.69 865 LEU A C 1
ATOM 6608 O O . LEU A 1 865 ? 1.950 18.900 -9.304 1.00 76.69 865 LEU A O 1
ATOM 6612 N N . GLY A 1 866 ? 3.107 20.030 -10.858 1.00 76.50 866 GLY A N 1
ATOM 6613 C CA . GLY A 1 866 ? 2.824 19.091 -11.951 1.00 76.50 866 GLY A CA 1
ATOM 6614 C C . GLY A 1 866 ? 2.904 19.696 -13.357 1.00 76.50 866 GLY A C 1
ATOM 6615 O O . GLY A 1 866 ? 3.050 20.910 -13.528 1.00 76.50 866 GLY A O 1
ATOM 6616 N N . LEU A 1 867 ? 2.785 18.829 -14.365 1.00 87.12 867 LEU A N 1
ATOM 6617 C CA . LEU A 1 867 ? 2.876 19.122 -15.800 1.00 87.12 867 LEU A CA 1
ATOM 6618 C C . LEU A 1 867 ? 1.746 18.399 -16.546 1.00 87.12 867 LEU A C 1
ATOM 6620 O O . LEU A 1 867 ? 1.386 17.288 -16.188 1.00 87.12 867 LEU A O 1
ATOM 6624 N N . TYR A 1 868 ? 1.252 18.992 -17.628 1.00 81.44 868 TYR A N 1
ATOM 6625 C CA . TYR A 1 868 ? 0.311 18.386 -18.568 1.00 81.44 868 TYR A CA 1
ATOM 6626 C C . TYR A 1 868 ? 0.761 18.684 -20.000 1.00 81.44 868 TYR A C 1
ATOM 6628 O O . TYR A 1 868 ? 1.149 19.815 -20.305 1.00 81.44 868 TYR A O 1
ATOM 6636 N N . THR A 1 869 ? 0.682 17.698 -20.898 1.00 85.75 869 THR A N 1
ATOM 6637 C CA . THR A 1 869 ? 0.860 17.925 -22.346 1.00 85.75 869 THR A CA 1
ATOM 6638 C C . THR A 1 869 ? -0.507 18.106 -23.007 1.00 85.75 869 THR A C 1
ATOM 6640 O O . THR A 1 869 ? -1.412 17.296 -22.818 1.00 85.75 869 THR A O 1
ATOM 6643 N N . MET A 1 870 ? -0.675 19.185 -23.768 1.00 89.75 870 MET A N 1
ATOM 6644 C CA . MET A 1 870 ? -1.948 19.613 -24.353 1.00 89.75 870 MET A CA 1
ATOM 6645 C C . MET A 1 870 ? -1.927 19.518 -25.885 1.00 89.75 870 MET A C 1
ATOM 6647 O O . MET A 1 870 ? -0.872 19.537 -26.517 1.00 89.75 870 MET A O 1
ATOM 6651 N N . LYS A 1 871 ? -3.115 19.438 -26.498 1.00 87.31 871 LYS A N 1
ATOM 6652 C CA . LYS A 1 871 ? -3.269 19.413 -27.967 1.00 87.31 871 LYS A CA 1
ATOM 6653 C C . LYS A 1 871 ? -3.279 20.803 -28.613 1.00 87.31 871 LYS A C 1
ATOM 6655 O O . LYS A 1 871 ? -3.182 20.916 -29.828 1.00 87.31 871 LYS A O 1
ATOM 6660 N N . THR A 1 872 ? -3.397 21.844 -27.800 1.00 90.62 872 THR A N 1
ATOM 6661 C CA . THR A 1 872 ? -3.503 23.256 -28.183 1.00 90.62 872 THR A CA 1
ATOM 6662 C C . THR A 1 872 ? -2.839 24.120 -27.108 1.00 90.62 872 THR A C 1
ATOM 6664 O O . THR A 1 872 ? -2.684 23.683 -25.965 1.00 90.62 872 THR A O 1
ATOM 6667 N N . PHE A 1 873 ? -2.478 25.361 -27.446 1.00 94.69 873 PHE A N 1
ATOM 6668 C CA . PHE A 1 873 ? -2.048 26.368 -26.468 1.00 94.69 873 PHE A CA 1
ATOM 6669 C C . PHE A 1 873 ? -3.274 26.929 -25.722 1.00 94.69 873 PHE A C 1
ATOM 6671 O O . PHE A 1 873 ? -3.720 28.046 -25.971 1.00 94.69 873 PHE A O 1
ATOM 6678 N N . ASP A 1 874 ? -3.882 26.111 -24.864 1.00 93.19 874 ASP A N 1
ATOM 6679 C CA . ASP A 1 874 ? -5.127 26.446 -24.170 1.00 93.19 874 ASP A CA 1
ATOM 6680 C C . ASP A 1 874 ? -4.873 26.846 -22.709 1.00 93.19 874 ASP A C 1
ATOM 6682 O O . ASP A 1 874 ? -4.633 26.024 -21.819 1.00 93.19 874 ASP A O 1
ATOM 6686 N N . THR A 1 875 ? -4.939 28.152 -22.461 1.00 95.38 875 THR A N 1
ATOM 6687 C CA . THR A 1 875 ? -4.759 28.750 -21.135 1.00 95.38 875 THR A CA 1
ATOM 6688 C C . THR A 1 875 ? -5.953 28.509 -20.216 1.00 95.38 875 THR A C 1
ATOM 6690 O O . THR A 1 875 ? -5.768 28.444 -19.002 1.00 95.38 875 THR A O 1
ATOM 6693 N N . ILE A 1 876 ? -7.155 28.301 -20.763 1.00 93.38 876 ILE A N 1
ATOM 6694 C CA . ILE A 1 876 ? -8.371 27.986 -20.002 1.00 93.38 876 ILE A CA 1
ATOM 6695 C C . ILE A 1 876 ? -8.361 26.512 -19.589 1.00 93.38 876 ILE A C 1
ATOM 6697 O O . ILE A 1 876 ? -8.714 26.182 -18.457 1.00 93.38 876 ILE A O 1
ATOM 6701 N N . LYS A 1 877 ? -7.868 25.610 -20.444 1.00 89.00 877 LYS A N 1
ATOM 6702 C CA . LYS A 1 877 ? -7.639 24.210 -20.064 1.00 89.00 877 LYS A CA 1
ATOM 6703 C C . LYS A 1 877 ? -6.582 24.092 -18.966 1.00 89.00 877 LYS A C 1
ATOM 6705 O O . LYS A 1 877 ? -6.792 23.359 -18.003 1.00 89.00 877 LYS A O 1
ATOM 6710 N N . CYS A 1 878 ? -5.499 24.866 -19.056 1.00 92.62 878 CYS A N 1
ATOM 6711 C CA . CYS A 1 878 ? -4.493 24.925 -17.996 1.00 92.62 878 CYS A CA 1
ATOM 6712 C C . CYS A 1 878 ? -5.038 25.551 -16.691 1.00 92.62 878 CYS A C 1
ATOM 6714 O O . CYS A 1 878 ? -4.734 25.063 -15.602 1.00 92.62 878 CYS A O 1
ATOM 6716 N N . GLN A 1 879 ? -5.918 26.560 -16.786 1.00 92.94 879 GLN A N 1
ATOM 6717 C CA . GLN A 1 879 ? -6.668 27.101 -15.643 1.00 92.94 879 GLN A CA 1
ATOM 6718 C C . GLN A 1 879 ? -7.473 26.002 -14.936 1.00 92.94 879 GLN A C 1
ATOM 6720 O O . GLN A 1 879 ? -7.335 25.837 -13.728 1.00 92.94 879 GLN A O 1
ATOM 6725 N N . GLN A 1 880 ? -8.241 25.198 -15.683 1.00 88.12 880 GLN A N 1
ATOM 6726 C CA . GLN A 1 880 ? -9.049 24.102 -15.127 1.00 88.12 880 GLN A CA 1
ATOM 6727 C C . GLN A 1 880 ? -8.207 23.083 -14.342 1.00 88.12 880 GLN A C 1
ATOM 6729 O O . GLN A 1 880 ? -8.649 22.612 -13.297 1.00 88.12 880 GLN A O 1
ATOM 6734 N N . TYR A 1 881 ? -6.989 22.766 -14.797 1.00 85.69 881 TYR A N 1
ATOM 6735 C CA . TYR A 1 881 ? -6.082 21.884 -14.052 1.00 85.69 881 TYR A CA 1
ATOM 6736 C C . TYR A 1 881 ? -5.608 22.522 -12.733 1.00 85.69 881 TYR A C 1
ATOM 6738 O O . TYR A 1 881 ? -5.542 21.839 -11.714 1.00 85.69 881 TYR A O 1
ATOM 6746 N N . CYS A 1 882 ? -5.353 23.834 -12.709 1.00 88.69 882 CYS A N 1
ATOM 6747 C CA . CYS A 1 882 ? -4.997 24.561 -11.483 1.00 88.69 882 CYS A CA 1
ATOM 6748 C C . CYS A 1 882 ? -6.188 24.801 -10.540 1.00 88.69 882 CYS A C 1
ATOM 6750 O O . CYS A 1 882 ? -6.011 24.887 -9.329 1.00 88.69 882 CYS A O 1
ATOM 6752 N N . ASP A 1 883 ? -7.411 24.903 -11.060 1.00 85.94 883 ASP A N 1
ATOM 6753 C CA . ASP A 1 883 ? -8.628 24.969 -10.243 1.00 85.94 883 ASP A CA 1
ATOM 6754 C C . ASP A 1 883 ? -8.996 23.614 -9.622 1.00 85.94 883 ASP A C 1
ATOM 6756 O O . ASP A 1 883 ? -9.570 23.582 -8.535 1.00 85.94 883 ASP A O 1
ATOM 6760 N N . ALA A 1 884 ? -8.605 22.504 -10.255 1.00 77.50 884 ALA A N 1
ATOM 6761 C CA . ALA A 1 884 ? -8.734 21.156 -9.701 1.00 77.50 884 ALA A CA 1
ATOM 6762 C C . ALA A 1 884 ? -7.583 20.751 -8.750 1.00 77.50 884 ALA A C 1
ATOM 6764 O O . ALA A 1 884 ? -7.735 19.802 -7.980 1.00 77.50 884 ALA A O 1
ATOM 6765 N N . ALA A 1 885 ? -6.437 21.439 -8.787 1.00 74.38 885 ALA A N 1
ATOM 6766 C CA . ALA A 1 885 ? -5.256 21.120 -7.981 1.00 74.38 885 ALA A CA 1
ATOM 6767 C C . ALA A 1 885 ? -5.257 21.836 -6.610 1.00 74.38 885 ALA A C 1
ATOM 6769 O O . ALA A 1 885 ? -5.665 22.997 -6.509 1.00 74.38 885 ALA A O 1
ATOM 6770 N N . PRO A 1 886 ? -4.770 21.193 -5.530 1.00 76.62 886 PRO A N 1
ATOM 6771 C CA . PRO A 1 886 ? -4.774 21.796 -4.205 1.00 76.62 886 PRO A CA 1
ATOM 6772 C C . PRO A 1 886 ? -3.633 22.806 -4.105 1.00 76.62 886 PRO A C 1
ATOM 6774 O O . PRO A 1 886 ? -2.527 22.544 -4.574 1.00 76.62 886 PRO A O 1
ATOM 6777 N N . ALA A 1 887 ? -3.890 23.949 -3.466 1.00 81.31 887 ALA A N 1
ATOM 6778 C CA . ALA A 1 887 ? -2.891 25.004 -3.281 1.00 81.31 887 ALA A CA 1
ATOM 6779 C C . ALA A 1 887 ? -2.188 25.449 -4.588 1.00 81.31 887 ALA A C 1
ATOM 6781 O O . ALA A 1 887 ? -1.054 25.917 -4.545 1.00 81.31 887 ALA A O 1
ATOM 6782 N N . CYS A 1 888 ? -2.847 25.327 -5.749 1.00 90.31 888 CYS A N 1
ATOM 6783 C CA . CYS A 1 888 ? -2.340 25.872 -7.006 1.00 90.31 888 CYS A CA 1
ATOM 6784 C C . CYS A 1 888 ? -2.712 27.357 -7.131 1.00 90.31 888 CYS A C 1
ATOM 6786 O O . CYS A 1 888 ? -3.891 27.720 -7.160 1.00 90.31 888 CYS A O 1
ATOM 6788 N N . TYR A 1 889 ? -1.688 28.210 -7.211 1.00 93.06 889 TYR A N 1
ATOM 6789 C CA . TYR A 1 889 ? -1.797 29.672 -7.279 1.00 93.06 889 TYR A CA 1
ATOM 6790 C C . TYR A 1 889 ? -1.158 30.266 -8.542 1.00 93.06 889 TYR A C 1
ATOM 6792 O O . TYR A 1 889 ? -1.240 31.476 -8.757 1.00 93.06 889 TYR A O 1
ATOM 6800 N N . GLY A 1 890 ? -0.563 29.443 -9.405 1.00 94.50 890 GLY A N 1
ATOM 6801 C CA . GLY A 1 890 ? 0.007 29.886 -10.670 1.00 94.50 890 GLY A CA 1
ATOM 6802 C C . GLY A 1 890 ? 0.053 28.779 -11.714 1.00 94.50 890 GLY A C 1
ATOM 6803 O O . GLY A 1 890 ? 0.078 27.592 -11.390 1.00 94.50 890 GLY A O 1
ATOM 6804 N N . ILE A 1 891 ? 0.067 29.183 -12.981 1.00 97.50 891 ILE A N 1
ATOM 6805 C CA . ILE A 1 891 ? 0.237 28.304 -14.138 1.00 97.50 891 ILE A CA 1
ATOM 6806 C C . ILE A 1 891 ? 1.249 28.889 -15.117 1.00 97.50 891 ILE A C 1
ATOM 6808 O O . ILE A 1 891 ? 1.358 30.110 -15.253 1.00 97.50 891 ILE A O 1
ATOM 6812 N N . ASN A 1 892 ? 1.944 28.025 -15.850 1.00 97.94 892 ASN A N 1
ATOM 6813 C CA . ASN A 1 892 ? 2.771 28.428 -16.981 1.00 97.94 892 ASN A CA 1
ATOM 6814 C C . ASN A 1 892 ? 2.471 27.550 -18.205 1.00 97.94 892 ASN A C 1
ATOM 6816 O O . ASN A 1 892 ? 2.538 26.326 -18.136 1.00 97.94 892 ASN A O 1
ATOM 6820 N N . VAL A 1 893 ? 2.113 28.189 -19.322 1.00 97.88 893 VAL A N 1
ATOM 6821 C CA . VAL A 1 893 ? 1.804 27.539 -20.604 1.00 97.88 893 VAL A CA 1
ATOM 6822 C C . VAL A 1 893 ? 2.891 27.904 -21.607 1.00 97.88 893 VAL A C 1
ATOM 6824 O O . VAL A 1 893 ? 3.188 29.086 -21.774 1.00 97.88 893 VAL A O 1
ATOM 6827 N N . TYR A 1 894 ? 3.497 26.912 -22.257 1.00 97.81 894 TYR A N 1
ATOM 6828 C CA . TYR A 1 894 ? 4.631 27.111 -23.167 1.00 97.81 894 TYR A CA 1
ATOM 6829 C C . TYR A 1 894 ? 4.654 26.096 -24.315 1.00 97.81 894 TYR A C 1
ATOM 6831 O O . TYR A 1 894 ? 3.897 25.121 -24.324 1.00 97.81 894 TYR A O 1
ATOM 6839 N N . MET A 1 895 ? 5.519 26.343 -25.301 1.00 97.25 895 MET A N 1
ATOM 6840 C CA . MET A 1 895 ? 5.795 25.433 -26.415 1.00 97.25 895 MET A CA 1
ATOM 6841 C C . MET A 1 895 ? 7.214 24.878 -26.292 1.00 97.25 895 MET A C 1
ATOM 6843 O O . MET A 1 895 ? 8.169 25.640 -26.153 1.00 97.25 895 MET A O 1
ATOM 6847 N N . GLU A 1 896 ? 7.335 23.553 -26.341 1.00 96.31 896 GLU A N 1
ATOM 6848 C CA . GLU A 1 896 ? 8.584 22.797 -26.187 1.00 96.31 896 GLU A CA 1
ATOM 6849 C C . GLU A 1 896 ? 8.939 22.074 -27.498 1.00 96.31 896 GLU A C 1
ATOM 6851 O O . GLU A 1 896 ? 8.092 21.387 -28.078 1.00 96.31 896 GLU A O 1
ATOM 6856 N N . ARG A 1 897 ? 10.181 22.233 -27.976 1.00 95.62 897 ARG A N 1
ATOM 6857 C CA . ARG A 1 897 ? 10.732 21.510 -29.137 1.00 95.62 897 ARG A CA 1
ATOM 6858 C C . ARG A 1 897 ? 11.300 20.168 -28.693 1.00 95.62 897 ARG A C 1
ATOM 6860 O O . ARG A 1 897 ? 12.484 20.085 -28.386 1.00 95.62 897 ARG A O 1
ATOM 6867 N N . ASP A 1 898 ? 10.490 19.121 -28.698 1.00 92.50 898 ASP A N 1
ATOM 6868 C CA . ASP A 1 898 ? 10.940 17.765 -28.371 1.00 92.50 898 ASP A CA 1
ATOM 6869 C C . ASP A 1 898 ? 11.471 17.018 -29.611 1.00 92.50 898 ASP A C 1
ATOM 6871 O O . ASP A 1 898 ? 11.061 17.306 -30.741 1.00 92.50 898 ASP A O 1
ATOM 6875 N N . PRO A 1 899 ? 12.381 16.041 -29.450 1.00 92.69 899 PRO A N 1
ATOM 6876 C CA . PRO A 1 899 ? 12.821 15.188 -30.547 1.00 92.69 899 PRO A CA 1
ATOM 6877 C C . PRO A 1 899 ? 11.753 14.129 -30.860 1.00 92.69 899 PRO A C 1
ATOM 6879 O O . PRO A 1 899 ? 11.222 13.483 -29.962 1.00 92.69 899 PRO A O 1
ATOM 6882 N N . LYS A 1 900 ? 11.444 13.898 -32.141 1.00 90.19 900 LYS A N 1
ATOM 6883 C CA . LYS A 1 900 ? 10.400 12.941 -32.567 1.00 90.19 900 LYS A CA 1
ATOM 6884 C C . LYS A 1 900 ? 10.761 11.472 -32.305 1.00 90.19 900 LYS A C 1
ATOM 6886 O O . LYS A 1 900 ? 9.886 10.611 -32.209 1.00 90.19 900 LYS A O 1
ATOM 6891 N N . TRP A 1 901 ? 12.053 11.200 -32.189 1.00 89.00 901 TRP A N 1
ATOM 6892 C CA . TRP A 1 901 ? 12.640 9.932 -31.768 1.00 89.00 901 TRP A CA 1
ATOM 6893 C C . TRP A 1 901 ? 13.774 10.241 -30.795 1.00 89.00 901 TRP A C 1
ATOM 6895 O O . TRP A 1 901 ? 14.398 11.289 -30.935 1.00 89.00 901 TRP A O 1
ATOM 6905 N N . ASP A 1 902 ? 14.084 9.360 -29.849 1.00 85.44 902 ASP A N 1
ATOM 6906 C CA . ASP A 1 902 ? 15.203 9.598 -28.934 1.00 85.44 902 ASP A CA 1
ATOM 6907 C C . ASP A 1 902 ? 16.534 9.745 -29.699 1.00 85.44 902 ASP A C 1
ATOM 6909 O O . ASP A 1 902 ? 16.869 8.866 -30.504 1.00 85.44 902 ASP A O 1
ATOM 6913 N N . PRO A 1 903 ? 17.297 10.835 -29.474 1.00 88.25 903 PRO A N 1
ATOM 6914 C CA . PRO A 1 903 ? 18.587 11.038 -30.125 1.00 88.25 903 PRO A CA 1
ATOM 6915 C C . PRO A 1 903 ? 19.628 9.997 -29.695 1.00 88.25 903 PRO A C 1
ATOM 6917 O O . PRO A 1 903 ? 19.765 9.687 -28.512 1.00 88.25 903 PRO A O 1
ATOM 6920 N N . THR A 1 904 ? 20.403 9.493 -30.654 1.00 87.69 904 THR A N 1
ATOM 6921 C CA . THR A 1 904 ? 21.465 8.485 -30.460 1.00 87.69 904 THR A CA 1
ATOM 6922 C C . THR A 1 904 ? 22.713 8.884 -31.245 1.00 87.69 904 THR A C 1
ATOM 6924 O O . THR A 1 904 ? 22.631 9.718 -32.138 1.00 87.69 904 THR A O 1
ATOM 6927 N N . ASP A 1 905 ? 23.862 8.244 -31.029 1.00 87.62 905 ASP A N 1
ATOM 6928 C CA . ASP A 1 905 ? 25.067 8.561 -31.819 1.00 87.62 905 ASP A CA 1
ATOM 6929 C C . ASP A 1 905 ? 24.920 8.238 -33.322 1.00 87.62 905 ASP A C 1
ATOM 6931 O O . ASP A 1 905 ? 25.612 8.817 -34.157 1.00 87.62 905 ASP A O 1
ATOM 6935 N N . ALA A 1 906 ? 23.983 7.353 -33.685 1.00 85.75 906 ALA A N 1
ATOM 6936 C CA . ALA A 1 906 ? 23.632 7.041 -35.074 1.00 85.75 906 ALA A CA 1
ATOM 6937 C C . ALA A 1 906 ? 22.548 7.974 -35.658 1.00 85.75 906 ALA A C 1
ATOM 6939 O O . ALA A 1 906 ? 22.325 7.985 -36.867 1.00 85.75 906 ALA A O 1
ATOM 6940 N N . CYS A 1 907 ? 21.864 8.743 -34.811 1.00 86.69 907 CYS A N 1
ATOM 6941 C CA . CYS A 1 907 ? 20.811 9.693 -35.160 1.00 86.69 907 CYS A CA 1
ATOM 6942 C C . CYS A 1 907 ? 20.809 10.838 -34.123 1.00 86.69 907 CYS A C 1
ATOM 6944 O O . CYS A 1 907 ? 19.931 10.897 -33.258 1.00 86.69 907 CYS A O 1
ATOM 6946 N N . PRO A 1 908 ? 21.830 11.721 -34.138 1.00 86.19 908 PRO A N 1
ATOM 6947 C CA . PRO A 1 908 ? 22.110 12.594 -32.996 1.00 86.19 908 PRO A CA 1
ATOM 6948 C C . PRO A 1 908 ? 21.274 13.877 -32.985 1.00 86.19 908 PRO A C 1
ATOM 6950 O O . PRO A 1 908 ? 21.137 14.495 -31.935 1.00 86.19 908 PRO A O 1
ATOM 6953 N N . ASN A 1 909 ? 20.689 14.260 -34.124 1.00 89.94 909 ASN A N 1
ATOM 6954 C CA . ASN A 1 909 ? 19.723 15.352 -34.253 1.00 89.94 909 ASN A CA 1
ATOM 6955 C C . ASN A 1 909 ? 18.542 14.896 -35.143 1.00 89.94 909 ASN A C 1
ATOM 6957 O O . ASN A 1 909 ? 18.536 15.182 -36.343 1.00 89.94 909 ASN A O 1
ATOM 6961 N N . PRO A 1 910 ? 17.587 14.112 -34.604 1.00 91.69 910 PRO A N 1
ATOM 6962 C CA . PRO A 1 910 ? 16.366 13.724 -35.312 1.00 91.69 910 PRO A CA 1
ATOM 6963 C C . PRO A 1 910 ? 15.463 14.931 -35.609 1.00 91.69 910 PRO A C 1
ATOM 6965 O O . PRO A 1 910 ? 15.612 15.997 -35.015 1.00 91.69 910 PRO A O 1
ATOM 6968 N N . ALA A 1 911 ? 14.476 14.744 -36.491 1.00 93.06 911 ALA A N 1
ATOM 6969 C CA . ALA A 1 911 ? 13.410 15.731 -36.680 1.00 93.06 911 ALA A CA 1
ATOM 6970 C C . ALA A 1 911 ? 12.640 15.971 -35.368 1.00 93.06 911 ALA A C 1
ATOM 6972 O O . ALA A 1 911 ? 12.538 15.070 -34.527 1.00 93.06 911 ALA A O 1
ATOM 6973 N N . SER A 1 912 ? 12.081 17.165 -35.196 1.00 94.19 912 SER A N 1
ATOM 6974 C CA . SER A 1 912 ? 11.360 17.557 -33.989 1.00 94.19 912 SER A CA 1
ATOM 6975 C C . SER A 1 912 ? 9.849 17.316 -34.052 1.00 94.19 912 SER A C 1
ATOM 6977 O O . SER A 1 912 ? 9.258 16.915 -35.062 1.00 94.19 912 SER A O 1
ATOM 6979 N N . ILE A 1 913 ? 9.238 17.539 -32.899 1.00 94.12 913 ILE A N 1
ATOM 6980 C CA . ILE A 1 913 ? 7.816 17.712 -32.637 1.00 94.12 913 ILE A CA 1
ATOM 6981 C C . ILE A 1 913 ? 7.672 18.936 -31.725 1.00 94.12 913 ILE A C 1
ATOM 6983 O O . ILE A 1 913 ? 8.584 19.267 -30.966 1.00 94.12 913 ILE A O 1
ATOM 6987 N N . THR A 1 914 ? 6.520 19.603 -31.761 1.00 95.94 914 THR A N 1
ATOM 6988 C CA . THR A 1 914 ? 6.236 20.704 -30.833 1.00 95.94 914 THR A CA 1
ATOM 6989 C C . THR A 1 914 ? 5.132 20.308 -29.867 1.00 95.94 914 THR A C 1
ATOM 6991 O O . THR A 1 914 ? 4.016 19.978 -30.272 1.00 95.94 914 THR A O 1
ATOM 6994 N N . ASN A 1 915 ? 5.449 20.341 -28.577 1.00 92.50 915 ASN A N 1
ATOM 6995 C CA . ASN A 1 915 ? 4.531 20.024 -27.495 1.00 92.50 915 ASN A CA 1
ATOM 6996 C C . ASN A 1 915 ? 4.008 21.308 -26.851 1.00 92.50 915 ASN A C 1
ATOM 6998 O O . ASN A 1 915 ? 4.788 22.164 -26.441 1.00 92.50 915 ASN A O 1
ATOM 7002 N N . TYR A 1 916 ? 2.685 21.424 -26.718 1.00 95.38 916 TYR A N 1
ATOM 7003 C CA . TYR A 1 916 ? 2.081 22.416 -25.833 1.00 95.38 916 TYR A CA 1
ATOM 7004 C C . TYR A 1 916 ? 2.117 21.866 -24.409 1.00 95.38 916 TYR A C 1
ATOM 7006 O O . TYR A 1 916 ? 1.610 20.773 -24.155 1.00 95.38 916 TYR A O 1
ATOM 7014 N N . LYS A 1 917 ? 2.712 22.606 -23.480 1.00 93.12 917 LYS A N 1
ATOM 7015 C CA . LYS A 1 917 ? 2.864 22.199 -22.081 1.00 93.12 917 LYS A CA 1
ATOM 7016 C C . LYS A 1 917 ? 2.125 23.172 -21.164 1.00 93.12 917 LYS A C 1
ATOM 7018 O O . LYS A 1 917 ? 2.061 24.366 -21.445 1.00 93.12 917 LYS A O 1
ATOM 7023 N N . CYS A 1 918 ? 1.590 22.656 -20.064 1.00 95.38 918 CYS A N 1
ATOM 7024 C CA . CYS A 1 918 ? 0.973 23.405 -18.971 1.00 95.38 918 CYS A CA 1
ATOM 7025 C C . CYS A 1 918 ? 1.584 22.923 -17.652 1.00 95.38 918 CYS A C 1
ATOM 7027 O O . CYS A 1 918 ? 1.459 21.745 -17.332 1.00 95.38 918 CYS A O 1
ATOM 7029 N N . THR A 1 919 ? 2.235 23.797 -16.887 1.00 94.44 919 THR A N 1
ATOM 7030 C CA . THR A 1 919 ? 2.745 23.488 -15.542 1.00 94.44 919 THR A CA 1
ATOM 7031 C C . THR A 1 919 ? 1.950 24.203 -14.461 1.00 94.44 919 THR A C 1
ATOM 7033 O O . THR A 1 919 ? 1.506 25.337 -14.651 1.00 94.44 919 THR A O 1
ATOM 7036 N N . LEU A 1 920 ? 1.785 23.530 -13.322 1.00 93.81 920 LEU A N 1
ATOM 7037 C CA . LEU A 1 920 ? 1.056 24.012 -12.150 1.00 93.81 920 LEU A CA 1
ATOM 7038 C C . LEU A 1 920 ? 2.024 24.415 -11.033 1.00 93.81 920 LEU A C 1
ATOM 7040 O O . LEU A 1 920 ? 3.028 23.735 -10.809 1.00 93.81 920 LEU A O 1
ATOM 7044 N N . TRP A 1 921 ? 1.703 25.494 -10.314 1.00 91.56 921 TRP A N 1
ATOM 7045 C CA . TRP A 1 921 ? 2.600 26.118 -9.338 1.00 91.56 921 TRP A CA 1
ATOM 7046 C C . TRP A 1 921 ? 1.893 26.484 -8.035 1.00 91.56 921 TRP A C 1
ATOM 7048 O O . TRP A 1 921 ? 0.813 27.079 -8.015 1.00 91.56 921 TRP A O 1
ATOM 7058 N N . GLY A 1 922 ? 2.558 26.162 -6.930 1.00 90.19 922 GLY A N 1
ATOM 7059 C CA . GLY A 1 922 ? 2.148 26.379 -5.546 1.00 90.19 922 GLY A CA 1
ATOM 7060 C C . GLY A 1 922 ? 2.343 27.808 -5.049 1.00 90.19 922 GLY A C 1
ATOM 7061 O O . GLY A 1 922 ? 2.308 28.056 -3.849 1.00 90.19 922 GLY A O 1
ATOM 7062 N N . SER A 1 923 ? 2.590 28.746 -5.956 1.00 90.62 923 SER A N 1
ATOM 7063 C CA . SER A 1 923 ? 2.751 30.176 -5.706 1.00 90.62 923 SER A CA 1
ATOM 7064 C C . SER A 1 923 ? 2.361 30.954 -6.964 1.00 90.62 923 SER A C 1
ATOM 7066 O O . SER A 1 923 ? 2.222 30.373 -8.041 1.00 90.62 923 SER A O 1
ATOM 7068 N N . ALA A 1 924 ? 2.245 32.277 -6.855 1.00 91.00 924 ALA A N 1
ATOM 7069 C CA . ALA A 1 924 ? 2.252 33.137 -8.035 1.00 91.00 924 ALA A CA 1
ATOM 7070 C C . ALA A 1 924 ? 3.555 32.922 -8.833 1.00 91.00 924 ALA A C 1
ATOM 7072 O O . ALA A 1 924 ? 4.624 32.758 -8.237 1.00 91.00 924 ALA A O 1
ATOM 7073 N N . VAL A 1 925 ? 3.471 32.915 -10.164 1.00 93.50 925 VAL A N 1
ATOM 7074 C CA . VAL A 1 925 ? 4.642 32.798 -11.054 1.00 93.50 925 VAL A CA 1
ATOM 7075 C C . VAL A 1 925 ? 5.140 34.185 -11.456 1.00 93.50 925 VAL A C 1
ATOM 7077 O O . VAL A 1 925 ? 4.341 35.109 -11.609 1.00 93.50 925 VAL A O 1
ATOM 7080 N N . THR A 1 926 ? 6.448 34.350 -11.649 1.00 92.56 926 THR A N 1
ATOM 7081 C CA . THR A 1 926 ? 7.083 35.643 -11.979 1.00 92.56 926 THR A CA 1
ATOM 7082 C C . THR A 1 926 ? 7.989 35.517 -13.204 1.00 92.56 926 THR A C 1
ATOM 7084 O O . THR A 1 926 ? 8.398 34.412 -13.569 1.00 92.56 926 THR A O 1
ATOM 7087 N N . ALA A 1 927 ? 8.306 36.630 -13.871 1.00 92.56 927 ALA A N 1
ATOM 7088 C CA . ALA A 1 927 ? 9.145 36.615 -15.075 1.00 92.56 927 ALA A CA 1
ATOM 7089 C C . ALA A 1 927 ? 10.565 36.082 -14.797 1.00 92.56 927 ALA A C 1
ATOM 7091 O O . ALA A 1 927 ? 11.211 35.538 -15.690 1.00 92.56 927 ALA A O 1
ATOM 7092 N N . GLU A 1 928 ? 11.021 36.224 -13.556 1.00 92.56 928 GLU A N 1
ATOM 7093 C CA . GLU A 1 928 ? 12.296 35.778 -13.003 1.00 92.56 928 GLU A CA 1
ATOM 7094 C C . GLU A 1 928 ? 12.344 34.262 -12.756 1.00 92.56 928 GLU A C 1
ATOM 7096 O O . GLU A 1 928 ? 13.430 33.696 -12.659 1.00 92.56 928 GLU A O 1
ATOM 7101 N N . THR A 1 929 ? 11.188 33.588 -12.701 1.00 91.38 929 THR A N 1
ATOM 7102 C CA . THR A 1 929 ? 11.122 32.116 -12.642 1.00 91.38 929 THR A CA 1
ATOM 7103 C C . THR A 1 929 ? 11.209 31.433 -14.006 1.00 91.38 929 THR A C 1
ATOM 7105 O O . THR A 1 929 ? 11.358 30.219 -14.044 1.00 91.38 929 THR A O 1
ATOM 7108 N N . ALA A 1 930 ? 11.114 32.162 -15.123 1.00 93.00 930 ALA A N 1
ATOM 7109 C CA . ALA A 1 930 ? 11.093 31.596 -16.478 1.00 93.00 930 ALA A CA 1
ATOM 7110 C C . ALA A 1 930 ? 12.501 31.177 -16.973 1.00 93.00 930 ALA A C 1
ATOM 7112 O O . ALA A 1 930 ? 12.964 31.648 -18.013 1.00 93.00 930 ALA A O 1
ATOM 7113 N N . THR A 1 931 ? 13.213 30.351 -16.195 1.00 91.25 931 THR A N 1
ATOM 7114 C CA . THR A 1 931 ? 14.640 30.026 -16.387 1.00 91.25 931 THR A CA 1
ATOM 7115 C C . THR A 1 931 ? 14.927 28.692 -17.074 1.00 91.25 931 THR A C 1
ATOM 7117 O O . THR A 1 931 ? 16.051 28.506 -17.538 1.00 91.25 931 THR A O 1
ATOM 7120 N N . ASN A 1 932 ? 13.957 27.780 -17.196 1.00 88.69 932 ASN A N 1
ATOM 7121 C CA . ASN A 1 932 ? 14.173 26.515 -17.904 1.00 88.69 932 ASN A CA 1
ATOM 7122 C C . ASN A 1 932 ? 14.048 26.720 -19.424 1.00 88.69 932 ASN A C 1
ATOM 7124 O O . ASN A 1 932 ? 12.949 26.717 -19.977 1.00 88.69 932 ASN A O 1
ATOM 7128 N N . VAL A 1 933 ? 15.181 26.913 -20.099 1.00 89.69 933 VAL A N 1
ATOM 7129 C CA . VAL A 1 933 ? 15.254 27.163 -21.552 1.00 89.69 933 VAL A CA 1
ATOM 7130 C C . VAL A 1 933 ? 15.261 25.891 -22.414 1.00 89.69 933 VAL A C 1
ATOM 7132 O O . VAL A 1 933 ? 15.215 26.004 -23.639 1.00 89.69 933 VAL A O 1
ATOM 7135 N N . GLY A 1 934 ? 15.297 24.703 -21.800 1.00 84.44 934 GLY A N 1
ATOM 7136 C CA . GLY A 1 934 ? 15.613 23.427 -22.453 1.00 84.44 934 GLY A CA 1
ATOM 7137 C C . GLY A 1 934 ? 17.104 23.057 -22.372 1.00 84.44 934 GLY A C 1
ATOM 7138 O O . GLY A 1 934 ? 17.911 23.773 -21.775 1.00 84.44 934 GLY A O 1
ATOM 7139 N N . GLN A 1 935 ? 17.473 21.910 -22.950 1.00 85.50 935 GLN A N 1
ATOM 7140 C CA . GLN A 1 935 ? 18.833 21.361 -22.914 1.00 85.50 935 GLN A CA 1
ATOM 7141 C C . GLN A 1 935 ? 19.148 20.469 -24.121 1.00 85.50 935 GLN A C 1
ATOM 7143 O O . GLN A 1 935 ? 18.282 20.098 -24.917 1.00 85.50 935 GLN A O 1
ATOM 7148 N N . TRP A 1 936 ? 20.417 20.080 -24.237 1.00 86.75 936 TRP A N 1
ATOM 7149 C CA . TRP A 1 936 ? 20.901 19.172 -25.273 1.00 86.75 936 TRP A CA 1
ATOM 7150 C C . TRP A 1 936 ? 20.589 17.706 -24.951 1.00 86.75 936 TRP A C 1
ATOM 7152 O O . TRP A 1 936 ? 20.849 17.221 -23.850 1.00 86.75 936 TRP A O 1
ATOM 7162 N N . ARG A 1 937 ? 20.076 16.984 -25.948 1.00 81.19 937 ARG A N 1
ATOM 7163 C CA . ARG A 1 937 ? 19.913 15.527 -25.985 1.00 81.19 937 ARG A CA 1
ATOM 7164 C C . ARG A 1 937 ? 20.722 15.022 -27.185 1.00 81.19 937 ARG A C 1
ATOM 7166 O O . ARG A 1 937 ? 20.270 15.104 -28.322 1.00 81.19 937 ARG A O 1
ATOM 7173 N N . ASN A 1 938 ? 21.949 14.560 -26.939 1.00 87.56 938 ASN A N 1
ATOM 7174 C CA . ASN A 1 938 ? 22.970 14.374 -27.983 1.00 87.56 938 ASN A CA 1
ATOM 7175 C C . ASN A 1 938 ? 23.194 15.693 -28.773 1.00 87.56 938 ASN A C 1
ATOM 7177 O O . ASN A 1 938 ? 23.464 16.714 -28.142 1.00 87.56 938 ASN A O 1
ATOM 7181 N N . GLN A 1 939 ? 23.052 15.721 -30.103 1.00 89.56 939 GLN A N 1
ATOM 7182 C CA . GLN A 1 939 ? 23.126 16.950 -30.918 1.00 89.56 939 GLN A CA 1
ATOM 7183 C C . GLN A 1 939 ? 21.758 17.622 -31.143 1.00 89.56 939 GLN A C 1
ATOM 7185 O O . GLN A 1 939 ? 21.680 18.636 -31.836 1.00 89.56 939 GLN A O 1
ATOM 7190 N N . PHE A 1 940 ? 20.677 17.096 -30.566 1.00 93.56 940 PHE A N 1
ATOM 7191 C CA . PHE A 1 940 ? 19.368 17.735 -30.595 1.00 93.56 940 PHE A CA 1
ATOM 7192 C C . PHE A 1 940 ? 19.248 18.727 -29.439 1.00 93.56 940 PHE A C 1
ATOM 7194 O O . PHE A 1 940 ? 19.367 18.343 -28.277 1.00 93.56 940 PHE A O 1
ATOM 7201 N N . HIS A 1 941 ? 18.957 19.993 -29.730 1.00 92.81 941 HIS A N 1
ATOM 7202 C CA . HIS A 1 941 ? 18.656 20.979 -28.693 1.00 92.81 941 HIS A CA 1
ATOM 7203 C C . HIS A 1 941 ? 17.137 21.069 -28.489 1.00 92.81 941 HIS A C 1
ATOM 7205 O O . HIS A 1 941 ? 16.405 21.441 -29.419 1.00 92.81 941 HIS A O 1
ATOM 7211 N N . VAL A 1 942 ? 16.671 20.710 -27.288 1.00 93.25 942 VAL A N 1
ATOM 7212 C CA . VAL A 1 942 ? 15.312 21.027 -26.833 1.00 93.25 942 VAL A CA 1
ATOM 7213 C C . VAL A 1 942 ? 15.273 22.502 -26.458 1.00 93.25 942 VAL A C 1
ATOM 7215 O O . VAL A 1 942 ? 16.222 23.015 -25.869 1.00 93.25 942 VAL A O 1
ATOM 7218 N N . GLY A 1 943 ? 14.189 23.186 -26.813 1.00 93.12 943 GLY A N 1
ATOM 7219 C CA . GLY A 1 943 ? 14.000 24.606 -26.533 1.00 93.12 943 GLY A CA 1
ATOM 7220 C C . GLY A 1 943 ? 12.590 24.917 -26.070 1.00 93.12 943 GLY A C 1
ATOM 7221 O O . GLY A 1 943 ? 11.641 24.267 -26.513 1.00 93.12 943 GLY A O 1
ATOM 7222 N N . VAL A 1 944 ? 12.458 25.933 -25.216 1.00 96.69 944 VAL A N 1
ATOM 7223 C CA . VAL A 1 944 ? 11.166 26.449 -24.748 1.00 96.69 944 VAL A CA 1
ATOM 7224 C C . VAL A 1 944 ? 10.934 27.875 -25.242 1.00 96.69 944 VAL A C 1
ATOM 7226 O O . VAL A 1 944 ? 11.717 28.778 -24.952 1.00 96.69 944 VAL A O 1
ATOM 7229 N N . THR A 1 945 ? 9.818 28.105 -25.934 1.00 96.94 945 THR A N 1
ATOM 7230 C CA . THR A 1 945 ? 9.425 29.429 -26.444 1.00 96.94 945 THR A CA 1
ATOM 7231 C C . THR A 1 945 ? 7.923 29.692 -26.285 1.00 96.94 945 THR A C 1
ATOM 7233 O O . THR A 1 945 ? 7.155 28.807 -25.897 1.00 96.94 945 THR A O 1
ATOM 7236 N N . GLY A 1 946 ? 7.502 30.937 -26.528 1.00 95.88 946 GLY A N 1
ATOM 7237 C CA . GLY A 1 946 ? 6.114 31.384 -26.370 1.00 95.88 946 GLY A CA 1
ATOM 7238 C C . GLY A 1 946 ? 5.535 31.152 -24.973 1.00 95.88 946 GLY A C 1
ATOM 7239 O O . GLY A 1 946 ? 4.350 30.866 -24.830 1.00 95.88 946 GLY A O 1
ATOM 7240 N N . SER A 1 947 ? 6.377 31.226 -23.943 1.00 97.81 947 SER A N 1
ATOM 7241 C CA . SER A 1 947 ? 6.020 30.903 -22.564 1.00 97.81 947 SER A CA 1
ATOM 7242 C C . SER A 1 947 ? 5.258 32.052 -21.897 1.00 97.81 947 SER A C 1
ATOM 7244 O O . SER A 1 947 ? 5.770 33.171 -21.782 1.00 97.81 947 SER A O 1
ATOM 7246 N N . ASN A 1 948 ? 4.038 31.771 -21.440 1.00 98.44 948 ASN A N 1
ATOM 7247 C CA . ASN A 1 948 ? 3.178 32.683 -20.689 1.00 98.44 948 ASN A CA 1
ATOM 7248 C C . ASN A 1 948 ? 2.988 32.176 -19.255 1.00 98.44 948 ASN A C 1
ATOM 7250 O O . ASN A 1 948 ? 2.725 30.992 -19.043 1.00 98.44 948 ASN A O 1
ATOM 7254 N N . GLY A 1 949 ? 3.063 33.067 -18.271 1.00 97.44 949 GLY A N 1
ATOM 7255 C CA . GLY A 1 949 ? 2.788 32.775 -16.865 1.00 97.44 949 GLY A CA 1
ATOM 7256 C C . GLY A 1 949 ? 1.565 33.540 -16.381 1.00 97.44 949 GLY A C 1
ATOM 7257 O O . GLY A 1 949 ? 1.433 34.730 -16.673 1.00 97.44 949 GLY A O 1
ATOM 7258 N N . TYR A 1 950 ? 0.696 32.883 -15.617 1.00 97.75 950 TYR A N 1
ATOM 7259 C CA . TYR A 1 950 ? -0.517 33.475 -15.052 1.00 97.75 950 TYR A CA 1
ATOM 7260 C C . TYR A 1 950 ? -0.642 33.129 -13.566 1.00 97.75 950 TYR A C 1
ATOM 7262 O O . TYR A 1 950 ? -0.383 31.992 -13.176 1.00 97.75 950 TYR A O 1
ATOM 7270 N N . SER A 1 951 ? -1.075 34.081 -12.740 1.00 95.00 951 SER A N 1
ATOM 7271 C CA . SER A 1 951 ? -1.233 33.900 -11.289 1.00 95.00 951 SER A CA 1
ATOM 7272 C C . SER A 1 951 ? -2.687 34.051 -10.856 1.00 95.00 951 SER A C 1
ATOM 7274 O O . SER A 1 951 ? -3.418 34.886 -11.383 1.00 95.00 951 SER A O 1
ATOM 7276 N N . LYS A 1 952 ? -3.115 33.231 -9.899 1.00 92.69 952 LYS A N 1
ATOM 7277 C CA . LYS A 1 952 ? -4.493 33.156 -9.405 1.00 92.69 952 LYS A CA 1
ATOM 7278 C C . LYS A 1 952 ? -4.808 34.351 -8.503 1.00 92.69 952 LYS A C 1
ATOM 7280 O O . LYS A 1 952 ? -4.018 34.693 -7.630 1.00 92.69 952 LYS A O 1
ATOM 7285 N N . LEU A 1 953 ? -5.971 34.971 -8.699 1.00 88.50 953 LEU A N 1
ATOM 7286 C CA . LEU A 1 953 ? -6.435 36.133 -7.922 1.00 88.50 953 LEU A CA 1
ATOM 7287 C C . LEU A 1 953 ? -7.340 35.753 -6.739 1.00 88.50 953 LEU A C 1
ATOM 7289 O O . LEU A 1 953 ? -7.674 36.609 -5.919 1.00 88.50 953 LEU A O 1
ATOM 7293 N N . ALA A 1 954 ? -7.767 34.491 -6.659 1.00 84.44 954 ALA A N 1
ATOM 7294 C CA . ALA A 1 954 ? -8.575 33.990 -5.555 1.00 84.44 954 ALA A CA 1
ATOM 7295 C C . ALA A 1 954 ? -7.755 33.934 -4.247 1.00 84.44 954 ALA A C 1
ATOM 7297 O O . ALA A 1 954 ? -6.581 33.559 -4.287 1.00 84.44 954 ALA A O 1
ATOM 7298 N N . PRO A 1 955 ? -8.353 34.268 -3.088 1.00 85.62 955 PRO A N 1
ATOM 7299 C CA . PRO A 1 955 ? -7.698 34.080 -1.799 1.00 85.62 955 PRO A CA 1
ATOM 7300 C C . PRO A 1 955 ? -7.495 32.583 -1.480 1.00 85.62 955 PRO A C 1
ATOM 7302 O O . PRO A 1 955 ? -8.183 31.733 -2.051 1.00 85.62 955 PRO A O 1
ATOM 7305 N N . PRO A 1 956 ? -6.580 32.248 -0.550 1.00 87.56 956 PRO A N 1
ATOM 7306 C CA . PRO A 1 956 ? -6.437 30.895 -0.007 1.00 87.56 956 PRO A CA 1
ATOM 7307 C C . PRO A 1 956 ? -7.713 30.414 0.724 1.00 87.56 956 PRO A C 1
ATOM 7309 O O . PRO A 1 956 ? -8.612 31.215 0.992 1.00 87.56 956 PRO A O 1
ATOM 7312 N N . PRO A 1 957 ? -7.808 29.120 1.084 1.00 85.38 957 PRO A N 1
ATOM 7313 C CA . PRO A 1 957 ? -8.927 28.596 1.869 1.00 85.38 957 PRO A CA 1
ATOM 7314 C C . PRO A 1 957 ? -9.068 29.241 3.257 1.00 85.38 957 PRO A C 1
ATOM 7316 O O . PRO A 1 957 ? -8.092 29.697 3.855 1.00 85.38 957 PRO A O 1
ATOM 7319 N N . SER A 1 958 ? -10.287 29.219 3.796 1.00 87.38 958 SER A N 1
ATOM 7320 C CA . SER A 1 958 ? -10.555 29.394 5.227 1.00 87.38 958 SER A CA 1
ATOM 7321 C C . SER A 1 958 ? -10.293 28.085 5.989 1.00 87.38 958 SER A C 1
ATOM 7323 O O . SER A 1 958 ? -10.357 27.002 5.406 1.00 87.38 958 SER A O 1
ATOM 7325 N N . TYR A 1 959 ? -10.016 28.167 7.295 1.00 86.12 959 TYR A N 1
ATOM 7326 C CA . TYR A 1 959 ? -9.690 26.999 8.128 1.00 86.12 959 TYR A CA 1
ATOM 7327 C C . TYR A 1 959 ? -10.643 26.872 9.312 1.00 86.12 959 TYR A C 1
ATOM 7329 O O . TYR A 1 959 ? -11.086 27.872 9.875 1.00 86.12 959 TYR A O 1
ATOM 7337 N N . ALA A 1 960 ? -10.912 25.632 9.725 1.00 82.25 960 ALA A N 1
ATOM 7338 C CA . ALA A 1 960 ? -11.670 25.362 10.940 1.00 82.25 960 ALA A CA 1
ATOM 7339 C C . ALA A 1 960 ? -11.025 26.054 12.155 1.00 82.25 960 ALA A C 1
ATOM 7341 O O . ALA A 1 960 ? -9.799 26.077 12.308 1.00 82.25 960 ALA A O 1
ATOM 7342 N N . ASP A 1 961 ? -11.884 26.618 13.000 1.00 89.50 961 ASP A N 1
ATOM 7343 C CA . ASP A 1 961 ? -11.568 27.452 14.163 1.00 89.50 961 ASP A CA 1
ATOM 7344 C C . ASP A 1 961 ? -10.947 28.829 13.857 1.00 89.50 961 ASP A C 1
ATOM 7346 O O . ASP A 1 961 ? -10.776 29.615 14.786 1.00 89.50 961 ASP A O 1
ATOM 7350 N N . PHE A 1 962 ? -10.701 29.210 12.594 1.00 93.69 962 PHE A N 1
ATOM 7351 C CA . PHE A 1 962 ? -10.138 30.522 12.235 1.00 93.69 962 PHE A CA 1
ATOM 7352 C C . PHE A 1 962 ? -11.052 31.368 11.332 1.00 93.69 962 PHE A C 1
ATOM 7354 O O . PHE A 1 962 ? -11.385 31.005 10.205 1.00 93.69 962 PHE A O 1
ATOM 7361 N N . THR A 1 963 ? -11.365 32.578 11.794 1.00 92.94 963 THR A N 1
ATOM 7362 C CA . THR A 1 963 ? -11.988 33.649 11.015 1.00 92.94 963 THR A CA 1
ATOM 7363 C C . THR A 1 963 ? -10.956 34.255 10.059 1.00 92.94 963 THR A C 1
ATOM 7365 O O . THR A 1 963 ? -10.003 34.912 10.481 1.00 92.94 963 THR A O 1
ATOM 7368 N N . GLY A 1 964 ? -11.140 34.029 8.759 1.00 87.44 964 GLY A N 1
ATOM 7369 C CA . GLY A 1 964 ? -10.248 34.478 7.688 1.00 87.44 964 GLY A CA 1
ATOM 7370 C C . GLY A 1 964 ? -10.520 33.718 6.381 1.00 87.44 964 GLY A C 1
ATOM 7371 O O . GLY A 1 964 ? -11.455 32.915 6.339 1.00 87.44 964 GLY A O 1
ATOM 7372 N N . PRO A 1 965 ? -9.724 33.936 5.320 1.00 92.06 965 PRO A N 1
ATOM 7373 C CA . PRO A 1 965 ? -8.593 34.864 5.241 1.00 92.06 965 PRO A CA 1
ATOM 7374 C C . PRO A 1 965 ? -9.017 36.331 5.073 1.00 92.06 965 PRO A C 1
ATOM 7376 O O . PRO A 1 965 ? -10.005 36.639 4.408 1.00 92.06 965 PRO A O 1
ATOM 7379 N N . VAL A 1 966 ? -8.207 37.260 5.584 1.00 93.19 966 VAL A N 1
ATOM 7380 C CA . VAL A 1 966 ? -8.327 38.700 5.293 1.00 93.19 966 VAL A CA 1
ATOM 7381 C C . VAL A 1 966 ? -7.083 39.175 4.544 1.00 93.19 966 VAL A C 1
ATOM 7383 O O . VAL A 1 966 ? -5.970 38.965 5.013 1.00 93.19 966 VAL A O 1
ATOM 7386 N N . ALA A 1 967 ? -7.247 39.806 3.377 1.00 91.31 967 ALA A N 1
ATOM 7387 C CA . ALA A 1 967 ? -6.128 40.254 2.540 1.00 91.31 967 ALA A CA 1
ATOM 7388 C C . ALA A 1 967 ? -5.367 41.430 3.180 1.00 91.31 967 ALA A C 1
ATOM 7390 O O . ALA A 1 967 ? -5.938 42.500 3.411 1.00 91.31 967 ALA A O 1
ATOM 7391 N N . PHE A 1 968 ? -4.083 41.217 3.471 1.00 88.50 968 PHE A N 1
ATOM 7392 C CA . PHE A 1 968 ? -3.246 42.101 4.294 1.00 88.50 968 PHE A CA 1
ATOM 7393 C C . PHE A 1 968 ? -2.152 42.826 3.494 1.00 88.50 968 PHE A C 1
ATOM 7395 O O . PHE A 1 968 ? -1.776 43.939 3.846 1.00 88.50 968 PHE A O 1
ATOM 7402 N N . GLY A 1 969 ? -1.681 42.252 2.382 1.00 81.62 969 GLY A N 1
ATOM 7403 C CA . GLY A 1 969 ? -0.790 42.920 1.415 1.00 81.62 969 GLY A CA 1
ATOM 7404 C C . GLY A 1 969 ? 0.690 43.039 1.813 1.00 81.62 969 GLY A C 1
ATOM 7405 O O . GLY A 1 969 ? 1.538 43.059 0.928 1.00 81.62 969 GLY A O 1
ATOM 7406 N N . GLY A 1 970 ? 1.012 43.035 3.106 1.00 88.69 970 GLY A N 1
ATOM 7407 C CA . GLY A 1 970 ? 2.377 42.965 3.643 1.00 88.69 970 GLY A CA 1
ATOM 7408 C C . GLY A 1 970 ? 2.451 42.083 4.891 1.00 88.69 970 GLY A C 1
ATOM 7409 O O . GLY A 1 970 ? 1.434 41.560 5.345 1.00 88.69 970 GLY A O 1
ATOM 7410 N N . ALA A 1 971 ? 3.646 41.891 5.443 1.00 90.81 971 ALA A N 1
ATOM 7411 C CA . ALA A 1 971 ? 3.860 41.180 6.698 1.00 90.81 971 ALA A CA 1
ATOM 7412 C C . ALA A 1 971 ? 3.461 42.055 7.897 1.00 90.81 971 ALA A C 1
ATOM 7414 O O . ALA A 1 971 ? 3.766 43.252 7.945 1.00 90.81 971 ALA A O 1
ATOM 7415 N N . THR A 1 972 ? 2.793 41.450 8.879 1.00 91.75 972 THR A N 1
ATOM 7416 C CA . THR A 1 972 ? 2.280 42.132 10.078 1.00 91.75 972 THR A CA 1
ATOM 7417 C C . THR A 1 972 ? 3.408 42.531 11.038 1.00 91.75 972 THR A C 1
ATOM 7419 O O . THR A 1 972 ? 4.266 41.727 11.395 1.00 91.75 972 THR A O 1
ATOM 7422 N N . GLN A 1 973 ? 3.404 43.784 11.488 1.00 88.00 973 GLN A N 1
ATOM 7423 C CA . GLN A 1 973 ? 4.406 44.377 12.376 1.00 88.00 973 GLN A CA 1
ATOM 7424 C C . GLN A 1 973 ? 3.744 44.760 13.707 1.00 88.00 973 GLN A C 1
ATOM 7426 O O . GLN A 1 973 ? 3.254 45.875 13.881 1.00 88.00 973 GLN A O 1
ATOM 7431 N N . ALA A 1 974 ? 3.687 43.809 14.646 1.00 85.50 974 ALA A N 1
ATOM 7432 C CA . ALA A 1 974 ? 2.985 43.969 15.925 1.00 85.50 974 ALA A CA 1
ATOM 7433 C C . ALA A 1 974 ? 3.811 43.490 17.148 1.00 85.50 974 ALA A C 1
ATOM 7435 O O . ALA A 1 974 ? 3.434 42.513 17.810 1.00 85.50 974 ALA A O 1
ATOM 7436 N N . PRO A 1 975 ? 4.919 44.191 17.483 1.00 76.81 975 PRO A N 1
ATOM 7437 C CA . PRO A 1 975 ? 5.942 43.760 18.444 1.00 76.81 975 PRO A CA 1
ATOM 7438 C C . PRO A 1 975 ? 5.435 43.133 19.747 1.00 76.81 975 PRO A C 1
ATOM 7440 O O . PRO A 1 975 ? 5.861 42.048 20.127 1.00 76.81 975 PRO A O 1
ATOM 7443 N N . LYS A 1 976 ? 4.486 43.801 20.418 1.00 81.44 976 LYS A N 1
ATOM 7444 C CA . LYS A 1 976 ? 4.019 43.466 21.779 1.00 81.44 976 LYS A CA 1
ATOM 7445 C C . LYS A 1 976 ? 3.231 42.156 21.891 1.00 81.44 976 LYS A C 1
ATOM 7447 O O . LYS A 1 976 ? 2.914 41.746 22.999 1.00 81.44 976 LYS A O 1
ATOM 7452 N N . SER A 1 977 ? 2.882 41.553 20.760 1.00 86.69 977 SER A N 1
ATOM 7453 C CA . SER A 1 977 ? 2.060 40.340 20.680 1.00 86.69 977 SER A CA 1
ATOM 7454 C C . SER A 1 977 ? 2.727 39.213 19.896 1.00 86.69 977 SER A C 1
ATOM 7456 O O . SER A 1 977 ? 2.163 38.132 19.799 1.00 86.69 977 SER A O 1
ATOM 7458 N N . TYR A 1 978 ? 3.893 39.470 19.298 1.00 87.88 978 TYR A N 1
ATOM 7459 C CA . TYR A 1 978 ? 4.572 38.536 18.409 1.00 87.88 978 TYR A CA 1
ATOM 7460 C C . TYR A 1 978 ? 5.149 37.355 19.197 1.00 87.88 978 TYR A C 1
ATOM 7462 O O . TYR A 1 978 ? 5.966 37.540 20.099 1.00 87.88 978 TYR A O 1
ATOM 7470 N N . MET A 1 979 ? 4.720 36.143 18.845 1.00 85.75 979 MET A N 1
ATOM 7471 C CA . MET A 1 979 ? 5.112 34.889 19.503 1.00 85.75 979 MET A CA 1
ATOM 7472 C C . MET A 1 979 ? 6.315 34.210 18.833 1.00 85.75 979 MET A C 1
ATOM 7474 O O . MET A 1 979 ? 6.817 33.213 19.349 1.00 85.75 979 MET A O 1
ATOM 7478 N N . GLY A 1 980 ? 6.754 34.724 17.681 1.00 84.69 980 GLY A N 1
ATOM 7479 C CA . GLY A 1 980 ? 7.753 34.110 16.809 1.00 84.69 980 GLY A CA 1
ATOM 7480 C C . GLY A 1 980 ? 7.191 33.785 15.423 1.00 84.69 980 GLY A C 1
ATOM 7481 O O . GLY A 1 980 ? 6.040 34.103 15.096 1.00 84.69 980 GLY A O 1
ATOM 7482 N N . SER A 1 981 ? 8.017 33.136 14.604 1.00 87.06 981 SER A N 1
ATOM 7483 C CA . SER A 1 981 ? 7.652 32.695 13.259 1.00 87.06 981 SER A CA 1
ATOM 7484 C C . SER A 1 981 ? 7.868 31.193 13.062 1.00 87.06 981 SER A C 1
ATOM 7486 O O . SER A 1 981 ? 8.547 30.531 13.849 1.00 87.06 981 SER A O 1
ATOM 7488 N N . LYS A 1 982 ? 7.290 30.661 11.984 1.00 86.81 982 LYS A N 1
ATOM 7489 C CA . LYS A 1 982 ? 7.787 29.463 11.297 1.00 86.81 982 LYS A CA 1
ATOM 7490 C C . LYS A 1 982 ? 7.839 29.742 9.799 1.00 86.81 982 LYS A C 1
ATOM 7492 O O . LYS A 1 982 ? 6.981 30.449 9.269 1.00 86.81 982 LYS A O 1
ATOM 7497 N N . TYR A 1 983 ? 8.822 29.168 9.125 1.00 88.56 983 TYR A N 1
ATOM 7498 C CA . TYR A 1 983 ? 8.945 29.191 7.674 1.00 88.56 983 TYR A CA 1
ATOM 7499 C C . TYR A 1 983 ? 8.901 27.751 7.156 1.00 88.56 983 TYR A C 1
ATOM 7501 O O . TYR A 1 983 ? 9.419 26.843 7.798 1.00 88.56 983 TYR A O 1
ATOM 7509 N N . TYR A 1 984 ? 8.242 27.545 6.019 1.00 87.38 984 TYR A N 1
ATOM 7510 C CA . TYR A 1 984 ? 8.093 26.248 5.372 1.00 87.38 984 TYR A CA 1
ATOM 7511 C C . TYR A 1 984 ? 8.443 26.402 3.886 1.00 87.38 984 TYR A C 1
ATOM 7513 O O . TYR A 1 984 ? 7.698 27.071 3.158 1.00 87.38 984 TYR A O 1
ATOM 7521 N N . PRO A 1 985 ? 9.560 25.831 3.406 1.00 83.56 985 PRO A N 1
ATOM 7522 C CA . PRO A 1 985 ? 9.947 25.947 2.005 1.00 83.56 985 PRO A CA 1
ATOM 7523 C C . PRO A 1 985 ? 8.969 25.224 1.066 1.00 83.56 985 PRO A C 1
ATOM 7525 O O . PRO A 1 985 ? 8.433 24.164 1.390 1.00 83.56 985 PRO A O 1
ATOM 7528 N N . GLY A 1 986 ? 8.780 25.785 -0.130 1.00 83.88 986 GLY A N 1
ATOM 7529 C CA . GLY A 1 986 ? 7.968 25.211 -1.204 1.00 83.88 986 GLY A CA 1
ATOM 7530 C C . GLY A 1 986 ? 6.585 25.854 -1.349 1.00 83.88 986 GLY A C 1
ATOM 7531 O O . GLY A 1 986 ? 6.456 27.074 -1.443 1.00 83.88 986 GLY A O 1
ATOM 7532 N N . VAL A 1 987 ? 5.547 25.022 -1.445 1.00 86.25 987 VAL A N 1
ATOM 7533 C CA . VAL A 1 987 ? 4.157 25.421 -1.742 1.00 86.25 987 VAL A CA 1
ATOM 7534 C C . VAL A 1 987 ? 3.591 26.387 -0.689 1.00 86.25 987 VAL A C 1
ATOM 7536 O O . VAL A 1 987 ? 3.809 26.207 0.509 1.00 86.25 987 VAL A O 1
ATOM 7539 N N . TYR A 1 988 ? 2.808 27.381 -1.123 1.00 92.06 988 TYR A N 1
ATOM 7540 C CA . TYR A 1 988 ? 2.072 28.277 -0.230 1.00 92.06 988 TYR A CA 1
ATOM 7541 C C . TYR A 1 988 ? 0.899 27.549 0.447 1.00 92.06 988 TYR A C 1
ATOM 7543 O O . TYR A 1 988 ? -0.150 27.340 -0.165 1.00 92.06 988 TYR A O 1
ATOM 7551 N N . ASN A 1 989 ? 1.050 27.175 1.718 1.00 90.56 989 ASN A N 1
ATOM 7552 C CA . ASN A 1 989 ? 0.013 26.504 2.498 1.00 90.56 989 ASN A CA 1
ATOM 7553 C C . ASN A 1 989 ? -0.198 27.138 3.892 1.00 90.56 989 ASN A C 1
ATOM 7555 O O . ASN A 1 989 ? 0.394 26.691 4.880 1.00 90.56 989 ASN A O 1
ATOM 7559 N N . PRO A 1 990 ? -1.099 28.134 4.017 1.00 91.50 990 PRO A N 1
ATOM 7560 C CA . PRO A 1 990 ? -1.464 28.744 5.301 1.00 91.50 990 PRO A CA 1
ATOM 7561 C C . PRO A 1 990 ? -2.009 27.777 6.365 1.00 91.50 990 PRO A C 1
ATOM 7563 O O . PRO A 1 990 ? -1.984 28.111 7.549 1.00 91.50 990 PRO A O 1
ATOM 7566 N N . GLU A 1 991 ? -2.444 26.572 5.989 1.00 90.94 991 GLU A N 1
ATOM 7567 C CA . GLU A 1 991 ? -2.800 25.497 6.925 1.00 90.94 991 GLU A CA 1
ATOM 7568 C C . GLU A 1 991 ? -1.646 25.177 7.892 1.00 90.94 991 GLU A C 1
ATOM 7570 O O . GLU A 1 991 ? -1.867 24.991 9.088 1.00 90.94 991 GLU A O 1
ATOM 7575 N N . GLN A 1 992 ? -0.395 25.203 7.414 1.00 90.44 992 GLN A N 1
ATOM 7576 C CA . GLN A 1 992 ? 0.789 24.964 8.249 1.00 90.44 992 GLN A CA 1
ATOM 7577 C C . GLN A 1 992 ? 0.990 26.069 9.301 1.00 90.44 992 GLN A C 1
ATOM 7579 O O . GLN A 1 992 ? 1.561 25.818 10.366 1.00 90.44 992 GLN A O 1
ATOM 7584 N N . CYS A 1 993 ? 0.480 27.278 9.043 1.00 93.19 993 CYS A N 1
ATOM 7585 C CA . CYS A 1 993 ? 0.442 28.365 10.017 1.00 93.19 993 CYS A CA 1
ATOM 7586 C C . CYS A 1 993 ? -0.668 28.149 11.060 1.00 93.19 993 CYS A C 1
ATOM 7588 O O . CYS A 1 993 ? -0.428 28.363 12.246 1.00 93.19 993 CYS A O 1
ATOM 7590 N N . ALA A 1 994 ? -1.845 27.658 10.651 1.00 91.88 994 ALA A N 1
ATOM 7591 C CA . ALA A 1 994 ? -2.929 27.292 11.570 1.00 91.88 994 ALA A CA 1
ATOM 7592 C C . ALA A 1 994 ? -2.522 26.141 12.510 1.00 91.88 994 ALA A C 1
ATOM 7594 O O . ALA A 1 994 ? -2.769 26.204 13.717 1.00 91.88 994 ALA A O 1
ATOM 7595 N N . VAL A 1 995 ? -1.838 25.122 11.976 1.00 90.12 995 VAL A N 1
ATOM 7596 C CA . VAL A 1 995 ? -1.261 24.013 12.754 1.00 90.12 995 VAL A CA 1
ATOM 7597 C C . VAL A 1 995 ? -0.177 24.520 13.709 1.00 90.12 995 VAL A C 1
ATOM 7599 O O . VAL A 1 995 ? -0.215 24.176 14.887 1.00 90.12 995 VAL A O 1
ATOM 7602 N N . ALA A 1 996 ? 0.740 25.385 13.257 1.00 87.50 996 ALA A N 1
ATOM 7603 C CA . ALA A 1 996 ? 1.758 25.984 14.128 1.00 87.50 996 ALA A CA 1
ATOM 7604 C C . ALA A 1 996 ? 1.147 26.821 15.266 1.00 87.50 996 ALA A C 1
ATOM 7606 O O . ALA A 1 996 ? 1.579 26.713 16.409 1.00 87.50 996 ALA A O 1
ATOM 7607 N N . CYS A 1 997 ? 0.111 27.607 14.969 1.00 92.50 997 CYS A N 1
ATOM 7608 C CA . CYS A 1 997 ? -0.607 28.428 15.943 1.00 92.50 997 CYS A CA 1
ATOM 7609 C C . CYS A 1 997 ? -1.263 27.559 17.036 1.00 92.50 997 CYS A C 1
ATOM 7611 O O . CYS A 1 997 ? -1.063 27.792 18.232 1.00 92.50 997 CYS A O 1
ATOM 7613 N N . LYS A 1 998 ? -1.957 26.481 16.642 1.00 91.00 998 LYS A N 1
ATOM 7614 C CA . LYS A 1 998 ? -2.540 25.497 17.575 1.00 91.00 998 LYS A CA 1
ATOM 7615 C C . LYS A 1 998 ? -1.474 24.735 18.380 1.00 91.00 998 LYS A C 1
ATOM 7617 O O . LYS A 1 998 ? -1.638 24.566 19.585 1.00 91.00 998 LYS A O 1
ATOM 7622 N N . ALA A 1 999 ? -0.370 24.326 17.751 1.00 85.12 999 ALA A N 1
ATOM 7623 C CA . ALA A 1 999 ? 0.725 23.615 18.417 1.00 85.12 999 ALA A CA 1
ATOM 7624 C C . ALA A 1 999 ? 1.449 24.486 19.460 1.00 85.12 999 ALA A C 1
ATOM 7626 O O . ALA A 1 999 ? 1.708 24.017 20.567 1.00 85.12 999 ALA A O 1
ATOM 7627 N N . ASN A 1 1000 ? 1.713 25.760 19.147 1.00 86.44 1000 ASN A N 1
ATOM 7628 C CA . ASN A 1 1000 ? 2.278 26.716 20.103 1.00 86.44 1000 ASN A CA 1
ATOM 7629 C C . ASN A 1 1000 ? 1.334 26.954 21.286 1.00 86.44 1000 ASN A C 1
ATOM 7631 O O . ASN A 1 1000 ? 1.776 26.867 22.425 1.00 86.44 1000 ASN A O 1
ATOM 7635 N N . THR A 1 1001 ? 0.040 27.179 21.023 1.00 91.12 1001 THR A N 1
ATOM 7636 C CA . THR A 1 1001 ? -0.970 27.360 22.082 1.00 91.12 1001 THR A CA 1
ATOM 7637 C C . THR A 1 1001 ? -0.998 26.165 23.029 1.00 91.12 1001 THR A C 1
ATOM 7639 O O . THR A 1 1001 ? -0.949 26.351 24.239 1.00 91.12 1001 THR A O 1
ATOM 7642 N N . LYS A 1 1002 ? -0.994 24.932 22.496 1.00 88.69 1002 LYS A N 1
ATOM 7643 C CA . LYS A 1 1002 ? -0.929 23.728 23.333 1.00 88.69 1002 LYS A CA 1
ATOM 7644 C C . LYS A 1 1002 ? 0.367 23.651 24.144 1.00 88.69 1002 LYS A C 1
ATOM 7646 O O . LYS A 1 1002 ? 0.308 23.327 25.324 1.00 88.69 1002 LYS A O 1
ATOM 7651 N N . TYR A 1 1003 ? 1.521 23.925 23.539 1.00 86.56 1003 TYR A N 1
ATOM 7652 C CA . TYR A 1 1003 ? 2.789 23.866 24.265 1.00 86.56 1003 TYR A CA 1
ATOM 7653 C C . TYR A 1 1003 ? 2.843 24.884 25.410 1.00 86.56 1003 TYR A C 1
ATOM 7655 O O . TYR A 1 1003 ? 3.212 24.513 26.520 1.00 86.56 1003 TYR A O 1
ATOM 7663 N N . ASP A 1 1004 ? 2.443 26.131 25.157 1.00 87.06 1004 ASP A N 1
ATOM 7664 C CA . ASP A 1 1004 ? 2.443 27.188 26.170 1.00 87.06 1004 ASP A CA 1
ATOM 7665 C C . ASP A 1 1004 ? 1.376 26.923 27.258 1.00 87.06 1004 ASP A C 1
ATOM 7667 O O . ASP A 1 1004 ? 1.655 27.140 28.435 1.00 87.06 1004 ASP A O 1
ATOM 7671 N N . HIS A 1 1005 ? 0.206 26.365 26.908 1.00 90.94 1005 HIS A N 1
ATOM 7672 C CA . HIS A 1 1005 ? -0.795 25.858 27.866 1.00 90.94 1005 HIS A CA 1
ATOM 7673 C C . HIS A 1 1005 ? -0.235 24.749 28.770 1.00 90.94 1005 HIS A C 1
ATOM 7675 O O . HIS A 1 1005 ? -0.453 24.763 29.978 1.00 90.94 1005 HIS A O 1
ATOM 7681 N N . ASP A 1 1006 ? 0.486 23.781 28.197 1.00 88.19 1006 ASP A N 1
ATOM 7682 C CA . ASP A 1 1006 ? 1.062 22.656 28.942 1.00 88.19 1006 ASP A CA 1
ATOM 7683 C C . ASP A 1 1006 ? 2.270 23.076 29.815 1.00 88.19 1006 ASP A C 1
ATOM 7685 O O . ASP A 1 1006 ? 2.673 22.327 30.706 1.00 88.19 1006 ASP A O 1
ATOM 7689 N N . HIS A 1 1007 ? 2.835 24.271 29.587 1.00 86.06 1007 HIS A N 1
ATOM 7690 C CA . HIS A 1 1007 ? 3.978 24.837 30.319 1.00 86.06 1007 HIS A CA 1
ATOM 7691 C C . HIS A 1 1007 ? 3.665 26.254 30.852 1.00 86.06 1007 HIS A C 1
ATOM 7693 O O . HIS A 1 1007 ? 4.339 27.223 30.482 1.00 86.06 1007 HIS A O 1
ATOM 7699 N N . PRO A 1 1008 ? 2.650 26.405 31.724 1.00 90.31 1008 PRO A N 1
ATOM 7700 C CA . PRO A 1 1008 ? 2.186 27.707 32.183 1.00 90.31 1008 PRO A CA 1
ATOM 7701 C C . PRO A 1 1008 ? 3.216 28.406 33.077 1.00 90.31 1008 PRO A C 1
ATOM 7703 O O . PRO A 1 1008 ? 4.065 27.789 33.729 1.00 90.31 1008 PRO A O 1
ATOM 7706 N N . ARG A 1 1009 ? 3.089 29.730 33.180 1.00 89.00 1009 ARG A N 1
ATOM 7707 C CA . ARG A 1 1009 ? 3.768 30.532 34.202 1.00 89.00 1009 ARG A CA 1
ATOM 7708 C C . ARG A 1 1009 ? 3.259 30.153 35.598 1.00 89.00 1009 ARG A C 1
ATOM 7710 O O . ARG A 1 1009 ? 2.158 29.636 35.769 1.00 89.00 1009 ARG A O 1
ATOM 7717 N N . ALA A 1 1010 ? 4.034 30.502 36.625 1.00 89.94 1010 ALA A N 1
ATOM 7718 C CA . ALA A 1 1010 ? 3.705 30.224 38.028 1.00 89.94 1010 ALA A CA 1
ATOM 7719 C C . ALA A 1 1010 ? 2.421 30.916 38.553 1.00 89.94 1010 ALA A C 1
ATOM 7721 O O . ALA A 1 1010 ? 1.997 30.630 39.669 1.00 89.94 1010 ALA A O 1
ATOM 7722 N N . ASP A 1 1011 ? 1.810 31.815 37.774 1.00 91.50 1011 ASP A N 1
ATOM 7723 C CA . ASP A 1 1011 ? 0.518 32.458 38.052 1.00 91.50 1011 ASP A CA 1
ATOM 7724 C C . ASP A 1 1011 ? -0.668 31.814 37.298 1.00 91.50 1011 ASP A C 1
ATOM 7726 O O . ASP A 1 1011 ? -1.774 32.354 37.317 1.00 91.50 1011 ASP A O 1
ATOM 7730 N N . GLY A 1 1012 ? -0.448 30.675 36.628 1.00 88.12 1012 GLY A N 1
ATOM 7731 C CA . GLY A 1 1012 ? -1.457 29.963 35.835 1.00 88.12 1012 GLY A CA 1
ATOM 7732 C C . GLY A 1 1012 ? -1.708 30.553 34.443 1.00 88.12 1012 GLY A C 1
ATOM 7733 O O . GLY A 1 1012 ? -2.615 30.098 33.746 1.00 88.12 1012 GLY A O 1
ATOM 7734 N N . THR A 1 1013 ? -0.936 31.561 34.021 1.00 93.62 1013 THR A N 1
ATOM 7735 C CA . THR A 1 1013 ? -1.084 32.179 32.695 1.00 93.62 1013 THR A CA 1
ATOM 7736 C C . THR A 1 1013 ? -0.121 31.595 31.659 1.00 93.62 1013 THR A C 1
ATOM 7738 O O . THR A 1 1013 ? 0.995 31.190 31.976 1.00 93.62 1013 THR A O 1
ATOM 7741 N N . TYR A 1 1014 ? -0.521 31.616 30.394 1.00 92.38 1014 TYR A N 1
ATOM 7742 C CA . TYR A 1 1014 ? 0.297 31.263 29.231 1.00 92.38 1014 TYR A CA 1
ATOM 7743 C C . TYR A 1 1014 ? 0.043 32.253 28.086 1.00 92.38 1014 TYR A C 1
ATOM 7745 O O . TYR A 1 1014 ? -0.675 33.238 28.266 1.00 92.38 1014 TYR A O 1
ATOM 7753 N N . ASP A 1 1015 ? 0.671 32.049 26.927 1.00 89.69 1015 ASP A N 1
ATOM 7754 C CA . ASP A 1 1015 ? 0.426 32.861 25.731 1.00 89.69 1015 ASP A CA 1
ATOM 7755 C C . ASP A 1 1015 ? -0.258 32.008 24.663 1.00 89.69 1015 ASP A C 1
ATOM 7757 O O . ASP A 1 1015 ? 0.354 31.125 24.071 1.00 89.69 1015 ASP A O 1
ATOM 7761 N N . ALA A 1 1016 ? -1.537 32.267 24.411 1.00 93.25 1016 ALA A N 1
ATOM 7762 C CA . ALA A 1 1016 ? -2.284 31.576 23.371 1.00 93.25 1016 ALA A CA 1
ATOM 7763 C C . ALA A 1 1016 ? -2.118 32.263 22.010 1.00 93.25 1016 ALA A C 1
ATOM 7765 O O . ALA A 1 1016 ? -2.152 33.491 21.922 1.00 93.25 1016 ALA A O 1
ATOM 7766 N N . CYS A 1 1017 ? -1.983 31.490 20.931 1.00 94.81 1017 CYS A N 1
ATOM 7767 C CA . CYS A 1 1017 ? -1.944 32.027 19.573 1.00 94.81 1017 CYS A CA 1
ATOM 7768 C C . CYS A 1 1017 ? -3.369 32.290 19.072 1.00 94.81 1017 CYS A C 1
ATOM 7770 O O . CYS A 1 1017 ? -4.071 31.394 18.606 1.00 94.81 1017 CYS A O 1
ATOM 7772 N N . ASN A 1 1018 ? -3.785 33.554 19.148 1.00 96.38 1018 ASN A N 1
ATOM 7773 C CA . ASN A 1 1018 ? -5.104 34.014 18.708 1.00 96.38 1018 ASN A CA 1
ATOM 7774 C C . ASN A 1 1018 ? -5.114 34.564 17.274 1.00 96.38 1018 ASN A C 1
ATOM 7776 O O . ASN A 1 1018 ? -6.179 34.890 16.744 1.00 96.38 1018 ASN A O 1
ATOM 7780 N N . PHE A 1 1019 ? -3.953 34.718 16.636 1.00 96.25 1019 PHE A N 1
ATOM 7781 C CA . PHE A 1 1019 ? -3.853 35.249 15.280 1.00 96.25 1019 PHE A CA 1
ATOM 7782 C C . PHE A 1 1019 ? -2.576 34.792 14.575 1.00 96.25 1019 PHE A C 1
ATOM 7784 O O . PHE A 1 1019 ? -1.506 34.729 15.182 1.00 96.25 1019 PHE A O 1
ATOM 7791 N N . PHE A 1 1020 ? -2.666 34.552 13.266 1.00 96.00 1020 PHE A N 1
ATOM 7792 C CA . PHE A 1 1020 ? -1.491 34.390 12.416 1.00 96.00 1020 PHE A CA 1
ATOM 7793 C C . PHE A 1 1020 ? -1.617 35.149 11.094 1.00 96.00 1020 PHE A C 1
ATOM 7795 O O . PHE A 1 1020 ? -2.701 35.299 10.523 1.00 96.00 1020 PHE A O 1
ATOM 7802 N N . ASN A 1 1021 ? -0.472 35.595 10.581 1.00 95.69 1021 ASN A N 1
ATOM 7803 C CA . ASN A 1 1021 ? -0.334 36.161 9.246 1.00 95.69 1021 ASN A CA 1
ATOM 7804 C C . ASN A 1 1021 ? 0.520 35.217 8.390 1.00 95.69 1021 ASN A C 1
ATOM 7806 O O . ASN A 1 1021 ? 1.675 34.952 8.723 1.00 95.69 1021 ASN A O 1
ATOM 7810 N N . ALA A 1 1022 ? -0.070 34.703 7.310 1.00 95.69 1022 ALA A N 1
ATOM 7811 C CA . ALA A 1 1022 ? 0.548 33.759 6.386 1.00 95.69 1022 ALA A CA 1
ATOM 7812 C C . ALA A 1 1022 ? 0.814 34.428 5.033 1.00 95.69 1022 ALA A C 1
ATOM 7814 O O . ALA A 1 1022 ? -0.118 34.945 4.408 1.00 95.69 1022 ALA A O 1
ATOM 7815 N N . TYR A 1 1023 ? 2.054 34.386 4.553 1.00 94.94 1023 TYR A N 1
ATOM 7816 C CA . TYR A 1 1023 ? 2.458 35.004 3.286 1.00 94.94 1023 TYR A CA 1
ATOM 7817 C C . TYR A 1 1023 ? 3.506 34.187 2.527 1.00 94.94 1023 TYR A C 1
ATOM 7819 O O . TYR A 1 1023 ? 4.177 33.333 3.100 1.00 94.94 1023 TYR A O 1
ATOM 7827 N N . VAL A 1 1024 ? 3.648 34.445 1.227 1.00 93.69 1024 VAL A N 1
ATOM 7828 C CA . VAL A 1 1024 ? 4.753 33.922 0.417 1.00 93.69 1024 VAL A CA 1
ATOM 7829 C C . VAL A 1 1024 ? 5.951 34.846 0.581 1.00 93.69 1024 VAL A C 1
ATOM 7831 O O . VAL A 1 1024 ? 5.902 36.014 0.180 1.00 93.69 1024 VAL A O 1
ATOM 7834 N N . LEU A 1 1025 ? 7.039 34.304 1.124 1.00 93.69 1025 LEU A N 1
ATOM 7835 C CA . LEU A 1 1025 ? 8.344 34.956 1.104 1.00 93.69 1025 LEU A CA 1
ATOM 7836 C C . LEU A 1 1025 ? 9.027 34.651 -0.236 1.00 93.69 1025 LEU A C 1
ATOM 7838 O O . LEU A 1 1025 ? 9.135 33.488 -0.634 1.00 93.69 1025 LEU A O 1
ATOM 7842 N N . SER A 1 1026 ? 9.476 35.690 -0.940 1.00 92.50 1026 SER A N 1
ATOM 7843 C CA . SER A 1 1026 ? 10.166 35.567 -2.232 1.00 92.50 1026 SER A CA 1
ATOM 7844 C C . SER A 1 1026 ? 11.529 36.246 -2.188 1.00 92.50 1026 SER A C 1
ATOM 7846 O O . SER A 1 1026 ? 11.629 37.404 -1.785 1.00 92.50 1026 SER A O 1
ATOM 7848 N N . LYS A 1 1027 ? 12.574 35.559 -2.648 1.00 92.19 1027 LYS A N 1
ATOM 7849 C CA . LYS A 1 1027 ? 13.943 36.074 -2.734 1.00 92.19 1027 LYS A CA 1
ATOM 7850 C C . LYS A 1 1027 ? 14.217 36.527 -4.165 1.00 92.19 1027 LYS A C 1
ATOM 7852 O O . LYS A 1 1027 ? 14.136 35.720 -5.084 1.00 92.19 1027 LYS A O 1
ATOM 7857 N N . ASN A 1 1028 ? 14.527 37.807 -4.361 1.00 91.06 1028 ASN A N 1
ATOM 7858 C CA . ASN A 1 1028 ? 14.786 38.415 -5.674 1.00 91.06 1028 ASN A CA 1
ATOM 7859 C C . ASN A 1 1028 ? 13.683 38.076 -6.707 1.00 91.06 1028 ASN A C 1
ATOM 7861 O O . ASN A 1 1028 ? 13.968 37.596 -7.800 1.00 91.06 1028 ASN A O 1
ATOM 7865 N N . ASN A 1 1029 ? 12.416 38.274 -6.321 1.00 86.75 1029 ASN A N 1
ATOM 7866 C CA . ASN A 1 1029 ? 11.195 37.929 -7.075 1.00 86.75 1029 ASN A CA 1
ATOM 7867 C C . ASN A 1 1029 ? 10.978 36.429 -7.384 1.00 86.75 1029 ASN A C 1
ATOM 7869 O O . ASN A 1 1029 ? 10.006 36.090 -8.059 1.00 86.75 1029 ASN A O 1
ATOM 7873 N N . VAL A 1 1030 ? 11.808 35.517 -6.867 1.00 87.69 1030 VAL A N 1
ATOM 7874 C CA . VAL A 1 1030 ? 11.580 34.064 -6.933 1.00 87.69 1030 VAL A CA 1
ATOM 7875 C C . VAL A 1 1030 ? 10.896 33.608 -5.634 1.00 87.69 1030 VAL A C 1
ATOM 7877 O O . VAL A 1 1030 ? 11.489 33.771 -4.564 1.00 87.69 1030 VAL A O 1
ATOM 7880 N N . PRO A 1 1031 ? 9.672 33.044 -5.675 1.00 90.31 1031 PRO A N 1
ATOM 7881 C CA . PRO A 1 1031 ? 9.017 32.459 -4.500 1.00 90.31 1031 PRO A CA 1
ATOM 7882 C C . PRO A 1 1031 ? 9.900 31.414 -3.814 1.00 90.31 1031 PRO A C 1
ATOM 7884 O O . PRO A 1 1031 ? 10.640 30.704 -4.492 1.00 90.31 1031 PRO A O 1
ATOM 7887 N N . GLN A 1 1032 ? 9.858 31.341 -2.481 1.00 89.44 1032 GLN A N 1
ATOM 7888 C CA . GLN A 1 1032 ? 10.673 30.400 -1.698 1.00 89.44 1032 GLN A CA 1
ATOM 7889 C C . GLN A 1 1032 ? 9.835 29.510 -0.770 1.00 89.44 1032 GLN A C 1
ATOM 7891 O O . GLN A 1 1032 ? 10.148 28.330 -0.619 1.00 89.44 1032 GLN A O 1
ATOM 7896 N N . GLY A 1 1033 ? 8.777 30.036 -0.147 1.00 88.62 1033 GLY A N 1
ATOM 7897 C CA . GLY A 1 1033 ? 7.978 29.247 0.792 1.00 88.62 1033 GLY A CA 1
ATOM 7898 C C . GLY A 1 1033 ? 6.883 30.017 1.518 1.00 88.62 1033 GLY A C 1
ATOM 7899 O O . GLY A 1 1033 ? 6.741 31.236 1.368 1.00 88.62 1033 GLY A O 1
ATOM 7900 N N . THR A 1 1034 ? 6.130 29.282 2.335 1.00 93.56 1034 THR A N 1
ATOM 7901 C CA . THR A 1 1034 ? 5.150 29.831 3.277 1.00 93.56 1034 THR A CA 1
ATOM 7902 C C . THR A 1 1034 ? 5.871 30.389 4.490 1.00 93.56 1034 THR A C 1
ATOM 7904 O O . THR A 1 1034 ? 6.618 29.682 5.158 1.00 93.56 1034 THR A O 1
ATOM 7907 N N . TYR A 1 1035 ? 5.598 31.641 4.823 1.00 93.81 1035 TYR A N 1
ATOM 7908 C CA . TYR A 1 1035 ? 6.043 32.264 6.055 1.00 93.81 1035 TYR A CA 1
ATOM 7909 C C . TYR A 1 1035 ? 4.842 32.521 6.968 1.00 93.81 1035 TYR A C 1
ATOM 7911 O O . TYR A 1 1035 ? 3.828 33.071 6.532 1.00 93.81 1035 TYR A O 1
ATOM 7919 N N . CYS A 1 1036 ? 4.964 3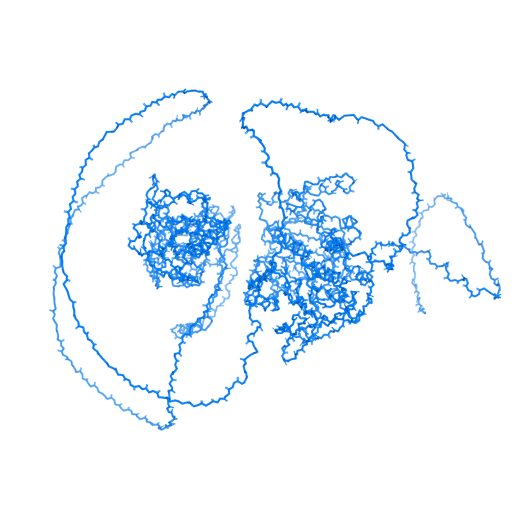2.122 8.231 1.00 93.69 1036 CYS A N 1
ATOM 7920 C CA . CYS A 1 1036 ? 3.934 32.209 9.256 1.00 93.69 1036 CYS A CA 1
ATOM 7921 C C . CYS A 1 1036 ? 4.425 33.088 10.410 1.00 93.69 1036 CYS A C 1
ATOM 7923 O O . CYS A 1 1036 ? 5.283 32.660 11.178 1.00 93.69 1036 CYS A O 1
ATOM 7925 N N . SER A 1 1037 ? 3.855 34.280 10.582 1.00 92.31 1037 SER A N 1
ATOM 7926 C CA . SER A 1 1037 ? 4.056 35.093 11.791 1.00 92.31 1037 SER A CA 1
ATOM 7927 C C . SER A 1 1037 ? 2.905 34.851 12.775 1.00 92.31 1037 SER A C 1
ATOM 7929 O O . SER A 1 1037 ? 1.741 34.960 12.380 1.00 92.31 1037 SER A O 1
ATOM 7931 N N . LEU A 1 1038 ? 3.211 34.518 14.034 1.00 93.25 1038 LEU A N 1
ATOM 7932 C CA . LEU A 1 1038 ? 2.232 34.131 15.065 1.00 93.25 1038 LEU A CA 1
ATOM 7933 C C . LEU A 1 1038 ? 2.073 35.223 16.137 1.00 93.25 1038 LEU A C 1
ATOM 7935 O O . LEU A 1 1038 ? 3.063 35.852 16.524 1.00 93.25 1038 LEU A O 1
ATOM 7939 N N . TYR A 1 1039 ? 0.850 35.442 16.636 1.00 93.56 1039 TYR A N 1
ATOM 7940 C CA . TYR A 1 1039 ? 0.553 36.518 17.590 1.00 93.56 1039 TYR A CA 1
ATOM 7941 C C . TYR A 1 1039 ? -0.507 36.153 18.643 1.00 93.56 1039 TYR A C 1
ATOM 7943 O O . TYR A 1 1039 ? -1.473 35.435 18.368 1.00 93.56 1039 TYR A O 1
ATOM 7951 N N . THR A 1 1040 ? -0.379 36.749 19.832 1.00 93.69 1040 THR A N 1
ATOM 7952 C CA . THR A 1 1040 ? -1.291 36.545 20.974 1.00 93.69 1040 THR A CA 1
ATOM 7953 C C . THR A 1 1040 ? -2.648 37.241 20.860 1.00 93.69 1040 THR A C 1
ATOM 7955 O O . THR A 1 1040 ? -3.547 36.980 21.657 1.00 93.69 1040 THR A O 1
ATOM 7958 N N . GLN A 1 1041 ? -2.828 38.119 19.870 1.00 92.81 1041 GLN A N 1
ATOM 7959 C CA . GLN A 1 1041 ? -4.074 38.845 19.621 1.00 92.81 1041 GLN A CA 1
ATOM 7960 C C . GLN A 1 1041 ? -4.251 39.165 18.133 1.00 92.81 1041 GLN A C 1
ATOM 7962 O O . GLN A 1 1041 ? -3.279 39.274 17.386 1.00 92.81 1041 GLN A O 1
ATOM 7967 N N . SER A 1 1042 ? -5.503 39.355 17.716 1.00 92.06 1042 SER A N 1
ATOM 7968 C CA . SER A 1 1042 ? -5.871 39.770 16.361 1.00 92.06 1042 SER A CA 1
ATOM 7969 C C . SER A 1 1042 ? -5.415 41.186 16.019 1.00 92.06 1042 SER A C 1
ATOM 7971 O O . SER A 1 1042 ? -5.579 42.106 16.824 1.00 92.06 1042 SER A O 1
ATOM 7973 N N . TRP A 1 1043 ? -4.960 41.360 14.779 1.00 92.06 1043 TRP A N 1
ATOM 7974 C CA . TRP A 1 1043 ? -4.632 42.649 14.170 1.00 92.06 1043 TRP A CA 1
ATOM 7975 C C . TRP A 1 1043 ? -5.405 42.836 12.868 1.00 92.06 1043 TRP A C 1
ATOM 7977 O O . TRP A 1 1043 ? -5.868 41.863 12.278 1.00 92.06 1043 TRP A O 1
ATOM 7987 N N . ASP A 1 1044 ? -5.531 44.079 12.408 1.00 90.31 1044 ASP A N 1
ATOM 7988 C CA . ASP A 1 1044 ? -6.040 44.398 11.075 1.00 90.31 1044 ASP A CA 1
ATOM 7989 C C . ASP A 1 1044 ? -4.904 44.798 10.113 1.00 90.31 1044 ASP A C 1
ATOM 7991 O O . ASP A 1 1044 ? -3.751 45.001 10.507 1.00 90.31 1044 ASP A O 1
ATOM 7995 N N . LYS A 1 1045 ? -5.242 44.947 8.828 1.00 89.81 1045 LYS A N 1
ATOM 7996 C CA . LYS A 1 1045 ? -4.292 45.266 7.752 1.00 89.81 1045 LYS A CA 1
ATOM 7997 C C . LYS A 1 1045 ? -3.475 46.552 7.959 1.00 89.81 1045 LYS A C 1
ATOM 7999 O O . LYS A 1 1045 ? -2.450 46.709 7.304 1.00 89.81 1045 LYS A O 1
ATOM 8004 N N . SER A 1 1046 ? -3.880 47.477 8.834 1.00 90.69 1046 SER A N 1
ATOM 8005 C CA . SER A 1 1046 ? -3.088 48.675 9.160 1.00 90.69 1046 SER A CA 1
ATOM 8006 C C . SER A 1 1046 ? -1.728 48.344 9.790 1.00 90.69 1046 SER A C 1
ATOM 8008 O O . SER A 1 1046 ? -0.788 49.123 9.646 1.00 90.69 1046 SER A O 1
ATOM 8010 N N . TYR A 1 1047 ? -1.587 47.156 10.387 1.00 89.50 1047 TYR A N 1
ATOM 8011 C CA . TYR A 1 1047 ? -0.327 46.632 10.920 1.00 89.50 1047 TYR A CA 1
ATOM 8012 C C . TYR A 1 1047 ? 0.513 45.885 9.869 1.00 89.50 1047 TYR A C 1
ATOM 8014 O O . TYR A 1 1047 ? 1.648 45.509 10.145 1.00 89.50 1047 TYR A O 1
ATOM 8022 N N . SER A 1 1048 ? -0.002 45.663 8.656 1.00 88.62 1048 SER A N 1
ATOM 8023 C CA . SER A 1 1048 ? 0.642 44.874 7.587 1.00 88.62 1048 SER A CA 1
ATOM 8024 C C . SER A 1 1048 ? 1.561 45.711 6.695 1.00 88.62 1048 SER A C 1
ATOM 8026 O O . SER A 1 1048 ? 1.446 45.720 5.472 1.00 88.62 1048 SER A O 1
ATOM 8028 N N . THR A 1 1049 ? 2.454 46.474 7.322 1.00 87.44 1049 THR A N 1
ATOM 8029 C CA . THR A 1 1049 ? 3.218 47.553 6.677 1.00 87.44 1049 THR A CA 1
ATOM 8030 C C . THR A 1 1049 ? 4.469 47.091 5.927 1.00 87.44 1049 THR A C 1
ATOM 8032 O O . THR A 1 1049 ? 4.967 47.827 5.075 1.00 87.44 1049 THR A O 1
ATOM 8035 N N . ASN A 1 1050 ? 4.991 45.894 6.209 1.00 88.31 1050 ASN A N 1
ATOM 8036 C CA . ASN A 1 1050 ? 6.245 45.414 5.625 1.00 88.31 1050 ASN A CA 1
ATOM 8037 C C . ASN A 1 1050 ? 5.992 44.592 4.349 1.00 88.31 1050 ASN A C 1
ATOM 8039 O O . ASN A 1 1050 ? 5.738 43.393 4.411 1.00 88.31 1050 ASN A O 1
ATOM 8043 N N . VAL A 1 1051 ? 6.070 45.231 3.180 1.00 89.88 1051 VAL A N 1
ATOM 8044 C CA . VAL A 1 1051 ? 5.940 44.558 1.868 1.00 89.88 1051 VAL A CA 1
ATOM 8045 C C . VAL A 1 1051 ? 7.225 43.851 1.402 1.00 89.88 1051 VAL A C 1
ATOM 8047 O O . VAL A 1 1051 ? 7.223 43.179 0.372 1.00 89.88 1051 VAL A O 1
ATOM 8050 N N . GLY A 1 1052 ? 8.326 43.982 2.145 1.00 89.31 1052 GLY A N 1
ATOM 8051 C CA . GLY A 1 1052 ? 9.602 43.346 1.838 1.00 89.31 1052 GLY A CA 1
ATOM 8052 C C . GLY A 1 1052 ? 10.814 44.158 2.289 1.00 89.31 1052 GLY A C 1
ATOM 8053 O O . GLY A 1 1052 ? 10.767 45.388 2.354 1.00 89.31 1052 GLY A O 1
ATOM 8054 N N . GLN A 1 1053 ? 11.926 43.471 2.545 1.00 91.38 1053 GLN A N 1
ATOM 8055 C CA . GLN A 1 1053 ? 13.140 44.034 3.141 1.00 91.38 1053 GLN A CA 1
ATOM 8056 C C . GLN A 1 1053 ? 14.426 43.558 2.452 1.00 91.38 1053 GLN A C 1
ATOM 8058 O O . GLN A 1 1053 ? 14.463 42.506 1.817 1.00 91.38 1053 GLN A O 1
ATOM 8063 N N . TRP A 1 1054 ? 15.504 44.325 2.607 1.00 89.00 1054 TRP A N 1
ATOM 8064 C CA . TRP A 1 1054 ? 16.827 43.990 2.074 1.00 89.00 1054 TRP A CA 1
ATOM 8065 C C . TRP A 1 1054 ? 17.689 43.262 3.105 1.00 89.00 1054 TRP A C 1
ATOM 8067 O O . TRP A 1 1054 ? 17.669 43.598 4.290 1.00 89.00 1054 TRP A O 1
ATOM 8077 N N . ARG A 1 1055 ? 18.515 42.322 2.641 1.00 87.00 1055 ARG A N 1
ATOM 8078 C CA . ARG A 1 1055 ? 19.617 41.737 3.415 1.00 87.00 1055 ARG A CA 1
ATOM 8079 C C . ARG A 1 1055 ? 20.817 41.538 2.487 1.00 87.00 1055 ARG A C 1
ATOM 8081 O O . ARG A 1 1055 ? 20.823 40.645 1.644 1.00 87.00 1055 ARG A O 1
ATOM 8088 N N . GLY A 1 1056 ? 21.845 42.369 2.649 1.00 88.44 1056 GLY A N 1
ATOM 8089 C CA . GLY A 1 1056 ? 22.971 42.405 1.712 1.00 88.44 1056 GLY A CA 1
ATOM 8090 C C . GLY A 1 1056 ? 22.514 42.850 0.319 1.00 88.44 1056 GLY A C 1
ATOM 8091 O O . GLY A 1 1056 ? 21.837 43.866 0.192 1.00 88.44 1056 GLY A O 1
ATOM 8092 N N . SER A 1 1057 ? 22.875 42.086 -0.714 1.00 88.75 1057 SER A N 1
ATOM 8093 C CA . SER A 1 1057 ? 22.431 42.301 -2.100 1.00 88.75 1057 SER A CA 1
ATOM 8094 C C . SER A 1 1057 ? 21.063 41.692 -2.429 1.00 88.75 1057 SER A C 1
ATOM 8096 O O . SER A 1 1057 ? 20.573 41.902 -3.534 1.00 88.75 1057 SER A O 1
ATOM 8098 N N . ASP A 1 1058 ? 20.468 40.922 -1.516 1.00 90.19 1058 ASP A N 1
ATOM 8099 C CA . ASP A 1 1058 ? 19.212 40.208 -1.748 1.00 90.19 1058 ASP A CA 1
ATOM 8100 C C . ASP A 1 1058 ? 18.003 40.995 -1.223 1.00 90.19 1058 ASP A C 1
ATOM 8102 O O . ASP A 1 1058 ? 18.017 41.508 -0.097 1.00 90.19 1058 ASP A O 1
ATOM 8106 N N . TYR A 1 1059 ? 16.928 41.028 -2.012 1.00 92.88 1059 TYR A N 1
ATOM 8107 C CA . TYR A 1 1059 ? 15.628 41.567 -1.616 1.00 92.88 1059 TYR A CA 1
ATOM 8108 C C . TYR A 1 1059 ? 14.640 40.437 -1.307 1.00 92.88 1059 TYR A C 1
ATOM 8110 O O . TYR A 1 1059 ? 14.416 39.545 -2.127 1.00 92.88 1059 TYR A O 1
ATOM 8118 N N . TYR A 1 1060 ? 14.029 40.495 -0.127 1.00 92.38 1060 TYR A N 1
ATOM 8119 C CA . TYR A 1 1060 ? 13.051 39.531 0.367 1.00 92.38 1060 TYR A CA 1
ATOM 8120 C C . TYR A 1 1060 ? 11.674 40.192 0.360 1.00 92.38 1060 TYR A C 1
ATOM 8122 O O . TYR A 1 1060 ? 11.361 40.988 1.243 1.00 92.38 1060 TYR A O 1
ATOM 8130 N N . SER A 1 1061 ? 10.873 39.896 -0.662 1.00 93.00 1061 SER A N 1
ATOM 8131 C CA . SER A 1 1061 ? 9.547 40.487 -0.880 1.00 93.00 1061 SER A CA 1
ATOM 8132 C C . SER A 1 1061 ? 8.424 39.622 -0.314 1.00 93.00 1061 SER A C 1
ATOM 8134 O O . SER A 1 1061 ? 8.522 38.392 -0.260 1.00 93.00 1061 SER A O 1
ATOM 8136 N N . VAL A 1 1062 ? 7.346 40.287 0.101 1.00 92.19 1062 VAL A N 1
ATOM 8137 C CA . VAL A 1 1062 ? 6.125 39.669 0.621 1.00 92.19 1062 VAL A CA 1
ATOM 8138 C C . VAL A 1 1062 ? 5.059 39.674 -0.468 1.00 92.19 1062 VAL A C 1
ATOM 8140 O O . VAL A 1 1062 ? 4.750 40.712 -1.047 1.00 92.19 1062 VAL A O 1
ATOM 8143 N N . SER A 1 1063 ? 4.455 38.517 -0.724 1.00 90.75 1063 SER A N 1
ATOM 8144 C CA . SER A 1 1063 ? 3.287 38.390 -1.603 1.00 90.75 1063 SER A CA 1
ATOM 8145 C C . SER A 1 1063 ? 2.257 37.435 -0.999 1.00 90.75 1063 SER A C 1
ATOM 8147 O O . SER A 1 1063 ? 2.553 36.728 -0.037 1.00 90.75 1063 SER A O 1
ATOM 8149 N N . SER A 1 1064 ? 1.021 37.450 -1.511 1.00 91.00 1064 SER A N 1
ATOM 8150 C CA . SER A 1 1064 ? -0.088 36.618 -1.007 1.00 91.00 1064 SER A CA 1
ATOM 8151 C C . SER A 1 1064 ? -0.238 36.671 0.523 1.00 91.00 1064 SER A C 1
ATOM 8153 O O . SER A 1 1064 ? -0.331 35.638 1.175 1.00 91.00 1064 SER A O 1
ATOM 8155 N N . SER A 1 1065 ? -0.195 37.870 1.118 1.00 94.44 1065 SER A N 1
ATOM 8156 C CA . SER A 1 1065 ? -0.297 38.026 2.575 1.00 94.44 1065 SER A CA 1
ATOM 8157 C C . SER A 1 1065 ? -1.747 38.071 3.048 1.00 94.44 1065 SER A C 1
ATOM 8159 O O . SER A 1 1065 ? -2.506 38.965 2.652 1.00 94.44 1065 SER A O 1
ATOM 8161 N N . TYR A 1 1066 ? -2.099 37.136 3.933 1.00 95.50 1066 TYR A N 1
ATOM 8162 C CA . TYR A 1 1066 ? -3.424 37.013 4.538 1.00 95.50 1066 TYR A CA 1
ATOM 8163 C C . TYR A 1 1066 ? -3.348 36.836 6.062 1.00 95.50 1066 TYR A C 1
ATOM 8165 O O . TYR A 1 1066 ? -2.447 36.171 6.580 1.00 95.50 1066 TYR A O 1
ATOM 8173 N N . GLY A 1 1067 ? -4.290 37.442 6.783 1.00 95.81 1067 GLY A N 1
ATOM 8174 C CA . GLY A 1 1067 ? -4.477 37.293 8.229 1.00 95.81 1067 GLY A CA 1
ATOM 8175 C C . GLY A 1 1067 ? -5.630 36.347 8.583 1.00 95.81 1067 GLY A C 1
ATOM 8176 O O . GLY A 1 1067 ? -6.636 36.305 7.869 1.00 95.81 1067 GLY A O 1
ATOM 8177 N N . TYR A 1 1068 ? -5.485 35.619 9.694 1.00 97.06 1068 TYR A N 1
ATOM 8178 C CA . TYR A 1 1068 ? -6.461 34.661 10.225 1.00 97.06 1068 TYR A CA 1
ATOM 8179 C C . TYR A 1 1068 ? -6.541 34.773 11.755 1.00 97.06 1068 TYR A C 1
ATOM 8181 O O . TYR A 1 1068 ? -5.527 34.648 12.442 1.00 97.06 1068 TYR A O 1
ATOM 8189 N N . THR A 1 1069 ? -7.738 34.990 12.299 1.00 96.56 1069 THR A N 1
ATOM 8190 C CA . THR A 1 1069 ? -8.003 35.171 13.740 1.00 96.56 1069 THR A CA 1
ATOM 8191 C C . THR A 1 1069 ? -8.694 33.944 14.325 1.00 96.56 1069 THR A C 1
ATOM 8193 O O . THR A 1 1069 ? -9.640 33.446 13.727 1.00 96.56 1069 THR A O 1
ATOM 8196 N N . LEU A 1 1070 ? -8.269 33.466 15.494 1.00 94.75 1070 LEU A N 1
ATOM 8197 C CA . LEU A 1 1070 ? -8.931 32.367 16.200 1.00 94.75 1070 LEU A CA 1
ATOM 8198 C C . LEU A 1 1070 ? -10.369 32.776 16.574 1.00 94.75 1070 LEU A C 1
ATOM 8200 O O . LEU A 1 1070 ? -10.600 33.859 17.112 1.00 94.75 1070 LEU A O 1
ATOM 8204 N N . THR A 1 1071 ? -11.341 31.933 16.230 1.00 92.94 1071 THR A N 1
ATOM 8205 C CA . THR A 1 1071 ? -12.780 32.271 16.234 1.00 92.94 1071 THR A CA 1
ATOM 8206 C C . THR A 1 1071 ? -13.346 32.381 17.646 1.00 92.94 1071 THR A C 1
ATOM 8208 O O . THR A 1 1071 ? -14.182 33.240 17.917 1.00 92.94 1071 THR A O 1
ATOM 8211 N N . VAL A 1 1072 ? -12.848 31.547 18.558 1.00 92.69 1072 VAL A N 1
ATOM 8212 C CA . VAL A 1 1072 ? -12.987 31.725 20.004 1.00 92.69 1072 VAL A CA 1
ATOM 8213 C C . VAL A 1 1072 ? -11.596 32.082 20.505 1.00 92.69 1072 VAL A C 1
ATOM 8215 O O . VAL A 1 1072 ? -10.707 31.239 20.447 1.00 92.69 1072 VAL A O 1
ATOM 8218 N N . GLN A 1 1073 ? -11.386 33.331 20.925 1.00 92.50 1073 GLN A N 1
ATOM 8219 C CA . GLN A 1 1073 ? -10.078 33.743 21.432 1.00 92.50 1073 GLN A CA 1
ATOM 8220 C C . GLN A 1 1073 ? -9.822 33.117 22.803 1.00 92.50 1073 GLN A C 1
ATOM 8222 O O . GLN A 1 1073 ? -10.652 33.202 23.708 1.00 92.50 1073 GLN A O 1
ATOM 8227 N N . ASP A 1 1074 ? -8.657 32.501 22.932 1.00 92.62 1074 ASP A N 1
ATOM 8228 C CA . ASP A 1 1074 ? -8.142 31.919 24.159 1.00 92.62 1074 ASP A CA 1
ATOM 8229 C C . ASP A 1 1074 ? -7.518 33.030 25.022 1.00 92.62 1074 ASP A C 1
ATOM 8231 O O . ASP A 1 1074 ? -6.748 33.872 24.548 1.00 92.62 1074 ASP A O 1
ATOM 8235 N N . ALA A 1 1075 ? -7.898 33.053 26.300 1.00 91.44 1075 ALA A N 1
ATOM 8236 C CA . ALA A 1 1075 ? -7.495 34.065 27.268 1.00 91.44 1075 ALA A CA 1
ATOM 8237 C C . ALA A 1 1075 ? -6.102 33.821 27.885 1.00 91.44 1075 ALA A C 1
ATOM 8239 O O . ALA A 1 1075 ? -5.652 34.656 28.675 1.00 91.44 1075 ALA A O 1
ATOM 8240 N N . GLY A 1 1076 ? -5.435 32.705 27.564 1.00 91.44 1076 GLY A N 1
ATOM 8241 C CA . GLY A 1 1076 ? -4.101 32.373 28.070 1.00 91.44 1076 GLY A CA 1
ATOM 8242 C C . GLY A 1 1076 ? -4.089 32.062 29.566 1.00 91.44 1076 GLY A C 1
ATOM 8243 O O . GLY A 1 1076 ? -3.213 32.551 30.283 1.00 91.44 1076 GLY A O 1
ATOM 8244 N N . LYS A 1 1077 ? -5.094 31.327 30.064 1.00 89.12 1077 LYS A N 1
ATOM 8245 C CA . LYS A 1 1077 ? -5.249 30.953 31.485 1.00 89.12 1077 LYS A CA 1
ATOM 8246 C C . LYS A 1 1077 ? -5.804 29.540 31.647 1.00 89.12 1077 LYS A C 1
ATOM 8248 O O . LYS A 1 1077 ? -6.563 29.086 30.791 1.00 89.12 1077 LYS A O 1
ATOM 8253 N N . ILE A 1 1078 ? -5.409 28.889 32.740 1.00 81.00 1078 ILE A N 1
ATOM 8254 C CA . ILE A 1 1078 ? -5.908 27.587 33.220 1.00 81.00 1078 ILE A CA 1
ATOM 8255 C C . ILE A 1 1078 ? -6.949 27.818 34.326 1.00 81.00 1078 ILE A C 1
ATOM 8257 O O . ILE A 1 1078 ? -6.727 28.748 35.137 1.00 81.00 1078 ILE A O 1
#

InterPro domains:
  IPR002938 FAD-binding domain [PF01494] (69-287)
  IPR036188 FAD/NAD(P)-binding domain superfamily [G3DSA:3.50.50.60] (70-460)
  IPR036188 FAD/NAD(P)-binding domain superfamily [SSF51905] (69-454)
  IPR050493 FAD-dependent Monooxygenases in Biosynthesis and Metabolism [PTHR13789] (58-503)

Foldseek 3Di:
DDDDDDDDDDDDDDDDDDDDDDDDDDDDDDDDDDDDPPDPDDPDPPDDPPPPQPAAAQAADADDPQQAWEEEEEALALLSLLLLLLQLSLVHAYEYFYQAQDDFDDWAKAKQFQLLLSLCVSSVCCVQCVQWWDAAQKEFEAAQQRHGQAMDGQCLVCVVLRVRGITMGTRRSSSVSSVVSSVVSPYHYHYSFAWDAKAADPVLQKIKTAGDVGDIDIIRAYEYPPAQQTPHQCRVVVHDDHFAFLQKKKKKFKFFLVVLCVDPVSVCCQVRWYWYWHFAAQWIKIWTAGRNRGIIIIIIMGGDPDDPVNDFKDWDDLVVVLVVSVSTHVNVNVRSVRTPTIMMGGATWALAGPDAQAALSLRYGYAANSGTRAACLVSCRSSLSSLLSNLLSVLSSPGPGSHSVSSVLSRVLSRQLRNVVSNLVRVVRSVLSDLRNDHPDDSVVVSSVLSVVLNVQVVCVSVVNDDDDDPVQQRDDRNPCCGCSHVVVCVSNDDSVVSSVVRRDDPPDDDDDDDDDDDDDDDDDDDDDDDDDDDDDDDDDDDDDDDDDDDDDDDDDDDDDDDDDDDDDDDDDDDDDDDDDDDRPDPPSVPPPDDDDDDDDDDDDDDDDDDDDDDDDDDDDDDDDDDDDDDDDDDDDDDDYDDDDDDDDDDDDDDDDDDDDDDDDDDDDDDDDDDDDDDDDDDDDDDDDDDDDDDDDDDDDDDDDDDDDDDDDDDDDDDDQAPPLQVQFPDPLAAPDPFDLVCLFAAPCVLVVVGPQGDKDDPDALDADDDDDDDVVVVCVVVVVVCVVDVDDDDDDDDDPDDPDPPFFAAFRPAAQDDQFVVRADVRVQPPVVLLVQFVPADAEDQKDWQDWWDFFWFIGSFWRDKHWDNGQHPNVLVVVQVVHALFFKKKWWKKWAARTQADPSRQAHGTHIIIMMTTGLFATHPVRRPHQAQGRRPHTMGITRMIMMGGNDAHDDDPQKDDWDFQLAAFNDSVWWRHKHWGWYGQDCVVLVSNQVSNQVVQQVVDDPVQFGQHFFKKKWWFKAKPNGTTTIMITTTSADDDSVRRPHQWDDDPPIIIGTDSITMIGRNDRDPRGD

Organism: NCBI:txid145971

Sequence (1078 aa):
MAITLSAPSKAGSGQNAVACILYRQHHHITQSTSDDRKLHKAYTSIMSPSTSRSYLIQEKQQRDASTKLHVIIVGAGLGGLGAAISTLLAGHDVTVLEAASNIGEVGAGIQVLPNAARVLFSWGLEEKLEKYATKPQKCNFIGWKGNFLSEMDYHQYAAAAGDFPFWDFHRSDLHRCLLERAVELGAKLETNAKVDTFTISPDDTTATVYLVGGRSLTCDLLVGADGINSKLREEFLCKPDPPQLTGDLAYRLLLNTADMLKDPELRHFVENPQVNYWVGPDKHAVNYVLKGGQLFNMVLLVPDDMPVDGGNTLQGNIEEMRGHFAGWDPRIGKMLQMCDEVLKWRLCIRPGLEPTWSHPSGAFTMLGDAVHATLPYLASGAGMALEDGGVLGLCLARLTDTSAASKRQALKVYEDCRRERTERVVRRGTYNQWIYHLHDGPEQVERDAKFKEFEEMDAKWLSGDSAVLPASQETGDDPFPWRYHGVGRWLLTYDMWKDIESKWPSDSAGTSAKGGNPTPRATHSRERQNGIALREGVQVLAVPRIWFVTKDTNNSIQPAGPAEAAEHYIDSSTVEKDAAAFPIPCPCLRANILGALEDFNTTRMEEPLLSRGKLGNINMRVALTIGDEESRTMGSPTWRLAHEADSRRPLVVILLNRELKHPEYISLRSSSPSPDSDLLIHPHHLRSSRTSSASSTGSSILPSVSPRALDTCQYFKMRSAILVAAISGLAAAGPVAPRDTTAQNGIDLSAFDAEPVPTKVGPAVGATVETPTYDPAVAKAEASKDAAANPIAVSNSTLAARTVTPAGCGAKQPDGYGPVSSPDDYATFMNDPQFTTIATNAQVPAGYSLSFSNKQGATECNTYLGLYTMKTFDTIKCQQYCDAAPACYGINVYMERDPKWDPTDACPNPASITNYKCTLWGSAVTAETATNVGQWRNQFHVGVTGSNGYSKLAPPPSYADFTGPVAFGGATQAPKSYMGSKYYPGVYNPEQCAVACKANTKYDHDHPRADGTYDACNFFNAYVLSKNNVPQGTYCSLYTQSWDKSYSTNVGQWRGSDYYSVSSSYGYTLTVQDAGKI

Radius of gyration: 40.56 Å; chains: 1; bounding box: 106×144×117 Å

pLDDT: mean 72.12, std 28.91, range [21.11, 98.94]

Secondary structure (DSSP, 8-state):
----------------------------------S-TTS-SSSS-----------PPPP-----TTT--EEEEE--SHHHHHHHHHHHHTT-EEEEE-SSSS----S-EEEE-HHHHHHHHHTT-HHHHGGG-B--SEEEEEETTS-EEEEEEHHHHHHHTTSPPPEEEEHHHHHHHHHHHHHHTT-EEETT--EEEEEE-TTSS-EEEEETTS-EEEESEEEE---TT-HHHHHHTTS--PPEEEEEEEEEEEEEHHHHTTSTTTHHHHHS--EEEEEETTEEEEEEEEGGGTEEEEEEEEE--S-GGG-SEEEPPHHHHHHHTTTS-HHHHHHHHT-S--EEEEEEE----SS-SB-TTSSEEE-THHHH---GGGS-HHHHHHHHHHHHHHHHTT-SS--HHHHHHHHHHHHHHHHHHHHHHHHHHHHHHHHHHPPTTHHHHHHHHHHHHHHHHHHHHHTT------TTTTTS--SSTT-TTTTHHHHHS--HHHHHHHHSPP--S----------------------------------------------------------------------PPPPPP-SGGGTTS--S---------------------------------------------------------------------------------------------------------------------------SSGGGTSTT-----PPPSS---S-TTS---HHHHTS--PPPB-PPTT----PPP--HHHHHHHHHHHHHHS-------PPPP--PPPTT--SBPPPP-BPPPSS-SHHHHHT-HHHHHHHHHSPPPTTEEEEEEEESSB--BTTEEEEEEESS--HHHHHHHHHHSTT--EEEEEEEEEESB--BTTBSSPPEEEEEEEEEESS---GGG--B---EETTEEP-EEEEEEEEE-SPPPPBTTEEEEEE-SSB---GGGEEEEEEEESS--THHHHHHHHHHHHHHHHS--TTSB-----EEEEEEEEETTEEEEEEEEEESS---GGG--BSEEEETTEEEEEEEEEEEEESS---SB-